Protein AF-0000000083795917 (afdb_homodimer)

Nearest PDB structures (foldseek):
  3qnq-assembly2_C  TM=9.003E-01  e=5.325E-19  Bacillus cereus ATCC 10987
  3ja6-assembly1_I  TM=1.501E-01  e=6.446E+00  Escherichia coli
  3qnq-assembly2_C  TM=9.003E-01  e=8.140E-19  Bacillus cereus ATCC 10987
  3ja6-assembly1_I  TM=1.335E-01  e=9.913E+00  Escherichia coli

Solvent-accessible surface area (backbone atoms only — not comparable to full-atom values): 42135 Å² total; per-residue (Å²): 104,75,63,60,67,66,31,71,65,47,45,49,51,49,52,51,52,50,51,55,64,65,31,55,61,55,46,12,37,32,52,23,57,45,61,38,23,15,49,40,36,47,14,33,52,25,48,49,52,47,45,43,32,11,76,79,65,62,53,74,44,48,83,84,33,70,66,39,52,59,52,37,43,54,22,50,51,25,47,43,29,32,21,56,52,45,28,29,41,23,24,25,39,30,29,48,68,69,65,46,93,55,24,68,56,41,11,52,49,26,43,35,50,35,39,72,51,37,40,50,77,42,55,30,91,87,66,50,50,18,34,33,36,72,34,27,6,56,76,18,38,66,56,27,52,51,41,26,53,51,35,49,48,47,38,50,49,27,60,74,66,65,53,47,62,85,68,66,84,86,52,56,66,64,59,48,53,15,44,34,41,28,53,35,50,43,51,41,43,51,53,48,50,47,50,31,50,48,41,21,61,75,49,75,60,74,29,48,45,46,60,42,47,50,62,65,45,44,59,63,51,49,51,51,31,27,62,68,35,36,44,50,53,54,35,50,22,37,51,31,36,33,71,67,37,69,22,63,65,66,43,41,56,61,49,46,59,53,40,45,37,48,14,52,55,20,32,55,26,48,75,70,70,41,80,66,63,84,56,44,49,63,45,61,54,35,32,28,41,32,10,4,67,30,30,41,33,48,57,22,61,56,19,60,73,42,88,27,67,66,50,21,56,39,12,64,69,17,45,66,43,10,40,40,37,39,30,60,49,45,44,63,62,58,45,24,43,76,25,58,62,51,33,50,34,32,29,50,31,20,48,52,39,26,50,52,49,50,49,34,43,75,72,58,62,36,70,55,51,34,38,57,69,58,66,83,40,46,64,23,49,47,47,16,65,15,51,76,36,68,56,35,20,51,42,31,62,57,46,45,53,64,35,31,65,52,36,45,67,43,49,52,52,50,48,52,53,47,36,53,52,52,53,50,55,52,49,52,53,54,53,54,67,78,95,104,74,61,60,66,65,31,72,66,47,46,50,50,49,52,51,51,49,52,55,63,64,30,54,63,54,47,12,37,33,51,24,58,45,60,38,22,16,48,39,37,47,14,33,50,24,48,49,53,47,44,44,32,12,76,78,66,61,54,74,44,48,83,85,33,69,66,39,52,60,52,36,43,54,22,50,52,26,48,41,31,32,20,57,53,45,28,31,40,23,24,24,39,30,30,48,67,69,66,46,92,54,24,68,56,42,11,50,49,27,42,34,48,36,39,72,51,36,39,49,75,42,56,29,90,86,67,50,52,19,34,33,35,74,36,28,6,57,77,18,38,65,58,27,51,52,41,26,53,50,37,49,49,47,37,48,50,26,61,75,67,63,51,47,62,84,67,66,83,87,51,57,64,65,57,47,53,15,44,34,41,29,53,34,50,42,52,40,43,52,52,48,51,48,50,31,51,48,40,21,60,76,48,74,59,76,27,48,43,45,59,42,47,50,62,65,45,43,60,64,53,50,51,50,30,26,64,69,34,37,44,49,54,53,35,50,23,39,52,30,36,31,72,69,36,70,22,64,66,64,44,41,56,61,49,48,59,52,41,46,37,49,13,52,54,20,33,54,26,50,75,70,73,42,80,67,64,84,56,44,50,62,44,61,55,35,32,29,42,33,10,3,67,30,30,42,33,49,57,23,62,57,17,61,72,42,87,26,67,66,52,22,55,37,13,65,71,17,44,65,44,11,39,42,36,41,30,60,50,47,43,63,63,58,43,24,43,76,26,57,63,50,32,50,33,32,29,50,34,21,48,51,40,28,52,52,49,52,50,34,44,73,74,58,61,36,70,56,51,34,36,60,71,58,65,84,41,46,63,24,50,45,46,17,66,14,52,75,35,68,56,37,19,50,42,30,62,57,46,45,52,65,35,31,66,51,36,46,66,42,49,50,53,51,46,51,52,47,37,52,51,52,52,51,55,51,50,52,53,53,53,54,66,75,98

Radius of gyration: 32.92 Å; Cα contacts (8 Å, |Δi|>4): 1422; chains: 2; bounding box: 83×92×68 Å

Foldseek 3Di:
DLVVCVDPVNVVLLVVLVVLVPDLLLVQLLQLVLVLQVLQVQLLVLVLCLCCCPPNHVNVDHCPDPVNCVSNVSNCVRALQVLLSSLLSSQLSSCVSVVHPDSNLLSVLLSVLLCLQQFDWDADPVGDIGTDSNLSHLLVNVVSSVSSVVLSVLLVVCVVVVPFDDDDPVDDPVVRVVRRVVVSSVVSNCVSNVVQVCVCVVVVNPDGPSRVVCVVCVPVLLVCQDLVNLLVLLLSLLSNLLAVRNSLSSCCSSLVSVLSVLLQVQLVCVVVVHARDDTSSVLSCLCQQQQAHLNCLLQLVVLCPFPQPQSNVLSVVRNVSRQLSNNCSVCPSVPSHSDPL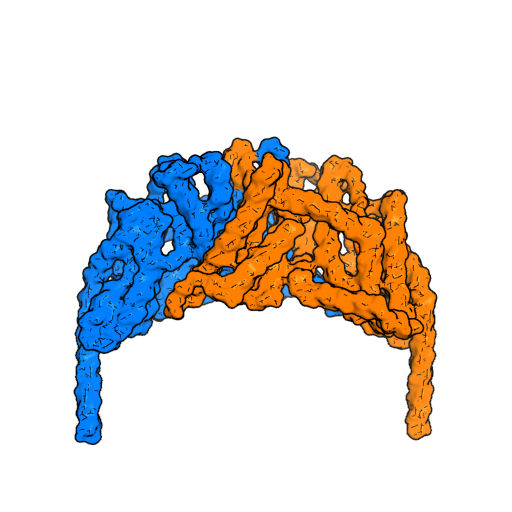QSQSSSVLSSVSSVVVVVCVVVPLAGDFNRDNSDRDGRLPSLCSRHVDNSSSCSSVVSSVVSCVSRVVSSVVSSVVSSVVVVVVVVVVVVVVVD/DLVVCVDPVNVVLLVVLVVLVPDLLLVQLLQLVLVLQVLQVQLLVLVLCLCCCPPNHNNVDHCPDPVNCVSNVSNCVRALQVLLSSLLSSQLSSCVSVVHPDSNVLSVLLSVLLCLQQFDWDADPVGDIGTDSNLSHLLVNVVSSVSSVVLSVLLVVCVVVVPFDDDDPVDDPVVRVVRRVVVSSVVSNCVSNVVQVCVCVVVVNPDGPSRVVCVVCVPVLLVCLDLVNLLVQLLSLLSNLLAVRNSLSSCCSSLVSVLSVLLQVQLVCVVVVHARDDTSSVLSCLCQQAQAHLNCLLQLVVLCPAPQPQSNVLSVVRNVSRQLSNNCSVCPSVPSHSDPLQSQSSSVLSSVSSVVVVVCVVVPLAGDFNRDNSDRDGRLPSLCSRHVDNSSSCSSVVSSVVSCVSRVVSSVVSSVVSVVVVVVVVVVVVVVVVD

pLDDT: mean 93.11, std 6.51, range [54.22, 98.81]

Organism: NCBI:txid182773

Structure (mmCIF, N/CA/C/O backbone):
data_AF-0000000083795917-model_v1
#
loop_
_entity.id
_entity.type
_entity.pdbx_description
1 polymer 'Permease IIC component'
#
loop_
_atom_site.group_PDB
_atom_site.id
_atom_site.type_symbol
_atom_site.label_atom_id
_atom_site.label_alt_id
_atom_site.label_comp_id
_atom_site.label_asym_id
_atom_site.label_entity_id
_atom_site.label_seq_id
_atom_site.pdbx_PDB_ins_code
_atom_site.Cartn_x
_atom_site.Cartn_y
_atom_site.Cartn_z
_atom_site.occupancy
_atom_site.B_iso_or_equiv
_atom_site.auth_seq_id
_atom_site.auth_comp_id
_atom_site.auth_asym_id
_atom_site.auth_atom_id
_atom_site.pdbx_PDB_model_num
ATOM 1 N N . MET A 1 1 ? -24.656 44.406 9.133 1 57.56 1 MET A N 1
ATOM 2 C CA . MET A 1 1 ? -23.656 43.344 9.195 1 57.56 1 MET A CA 1
ATOM 3 C C . MET A 1 1 ? -24.125 42.094 8.438 1 57.56 1 MET A C 1
ATOM 5 O O . MET A 1 1 ? -23.328 41.438 7.766 1 57.56 1 MET A O 1
ATOM 9 N N . GLU A 1 2 ? -25.422 41.906 8.383 1 64.25 2 GLU A N 1
ATOM 10 C CA . GLU A 1 2 ? -26.016 40.812 7.621 1 64.25 2 GLU A CA 1
ATOM 11 C C . GLU A 1 2 ? -25.797 41 6.121 1 64.25 2 GLU A C 1
ATOM 13 O O . GLU A 1 2 ? -25.672 40.031 5.379 1 64.25 2 GLU A O 1
ATOM 18 N N . LYS A 1 3 ? -25.594 42.188 5.734 1 77.06 3 LYS A N 1
ATOM 19 C CA . LYS A 1 3 ? -25.484 42.531 4.316 1 77.06 3 LYS A CA 1
ATOM 20 C C . LYS A 1 3 ? -24.109 42.094 3.773 1 77.06 3 LYS A C 1
ATOM 22 O O . LYS A 1 3 ? -23.969 41.844 2.576 1 77.06 3 LYS A O 1
ATOM 27 N N . VAL A 1 4 ? -23.109 42 4.598 1 77.31 4 VAL A N 1
ATOM 28 C CA . VAL A 1 4 ? -21.766 41.625 4.168 1 77.31 4 VAL A CA 1
ATOM 29 C C . VAL A 1 4 ? -21.781 40.219 3.605 1 77.31 4 VAL A C 1
ATOM 31 O O . VAL A 1 4 ? -21.172 39.938 2.566 1 77.31 4 VAL A O 1
ATOM 34 N N . PHE A 1 5 ? -22.562 39.344 4.121 1 83.31 5 PHE A N 1
ATOM 35 C CA . PHE A 1 5 ? -22.594 37.938 3.713 1 83.31 5 PHE A CA 1
ATOM 36 C C . PHE A 1 5 ? -23.344 37.781 2.4 1 83.31 5 PHE A C 1
ATOM 38 O O . PHE A 1 5 ? -23.172 36.781 1.695 1 83.31 5 PHE A O 1
ATOM 45 N N . GLU A 1 6 ? -24.016 38.875 2.096 1 84.88 6 GLU A N 1
ATOM 46 C CA . GLU A 1 6 ? -24.812 38.781 0.875 1 84.88 6 GLU A CA 1
ATOM 47 C C . GLU A 1 6 ? -24.094 39.438 -0.297 1 84.88 6 GLU A C 1
ATOM 49 O O . GLU A 1 6 ? -24.594 39.438 -1.427 1 84.88 6 GLU A O 1
ATOM 54 N N . SER A 1 7 ? -22.969 39.906 -0.025 1 87.69 7 SER A N 1
ATOM 55 C CA . SER A 1 7 ? -22.234 40.531 -1.113 1 87.69 7 SER A CA 1
ATOM 56 C C . SER A 1 7 ? -21.828 39.531 -2.172 1 87.69 7 SER A C 1
ATOM 58 O O . SER A 1 7 ? -21.672 38.344 -1.87 1 87.69 7 SER A O 1
ATOM 60 N N . LYS A 1 8 ? -21.734 40 -3.439 1 91.5 8 LYS A N 1
ATOM 61 C CA . LYS A 1 8 ? -21.359 39.125 -4.559 1 91.5 8 LYS A CA 1
ATOM 62 C C . LYS A 1 8 ? -20 38.469 -4.324 1 91.5 8 LYS A C 1
ATOM 64 O O . LYS A 1 8 ? -19.797 37.312 -4.68 1 91.5 8 LYS A O 1
ATOM 69 N N . PHE A 1 9 ? -19.141 39.156 -3.803 1 89.75 9 PHE A N 1
ATOM 70 C CA . PHE A 1 9 ? -17.797 38.656 -3.535 1 89.75 9 PHE A CA 1
ATOM 71 C C . PHE A 1 9 ? -17.844 37.5 -2.537 1 89.75 9 PHE A C 1
ATOM 73 O O . PHE A 1 9 ? -17.234 36.438 -2.768 1 89.75 9 PHE A O 1
ATOM 80 N N . MET A 1 10 ? -18.578 37.75 -1.505 1 89 10 MET A N 1
ATOM 81 C CA . MET A 1 10 ? -18.672 36.719 -0.462 1 89 10 MET A CA 1
ATOM 82 C C . MET A 1 10 ? -19.359 35.469 -0.98 1 89 10 MET A C 1
ATOM 84 O O . MET A 1 10 ? -19 34.344 -0.607 1 89 10 MET A O 1
ATOM 88 N N . ILE A 1 11 ? -20.266 35.656 -1.803 1 90.5 11 ILE A N 1
ATOM 89 C CA . ILE A 1 11 ? -20.984 34.531 -2.381 1 90.5 11 ILE A CA 1
ATOM 90 C C . ILE A 1 11 ? -20.047 33.719 -3.283 1 90.5 11 ILE A C 1
ATOM 92 O O . ILE A 1 11 ? -20.047 32.5 -3.246 1 90.5 11 ILE A O 1
ATOM 96 N N . LYS A 1 12 ? -19.328 34.375 -4.012 1 93 12 LYS A N 1
ATOM 97 C CA . LYS A 1 12 ? -18.391 33.688 -4.898 1 93 12 LYS A CA 1
ATOM 98 C C . LYS A 1 12 ? -17.328 32.938 -4.105 1 93 12 LYS A C 1
ATOM 100 O O . LYS A 1 12 ? -16.891 31.859 -4.512 1 93 12 LYS A O 1
ATOM 105 N N . LEU A 1 13 ? -16.891 33.531 -3.053 1 90.5 13 LEU A N 1
ATOM 106 C CA . LEU A 1 13 ? -15.914 32.875 -2.193 1 90.5 13 LEU A CA 1
ATOM 107 C C . LEU A 1 13 ? -16.5 31.594 -1.592 1 90.5 13 LEU A C 1
ATOM 109 O O . LEU A 1 13 ? -15.812 30.562 -1.506 1 90.5 13 LEU A O 1
ATOM 113 N N . GLN A 1 14 ? -17.625 31.734 -1.161 1 89.88 14 GLN A N 1
ATOM 114 C CA . GLN A 1 14 ? -18.297 30.562 -0.609 1 89.88 14 GLN A CA 1
ATOM 115 C C . GLN A 1 14 ? -18.438 29.453 -1.652 1 89.88 14 GLN A C 1
ATOM 117 O O . GLN A 1 14 ? -18.188 28.281 -1.357 1 89.88 14 GLN A O 1
ATOM 122 N N . GLU A 1 15 ? -18.859 29.812 -2.848 1 93.25 15 GLU A N 1
ATOM 123 C CA . GLU A 1 15 ? -19.016 28.859 -3.932 1 93.25 15 GLU A CA 1
ATOM 124 C C . GLU A 1 15 ? -17.688 28.188 -4.27 1 93.25 15 GLU A C 1
ATOM 126 O O . GLU A 1 15 ? -17.641 26.984 -4.508 1 93.25 15 GLU A O 1
ATOM 131 N N . PHE A 1 16 ? -16.703 28.969 -4.332 1 93.5 16 PHE A N 1
ATOM 132 C CA . PHE A 1 16 ? -15.367 28.453 -4.605 1 93.5 16 PHE A CA 1
ATOM 133 C C . PHE A 1 16 ? -14.93 27.484 -3.523 1 93.5 16 PHE A C 1
ATOM 135 O O . PHE A 1 16 ? -14.406 26.406 -3.826 1 93.5 16 PHE A O 1
ATOM 142 N N . GLY A 1 17 ? -15.086 27.844 -2.305 1 91.5 17 GLY A N 1
ATOM 143 C CA . GLY A 1 17 ? -14.773 26.953 -1.198 1 91.5 17 GLY A CA 1
ATOM 144 C C . GLY A 1 17 ? -15.539 25.641 -1.246 1 91.5 17 GLY A C 1
ATOM 145 O O . GLY A 1 17 ? -14.977 24.578 -0.978 1 91.5 17 GLY A O 1
ATOM 146 N N . GLN A 1 18 ? -16.781 25.766 -1.604 1 90.88 18 GLN A N 1
ATOM 147 C CA . GLN A 1 18 ? -17.594 24.578 -1.712 1 90.88 18 GLN A CA 1
ATOM 148 C C . GLN A 1 18 ? -17.094 23.656 -2.82 1 90.88 18 GLN A C 1
ATOM 150 O O . GLN A 1 18 ? -17.094 22.438 -2.67 1 90.88 18 GLN A O 1
ATOM 155 N N . LYS A 1 19 ? -16.719 24.234 -3.836 1 93.69 19 LYS A N 1
ATOM 156 C CA . LYS A 1 19 ? -16.188 23.453 -4.949 1 93.69 19 LYS A CA 1
ATOM 157 C C . LYS A 1 19 ? -14.898 22.75 -4.551 1 93.69 19 LYS A C 1
ATOM 159 O O . LYS A 1 19 ? -14.68 21.594 -4.926 1 93.69 19 LYS A O 1
ATOM 164 N N . LEU A 1 20 ? -14.047 23.375 -3.854 1 91.75 20 LEU A N 1
ATOM 165 C CA . LEU A 1 20 ? -12.812 22.75 -3.371 1 91.75 20 LEU A CA 1
ATOM 166 C C . LEU A 1 20 ? -13.109 21.609 -2.416 1 91.75 20 LEU A C 1
ATOM 168 O O . LEU A 1 20 ? -12.469 20.547 -2.482 1 91.75 20 LEU A O 1
ATOM 172 N N . GLY A 1 21 ? -14.078 21.859 -1.602 1 88.12 21 GLY A N 1
ATOM 173 C CA . GLY A 1 21 ? -14.445 20.844 -0.614 1 88.12 21 GLY A CA 1
ATOM 174 C C . GLY A 1 21 ? -15.078 19.609 -1.223 1 88.12 21 GLY A C 1
ATOM 175 O O . GLY A 1 21 ? -15 18.516 -0.658 1 88.12 21 GLY A O 1
ATOM 176 N N . SER A 1 22 ? -15.625 19.781 -2.393 1 91 22 SER A N 1
ATOM 177 C CA . SER A 1 22 ? -16.344 18.672 -3.016 1 91 22 SER A CA 1
ATOM 178 C C . SER A 1 22 ? -15.461 17.938 -4.023 1 91 22 SER A C 1
ATOM 180 O O . SER A 1 22 ? -15.867 16.922 -4.582 1 91 22 SER A O 1
ATOM 182 N N . ASN A 1 23 ? -14.289 18.469 -4.254 1 94.81 23 ASN A N 1
ATOM 183 C CA . ASN A 1 23 ? -13.367 17.812 -5.184 1 94.81 23 ASN A CA 1
ATOM 184 C C . ASN A 1 23 ? -12.906 16.453 -4.664 1 94.81 23 ASN A C 1
ATOM 186 O O . ASN A 1 23 ? -12.336 16.375 -3.576 1 94.81 23 ASN A O 1
ATOM 190 N N . LYS A 1 24 ? -13.055 15.438 -5.512 1 96.19 24 LYS A N 1
ATOM 191 C CA . LYS A 1 24 ? -12.812 14.062 -5.082 1 96.19 24 LYS A CA 1
ATOM 192 C C . LYS A 1 24 ? -11.328 13.812 -4.832 1 96.19 24 LYS A C 1
ATOM 194 O O . LYS A 1 24 ? -10.961 13.047 -3.939 1 96.19 24 LYS A O 1
ATOM 199 N N . PHE A 1 25 ? -10.531 14.359 -5.66 1 97.12 25 PHE A N 1
ATOM 200 C CA . PHE A 1 25 ? -9.086 14.18 -5.504 1 97.12 25 PHE A CA 1
ATOM 201 C C . PHE A 1 25 ? -8.594 14.875 -4.242 1 97.12 25 PHE A C 1
ATOM 203 O O . PHE A 1 25 ? -7.828 14.297 -3.467 1 97.12 25 PHE A O 1
ATOM 210 N N . LEU A 1 26 ? -9.031 16.141 -3.984 1 94.31 26 LEU A N 1
ATOM 211 C CA . LEU A 1 26 ? -8.609 16.906 -2.816 1 94.31 26 LEU A CA 1
ATOM 212 C C . LEU A 1 26 ? -9.109 16.25 -1.531 1 94.31 26 LEU A C 1
ATOM 214 O O . LEU A 1 26 ? -8.398 16.234 -0.523 1 94.31 26 LEU A O 1
ATOM 218 N N . ALA A 1 27 ? -10.297 15.766 -1.579 1 93.25 27 ALA A N 1
ATOM 219 C CA . ALA A 1 27 ? -10.836 15.055 -0.426 1 93.25 27 ALA A CA 1
ATOM 220 C C . ALA A 1 27 ? -10 13.82 -0.104 1 93.25 27 ALA A C 1
ATOM 222 O O . ALA A 1 27 ? -9.766 13.508 1.065 1 93.25 27 ALA A O 1
ATOM 223 N N . ALA A 1 28 ? -9.578 13.133 -1.186 1 95.94 28 ALA A N 1
ATOM 224 C CA . ALA A 1 28 ? -8.727 11.961 -1.008 1 95.94 28 ALA A CA 1
ATOM 225 C C . ALA A 1 28 ? -7.375 12.344 -0.414 1 95.94 28 ALA A C 1
ATOM 227 O O . ALA A 1 28 ? -6.828 11.625 0.426 1 95.94 28 ALA A O 1
ATOM 228 N N . LEU A 1 29 ? -6.867 13.414 -0.909 1 95.44 29 LEU A N 1
ATOM 229 C CA . LEU A 1 29 ? -5.582 13.891 -0.411 1 95.44 29 LEU A CA 1
ATOM 230 C C . LEU A 1 29 ? -5.676 14.266 1.063 1 95.44 29 LEU A C 1
ATOM 232 O O . LEU A 1 29 ? -4.773 13.969 1.845 1 95.44 29 LEU A O 1
ATOM 236 N N . GLN A 1 30 ? -6.723 14.922 1.442 1 90.75 30 GLN A N 1
ATOM 237 C CA . GLN A 1 30 ? -6.969 15.258 2.842 1 90.75 30 GLN A CA 1
ATOM 238 C C . GLN A 1 30 ? -7.016 14 3.707 1 90.75 30 GLN A C 1
ATOM 240 O O . GLN A 1 30 ? -6.375 13.945 4.758 1 90.75 30 GLN A O 1
ATOM 245 N N . ALA A 1 31 ? -7.754 13.07 3.232 1 90.31 31 ALA A N 1
ATOM 246 C CA . ALA A 1 31 ? -7.867 11.805 3.965 1 90.31 31 ALA A CA 1
ATOM 247 C C . ALA A 1 31 ? -6.504 11.133 4.109 1 90.31 31 ALA A C 1
ATOM 249 O O . ALA A 1 31 ? -6.184 10.594 5.168 1 90.31 31 ALA A O 1
ATOM 250 N N . ALA A 1 32 ? -5.734 11.148 3.049 1 93 32 ALA A N 1
ATOM 251 C CA . ALA A 1 32 ? -4.406 10.539 3.061 1 93 32 ALA A CA 1
ATOM 252 C C . ALA A 1 32 ? -3.494 11.227 4.07 1 93 32 ALA A C 1
ATOM 254 O O . ALA A 1 32 ? -2.811 10.562 4.852 1 93 32 ALA A O 1
ATOM 255 N N . MET A 1 33 ? -3.496 12.516 4.055 1 90.38 33 MET A N 1
ATOM 256 C CA . MET A 1 33 ? -2.623 13.273 4.945 1 90.38 33 MET A CA 1
ATOM 257 C C . MET A 1 33 ? -2.994 13.047 6.406 1 90.38 33 MET A C 1
ATOM 259 O O . MET A 1 33 ? -2.117 12.883 7.254 1 90.38 33 MET A O 1
ATOM 263 N N . MET A 1 34 ? -4.273 13.008 6.668 1 86.56 34 MET A N 1
ATOM 264 C CA . MET A 1 34 ? -4.734 12.781 8.039 1 86.56 34 MET A CA 1
ATOM 265 C C . MET A 1 34 ? -4.379 11.375 8.508 1 86.56 34 MET A C 1
ATOM 267 O O . MET A 1 34 ? -4.094 11.164 9.688 1 86.56 34 MET A O 1
ATOM 271 N N . SER A 1 35 ? -4.371 10.422 7.531 1 88.56 35 SER A N 1
ATOM 272 C CA . SER A 1 35 ? -4.055 9.031 7.859 1 88.56 35 SER A CA 1
ATOM 273 C C . SER A 1 35 ? -2.576 8.867 8.188 1 88.56 35 SER A C 1
ATOM 275 O O . SER A 1 35 ? -2.18 7.883 8.812 1 88.56 35 SER A O 1
ATOM 277 N N . LEU A 1 36 ? -1.762 9.844 7.871 1 92.19 36 LEU A N 1
ATOM 278 C CA . LEU A 1 36 ? -0.315 9.734 8.023 1 92.19 36 LEU A CA 1
ATOM 279 C C . LEU A 1 36 ? 0.125 10.211 9.398 1 92.19 36 LEU A C 1
ATOM 281 O O . LEU A 1 36 ? 1.305 10.125 9.75 1 92.19 36 LEU A O 1
ATOM 285 N N . MET A 1 37 ? -0.783 10.688 10.188 1 89.69 37 MET A N 1
ATOM 286 C CA . MET A 1 37 ? -0.434 11.281 11.477 1 89.69 37 MET A CA 1
ATOM 287 C C . MET A 1 37 ? 0.33 10.281 12.344 1 89.69 37 MET A C 1
ATOM 289 O O . MET A 1 37 ? 1.376 10.617 12.906 1 89.69 37 MET A O 1
ATOM 293 N N . GLY A 1 38 ? -0.169 9.062 12.383 1 89.94 38 GLY A N 1
ATOM 294 C CA . GLY A 1 38 ? 0.507 8.055 13.18 1 89.94 38 GLY A CA 1
ATOM 295 C C . GLY A 1 38 ? 1.901 7.73 12.672 1 89.94 38 GLY A C 1
ATOM 296 O O . GLY A 1 38 ? 2.844 7.629 13.461 1 89.94 38 GLY A O 1
ATOM 297 N N . VAL A 1 39 ? 2.055 7.633 11.391 1 94.62 39 VAL A N 1
ATOM 298 C CA . VAL A 1 39 ? 3.328 7.305 10.758 1 94.62 39 VAL A CA 1
ATOM 299 C C . VAL A 1 39 ? 4.34 8.414 11.031 1 94.62 39 VAL A C 1
ATOM 301 O O . VAL A 1 39 ? 5.477 8.141 11.43 1 94.62 39 VAL A O 1
ATOM 304 N N . ILE A 1 40 ? 3.895 9.656 10.852 1 94.81 40 ILE A N 1
ATOM 305 C CA . ILE A 1 40 ? 4.758 10.812 11.039 1 94.81 40 ILE A CA 1
ATOM 306 C C . ILE A 1 40 ? 5.191 10.898 12.5 1 94.81 40 ILE A C 1
ATOM 308 O O . ILE A 1 40 ? 6.363 11.156 12.789 1 94.81 40 ILE A O 1
ATOM 312 N N . MET A 1 41 ? 4.309 10.594 13.398 1 93.94 41 MET A N 1
ATOM 313 C CA . MET A 1 41 ? 4.609 10.711 14.828 1 93.94 41 MET A CA 1
ATOM 314 C C . MET A 1 41 ? 5.637 9.672 15.258 1 93.94 41 MET A C 1
ATOM 316 O O . MET A 1 41 ? 6.516 9.961 16.078 1 93.94 41 MET A O 1
ATOM 320 N N . VAL A 1 42 ? 5.527 8.461 14.742 1 95.88 42 VAL A N 1
ATOM 321 C CA . VAL A 1 42 ? 6.508 7.434 15.078 1 95.88 42 VAL A CA 1
ATOM 322 C C . VAL A 1 42 ? 7.891 7.867 14.602 1 95.88 42 VAL A C 1
ATOM 324 O O . VAL A 1 42 ? 8.883 7.684 15.312 1 95.88 42 VAL A O 1
ATOM 327 N N . GLY A 1 43 ? 7.984 8.422 13.398 1 96.75 43 GLY A N 1
ATOM 328 C CA . GLY A 1 43 ? 9.234 8.984 12.93 1 96.75 43 GLY A CA 1
ATOM 329 C C . GLY A 1 43 ? 9.758 10.102 13.812 1 96.75 43 GLY A C 1
ATOM 330 O O . GLY A 1 43 ? 10.953 10.148 14.125 1 96.75 43 GLY A O 1
ATOM 331 N N . ALA A 1 44 ? 8.859 10.938 14.242 1 94.94 44 ALA A N 1
ATOM 332 C CA . ALA A 1 44 ? 9.227 12.07 15.094 1 94.94 44 ALA A CA 1
ATOM 333 C C . ALA A 1 44 ? 9.781 11.586 16.438 1 94.94 44 ALA A C 1
ATOM 335 O O . ALA A 1 44 ? 10.742 12.148 16.953 1 94.94 44 ALA A O 1
ATOM 336 N N . ILE A 1 45 ? 9.125 10.594 16.969 1 94.75 45 ILE A N 1
ATOM 337 C CA . ILE A 1 45 ? 9.578 10.047 18.25 1 94.75 45 ILE A CA 1
ATOM 338 C C . ILE A 1 45 ? 11.016 9.547 18.109 1 94.75 45 ILE A C 1
ATOM 340 O O . ILE A 1 45 ? 11.859 9.828 18.953 1 94.75 45 ILE A O 1
ATOM 344 N N . SER A 1 46 ? 11.297 8.836 17.094 1 96.12 46 SER A N 1
ATOM 345 C CA . SER A 1 46 ? 12.641 8.344 16.828 1 96.12 46 SER A CA 1
ATOM 346 C C . SER A 1 46 ? 13.633 9.5 16.688 1 96.12 46 SER A C 1
ATOM 348 O O . SER A 1 46 ? 14.734 9.445 17.234 1 96.12 46 SER A O 1
ATOM 350 N N . GLN A 1 47 ? 13.266 10.477 15.977 1 94.5 47 GLN A N 1
ATOM 351 C CA . GLN A 1 47 ? 14.117 11.648 15.758 1 94.5 47 GLN A CA 1
ATOM 352 C C . GLN A 1 47 ? 14.391 12.383 17.062 1 94.5 47 GLN A C 1
ATOM 354 O O . GLN A 1 47 ? 15.523 12.812 17.312 1 94.5 47 GLN A O 1
ATOM 359 N N . ILE A 1 48 ? 13.398 12.547 17.891 1 93.81 48 ILE A N 1
ATOM 360 C CA . ILE A 1 48 ? 13.508 13.25 19.172 1 93.81 48 ILE A CA 1
ATOM 361 C C . ILE A 1 48 ? 14.453 12.484 20.094 1 93.81 48 ILE A C 1
ATOM 363 O O . ILE A 1 48 ? 15.344 13.078 20.703 1 93.81 48 ILE A O 1
ATOM 367 N N . ILE A 1 49 ? 14.258 11.172 20.156 1 94.56 49 ILE A N 1
ATOM 368 C CA . ILE A 1 49 ? 15.117 10.352 21.016 1 94.56 49 ILE A CA 1
ATOM 369 C C . ILE A 1 49 ? 16.578 10.492 20.562 1 94.56 49 ILE A C 1
ATOM 371 O O . ILE A 1 49 ? 17.469 10.648 21.391 1 94.56 49 ILE A O 1
ATOM 375 N N . CYS A 1 50 ? 16.828 10.484 19.297 1 93.31 50 CYS A N 1
ATOM 376 C CA . CYS A 1 50 ? 18.188 10.617 18.766 1 93.31 50 CYS A CA 1
ATOM 377 C C . CYS A 1 50 ? 18.75 12 19.062 1 93.31 50 CYS A C 1
ATOM 379 O O . CYS A 1 50 ? 19.938 12.133 19.391 1 93.31 50 CYS A O 1
ATOM 381 N N . SER A 1 51 ? 17.938 12.953 18.953 1 90 51 SER A N 1
ATOM 382 C CA . SER A 1 51 ? 18.391 14.32 19.188 1 90 51 SER A CA 1
ATOM 383 C C . SER A 1 51 ? 18.688 14.562 20.656 1 90 51 SER A C 1
ATOM 385 O O . SER A 1 51 ? 19.672 15.211 21 1 90 51 SER A O 1
ATOM 387 N N . LEU A 1 52 ? 17.828 14.055 21.484 1 89.88 52 LEU A N 1
ATOM 388 C CA . LEU A 1 52 ? 18 14.234 22.922 1 89.88 52 LEU A CA 1
ATOM 389 C C . LEU A 1 52 ? 19.188 13.406 23.422 1 89.88 52 LEU A C 1
ATOM 391 O O . LEU A 1 52 ? 19.906 13.844 24.312 1 89.88 52 LEU A O 1
ATOM 395 N N . GLY A 1 53 ? 19.297 12.297 22.859 1 88.75 53 GLY A N 1
ATOM 396 C CA . GLY A 1 53 ? 20.328 11.383 23.344 1 88.75 53 GLY A CA 1
ATOM 397 C C . GLY A 1 53 ? 21.703 11.703 22.797 1 88.75 53 GLY A C 1
ATOM 398 O O . GLY A 1 53 ? 22.719 11.312 23.391 1 88.75 53 GLY A O 1
ATOM 399 N N . SER A 1 54 ? 21.719 12.383 21.719 1 87.44 54 SER A N 1
ATOM 400 C CA . SER A 1 54 ? 23 12.664 21.078 1 87.44 54 SER A CA 1
ATOM 401 C C . SER A 1 54 ? 23.641 13.922 21.656 1 87.44 54 SER A C 1
ATOM 403 O O . SER A 1 54 ? 23.328 14.312 22.781 1 87.44 54 SER A O 1
ATOM 405 N N . GLU A 1 55 ? 24.656 14.383 20.938 1 79.31 55 GLU A N 1
ATOM 406 C CA . GLU A 1 55 ? 25.484 15.484 21.422 1 79.31 55 GLU A CA 1
ATOM 407 C C . GLU A 1 55 ? 24.656 16.766 21.594 1 79.31 55 GLU A C 1
ATOM 409 O O . GLU A 1 55 ? 25.078 17.672 22.312 1 79.31 55 GLU A O 1
ATOM 414 N N . THR A 1 56 ? 23.453 16.766 21.203 1 72.94 56 THR A N 1
ATOM 415 C CA . THR A 1 56 ? 22.625 17.953 21.266 1 72.94 56 THR A CA 1
ATOM 416 C C . THR A 1 56 ? 22.219 18.266 22.703 1 72.94 56 THR A C 1
ATOM 418 O O . THR A 1 56 ? 22.172 19.438 23.109 1 72.94 56 THR A O 1
ATOM 421 N N . LEU A 1 57 ? 21.938 17.047 23.469 1 80.31 57 LEU A N 1
ATOM 422 C CA . LEU A 1 57 ? 21.453 17.344 24.797 1 80.31 57 LEU A CA 1
ATOM 423 C C . LEU A 1 57 ? 22.156 16.484 25.844 1 80.31 57 LEU A C 1
ATOM 425 O O . LEU A 1 57 ? 22.953 17 26.641 1 80.31 57 LEU A O 1
ATOM 429 N N . LEU A 1 58 ? 21.922 15.086 25.703 1 88.06 58 LEU A N 1
ATOM 430 C CA . LEU A 1 58 ? 22.328 14.234 26.812 1 88.06 58 LEU A CA 1
ATOM 431 C C . LEU A 1 58 ? 23.672 13.57 26.516 1 88.06 58 LEU A C 1
ATOM 433 O O . LEU A 1 58 ? 24.312 13.039 27.422 1 88.06 58 LEU A O 1
ATOM 437 N N . ASN A 1 59 ? 24.141 13.594 25.375 1 88.19 59 ASN A N 1
ATOM 438 C CA . ASN A 1 59 ? 25.422 13.016 24.953 1 88.19 59 ASN A CA 1
ATOM 439 C C . ASN A 1 59 ? 25.547 11.555 25.375 1 88.19 59 ASN A C 1
ATOM 441 O O . ASN A 1 59 ? 26.578 11.133 25.875 1 88.19 59 ASN A O 1
ATOM 445 N N . LEU A 1 60 ? 24.484 10.859 25.297 1 90.62 60 LEU A N 1
ATOM 446 C CA . LEU A 1 60 ? 24.484 9.438 25.625 1 90.62 60 LEU A CA 1
ATOM 447 C C . LEU A 1 60 ? 25.156 8.625 24.531 1 90.62 60 LEU A C 1
ATOM 449 O O . LEU A 1 60 ? 25.75 7.574 24.797 1 90.62 60 LEU A O 1
ATOM 453 N N . PHE A 1 61 ? 25 9 23.266 1 91 61 PHE A N 1
ATOM 454 C CA . PHE A 1 61 ? 25.641 8.383 22.109 1 91 61 PHE A CA 1
ATOM 455 C C . PHE A 1 61 ? 25.922 9.422 21.031 1 91 61 PHE A C 1
ATOM 457 O O . PHE A 1 61 ? 25.406 10.539 21.078 1 91 61 PHE A O 1
ATOM 464 N N . THR A 1 62 ? 26.797 9.039 20.172 1 88.62 62 THR A N 1
ATOM 465 C CA . THR A 1 62 ? 27.172 9.969 19.109 1 88.62 62 THR A CA 1
ATOM 466 C C . THR A 1 62 ? 26.344 9.719 17.859 1 88.62 62 THR A C 1
ATOM 468 O O . THR A 1 62 ? 25.766 8.633 17.688 1 88.62 62 THR A O 1
ATOM 471 N N . SER A 1 63 ? 26.25 10.68 16.984 1 85.56 63 SER A N 1
ATOM 472 C CA . SER A 1 63 ? 25.453 10.594 15.758 1 85.56 63 SER A CA 1
ATOM 473 C C . SER A 1 63 ? 26.016 9.547 14.805 1 85.56 63 SER A C 1
ATOM 475 O O . SER A 1 63 ? 25.312 9.039 13.938 1 85.56 63 SER A O 1
ATOM 477 N N . ASP A 1 64 ? 27.25 9.164 14.984 1 87.06 64 ASP A N 1
ATOM 478 C CA . ASP A 1 64 ? 27.875 8.18 14.102 1 87.06 64 ASP A CA 1
ATOM 479 C C . ASP A 1 64 ? 27.859 6.785 14.734 1 87.06 64 ASP A C 1
ATOM 481 O O . ASP A 1 64 ? 28.281 5.812 14.109 1 87.06 64 ASP A O 1
ATOM 485 N N . SER A 1 65 ? 27.266 6.73 15.898 1 91.44 65 SER A N 1
ATOM 486 C CA . SER A 1 65 ? 27.25 5.457 16.609 1 91.44 65 SER A CA 1
ATOM 487 C C . SER A 1 65 ? 26.219 4.504 16.031 1 91.44 65 SER A C 1
ATOM 489 O O . SER A 1 65 ? 25.266 4.934 15.359 1 91.44 65 SER A O 1
ATOM 491 N N . LYS A 1 66 ? 26.469 3.199 16.297 1 90.06 66 LYS A N 1
ATOM 492 C CA . LYS A 1 66 ? 25.531 2.156 15.883 1 90.06 66 LYS A CA 1
ATOM 493 C C . LYS A 1 66 ? 24.188 2.318 16.562 1 90.06 66 LYS A C 1
ATOM 495 O O . LYS A 1 66 ? 23.141 2.061 15.969 1 90.06 66 LYS A O 1
ATOM 500 N N . ILE A 1 67 ? 24.234 2.721 17.781 1 92.75 67 ILE A N 1
ATOM 501 C CA . ILE A 1 67 ? 23 2.91 18.562 1 92.75 67 ILE A CA 1
ATOM 502 C C . ILE A 1 67 ? 22.156 4 17.906 1 92.75 67 ILE A C 1
ATOM 504 O O . ILE A 1 67 ? 20.938 3.857 17.797 1 92.75 67 ILE A O 1
ATOM 508 N N . TYR A 1 68 ? 22.797 5.121 17.5 1 93.88 68 TYR A N 1
ATOM 509 C CA . TYR A 1 68 ? 22.078 6.203 16.828 1 93.88 68 TYR A CA 1
ATOM 510 C C . TYR A 1 68 ? 21.422 5.703 15.547 1 93.88 68 TYR A C 1
ATOM 512 O O . TYR A 1 68 ? 20.25 6.004 15.289 1 93.88 68 TYR A O 1
ATOM 520 N N . GLN A 1 69 ? 22.172 4.926 14.812 1 93.12 69 GLN A N 1
ATOM 521 C CA . GLN A 1 69 ? 21.672 4.441 13.531 1 93.12 69 GLN A CA 1
ATOM 522 C C . GLN A 1 69 ? 20.469 3.51 13.727 1 93.12 69 GLN A C 1
ATOM 524 O O . GLN A 1 69 ? 19.516 3.543 12.945 1 93.12 69 GLN A O 1
ATOM 529 N N . ILE A 1 70 ? 20.516 2.746 14.766 1 94.44 70 ILE A N 1
ATOM 530 C CA . ILE A 1 70 ? 19.438 1.812 15.055 1 94.44 70 ILE A CA 1
ATOM 531 C C . ILE A 1 70 ? 18.188 2.582 15.477 1 94.44 70 ILE A C 1
ATOM 533 O O . ILE A 1 70 ? 17.094 2.33 14.969 1 94.44 70 ILE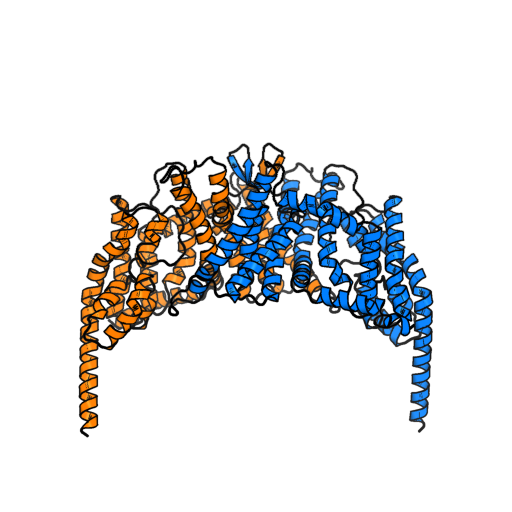 A O 1
ATOM 537 N N . ILE A 1 71 ? 18.328 3.551 16.359 1 95.56 71 ILE A N 1
ATOM 538 C CA . ILE A 1 71 ? 17.203 4.305 16.906 1 95.56 71 ILE A CA 1
ATOM 539 C C . ILE A 1 71 ? 16.625 5.199 15.805 1 95.56 71 ILE A C 1
ATOM 541 O O . ILE A 1 71 ? 15.406 5.438 15.781 1 95.56 71 ILE A O 1
ATOM 545 N N . TYR A 1 72 ? 17.453 5.594 14.82 1 95.69 72 TYR A N 1
ATOM 546 C CA . TYR A 1 72 ? 17.016 6.523 13.781 1 95.69 72 TYR A CA 1
ATOM 547 C C . TYR A 1 72 ? 16.375 5.777 12.617 1 95.69 72 TYR A C 1
ATOM 549 O O . TYR A 1 72 ? 15.742 6.387 11.758 1 95.69 72 TYR A O 1
ATOM 557 N N . LEU A 1 73 ? 16.484 4.52 12.578 1 96.75 73 LEU A N 1
ATOM 558 C CA . LEU A 1 73 ? 16.031 3.719 11.445 1 96.75 73 LEU A CA 1
ATOM 559 C C . LEU A 1 73 ? 14.539 3.896 11.211 1 96.75 73 LEU A C 1
ATOM 561 O O . LEU A 1 73 ? 14.086 3.975 10.07 1 96.75 73 LEU A O 1
ATOM 565 N N . PRO A 1 74 ? 13.719 3.961 12.273 1 97.69 74 PRO A N 1
ATOM 566 C CA . PRO A 1 74 ? 12.297 4.203 12.016 1 97.69 74 PRO A CA 1
ATOM 567 C C . PRO A 1 74 ? 12.047 5.512 11.273 1 97.69 74 PRO A C 1
ATOM 569 O O . PRO A 1 74 ? 11.117 5.598 10.461 1 97.69 74 PRO A O 1
ATOM 572 N N . TYR A 1 75 ? 12.82 6.535 11.531 1 97.12 75 TYR A N 1
ATOM 573 C CA . TYR A 1 75 ? 12.688 7.789 10.797 1 97.12 75 TYR A CA 1
ATOM 574 C C . TYR A 1 75 ? 12.953 7.582 9.312 1 97.12 75 TYR A C 1
ATOM 576 O O . TYR A 1 75 ? 12.289 8.18 8.461 1 97.12 75 TYR A O 1
ATOM 584 N N . GLN A 1 76 ? 13.922 6.742 8.984 1 96.94 76 GLN A N 1
ATOM 585 C CA . GLN A 1 76 ? 14.266 6.465 7.59 1 96.94 76 GLN A CA 1
ATOM 586 C C . GLN A 1 76 ? 13.078 5.867 6.84 1 96.94 76 GLN A C 1
ATOM 588 O O . GLN A 1 76 ? 12.859 6.184 5.668 1 96.94 76 GLN A O 1
ATOM 593 N N . PHE A 1 77 ? 12.258 5.07 7.52 1 98.12 77 PHE A N 1
ATOM 594 C CA . PHE A 1 77 ? 11.211 4.336 6.812 1 98.12 77 PHE A CA 1
ATOM 595 C C . PHE A 1 77 ? 9.836 4.879 7.168 1 98.12 77 PHE A C 1
ATOM 597 O O . PHE A 1 77 ? 8.812 4.246 6.871 1 98.12 77 PHE A O 1
ATOM 604 N N . THR A 1 78 ? 9.773 5.965 7.82 1 97.12 78 THR A N 1
ATOM 605 C CA . THR A 1 78 ? 8.547 6.738 7.953 1 97.12 78 THR A CA 1
ATOM 606 C C . THR A 1 78 ? 8.664 8.07 7.223 1 97.12 78 THR A C 1
ATOM 608 O O . THR A 1 78 ? 8.18 8.219 6.098 1 97.12 78 THR A O 1
ATOM 611 N N . MET A 1 79 ? 9.562 8.883 7.637 1 96.44 79 MET A N 1
ATOM 612 C CA . MET A 1 79 ? 9.672 10.242 7.109 1 96.44 79 MET A CA 1
ATOM 613 C C . MET A 1 79 ? 10.469 10.258 5.812 1 96.44 79 MET A C 1
ATOM 615 O O . MET A 1 79 ? 10.07 10.898 4.836 1 96.44 79 MET A O 1
ATOM 619 N N . ASN A 1 80 ? 11.609 9.594 5.77 1 96.75 80 ASN A N 1
ATOM 620 C CA . ASN A 1 80 ? 12.438 9.602 4.566 1 96.75 80 ASN A CA 1
ATOM 621 C C . ASN A 1 80 ? 11.836 8.719 3.473 1 96.75 80 ASN A C 1
ATOM 623 O O . ASN A 1 80 ? 12.367 8.656 2.361 1 96.75 80 ASN A O 1
ATOM 627 N N . SER A 1 81 ? 10.758 8.016 3.705 1 98 81 SER A N 1
ATOM 628 C CA . SER A 1 81 ? 10.008 7.234 2.729 1 98 81 SER A CA 1
ATOM 629 C C . SER A 1 81 ? 8.547 7.672 2.674 1 98 81 SER A C 1
ATOM 631 O O . SER A 1 81 ? 7.68 6.902 2.252 1 98 81 SER A O 1
ATOM 633 N N . LEU A 1 82 ? 8.32 8.805 3.086 1 97.94 82 LEU A N 1
ATOM 634 C CA . LEU A 1 82 ? 6.969 9.305 3.332 1 97.94 82 LEU A CA 1
ATOM 635 C C . LEU A 1 82 ? 6.137 9.273 2.055 1 97.94 82 LEU A C 1
ATOM 637 O O . LEU A 1 82 ? 4.93 9.016 2.1 1 97.94 82 LEU A O 1
ATOM 641 N N . SER A 1 83 ? 6.738 9.578 0.912 1 98.12 83 SER A N 1
ATOM 642 C CA . SER A 1 83 ? 5.996 9.648 -0.343 1 98.12 83 SER A CA 1
ATOM 643 C C . SER A 1 83 ? 5.418 8.289 -0.717 1 98.12 83 SER A C 1
ATOM 645 O O . SER A 1 83 ? 4.367 8.211 -1.357 1 98.12 83 SER A O 1
ATOM 647 N N . LEU A 1 84 ? 6.078 7.223 -0.317 1 98.62 84 LEU A N 1
ATOM 648 C CA . LEU A 1 84 ? 5.527 5.891 -0.559 1 98.62 84 LEU A CA 1
ATOM 649 C C . LEU A 1 84 ? 4.18 5.727 0.131 1 98.62 84 LEU A C 1
ATOM 651 O O . LEU A 1 84 ? 3.236 5.195 -0.46 1 98.62 84 LEU A O 1
ATOM 655 N N . TRP A 1 85 ? 4.141 6.184 1.316 1 98.12 85 TRP A N 1
ATOM 656 C CA . TRP A 1 85 ? 2.92 6.039 2.102 1 98.12 85 TRP A CA 1
ATOM 657 C C . TRP A 1 85 ? 1.834 6.984 1.598 1 98.12 85 TRP A C 1
ATOM 659 O O . TRP A 1 85 ? 0.662 6.609 1.524 1 98.12 85 TRP A O 1
ATOM 669 N N . VAL A 1 86 ? 2.266 8.172 1.244 1 97.5 86 VAL A N 1
ATOM 670 C CA . VAL A 1 86 ? 1.326 9.141 0.695 1 97.5 86 VAL A CA 1
ATOM 671 C C . VAL A 1 86 ? 0.691 8.586 -0.577 1 97.5 86 VAL A C 1
ATOM 673 O O . VAL A 1 86 ? -0.529 8.648 -0.749 1 97.5 86 VAL A O 1
ATOM 676 N N . VAL A 1 87 ? 1.483 8.055 -1.449 1 98.69 87 VAL A N 1
ATOM 677 C CA . VAL A 1 87 ? 1.007 7.535 -2.725 1 98.69 87 VAL A CA 1
ATOM 678 C C . VAL A 1 87 ? 0.034 6.383 -2.48 1 98.69 87 VAL A C 1
ATOM 680 O O . VAL A 1 87 ? -1.027 6.316 -3.105 1 98.69 87 VAL A O 1
ATOM 683 N N . ALA A 1 88 ? 0.359 5.508 -1.591 1 98.44 88 ALA A N 1
ATOM 684 C CA . ALA A 1 88 ? -0.505 4.375 -1.282 1 98.44 88 ALA A CA 1
ATOM 685 C C . ALA A 1 88 ? -1.854 4.84 -0.743 1 98.44 88 ALA A C 1
ATOM 687 O O . ALA A 1 88 ? -2.904 4.426 -1.237 1 98.44 88 ALA A O 1
ATOM 688 N N . LEU A 1 89 ? -1.831 5.715 0.241 1 97 89 LEU A N 1
ATOM 689 C CA . LEU A 1 89 ? -3.045 6.16 0.915 1 97 89 LEU A CA 1
ATOM 690 C C . LEU A 1 89 ? -3.871 7.062 0.005 1 97 89 LEU A C 1
ATOM 692 O O . LEU A 1 89 ? -5.102 6.969 -0.023 1 97 89 LEU A O 1
ATOM 696 N N . LEU A 1 90 ? -3.201 7.953 -0.711 1 98 90 LEU A N 1
ATOM 697 C CA . LEU A 1 90 ? -3.902 8.844 -1.629 1 98 90 LEU A CA 1
ATOM 698 C C . LEU A 1 90 ? -4.59 8.055 -2.736 1 98 90 LEU A C 1
ATOM 700 O O . LEU A 1 90 ? -5.758 8.305 -3.051 1 98 90 LEU A O 1
ATOM 704 N N . SER A 1 91 ? -3.879 7.141 -3.354 1 98.75 91 SER A N 1
ATOM 705 C CA . SER A 1 91 ? -4.445 6.332 -4.43 1 98.75 91 SER A CA 1
ATOM 706 C C . SER A 1 91 ? -5.629 5.508 -3.939 1 98.75 91 SER A C 1
ATOM 708 O O . SER A 1 91 ? -6.664 5.438 -4.609 1 98.75 91 SER A O 1
ATOM 710 N N . PHE A 1 92 ? -5.492 4.902 -2.781 1 98.12 92 PHE A N 1
ATOM 711 C CA . PHE A 1 92 ? -6.57 4.109 -2.207 1 98.12 92 PHE A CA 1
ATOM 712 C C . PHE A 1 92 ? -7.82 4.957 -2.004 1 98.12 92 PHE A C 1
ATOM 714 O O . PHE A 1 92 ? -8.914 4.574 -2.434 1 98.12 92 PHE A O 1
ATOM 721 N N . ASN A 1 93 ? -7.648 6.094 -1.359 1 96.88 93 ASN A N 1
ATOM 722 C CA . ASN A 1 93 ? -8.781 6.965 -1.061 1 96.88 93 ASN A CA 1
ATOM 723 C C . ASN A 1 93 ? -9.375 7.57 -2.33 1 96.88 93 ASN A C 1
ATOM 725 O O . ASN A 1 93 ? -10.594 7.711 -2.445 1 96.88 93 ASN A O 1
ATOM 729 N N . TYR A 1 94 ? -8.516 7.98 -3.236 1 98.38 94 TYR A N 1
ATOM 730 C CA . TYR A 1 94 ? -9 8.531 -4.496 1 98.38 94 TYR A CA 1
ATOM 731 C C . TYR A 1 94 ? -9.805 7.496 -5.273 1 98.38 94 TYR A C 1
ATOM 733 O O . TYR A 1 94 ? -10.875 7.797 -5.797 1 98.38 94 TYR A O 1
ATOM 741 N N . ALA A 1 95 ? -9.273 6.285 -5.355 1 98.38 95 ALA A N 1
ATOM 742 C CA . ALA A 1 95 ? -9.977 5.188 -6.016 1 98.38 95 ALA A CA 1
ATOM 743 C C . ALA A 1 95 ? -11.32 4.914 -5.336 1 98.38 95 ALA A C 1
ATOM 745 O O . ALA A 1 95 ? -12.32 4.66 -6.008 1 98.38 95 ALA A O 1
ATOM 746 N N . LYS A 1 96 ? -11.328 4.895 -4.027 1 97.31 96 LYS A N 1
ATOM 747 C CA . LYS A 1 96 ? -12.57 4.727 -3.281 1 97.31 96 LYS A CA 1
ATOM 748 C C . LYS A 1 96 ? -13.578 5.816 -3.639 1 97.31 96 LYS A C 1
ATOM 750 O O . LYS A 1 96 ? -14.758 5.531 -3.854 1 97.31 96 LYS A O 1
ATOM 755 N N . ASN A 1 97 ? -13.094 7.062 -3.648 1 97.44 97 ASN A N 1
ATOM 756 C CA . ASN A 1 97 ? -13.961 8.188 -3.984 1 97.44 97 ASN A CA 1
ATOM 757 C C . ASN A 1 97 ? -14.531 8.055 -5.391 1 97.44 97 ASN A C 1
ATOM 759 O O . ASN A 1 97 ? -15.641 8.523 -5.664 1 97.44 97 ASN A O 1
ATOM 763 N N . LEU A 1 98 ? -13.805 7.426 -6.273 1 97.94 98 LEU A N 1
ATOM 764 C CA . LEU A 1 98 ? -14.258 7.211 -7.648 1 97.94 98 LEU A CA 1
ATOM 765 C C . LEU A 1 98 ? -15.047 5.91 -7.762 1 97.94 98 LEU A C 1
ATOM 767 O O . LEU A 1 98 ? -15.406 5.496 -8.867 1 97.94 98 LEU A O 1
ATOM 771 N N . LYS A 1 99 ? -15.234 5.172 -6.707 1 97.06 99 LYS A N 1
ATOM 772 C CA . LYS A 1 99 ? -16.016 3.947 -6.617 1 97.06 99 LYS A CA 1
ATOM 773 C C . LYS A 1 99 ? -15.391 2.83 -7.445 1 97.06 99 LYS A C 1
ATOM 775 O O . LYS A 1 99 ? -16.094 2.098 -8.141 1 97.06 99 LYS A O 1
ATOM 780 N N . MET A 1 100 ? -14.086 2.787 -7.402 1 95.75 100 MET A N 1
ATOM 781 C CA . MET A 1 100 ? -13.383 1.679 -8.039 1 95.75 100 MET A CA 1
ATOM 782 C C . MET A 1 100 ? -13.648 0.369 -7.305 1 95.75 100 MET A C 1
ATOM 784 O O . MET A 1 100 ? -13.836 0.364 -6.09 1 95.75 100 MET A O 1
ATOM 788 N N . LYS A 1 101 ? -13.547 -0.773 -7.969 1 90.44 101 LYS A N 1
ATOM 789 C CA . LYS A 1 101 ? -13.883 -2.086 -7.426 1 90.44 101 LYS A CA 1
ATOM 790 C C . LYS A 1 101 ? -12.852 -2.535 -6.391 1 90.44 101 LYS A C 1
ATOM 792 O O . LYS A 1 101 ? -13.203 -3.156 -5.387 1 90.44 101 LYS A O 1
ATOM 797 N N . SER A 1 102 ? -11.633 -2.336 -6.648 1 92.38 102 SER A N 1
ATOM 798 C CA . SER A 1 102 ? -10.555 -2.785 -5.773 1 92.38 102 SER A CA 1
ATOM 799 C C . SER A 1 102 ? -9.555 -1.667 -5.516 1 92.38 102 SER A C 1
ATOM 801 O O . SER A 1 102 ? -8.453 -1.675 -6.07 1 92.38 102 SER A O 1
ATOM 803 N N . PRO A 1 103 ? -9.852 -0.812 -4.562 1 96.38 103 PRO A N 1
ATOM 804 C CA . PRO A 1 103 ? -8.992 0.352 -4.316 1 96.38 103 PRO A CA 1
ATOM 805 C C . PRO A 1 103 ? -7.578 -0.036 -3.898 1 96.38 103 PRO A C 1
ATOM 807 O O . PRO A 1 103 ? -6.621 0.686 -4.195 1 96.38 103 PRO A O 1
ATOM 810 N N . ILE A 1 104 ? -7.406 -1.188 -3.23 1 96.44 104 ILE A N 1
ATOM 811 C CA . ILE A 1 104 ? -6.086 -1.617 -2.789 1 96.44 104 ILE A CA 1
ATOM 812 C C . ILE A 1 104 ? -5.199 -1.891 -4 1 96.44 104 ILE A C 1
ATOM 814 O O . ILE A 1 104 ? -3.988 -1.65 -3.961 1 96.44 104 ILE A O 1
ATOM 818 N N . MET A 1 105 ? -5.766 -2.336 -5.102 1 95.06 105 MET A N 1
ATOM 819 C CA . MET A 1 105 ? -4.988 -2.588 -6.309 1 95.06 105 MET A CA 1
ATOM 820 C C . MET A 1 105 ? -4.512 -1.281 -6.934 1 95.06 105 MET A C 1
ATOM 822 O O . MET A 1 105 ? -3.416 -1.218 -7.492 1 95.06 105 MET A O 1
ATOM 826 N N . ASN A 1 106 ? -5.387 -0.253 -6.848 1 96.81 106 ASN A N 1
ATOM 827 C CA . ASN A 1 106 ? -4.957 1.062 -7.312 1 96.81 106 ASN A CA 1
ATOM 828 C C . ASN A 1 106 ? -3.762 1.575 -6.516 1 96.81 106 ASN A C 1
ATOM 830 O O . ASN A 1 106 ? -2.867 2.217 -7.07 1 96.81 106 ASN A O 1
ATOM 834 N N . ALA A 1 107 ? -3.785 1.31 -5.195 1 97.88 107 ALA A N 1
ATOM 835 C CA . ALA A 1 107 ? -2.668 1.719 -4.348 1 97.88 107 ALA A CA 1
ATOM 836 C C . ALA A 1 107 ? -1.372 1.043 -4.785 1 97.88 107 ALA A C 1
ATOM 838 O O . ALA A 1 107 ? -0.344 1.704 -4.945 1 97.88 107 ALA A O 1
ATOM 839 N N . VAL A 1 108 ? -1.417 -0.24 -5.055 1 97.5 108 VAL A N 1
ATOM 840 C CA . VAL A 1 108 ? -0.236 -1.001 -5.445 1 97.5 108 VAL A CA 1
ATOM 841 C C . VAL A 1 108 ? 0.246 -0.537 -6.82 1 97.5 108 VAL A C 1
ATOM 843 O O . VAL A 1 108 ? 1.438 -0.291 -7.016 1 97.5 108 VAL A O 1
ATOM 846 N N . ASP A 1 109 ? -0.689 -0.392 -7.742 1 97.5 109 ASP A N 1
ATOM 847 C CA . ASP A 1 109 ? -0.346 0.044 -9.094 1 97.5 109 ASP A CA 1
ATOM 848 C C . ASP A 1 109 ? 0.292 1.431 -9.078 1 97.5 109 ASP A C 1
ATOM 850 O O . ASP A 1 109 ? 1.265 1.681 -9.789 1 97.5 109 ASP A O 1
ATOM 854 N N . SER A 1 110 ? -0.273 2.301 -8.289 1 98.62 110 SER A N 1
ATOM 855 C CA . SER A 1 110 ? 0.268 3.652 -8.188 1 98.62 110 SER A CA 1
ATOM 856 C C . SER A 1 110 ? 1.666 3.646 -7.578 1 98.62 110 SER A C 1
ATOM 858 O O . SER A 1 110 ? 2.521 4.445 -7.965 1 98.62 110 SER A O 1
ATOM 860 N N . LEU A 1 111 ? 1.902 2.791 -6.59 1 98.81 111 LEU A N 1
ATOM 861 C CA . LEU A 1 111 ? 3.223 2.676 -5.98 1 98.81 111 LEU A CA 1
ATOM 862 C C . LEU A 1 111 ? 4.254 2.213 -7.004 1 98.81 111 LEU A C 1
ATOM 864 O O . LEU A 1 111 ? 5.371 2.734 -7.047 1 98.81 111 LEU A O 1
ATOM 868 N N . ILE A 1 112 ? 3.857 1.237 -7.789 1 98.56 112 ILE A N 1
ATOM 869 C CA . ILE A 1 112 ? 4.738 0.744 -8.844 1 98.56 112 ILE A CA 1
ATOM 870 C C . ILE A 1 112 ? 5.082 1.882 -9.797 1 98.56 112 ILE A C 1
ATOM 872 O O . ILE A 1 112 ? 6.254 2.105 -10.109 1 98.56 112 ILE A O 1
ATOM 876 N N . CYS A 1 113 ? 4.094 2.6 -10.211 1 98.56 113 CYS A N 1
ATOM 877 C CA . CYS A 1 113 ? 4.281 3.713 -11.133 1 98.56 113 CYS A CA 1
ATOM 878 C C . CYS A 1 113 ? 5.129 4.812 -10.5 1 98.56 113 CYS A C 1
ATOM 880 O O . CYS A 1 113 ? 5.953 5.43 -11.172 1 98.56 113 CYS A O 1
ATOM 882 N N . PHE A 1 114 ? 4.906 5.066 -9.242 1 98.62 114 PHE A N 1
ATOM 883 C CA . PHE A 1 114 ? 5.672 6.082 -8.539 1 98.62 114 PHE A CA 1
ATOM 884 C C . PHE A 1 114 ? 7.152 5.715 -8.492 1 98.62 114 PHE A C 1
ATOM 886 O O . PHE A 1 114 ? 8.016 6.562 -8.734 1 98.62 114 PHE A O 1
ATOM 893 N N . LEU A 1 115 ? 7.426 4.461 -8.156 1 98.31 115 LEU A N 1
ATOM 894 C CA . LEU A 1 115 ? 8.812 4.016 -8.109 1 98.31 115 LEU A CA 1
ATOM 895 C C . LEU A 1 115 ? 9.445 4.051 -9.492 1 98.31 115 LEU A C 1
ATOM 897 O O . LEU A 1 115 ? 10.641 4.328 -9.625 1 98.31 115 LEU A O 1
ATOM 901 N N . LEU A 1 116 ? 8.656 3.818 -10.492 1 97.44 116 LEU A N 1
ATOM 902 C CA . LEU A 1 116 ? 9.141 3.881 -11.859 1 97.44 116 LEU A CA 1
ATOM 903 C C . LEU A 1 116 ? 9.648 5.281 -12.195 1 97.44 116 LEU A C 1
ATOM 905 O O . LEU A 1 116 ? 10.641 5.43 -12.914 1 97.44 116 LEU A O 1
ATOM 909 N N . VAL A 1 117 ? 9.031 6.242 -11.602 1 96.31 117 VAL A N 1
ATOM 910 C CA . VAL A 1 117 ? 9.312 7.625 -11.977 1 96.31 117 VAL A CA 1
ATOM 911 C C . VAL A 1 117 ? 10.281 8.242 -10.969 1 96.31 117 VAL A C 1
ATOM 913 O O . VAL A 1 117 ? 11.055 9.141 -11.32 1 96.31 117 VAL A O 1
ATOM 916 N N . SER A 1 118 ? 10.25 7.77 -9.727 1 96 118 SER A N 1
ATOM 917 C CA . SER A 1 118 ? 10.961 8.477 -8.672 1 96 118 SER A CA 1
ATOM 918 C C . SER A 1 118 ? 12 7.582 -8.008 1 96 118 SER A C 1
ATOM 920 O O . SER A 1 118 ? 12.82 8.055 -7.215 1 96 118 SER A O 1
ATOM 922 N N . GLY A 1 119 ? 11.93 6.289 -8.289 1 94.69 119 GLY A N 1
ATOM 923 C CA . GLY A 1 119 ? 12.836 5.344 -7.652 1 94.69 119 GLY A CA 1
ATOM 924 C C . GLY A 1 119 ? 14.086 5.07 -8.477 1 94.69 119 GLY A C 1
ATOM 925 O O . GLY A 1 119 ? 14.305 3.941 -8.922 1 94.69 119 GLY A O 1
ATOM 926 N N . ALA A 1 120 ? 14.906 6.074 -8.562 1 94.38 120 ALA A N 1
ATOM 927 C CA . ALA A 1 120 ? 16.156 5.887 -9.305 1 94.38 120 ALA A CA 1
ATOM 928 C C . ALA A 1 120 ? 17 4.777 -8.688 1 94.38 120 ALA A C 1
ATOM 930 O O . ALA A 1 120 ? 17.078 4.66 -7.461 1 94.38 120 ALA A O 1
ATOM 931 N N . LEU A 1 121 ? 17.578 3.947 -9.531 1 95.44 121 LEU A N 1
ATOM 932 C CA . LEU A 1 121 ? 18.422 2.85 -9.07 1 95.44 121 LEU A CA 1
ATOM 933 C C . LEU A 1 121 ? 19.875 3.307 -8.891 1 95.44 121 LEU A C 1
ATOM 935 O O . LEU A 1 121 ? 20.375 4.09 -9.703 1 95.44 121 LEU A O 1
ATOM 939 N N . ILE A 1 122 ? 20.469 2.873 -7.793 1 95.81 122 ILE A N 1
ATOM 940 C CA . ILE A 1 122 ? 21.875 3.158 -7.531 1 95.81 122 ILE A CA 1
ATOM 941 C C . ILE A 1 122 ? 22.609 1.859 -7.219 1 95.81 122 ILE A C 1
ATOM 943 O O . ILE A 1 122 ? 22 0.872 -6.809 1 95.81 122 ILE A O 1
ATOM 947 N N . THR A 1 123 ? 23.844 1.837 -7.48 1 94.69 123 THR A N 1
ATOM 948 C CA . THR A 1 123 ? 24.703 0.695 -7.172 1 94.69 123 THR A CA 1
ATOM 949 C C . THR A 1 123 ? 25.859 1.114 -6.27 1 94.69 123 THR A C 1
ATOM 951 O O . THR A 1 123 ? 26.516 2.127 -6.523 1 94.69 123 THR A O 1
ATOM 954 N N . ASN A 1 124 ? 26 0.403 -5.172 1 94 124 ASN A N 1
ATOM 955 C CA . ASN A 1 124 ? 27.109 0.755 -4.281 1 94 124 ASN A CA 1
ATOM 956 C C . ASN A 1 124 ? 28.406 0.09 -4.711 1 94 124 ASN A C 1
ATOM 958 O O . ASN A 1 124 ? 28.453 -0.574 -5.746 1 94 124 ASN A O 1
ATOM 962 N N . GLU A 1 125 ? 29.484 0.342 -3.986 1 92 125 GLU A N 1
ATOM 963 C CA . GLU A 1 125 ? 30.828 -0.143 -4.328 1 92 125 GLU A CA 1
ATOM 964 C C . GLU A 1 125 ? 30.859 -1.669 -4.34 1 92 125 GLU A C 1
ATOM 966 O O . GLU A 1 125 ? 31.625 -2.266 -5.102 1 92 125 GLU A O 1
ATOM 971 N N . ALA A 1 126 ? 30.016 -2.287 -3.584 1 91.31 126 ALA A N 1
ATOM 972 C CA . ALA A 1 126 ? 30 -3.744 -3.484 1 91.31 126 ALA A CA 1
ATOM 973 C C . ALA A 1 126 ? 29.156 -4.359 -4.594 1 91.31 126 ALA A C 1
ATOM 975 O O . ALA A 1 126 ? 29.031 -5.582 -4.676 1 91.31 126 ALA A O 1
ATOM 976 N N . GLY A 1 127 ? 28.5 -3.547 -5.402 1 92.25 127 GLY A N 1
ATOM 977 C CA . GLY A 1 127 ? 27.719 -4.047 -6.52 1 92.25 127 GLY A CA 1
ATOM 978 C C . GLY A 1 127 ? 26.25 -4.262 -6.172 1 92.25 127 GLY A C 1
ATOM 979 O O . GLY A 1 127 ? 25.484 -4.793 -6.98 1 92.25 127 GLY A O 1
ATOM 980 N N . LEU A 1 128 ? 25.859 -3.854 -5.004 1 93.38 128 LEU A N 1
ATOM 981 C CA . LEU A 1 128 ? 24.469 -3.977 -4.598 1 93.38 128 LEU A CA 1
ATOM 982 C C . LEU A 1 128 ? 23.625 -2.869 -5.219 1 93.38 128 LEU A C 1
ATOM 984 O O . LEU A 1 128 ? 24.031 -1.705 -5.234 1 93.38 128 LEU A O 1
ATOM 988 N N . THR A 1 129 ? 22.531 -3.301 -5.777 1 95.44 129 THR A N 1
ATOM 989 C CA . THR A 1 129 ? 21.594 -2.35 -6.375 1 95.44 129 THR A CA 1
ATOM 990 C C . THR A 1 129 ? 20.547 -1.908 -5.359 1 95.44 129 THR A C 1
ATOM 992 O O . THR A 1 129 ? 20.016 -2.729 -4.605 1 95.44 129 THR A O 1
ATOM 995 N N . GLY A 1 130 ? 20.344 -0.597 -5.262 1 97.44 130 GLY A N 1
ATOM 996 C CA . GLY A 1 130 ? 19.359 -0.034 -4.352 1 97.44 130 GLY A CA 1
ATOM 997 C C . GLY A 1 130 ? 18.516 1.044 -4.984 1 97.44 130 GLY A C 1
ATOM 998 O O . GLY A 1 130 ? 18.781 1.481 -6.105 1 97.44 130 GLY A O 1
ATOM 999 N N . ILE A 1 131 ? 17.453 1.404 -4.352 1 98.12 131 ILE A N 1
ATOM 1000 C CA . ILE A 1 131 ? 16.578 2.488 -4.773 1 98.12 131 ILE A CA 1
ATOM 1001 C C . ILE A 1 131 ? 16.969 3.779 -4.059 1 98.12 131 ILE A C 1
ATOM 1003 O O . ILE A 1 131 ? 16.922 3.852 -2.828 1 98.12 131 ILE A O 1
ATOM 1007 N N . ASP A 1 132 ? 17.312 4.77 -4.816 1 97.62 132 ASP A N 1
ATOM 1008 C CA . ASP A 1 132 ? 17.656 6.078 -4.27 1 97.62 132 ASP A CA 1
ATOM 1009 C C . ASP A 1 132 ? 16.516 6.656 -3.447 1 97.62 132 ASP A C 1
ATOM 1011 O O . ASP A 1 132 ? 15.375 6.715 -3.918 1 97.62 132 ASP A O 1
ATOM 1015 N N . MET A 1 133 ? 16.781 7.148 -2.213 1 97.19 133 MET A N 1
ATOM 1016 C CA . MET A 1 133 ? 15.734 7.57 -1.298 1 97.19 133 MET A CA 1
ATOM 1017 C C . MET A 1 133 ? 15.414 9.055 -1.476 1 97.19 133 MET A C 1
ATOM 1019 O O . MET A 1 133 ? 14.477 9.57 -0.862 1 97.19 133 MET A O 1
ATOM 1023 N N . THR A 1 134 ? 16.094 9.758 -2.361 1 95 134 THR A N 1
ATOM 1024 C CA . THR A 1 134 ? 15.977 11.203 -2.521 1 95 134 THR A CA 1
ATOM 1025 C C . THR A 1 134 ? 14.516 11.609 -2.717 1 95 134 THR A C 1
ATOM 1027 O O . THR A 1 134 ? 14.023 12.531 -2.057 1 95 134 THR A O 1
ATOM 1030 N N . TYR A 1 135 ? 13.836 10.945 -3.559 1 96.5 135 TYR A N 1
ATOM 1031 C CA . TYR A 1 135 ? 12.469 11.344 -3.881 1 96.5 135 TYR A CA 1
ATOM 1032 C C . TYR A 1 135 ? 11.461 10.383 -3.266 1 96.5 135 TYR A C 1
ATOM 1034 O O . TYR A 1 135 ? 10.289 10.375 -3.648 1 96.5 135 TYR A O 1
ATOM 1042 N N . LEU A 1 136 ? 11.93 9.531 -2.354 1 97.81 136 LEU A N 1
ATOM 1043 C CA . LEU A 1 136 ? 10.992 8.664 -1.641 1 97.81 136 LEU A CA 1
ATOM 1044 C C . LEU A 1 136 ? 10.438 9.367 -0.406 1 97.81 136 LEU A C 1
ATOM 1046 O O . LEU A 1 136 ? 9.438 8.93 0.165 1 97.81 136 LEU A O 1
ATOM 1050 N N . GLY A 1 137 ? 11.117 10.438 0.044 1 96.06 137 GLY A N 1
ATOM 1051 C CA . GLY A 1 137 ? 10.688 11.234 1.182 1 96.06 137 GLY A CA 1
ATOM 1052 C C . GLY A 1 137 ? 9.828 12.422 0.787 1 96.06 137 GLY A C 1
ATOM 1053 O O . GLY A 1 137 ? 9.094 12.367 -0.199 1 96.06 137 GLY A O 1
ATOM 1054 N N . ALA A 1 138 ? 9.938 13.484 1.528 1 93.69 138 ALA A N 1
ATOM 1055 C CA . ALA A 1 138 ? 9.086 14.656 1.37 1 93.69 138 ALA A CA 1
ATOM 1056 C C . ALA A 1 138 ? 9.258 15.281 -0.012 1 93.69 138 ALA A C 1
ATOM 1058 O O . ALA A 1 138 ? 8.305 15.812 -0.584 1 93.69 138 ALA A O 1
ATOM 1059 N N . GLN A 1 139 ? 10.383 15.141 -0.61 1 92.5 139 GLN A N 1
ATOM 1060 C CA . GLN A 1 139 ? 10.688 15.773 -1.888 1 92.5 139 GLN A CA 1
ATOM 1061 C C . GLN A 1 139 ? 9.891 15.141 -3.021 1 92.5 139 GLN A C 1
ATOM 1063 O O . GLN A 1 139 ? 9.719 15.75 -4.082 1 92.5 139 GLN A O 1
ATOM 1068 N N . GLY A 1 140 ? 9.5 13.953 -2.814 1 95.56 140 GLY A N 1
ATOM 1069 C CA . GLY A 1 140 ? 8.805 13.25 -3.881 1 95.56 140 GLY A CA 1
ATOM 1070 C C . GLY A 1 140 ? 7.293 13.297 -3.744 1 95.56 140 GLY A C 1
ATOM 1071 O O . GLY A 1 140 ? 6.57 12.734 -4.57 1 95.56 140 GLY A O 1
ATOM 1072 N N . MET A 1 141 ? 6.715 14.016 -2.775 1 95.81 141 MET A N 1
ATOM 1073 C CA . MET A 1 141 ? 5.281 13.992 -2.498 1 95.81 141 MET A CA 1
ATOM 1074 C C . MET A 1 141 ? 4.492 14.539 -3.68 1 95.81 141 MET A C 1
ATOM 1076 O O . MET A 1 141 ? 3.508 13.938 -4.109 1 95.81 141 MET A O 1
ATOM 1080 N N . PHE A 1 142 ? 4.914 15.609 -4.281 1 94.75 142 PHE A N 1
ATOM 1081 C CA . PHE A 1 142 ? 4.117 16.281 -5.297 1 94.75 142 PHE A CA 1
ATOM 1082 C C . PHE A 1 142 ? 4.102 15.484 -6.594 1 94.75 142 PHE A C 1
ATOM 1084 O O . PHE A 1 142 ? 3.068 15.391 -7.258 1 94.75 142 PHE A O 1
ATOM 1091 N N . ILE A 1 143 ? 5.297 14.984 -7 1 96.44 143 ILE A N 1
ATOM 1092 C CA . ILE A 1 143 ? 5.273 14.109 -8.164 1 96.44 143 ILE A CA 1
ATOM 1093 C C . ILE A 1 143 ? 4.406 12.891 -7.875 1 96.44 143 ILE A C 1
ATOM 1095 O O . ILE A 1 143 ? 3.74 12.367 -8.773 1 96.44 143 ILE A O 1
ATOM 1099 N N . GLY A 1 144 ? 4.398 12.438 -6.598 1 98 144 GLY A N 1
ATOM 1100 C CA . GLY A 1 144 ? 3.512 11.359 -6.188 1 98 144 GLY A CA 1
ATOM 1101 C C . GLY A 1 144 ? 2.047 11.664 -6.43 1 98 144 GLY A C 1
ATOM 1102 O O . GLY A 1 144 ? 1.289 10.797 -6.867 1 98 144 GLY A O 1
ATOM 1103 N N . PHE A 1 145 ? 1.67 12.945 -6.176 1 97.62 145 PHE A N 1
ATOM 1104 C CA . PHE A 1 145 ? 0.286 13.344 -6.402 1 97.62 145 PHE A CA 1
ATOM 1105 C C . PHE A 1 145 ? -0.093 13.18 -7.871 1 97.62 145 PHE A C 1
ATOM 1107 O O . PHE A 1 145 ? -1.168 12.664 -8.188 1 97.62 145 PHE A O 1
ATOM 1114 N N . ILE A 1 146 ? 0.755 13.562 -8.719 1 97.31 146 ILE A N 1
ATOM 1115 C CA . ILE A 1 146 ? 0.494 13.516 -10.156 1 97.31 146 ILE A CA 1
ATOM 1116 C C . ILE A 1 146 ? 0.433 12.062 -10.625 1 97.31 146 ILE A C 1
ATOM 1118 O O . ILE A 1 146 ? -0.433 11.703 -11.422 1 97.31 146 ILE A O 1
ATOM 1122 N N . VAL A 1 147 ? 1.366 11.273 -10.188 1 98.38 147 VAL A N 1
ATOM 1123 C CA . VAL A 1 147 ? 1.407 9.867 -10.555 1 98.38 147 VAL A CA 1
ATOM 1124 C C . VAL A 1 147 ? 0.106 9.18 -10.133 1 98.38 147 VAL A C 1
ATOM 1126 O O . VAL A 1 147 ? -0.465 8.398 -10.898 1 98.38 147 VAL A O 1
ATOM 1129 N N . VAL A 1 148 ? -0.34 9.469 -8.898 1 98.75 148 VAL A N 1
ATOM 1130 C CA . VAL A 1 148 ? -1.583 8.883 -8.406 1 98.75 148 VAL A CA 1
ATOM 1131 C C . VAL A 1 148 ? -2.746 9.32 -9.289 1 98.75 148 VAL A C 1
ATOM 1133 O O . VAL A 1 148 ? -3.57 8.5 -9.695 1 98.75 148 VAL A O 1
ATOM 1136 N N . PHE A 1 149 ? -2.787 10.609 -9.602 1 98.56 149 PHE A N 1
ATOM 1137 C CA . PHE A 1 149 ? -3.877 11.125 -10.422 1 98.56 149 PHE A CA 1
ATOM 1138 C C . PHE A 1 149 ? -3.916 10.43 -11.773 1 98.56 149 PHE A C 1
ATOM 1140 O O . PHE A 1 149 ? -4.965 9.938 -12.195 1 98.56 149 PHE A O 1
ATOM 1147 N N . ILE A 1 150 ? -2.811 10.32 -12.414 1 98.5 150 ILE A N 1
ATOM 1148 C CA . ILE A 1 150 ? -2.732 9.766 -13.766 1 98.5 150 ILE A CA 1
ATOM 1149 C C . ILE A 1 150 ? -3.023 8.266 -13.719 1 98.5 150 ILE A C 1
ATOM 1151 O O . ILE A 1 150 ? -3.844 7.766 -14.492 1 98.5 150 ILE A O 1
ATOM 1155 N N . SER A 1 151 ? -2.342 7.508 -12.867 1 98.44 151 SER A N 1
ATOM 1156 C CA . SER A 1 151 ? -2.479 6.055 -12.836 1 98.44 151 SER A CA 1
ATOM 1157 C C . SER A 1 151 ? -3.904 5.641 -12.477 1 98.44 151 SER A C 1
ATOM 1159 O O . SER A 1 151 ? -4.465 4.73 -13.094 1 98.44 151 SER A O 1
ATOM 1161 N N . VAL A 1 152 ? -4.523 6.324 -11.461 1 98.5 152 VAL A N 1
ATOM 1162 C CA . VAL A 1 152 ? -5.879 5.973 -11.062 1 98.5 152 VAL A CA 1
ATOM 1163 C C . VAL A 1 152 ? -6.859 6.336 -12.18 1 98.5 152 VAL A C 1
ATOM 1165 O O . VAL A 1 152 ? -7.812 5.602 -12.438 1 98.5 152 VAL A O 1
ATOM 1168 N N . ARG A 1 153 ? -6.617 7.484 -12.867 1 98.5 153 ARG A N 1
ATOM 1169 C CA . ARG A 1 153 ? -7.492 7.891 -13.961 1 98.5 153 ARG A CA 1
ATOM 1170 C C . ARG A 1 153 ? -7.398 6.914 -15.133 1 98.5 153 ARG A C 1
ATOM 1172 O O . ARG A 1 153 ? -8.391 6.648 -15.805 1 98.5 153 ARG A O 1
ATOM 1179 N N . ILE A 1 154 ? -6.254 6.441 -15.398 1 98.38 154 ILE A N 1
ATOM 1180 C CA . ILE A 1 154 ? -6.082 5.453 -16.453 1 98.38 154 ILE A CA 1
ATOM 1181 C C . ILE A 1 154 ? -6.852 4.18 -16.094 1 98.38 154 ILE A C 1
ATOM 1183 O O . ILE A 1 154 ? -7.555 3.619 -16.938 1 98.38 154 ILE A O 1
ATOM 1187 N N . GLU A 1 155 ? -6.668 3.736 -14.906 1 96.62 155 GLU A N 1
ATOM 1188 C CA . GLU A 1 155 ? -7.379 2.537 -14.477 1 96.62 155 GLU A CA 1
ATOM 1189 C C . GLU A 1 155 ? -8.891 2.738 -14.539 1 96.62 155 GLU A C 1
ATOM 1191 O O . GLU A 1 155 ? -9.625 1.829 -14.93 1 96.62 155 GLU A O 1
ATOM 1196 N N . LYS A 1 156 ? -9.359 3.891 -14.062 1 97.44 156 LYS A N 1
ATOM 1197 C CA . LYS A 1 156 ? -10.789 4.191 -14.133 1 97.44 156 LYS A CA 1
ATOM 1198 C C . LYS A 1 156 ? -11.281 4.191 -15.578 1 97.44 156 LYS A C 1
ATOM 1200 O O . LYS A 1 156 ? -12.352 3.666 -15.875 1 97.44 156 LYS A O 1
ATOM 1205 N N . PHE A 1 157 ? -10.516 4.809 -16.453 1 97.62 157 PHE A N 1
ATOM 1206 C CA . PHE A 1 157 ? -10.852 4.824 -17.859 1 97.62 157 PHE A CA 1
ATOM 1207 C C . PHE A 1 157 ? -10.992 3.408 -18.406 1 97.62 157 PHE A C 1
ATOM 1209 O O . PHE A 1 157 ? -11.961 3.092 -19.094 1 97.62 157 PHE A O 1
ATOM 1216 N N . CYS A 1 158 ? -10.039 2.535 -18.094 1 96.5 158 CYS A N 1
ATOM 1217 C CA . CYS A 1 158 ? -10.07 1.146 -18.547 1 96.5 158 CYS A CA 1
ATOM 1218 C C . CYS A 1 158 ? -11.281 0.418 -17.969 1 96.5 158 CYS A C 1
ATOM 1220 O O . CYS A 1 158 ? -11.914 -0.375 -18.672 1 96.5 158 CYS A O 1
ATOM 1222 N N . ALA A 1 159 ? -11.531 0.656 -16.734 1 93.75 159 ALA A N 1
ATOM 1223 C CA . ALA A 1 159 ? -12.688 0.034 -16.094 1 93.75 159 ALA A CA 1
ATOM 1224 C C . ALA A 1 159 ? -13.984 0.499 -16.734 1 93.75 159 ALA A C 1
ATOM 1226 O O . ALA A 1 159 ? -14.875 -0.311 -17.016 1 93.75 159 ALA A O 1
ATOM 1227 N N . ASP A 1 160 ? -14.125 1.793 -16.984 1 96.19 160 ASP A N 1
ATOM 1228 C CA . ASP A 1 160 ? -15.336 2.365 -17.547 1 96.19 160 ASP A CA 1
ATOM 1229 C C . ASP A 1 160 ? -15.555 1.888 -18.984 1 96.19 160 ASP A C 1
ATOM 1231 O O . ASP A 1 160 ? -16.688 1.688 -19.406 1 96.19 160 ASP A O 1
ATOM 1235 N N . LYS A 1 161 ? -14.523 1.663 -19.703 1 96.25 161 LYS A N 1
ATOM 1236 C CA . LYS A 1 161 ? -14.609 1.275 -21.094 1 96.25 161 LYS A CA 1
ATOM 1237 C C . LYS A 1 161 ? -14.469 -0.235 -21.266 1 96.25 161 LYS A C 1
ATOM 1239 O O . LYS A 1 161 ? -14.406 -0.741 -22.391 1 96.25 161 LYS A O 1
ATOM 1244 N N . ASP A 1 162 ? -14.312 -0.945 -20.234 1 92.19 162 ASP A N 1
ATOM 1245 C CA . ASP A 1 162 ? -14.203 -2.4 -20.219 1 92.19 162 ASP A CA 1
ATOM 1246 C C . ASP A 1 162 ? -13.008 -2.879 -21.031 1 92.19 162 ASP A C 1
ATOM 1248 O O . ASP A 1 162 ? -13.125 -3.809 -21.828 1 92.19 162 ASP A O 1
ATOM 1252 N N . ILE A 1 163 ? -11.992 -2.141 -20.875 1 93.31 163 ILE A N 1
ATOM 1253 C CA . ILE A 1 163 ? -10.734 -2.535 -21.5 1 93.31 163 ILE A CA 1
ATOM 1254 C C . ILE A 1 163 ? -10.016 -3.541 -20.594 1 93.31 163 ILE A C 1
ATOM 1256 O O . ILE A 1 163 ? -9.344 -3.154 -19.625 1 93.31 163 ILE A O 1
ATOM 1260 N N . ARG A 1 164 ? -10.172 -4.777 -20.844 1 87.56 164 ARG A N 1
ATOM 1261 C CA . ARG A 1 164 ? -9.586 -5.875 -20.078 1 87.56 164 ARG A CA 1
ATOM 1262 C C . ARG A 1 164 ? -9.461 -7.129 -20.938 1 87.56 164 ARG A C 1
ATOM 1264 O O . ARG A 1 164 ? -10.086 -7.227 -22 1 87.56 164 ARG A O 1
ATOM 1271 N N . ILE A 1 165 ? -8.594 -7.945 -20.531 1 82.81 165 ILE A N 1
ATOM 1272 C CA . ILE A 1 165 ? -8.547 -9.266 -21.156 1 82.81 165 ILE A CA 1
ATOM 1273 C C . ILE A 1 165 ? -9.719 -10.109 -20.656 1 82.81 165 ILE A C 1
ATOM 1275 O O . ILE A 1 165 ? -9.789 -10.453 -19.484 1 82.81 165 ILE A O 1
ATOM 1279 N N . LYS A 1 166 ? -10.688 -10.352 -21.484 1 78.81 166 LYS A N 1
ATOM 1280 C CA . LYS A 1 166 ? -11.914 -11.055 -21.125 1 78.81 166 LYS A CA 1
ATOM 1281 C C . LYS A 1 166 ? -11.688 -12.562 -21.062 1 78.81 166 LYS A C 1
ATOM 1283 O O . LYS A 1 166 ? -11.023 -13.125 -21.938 1 78.81 166 LYS A O 1
ATOM 1288 N N . MET A 1 167 ? -12.094 -13.109 -19.891 1 75.5 167 MET A N 1
ATOM 1289 C CA . MET A 1 167 ? -12.055 -14.555 -19.719 1 75.5 167 MET A CA 1
ATOM 1290 C C . MET A 1 167 ? -13.461 -15.141 -19.703 1 75.5 167 MET A C 1
ATOM 1292 O O . MET A 1 167 ? -14.438 -14.422 -19.469 1 75.5 167 MET A O 1
ATOM 1296 N N . PRO A 1 168 ? -13.508 -16.406 -19.938 1 72.62 168 PRO A N 1
ATOM 1297 C CA . PRO A 1 168 ? -14.828 -17.031 -19.891 1 72.62 168 PRO A CA 1
ATOM 1298 C C . PRO A 1 168 ? -15.492 -16.906 -18.531 1 72.62 168 PRO A C 1
ATOM 1300 O O . PRO A 1 168 ? -14.805 -16.828 -17.5 1 72.62 168 PRO A O 1
ATOM 1303 N N . ASP A 1 169 ? -16.797 -16.891 -18.469 1 75.94 169 ASP A N 1
ATOM 1304 C CA . ASP A 1 169 ? -17.594 -16.672 -17.266 1 75.94 169 ASP A CA 1
ATOM 1305 C C . ASP A 1 169 ? -17.391 -17.797 -16.25 1 75.94 169 ASP A C 1
ATOM 1307 O O . ASP A 1 169 ? -17.609 -17.609 -15.062 1 75.94 169 ASP A O 1
ATOM 1311 N N . VAL A 1 170 ? -16.984 -18.891 -16.781 1 73.62 170 VAL A N 1
ATOM 1312 C CA . VAL A 1 170 ? -16.859 -20.047 -15.914 1 73.62 170 VAL A CA 1
ATOM 1313 C C . VAL A 1 170 ? -15.586 -19.938 -15.078 1 73.62 170 VAL A C 1
ATOM 1315 O O . VAL A 1 170 ? -15.414 -20.656 -14.094 1 73.62 170 VAL A O 1
ATOM 1318 N N . VAL A 1 171 ? -14.758 -18.906 -15.383 1 68.44 171 VAL A N 1
ATOM 1319 C CA . VAL A 1 171 ? -13.5 -18.703 -14.672 1 68.44 171 VAL A CA 1
ATOM 1320 C C . VAL A 1 171 ? -13.773 -18.047 -13.32 1 68.44 171 VAL A C 1
ATOM 1322 O O . VAL A 1 171 ? -14.602 -17.141 -13.211 1 68.44 171 VAL A O 1
ATOM 1325 N N . PRO A 1 172 ? -13.078 -18.625 -12.289 1 67.44 172 PRO A N 1
ATOM 1326 C CA . PRO A 1 172 ? -13.25 -18.016 -10.969 1 67.44 172 PRO A CA 1
ATOM 1327 C C . PRO A 1 172 ? -12.977 -16.516 -10.961 1 67.44 172 PRO A C 1
ATOM 1329 O O . PRO A 1 172 ? -12.07 -16.047 -11.656 1 67.44 172 PRO A O 1
ATOM 1332 N N . PRO A 1 173 ? -13.797 -15.828 -10.156 1 71.06 173 PRO A N 1
ATOM 1333 C CA . PRO A 1 173 ? -13.742 -14.367 -10.148 1 71.06 173 PRO A CA 1
ATOM 1334 C C . PRO A 1 173 ? -12.344 -13.828 -9.828 1 71.06 173 PRO A C 1
ATOM 1336 O O . PRO A 1 173 ? -11.914 -12.828 -10.406 1 71.06 173 PRO A O 1
ATOM 1339 N N . PHE A 1 174 ? -11.648 -14.406 -8.945 1 66.56 174 PHE A N 1
ATOM 1340 C CA . PHE A 1 174 ? -10.344 -13.891 -8.547 1 66.56 174 PHE A CA 1
ATOM 1341 C C . PHE A 1 174 ? -9.367 -13.93 -9.719 1 66.56 174 PHE A C 1
ATOM 1343 O O . PHE A 1 174 ? -8.492 -13.07 -9.844 1 66.56 174 PHE A O 1
ATOM 1350 N N . LEU A 1 175 ? -9.539 -14.922 -10.617 1 68.25 175 LEU A N 1
ATOM 1351 C CA . LEU A 1 175 ? -8.703 -15 -11.812 1 68.25 175 LEU A CA 1
ATOM 1352 C C . LEU A 1 175 ? -9.086 -13.914 -12.812 1 68.25 175 LEU A C 1
ATOM 1354 O O . LEU A 1 175 ? -8.211 -13.336 -13.469 1 68.25 175 LEU A O 1
ATOM 1358 N N . GLN A 1 176 ? -10.336 -13.719 -12.898 1 73.81 176 GLN A N 1
ATOM 1359 C CA . GLN A 1 176 ? -10.812 -12.664 -13.797 1 73.81 176 GLN A CA 1
ATOM 1360 C C . GLN A 1 176 ? -10.242 -11.305 -13.398 1 73.81 176 GLN A C 1
ATOM 1362 O O . GLN A 1 176 ? -9.844 -10.516 -14.258 1 73.81 176 GLN A O 1
ATOM 1367 N N . ASP A 1 177 ? -10.188 -11.047 -12.133 1 71.94 177 ASP A N 1
ATOM 1368 C CA . ASP A 1 177 ? -9.703 -9.773 -11.617 1 71.94 177 ASP A CA 1
ATOM 1369 C C . ASP A 1 177 ? -8.203 -9.617 -11.875 1 71.94 177 ASP A C 1
ATOM 1371 O O . ASP A 1 177 ? -7.734 -8.531 -12.195 1 71.94 177 ASP A O 1
ATOM 1375 N N . GLY A 1 178 ? -7.531 -10.688 -11.711 1 73.31 178 GLY A N 1
ATOM 1376 C CA . GLY A 1 178 ? -6.102 -10.656 -11.969 1 73.31 178 GLY A CA 1
ATOM 1377 C C . GLY A 1 178 ? -5.762 -10.32 -13.406 1 73.31 178 GLY A C 1
ATOM 1378 O O . GLY A 1 178 ? -4.875 -9.508 -13.672 1 73.31 178 GLY A O 1
ATOM 1379 N N . PHE A 1 179 ? -6.539 -10.867 -14.32 1 77.44 179 PHE A N 1
ATOM 1380 C CA . PHE A 1 179 ? -6.305 -10.625 -15.734 1 77.44 179 PHE A CA 1
ATOM 1381 C C . PHE A 1 179 ? -6.746 -9.219 -16.125 1 77.44 179 PHE A C 1
ATOM 1383 O O . PHE A 1 179 ? -6.109 -8.57 -16.969 1 77.44 179 PHE A O 1
ATOM 1390 N N . ALA A 1 180 ? -7.758 -8.852 -15.523 1 81.69 180 ALA A N 1
ATOM 1391 C CA . ALA A 1 180 ? -8.32 -7.547 -15.844 1 81.69 180 ALA A CA 1
ATOM 1392 C C . ALA A 1 180 ? -7.371 -6.422 -15.445 1 81.69 180 ALA A C 1
ATOM 1394 O O . ALA A 1 180 ? -7.43 -5.324 -16 1 81.69 180 ALA A O 1
ATOM 1395 N N . SER A 1 181 ? -6.449 -6.719 -14.586 1 85.94 181 SER A N 1
ATOM 1396 C CA . SER A 1 181 ? -5.578 -5.676 -14.055 1 85.94 181 SER A CA 1
ATOM 1397 C C . SER A 1 181 ? -4.32 -5.52 -14.898 1 85.94 181 SER A C 1
ATOM 1399 O O . SER A 1 181 ? -3.598 -4.531 -14.773 1 85.94 181 SER A O 1
ATOM 1401 N N . ILE A 1 182 ? -4.074 -6.395 -15.836 1 91.31 182 ILE A N 1
ATOM 1402 C CA . ILE A 1 182 ? -2.824 -6.422 -16.578 1 91.31 182 ILE A CA 1
ATOM 1403 C C . ILE A 1 182 ? -2.738 -5.195 -17.484 1 91.31 182 ILE A C 1
ATOM 1405 O O . ILE A 1 182 ? -1.783 -4.422 -17.406 1 91.31 182 ILE A O 1
ATOM 1409 N N . LEU A 1 183 ? -3.746 -4.969 -18.25 1 94.88 183 LEU A N 1
ATOM 1410 C CA . LEU A 1 183 ? -3.699 -3.916 -19.25 1 94.88 183 LEU A CA 1
ATOM 1411 C C . LEU A 1 183 ? -3.658 -2.539 -18.594 1 94.88 183 LEU A C 1
ATOM 1413 O O . LEU A 1 183 ? -2.826 -1.701 -18.953 1 94.88 183 LEU A O 1
ATOM 1417 N N . PRO A 1 184 ? -4.492 -2.287 -17.641 1 95.56 184 PRO A N 1
ATOM 1418 C CA . PRO A 1 184 ? -4.449 -0.968 -17 1 95.56 184 PRO A CA 1
ATOM 1419 C C . PRO A 1 184 ? -3.076 -0.638 -16.422 1 95.56 184 PRO A C 1
ATOM 1421 O O . PRO A 1 184 ? -2.58 0.479 -16.594 1 95.56 184 PRO A O 1
ATOM 1424 N N . LEU A 1 185 ? -2.477 -1.564 -15.734 1 96.94 185 LEU A N 1
ATOM 1425 C CA . LEU A 1 185 ? -1.146 -1.319 -15.18 1 96.94 185 LEU A CA 1
ATOM 1426 C C . LEU A 1 185 ? -0.123 -1.135 -16.297 1 96.94 185 LEU A C 1
ATOM 1428 O O . LEU A 1 185 ? 0.746 -0.264 -16.203 1 96.94 185 LEU A O 1
ATOM 1432 N N . LEU A 1 186 ? -0.252 -1.983 -17.312 1 97.56 186 LEU A N 1
ATOM 1433 C CA . LEU A 1 186 ? 0.662 -1.871 -18.438 1 97.56 186 LEU A CA 1
ATOM 1434 C C . LEU A 1 186 ? 0.567 -0.49 -19.078 1 97.56 186 LEU A C 1
ATOM 1436 O O . LEU A 1 186 ? 1.589 0.114 -19.422 1 97.56 186 LEU A O 1
ATOM 1440 N N . PHE A 1 187 ? -0.62 0.014 -19.281 1 98.25 187 PHE A N 1
ATOM 1441 C CA . PHE A 1 187 ? -0.815 1.329 -19.875 1 98.25 187 PHE A CA 1
ATOM 1442 C C . PHE A 1 187 ? -0.215 2.42 -19 1 98.25 187 PHE A C 1
ATOM 1444 O O . PHE A 1 187 ? 0.432 3.342 -19.5 1 98.25 187 PHE A O 1
ATOM 1451 N N . SER A 1 188 ? -0.481 2.354 -17.656 1 98.31 188 SER A N 1
ATOM 1452 C CA . SER A 1 188 ? 0.105 3.326 -16.75 1 98.31 188 SER A CA 1
ATOM 1453 C C . SER A 1 188 ? 1.628 3.32 -16.828 1 98.31 188 SER A C 1
ATOM 1455 O O . SER A 1 188 ? 2.258 4.383 -16.844 1 98.31 188 SER A O 1
ATOM 1457 N N . VAL A 1 189 ? 2.188 2.125 -16.891 1 98.31 189 VAL A N 1
ATOM 1458 C CA . VAL A 1 189 ? 3.635 1.955 -16.969 1 98.31 189 VAL A CA 1
ATOM 1459 C C . VAL A 1 189 ? 4.16 2.572 -18.266 1 98.31 189 VAL A C 1
ATOM 1461 O O . VAL A 1 189 ? 5.16 3.297 -18.25 1 98.31 189 VAL A O 1
ATOM 1464 N N . ILE A 1 190 ? 3.488 2.301 -19.359 1 98.06 190 ILE A N 1
ATOM 1465 C CA . ILE A 1 190 ? 3.92 2.811 -20.656 1 98.06 190 ILE A CA 1
ATOM 1466 C C . ILE A 1 190 ? 3.869 4.336 -20.656 1 98.06 190 ILE A C 1
ATOM 1468 O O . ILE A 1 190 ? 4.82 4.996 -21.078 1 98.06 190 ILE A O 1
ATOM 1472 N N . VAL A 1 191 ? 2.834 4.914 -20.156 1 98.25 191 VAL A N 1
ATOM 1473 C CA . VAL A 1 191 ? 2.629 6.359 -20.156 1 98.25 191 VAL A CA 1
ATOM 1474 C C . VAL A 1 191 ? 3.664 7.035 -19.266 1 98.25 191 VAL A C 1
ATOM 1476 O O . VAL A 1 191 ? 4.328 7.988 -19.672 1 98.25 191 VAL A O 1
ATOM 1479 N N . LEU A 1 192 ? 3.84 6.555 -18.062 1 98 192 LEU A N 1
ATOM 1480 C CA . LEU A 1 192 ? 4.699 7.227 -17.094 1 98 192 LEU A CA 1
ATOM 1481 C C . LEU A 1 192 ? 6.172 6.953 -17.391 1 98 192 LEU A C 1
ATOM 1483 O O . LEU A 1 192 ? 7.02 7.836 -17.219 1 98 192 LEU A O 1
ATOM 1487 N N . LEU A 1 193 ? 6.469 5.719 -17.781 1 97.06 193 LEU A N 1
ATOM 1488 C CA . LEU A 1 193 ? 7.828 5.422 -18.219 1 97.06 193 LEU A CA 1
ATOM 1489 C C . LEU A 1 193 ? 8.18 6.215 -19.484 1 97.06 193 LEU A C 1
ATOM 1491 O O . LEU A 1 193 ? 9.305 6.703 -19.609 1 97.06 193 LEU A O 1
ATOM 1495 N N . GLY A 1 194 ? 7.227 6.27 -20.406 1 97.19 194 GLY A N 1
ATOM 1496 C CA . GLY A 1 194 ? 7.43 7.098 -21.594 1 97.19 194 GLY A CA 1
ATOM 1497 C C . GLY A 1 194 ? 7.684 8.555 -21.266 1 97.19 194 GLY A C 1
ATOM 1498 O O . GLY A 1 194 ? 8.594 9.172 -21.812 1 97.19 194 GLY A O 1
ATOM 1499 N N . ALA A 1 195 ? 6.902 9.109 -20.359 1 96.69 195 ALA A N 1
ATOM 1500 C CA . ALA A 1 195 ? 7.078 10.492 -19.938 1 96.69 195 ALA A CA 1
ATOM 1501 C C . ALA A 1 195 ? 8.438 10.695 -19.281 1 96.69 195 ALA A C 1
ATOM 1503 O O . ALA A 1 195 ? 9.117 11.695 -19.516 1 96.69 195 ALA A O 1
ATOM 1504 N N . SER A 1 196 ? 8.797 9.82 -18.406 1 95.44 196 SER A N 1
ATOM 1505 C CA . SER A 1 196 ? 10.078 9.891 -17.719 1 95.44 196 SER A CA 1
ATOM 1506 C C . SER A 1 196 ? 11.234 9.859 -18.703 1 95.44 196 SER A C 1
ATOM 1508 O O . SER A 1 196 ? 12.188 10.633 -18.578 1 95.44 196 SER A O 1
ATOM 1510 N N . THR A 1 197 ? 11.164 8.961 -19.703 1 94.81 197 THR A N 1
ATOM 1511 C CA . THR A 1 197 ? 12.203 8.828 -20.719 1 94.81 197 THR A CA 1
ATOM 1512 C C . THR A 1 197 ? 12.273 10.086 -21.578 1 94.81 197 THR A C 1
ATOM 1514 O O . THR A 1 197 ? 13.367 10.539 -21.938 1 94.81 197 THR A O 1
ATOM 1517 N N . LEU A 1 198 ? 11.125 10.617 -21.875 1 95.5 198 LEU A N 1
ATOM 1518 C CA . LEU A 1 198 ? 11.07 11.82 -22.688 1 95.5 198 LEU A CA 1
ATOM 1519 C C . LEU A 1 198 ? 11.742 12.992 -21.984 1 95.5 198 LEU A C 1
ATOM 1521 O O . LEU A 1 198 ? 12.523 13.727 -22.594 1 95.5 198 LEU A O 1
ATOM 1525 N N . VAL A 1 199 ? 11.523 13.172 -20.688 1 94.62 199 VAL A N 1
ATOM 1526 C CA . VAL A 1 199 ? 12.117 14.258 -19.922 1 94.62 199 VAL A CA 1
ATOM 1527 C C . VAL A 1 199 ? 13.633 14.086 -19.859 1 94.62 199 VAL A C 1
ATOM 1529 O O . VAL A 1 199 ? 14.375 15.039 -20.062 1 94.62 199 VAL A O 1
ATOM 1532 N N . SER A 1 200 ? 14.039 12.898 -19.531 1 92.12 200 SER A N 1
ATOM 1533 C CA . SER A 1 200 ? 15.469 12.625 -19.453 1 92.12 200 SER A CA 1
ATOM 1534 C C . SER A 1 200 ? 16.156 12.891 -20.781 1 92.12 200 SER A C 1
ATOM 1536 O O . SER A 1 200 ? 17.219 13.516 -20.828 1 92.12 200 SER A O 1
ATOM 1538 N N . ASN A 1 201 ? 15.594 12.477 -21.906 1 93.06 201 ASN A N 1
ATOM 1539 C CA . ASN A 1 201 ? 16.188 12.664 -23.234 1 93.06 201 ASN A CA 1
ATOM 1540 C C . ASN A 1 201 ? 16.156 14.125 -23.656 1 93.06 201 ASN A C 1
ATOM 1542 O O . ASN A 1 201 ? 17.141 14.633 -24.219 1 93.06 201 ASN A O 1
ATOM 1546 N N . MET A 1 202 ? 15.086 14.789 -23.391 1 94.06 202 MET A N 1
ATOM 1547 C CA . MET A 1 202 ? 14.922 16.172 -23.828 1 94.06 202 MET A CA 1
ATOM 1548 C C . MET A 1 202 ? 15.859 17.094 -23.062 1 94.06 202 MET A C 1
ATOM 1550 O O . MET A 1 202 ? 16.25 18.156 -23.562 1 94.06 202 MET A O 1
ATOM 1554 N N . THR A 1 203 ? 16.281 16.703 -21.906 1 93.81 203 THR A N 1
ATOM 1555 C CA . THR A 1 203 ? 17.141 17.547 -21.094 1 93.81 203 THR A CA 1
ATOM 1556 C C . THR A 1 203 ? 18.594 17.047 -21.125 1 93.81 203 THR A C 1
ATOM 1558 O O . THR A 1 203 ? 19.422 17.516 -20.344 1 93.81 203 THR A O 1
ATOM 1561 N N . GLY A 1 204 ? 18.859 16.047 -21.875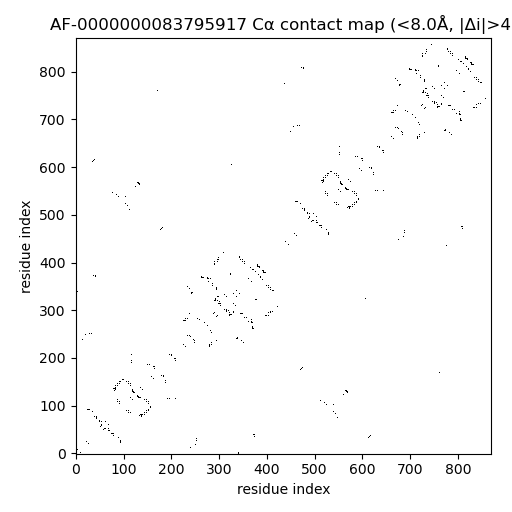 1 92.38 204 GLY A N 1
ATOM 1562 C CA . GLY A 1 204 ? 20.188 15.477 -21.969 1 92.38 204 GLY A CA 1
ATOM 1563 C C . GLY A 1 204 ? 20.656 14.836 -20.656 1 92.38 204 GLY A C 1
ATOM 1564 O O . GLY A 1 204 ? 21.844 14.883 -20.328 1 92.38 204 GLY A O 1
ATOM 1565 N N . GLY A 1 205 ? 19.625 14.43 -19.875 1 89.44 205 GLY A N 1
ATOM 1566 C CA . GLY A 1 205 ? 19.969 13.766 -18.625 1 89.44 205 GLY A CA 1
ATOM 1567 C C . GLY A 1 205 ? 20.094 14.727 -17.453 1 89.44 205 GLY A C 1
ATOM 1568 O O . GLY A 1 205 ? 20.344 14.305 -16.328 1 89.44 205 GLY A O 1
ATOM 1569 N N . ALA A 1 206 ? 19.859 15.953 -17.656 1 90.19 206 ALA A N 1
ATOM 1570 C CA . ALA A 1 206 ? 19.984 16.953 -16.594 1 90.19 206 ALA A CA 1
ATOM 1571 C C . ALA A 1 206 ? 18.891 16.797 -15.547 1 90.19 206 ALA A C 1
ATOM 1573 O O . ALA A 1 206 ? 19.125 17.047 -14.359 1 90.19 206 ALA A O 1
ATOM 1574 N N . TYR A 1 207 ? 17.766 16.406 -16.031 1 92.62 207 TYR A N 1
ATOM 1575 C CA . TYR A 1 207 ? 16.641 16.25 -15.117 1 92.62 207 TYR A CA 1
ATOM 1576 C C . TYR A 1 207 ? 15.984 14.883 -15.273 1 92.62 207 TYR A C 1
ATOM 1578 O O . TYR A 1 207 ? 15.883 14.367 -16.391 1 92.62 207 TYR A O 1
ATOM 1586 N N . THR A 1 208 ? 15.633 14.367 -14.117 1 92.94 208 THR A N 1
ATOM 1587 C CA . THR A 1 208 ? 14.633 13.305 -14.102 1 92.94 208 THR A CA 1
ATOM 1588 C C . THR A 1 208 ? 13.219 13.883 -14.062 1 92.94 208 THR A C 1
ATOM 1590 O O . THR A 1 208 ? 13.047 15.094 -13.883 1 92.94 208 THR A O 1
ATOM 1593 N N . ILE A 1 209 ? 12.25 13.078 -14.289 1 93.31 209 ILE A N 1
ATOM 1594 C CA . ILE A 1 209 ? 10.875 13.578 -14.242 1 93.31 209 ILE A CA 1
ATOM 1595 C C . ILE A 1 209 ? 10.578 14.148 -12.852 1 93.31 209 ILE A C 1
ATOM 1597 O O . ILE A 1 209 ? 9.883 15.148 -12.727 1 93.31 209 ILE A O 1
ATOM 1601 N N . ALA A 1 210 ? 11.078 13.539 -11.828 1 92.38 210 ALA A N 1
ATOM 1602 C CA . ALA A 1 210 ? 10.859 14.008 -10.461 1 92.38 210 ALA A CA 1
ATOM 1603 C C . ALA A 1 210 ? 11.555 15.344 -10.219 1 92.38 210 ALA A C 1
ATOM 1605 O O . ALA A 1 210 ? 10.938 16.297 -9.734 1 92.38 210 ALA A O 1
ATOM 1606 N N . SER A 1 211 ? 12.875 15.383 -10.539 1 91.69 211 SER A N 1
ATOM 1607 C CA . SER A 1 211 ? 13.625 16.625 -10.328 1 91.69 211 SER A CA 1
ATOM 1608 C C . SER A 1 211 ? 13.117 17.734 -11.234 1 91.69 211 SER A C 1
ATOM 1610 O O . SER A 1 211 ? 13.062 18.906 -10.82 1 91.69 211 SER A O 1
ATOM 1612 N N . GLY A 1 212 ? 12.766 17.375 -12.484 1 91.06 212 GLY A N 1
ATOM 1613 C CA . GLY A 1 212 ? 12.203 18.359 -13.391 1 91.06 212 GLY A CA 1
ATOM 1614 C C . GLY A 1 212 ? 10.875 18.906 -12.93 1 91.06 212 GLY A C 1
ATOM 1615 O O . GLY A 1 212 ? 10.617 20.109 -13.039 1 91.06 212 GLY A O 1
ATOM 1616 N N . PHE A 1 213 ? 10.078 18.031 -12.453 1 90.81 213 PHE A N 1
ATOM 1617 C CA . PHE A 1 213 ? 8.781 18.453 -11.938 1 90.81 213 PHE A CA 1
ATOM 1618 C C . PHE A 1 213 ? 8.945 19.422 -10.773 1 90.81 213 PHE A C 1
ATOM 1620 O O . PHE A 1 213 ? 8.25 20.438 -10.711 1 90.81 213 PHE A O 1
ATOM 1627 N N . MET A 1 214 ? 9.773 19.109 -9.875 1 87.88 214 MET A N 1
ATOM 1628 C CA . MET A 1 214 ? 10.008 19.969 -8.727 1 87.88 214 MET A CA 1
ATOM 1629 C C . MET A 1 214 ? 10.57 21.328 -9.164 1 87.88 214 MET A C 1
ATOM 1631 O O . MET A 1 214 ? 10.258 22.359 -8.562 1 87.88 214 MET A O 1
ATOM 1635 N N . ALA A 1 215 ? 11.375 21.297 -10.227 1 89.31 215 ALA A N 1
ATOM 1636 C CA . ALA A 1 215 ? 11.93 22.547 -10.75 1 89.31 215 ALA A CA 1
ATOM 1637 C C . ALA A 1 215 ? 10.836 23.438 -11.312 1 89.31 215 ALA A C 1
ATOM 1639 O O . ALA A 1 215 ? 10.898 24.672 -11.172 1 89.31 215 ALA A O 1
ATOM 1640 N N . VAL A 1 216 ? 9.883 22.844 -11.898 1 90.06 216 VAL A N 1
ATOM 1641 C CA . VAL A 1 216 ? 8.789 23.594 -12.5 1 90.06 216 VAL A CA 1
ATOM 1642 C C . VAL A 1 216 ? 7.844 24.094 -11.414 1 90.06 216 VAL A C 1
ATOM 1644 O O . VAL A 1 216 ? 7.355 25.219 -11.477 1 90.06 216 VAL A O 1
ATOM 1647 N N . LEU A 1 217 ? 7.617 23.328 -10.398 1 90.19 217 LEU A N 1
ATOM 1648 C CA . LEU A 1 217 ? 6.633 23.641 -9.367 1 90.19 217 LEU A CA 1
ATOM 1649 C C . LEU A 1 217 ? 7.227 24.578 -8.32 1 90.19 217 LEU A C 1
ATOM 1651 O O . LEU A 1 217 ? 6.492 25.234 -7.574 1 90.19 217 LEU A O 1
ATOM 1655 N N . GLY A 1 218 ? 8.477 24.656 -8.367 1 87 218 GLY A N 1
ATOM 1656 C CA . GLY A 1 218 ? 9.172 25.422 -7.344 1 87 218 GLY A CA 1
ATOM 1657 C C . GLY A 1 218 ? 8.672 26.859 -7.242 1 87 218 GLY A C 1
ATOM 1658 O O . GLY A 1 218 ? 8.367 27.328 -6.145 1 87 218 GLY A O 1
ATOM 1659 N N . LYS A 1 219 ? 8.484 27.516 -8.289 1 86 219 LYS A N 1
ATOM 1660 C CA . LYS A 1 219 ? 8.141 28.938 -8.273 1 86 219 LYS A CA 1
ATOM 1661 C C . LYS A 1 219 ? 6.695 29.141 -7.824 1 86 219 LYS A C 1
ATOM 1663 O O . LYS A 1 219 ? 6.434 29.906 -6.898 1 86 219 LYS A O 1
ATOM 1668 N N . PRO A 1 220 ? 5.766 28.438 -8.422 1 89.88 220 PRO A N 1
ATOM 1669 C CA . PRO A 1 220 ? 4.387 28.609 -7.945 1 89.88 220 PRO A CA 1
ATOM 1670 C C . PRO A 1 220 ? 4.223 28.234 -6.473 1 89.88 220 PRO A C 1
ATOM 1672 O O . PRO A 1 220 ? 3.473 28.906 -5.75 1 89.88 220 PRO A O 1
ATOM 1675 N N . LEU A 1 221 ? 4.84 27.266 -6.035 1 89.12 221 LEU A N 1
ATOM 1676 C CA . LEU A 1 221 ? 4.73 26.844 -4.645 1 89.12 221 LEU A CA 1
ATOM 1677 C C . LEU A 1 221 ? 5.344 27.859 -3.703 1 89.12 221 LEU A C 1
ATOM 1679 O O . LEU A 1 221 ? 4.824 28.109 -2.611 1 89.12 221 LEU A O 1
ATOM 1683 N N . SER A 1 222 ? 6.414 28.469 -4.191 1 89 222 SER A N 1
ATOM 1684 C CA . SER A 1 222 ? 7.066 29.484 -3.375 1 89 222 SER A CA 1
ATOM 1685 C C . SER A 1 222 ? 6.191 30.719 -3.234 1 89 222 SER A C 1
ATOM 1687 O O . SER A 1 222 ? 6.199 31.391 -2.193 1 89 222 SER A O 1
ATOM 1689 N N . THR A 1 223 ? 5.449 31 -4.223 1 90.12 223 THR A N 1
ATOM 1690 C CA . THR A 1 223 ? 4.52 32.125 -4.168 1 90.12 223 THR A CA 1
ATOM 1691 C C . THR A 1 223 ? 3.379 31.828 -3.197 1 90.12 223 THR A C 1
ATOM 1693 O O . THR A 1 223 ? 3.014 32.688 -2.387 1 90.12 223 THR A O 1
ATOM 1696 N N . LEU A 1 224 ? 2.91 30.688 -3.256 1 90.19 224 LEU A N 1
ATOM 1697 C CA . LEU A 1 224 ? 1.813 30.266 -2.393 1 90.19 224 LEU A CA 1
ATOM 1698 C C . LEU A 1 224 ? 2.236 30.281 -0.928 1 90.19 224 LEU A C 1
ATOM 1700 O O . LEU A 1 224 ? 1.434 30.594 -0.048 1 90.19 224 LEU A O 1
ATOM 1704 N N . THR A 1 225 ? 3.459 29.984 -0.714 1 92.25 225 THR A N 1
ATOM 1705 C CA . THR A 1 225 ? 3.914 29.875 0.666 1 92.25 225 THR A CA 1
ATOM 1706 C C . THR A 1 225 ? 4.664 31.125 1.101 1 92.25 225 THR A C 1
ATOM 1708 O O . THR A 1 225 ? 5.355 31.125 2.121 1 92.25 225 THR A O 1
ATOM 1711 N N . SER A 1 226 ? 4.574 32.156 0.266 1 96.12 226 SER A N 1
ATOM 1712 C CA . SER A 1 226 ? 5.117 33.438 0.701 1 96.12 226 SER A CA 1
ATOM 1713 C C . SER A 1 226 ? 4.328 34.031 1.879 1 96.12 226 SER A C 1
ATOM 1715 O O . SER A 1 226 ? 3.252 33.531 2.209 1 96.12 226 SER A O 1
ATOM 1717 N N . VAL A 1 227 ? 4.914 35.031 2.549 1 97.75 227 VAL A N 1
ATOM 1718 C CA . VAL A 1 227 ? 4.246 35.625 3.699 1 97.75 227 VAL A CA 1
ATOM 1719 C C . VAL A 1 227 ? 2.881 36.188 3.285 1 97.75 227 VAL A C 1
ATOM 1721 O O . VAL A 1 227 ? 1.857 35.812 3.861 1 97.75 227 VAL A O 1
ATOM 1724 N N . PRO A 1 228 ? 2.793 36.938 2.215 1 97.69 228 PRO A N 1
ATOM 1725 C CA . PRO A 1 228 ? 1.463 37.406 1.798 1 97.69 228 PRO A CA 1
ATOM 1726 C C . PRO A 1 228 ? 0.562 36.25 1.359 1 97.69 228 PRO A C 1
ATOM 1728 O O . PRO A 1 228 ? -0.641 36.25 1.633 1 97.69 228 PRO A O 1
ATOM 1731 N N . GLY A 1 229 ? 1.152 35.312 0.638 1 96.81 229 GLY A N 1
ATOM 1732 C CA . GLY A 1 229 ? 0.374 34.156 0.218 1 96.81 229 GLY A CA 1
ATOM 1733 C C . GLY A 1 229 ? -0.264 33.406 1.376 1 96.81 229 GLY A C 1
ATOM 1734 O O . GLY A 1 229 ? -1.448 33.062 1.325 1 96.81 229 GLY A O 1
ATOM 1735 N N . MET A 1 230 ? 0.471 33.219 2.393 1 97.69 230 MET A N 1
ATOM 1736 C CA . MET A 1 230 ? -0.031 32.5 3.562 1 97.69 230 MET A CA 1
ATOM 1737 C C . MET A 1 230 ? -1.115 33.281 4.27 1 97.69 230 MET A C 1
ATOM 1739 O O . MET A 1 230 ? -2.117 32.75 4.719 1 97.69 230 MET A O 1
ATOM 1743 N N . ILE A 1 231 ? -0.898 34.594 4.406 1 97.88 231 ILE A N 1
ATOM 1744 C CA . ILE A 1 231 ? -1.879 35.438 5.074 1 97.88 231 ILE A CA 1
ATOM 1745 C C . ILE A 1 231 ? -3.197 35.406 4.301 1 97.88 231 ILE A C 1
ATOM 1747 O O . ILE A 1 231 ? -4.27 35.281 4.895 1 97.88 231 ILE A O 1
ATOM 1751 N N . ILE A 1 232 ? -3.102 35.438 3.037 1 96.69 232 ILE A N 1
ATOM 1752 C CA . ILE A 1 232 ? -4.293 35.469 2.191 1 96.69 232 ILE A CA 1
ATOM 1753 C C . ILE A 1 232 ? -5 34.094 2.291 1 96.69 232 ILE A C 1
ATOM 1755 O O . ILE A 1 232 ? -6.215 34.062 2.492 1 96.69 232 ILE A O 1
ATOM 1759 N N . MET A 1 233 ? -4.277 33.031 2.148 1 95.62 233 MET A N 1
ATOM 1760 C CA . MET A 1 233 ? -4.867 31.703 2.146 1 95.62 233 MET A CA 1
ATOM 1761 C C . MET A 1 233 ? -5.512 31.391 3.492 1 95.62 233 MET A C 1
ATOM 1763 O O . MET A 1 233 ? -6.633 30.891 3.545 1 95.62 233 MET A O 1
ATOM 1767 N N . CYS A 1 234 ? -4.836 31.734 4.551 1 97.56 234 CYS A N 1
ATOM 1768 C CA . CYS A 1 234 ? -5.363 31.422 5.875 1 97.56 234 CYS A CA 1
ATOM 1769 C C . CYS A 1 234 ? -6.559 32.312 6.207 1 97.56 234 CYS A C 1
ATOM 1771 O O . CYS A 1 234 ? -7.512 31.859 6.852 1 97.56 234 CYS A O 1
ATOM 1773 N N . THR A 1 235 ? -6.496 33.562 5.785 1 97.19 235 THR A N 1
ATOM 1774 C CA . THR A 1 235 ? -7.645 34.438 5.977 1 97.19 235 THR A CA 1
ATOM 1775 C C . THR A 1 235 ? -8.852 33.938 5.188 1 97.19 235 THR A C 1
ATOM 1777 O O . THR A 1 235 ? -9.977 33.969 5.684 1 97.19 235 THR A O 1
ATOM 1780 N N . PHE A 1 236 ? -8.539 33.5 4.016 1 95.62 236 PHE A N 1
ATOM 1781 C CA . PHE A 1 236 ? -9.586 32.906 3.199 1 95.62 236 PHE A CA 1
ATOM 1782 C C . PHE A 1 236 ? -10.227 31.734 3.914 1 95.62 236 PHE A C 1
ATOM 1784 O O . PHE A 1 236 ? -11.453 31.609 3.957 1 95.62 236 PHE A O 1
ATOM 1791 N N . ALA A 1 237 ? -9.453 30.906 4.438 1 96.06 237 ALA A N 1
ATOM 1792 C CA . ALA A 1 237 ? -9.961 29.75 5.184 1 96.06 237 ALA A CA 1
ATOM 1793 C C . ALA A 1 237 ? -10.836 30.203 6.352 1 96.06 237 ALA A C 1
ATOM 1795 O O . ALA A 1 237 ? -11.867 29.594 6.633 1 96.06 237 ALA A O 1
ATOM 1796 N N . GLY A 1 238 ? -10.398 31.266 7.047 1 96.44 238 GLY A N 1
ATOM 1797 C CA . GLY A 1 238 ? -11.211 31.828 8.117 1 96.44 238 GLY A CA 1
ATOM 1798 C C . GLY A 1 238 ? -12.57 32.312 7.645 1 96.44 238 GLY A C 1
ATOM 1799 O O . GLY A 1 238 ? -13.578 32.094 8.32 1 96.44 238 GLY A O 1
ATOM 1800 N N . ILE A 1 239 ? -12.609 32.875 6.512 1 95.94 239 ILE A N 1
ATOM 1801 C CA . ILE A 1 239 ? -13.859 33.375 5.938 1 95.94 239 ILE A CA 1
ATOM 1802 C C . ILE A 1 239 ? -14.781 32.188 5.621 1 95.94 239 ILE A C 1
ATOM 1804 O O . ILE A 1 239 ? -15.992 32.281 5.836 1 95.94 239 ILE A O 1
ATOM 1808 N N . LEU A 1 240 ? -14.273 31.156 5.18 1 94.81 240 LEU A N 1
ATOM 1809 C CA . LEU A 1 240 ? -15.078 29.984 4.859 1 94.81 240 LEU A CA 1
ATOM 1810 C C . LEU A 1 240 ? -15.781 29.453 6.105 1 94.81 240 LEU A C 1
ATOM 1812 O O . LEU A 1 240 ? -16.922 29 6.031 1 94.81 240 LEU A O 1
ATOM 1816 N N . TRP A 1 241 ? -15.094 29.5 7.176 1 94.38 241 TRP A N 1
ATOM 1817 C CA . TRP A 1 241 ? -15.703 29.062 8.422 1 94.38 241 TRP A CA 1
ATOM 1818 C C . TRP A 1 241 ? -16.938 29.891 8.75 1 94.38 241 TRP A C 1
ATOM 1820 O O . TRP A 1 241 ? -17.891 29.391 9.344 1 94.38 241 TRP A O 1
ATOM 1830 N N . CYS A 1 242 ? -16.984 31.109 8.359 1 94.06 242 CYS A N 1
ATOM 1831 C CA . CYS A 1 242 ? -18.125 31.984 8.594 1 94.06 242 CYS A CA 1
ATOM 1832 C C . CYS A 1 242 ? -19.328 31.531 7.777 1 94.06 242 CYS A C 1
ATOM 1834 O O . CYS A 1 242 ? -20.469 31.922 8.062 1 94.06 242 CYS A O 1
ATOM 1836 N N . PHE A 1 243 ? -19.078 30.688 6.844 1 91.19 243 PHE A N 1
ATOM 1837 C CA . PHE A 1 243 ? -20.172 30.172 6.02 1 91.19 243 PHE A CA 1
ATOM 1838 C C . PHE A 1 243 ? -20.453 28.703 6.355 1 91.19 243 PHE A C 1
ATOM 1840 O O . PHE A 1 243 ? -21.219 28.047 5.652 1 91.19 243 PHE A O 1
ATOM 1847 N N . GLY A 1 244 ? -19.859 28.266 7.301 1 88.88 244 GLY A N 1
ATOM 1848 C CA . GLY A 1 244 ? -20.094 26.891 7.719 1 88.88 244 GLY A CA 1
ATOM 1849 C C . GLY A 1 244 ? -19.234 25.891 6.977 1 88.88 244 GLY A C 1
ATOM 1850 O O . GLY A 1 244 ? -19.469 24.672 7.059 1 88.88 244 GLY A O 1
ATOM 1851 N N . ILE A 1 245 ? -18.25 26.391 6.262 1 90.06 245 ILE A N 1
ATOM 1852 C CA . ILE A 1 245 ? -17.312 25.531 5.551 1 90.06 245 ILE A CA 1
ATOM 1853 C C . ILE A 1 245 ? -16.016 25.406 6.348 1 90.06 245 ILE A C 1
ATOM 1855 O O . ILE A 1 245 ? -15.445 26.422 6.773 1 90.06 245 ILE A O 1
ATOM 1859 N N . HIS A 1 246 ? -15.609 24.172 6.637 1 90.88 246 HIS A N 1
ATOM 1860 C CA . HIS A 1 246 ? -14.367 23.984 7.371 1 90.88 246 HIS A CA 1
ATOM 1861 C C . HIS A 1 246 ? -13.164 24.391 6.535 1 90.88 246 HIS A C 1
ATOM 1863 O O . HIS A 1 246 ? -12.477 23.547 5.957 1 90.88 246 HIS A O 1
ATOM 1869 N N . GLY A 1 247 ? -12.852 25.578 6.605 1 92.06 247 GLY A N 1
ATOM 1870 C CA . GLY A 1 247 ? -11.812 26.156 5.762 1 92.06 247 GLY A CA 1
ATOM 1871 C C . GLY A 1 247 ? -10.438 25.578 6.031 1 92.06 247 GLY A C 1
ATOM 1872 O O . GLY A 1 247 ? -9.609 25.484 5.125 1 92.06 247 GLY A O 1
ATOM 1873 N N . THR A 1 248 ? -10.125 25.25 7.219 1 92.19 248 THR A N 1
ATOM 1874 C CA . THR A 1 248 ? -8.836 24.672 7.582 1 92.19 248 THR A CA 1
ATOM 1875 C C . THR A 1 248 ? -8.602 23.359 6.84 1 92.19 248 THR A C 1
ATOM 1877 O O . THR A 1 248 ? -7.508 23.125 6.324 1 92.19 248 THR A O 1
ATOM 1880 N N . MET A 1 249 ? -9.586 22.594 6.762 1 87.56 249 MET A N 1
ATOM 1881 C CA . MET A 1 249 ? -9.469 21.281 6.121 1 87.56 249 MET A CA 1
ATOM 1882 C C . MET A 1 249 ? -9.266 21.422 4.617 1 87.56 249 MET A C 1
ATOM 1884 O O . MET A 1 249 ? -8.695 20.547 3.973 1 87.56 249 MET A O 1
ATOM 1888 N N . ILE A 1 250 ? -9.727 22.531 4.133 1 89.44 250 ILE A N 1
ATOM 1889 C CA . ILE A 1 250 ? -9.539 22.797 2.709 1 89.44 250 ILE A CA 1
ATOM 1890 C C . ILE A 1 250 ? -8.07 23.109 2.43 1 89.44 250 ILE A C 1
ATOM 1892 O O . ILE A 1 250 ? -7.551 22.781 1.365 1 89.44 250 ILE A O 1
ATOM 1896 N N . LEU A 1 251 ? -7.371 23.656 3.365 1 92.12 251 LEU A N 1
ATOM 1897 C CA . LEU A 1 251 ? -5.996 24.094 3.166 1 92.12 251 LEU A CA 1
ATOM 1898 C C . LEU A 1 251 ? -5.012 22.984 3.494 1 92.12 251 LEU A C 1
ATOM 1900 O O . LEU A 1 251 ? -3.896 22.953 2.969 1 92.12 251 LEU A O 1
ATOM 1904 N N . VAL A 1 252 ? -5.383 22.094 4.246 1 88.5 252 VAL A N 1
ATOM 1905 C CA . VAL A 1 252 ? -4.484 21.094 4.82 1 88.5 252 VAL A CA 1
ATOM 1906 C C . VAL A 1 252 ? -3.801 20.312 3.701 1 88.5 252 VAL A C 1
ATOM 1908 O O . VAL A 1 252 ? -2.58 20.125 3.715 1 88.5 252 VAL A O 1
ATOM 1911 N N . PRO A 1 253 ? -4.48 19.844 2.705 1 88.19 253 PRO A N 1
ATOM 1912 C CA . PRO A 1 253 ? -3.836 19.047 1.658 1 88.19 253 PRO A CA 1
ATOM 1913 C C . PRO A 1 253 ? -2.732 19.812 0.929 1 88.19 253 PRO A C 1
ATOM 1915 O O . PRO A 1 253 ? -1.812 19.203 0.381 1 88.19 253 PRO A O 1
ATOM 1918 N N . ILE A 1 254 ? -2.797 21.094 0.977 1 88.38 254 ILE A N 1
ATOM 1919 C CA . ILE A 1 254 ? -1.824 21.922 0.27 1 88.38 254 ILE A CA 1
ATOM 1920 C C . ILE A 1 254 ? -0.698 22.328 1.221 1 88.38 254 ILE A C 1
ATOM 1922 O O . ILE A 1 254 ? 0.482 22.203 0.88 1 88.38 254 ILE A O 1
ATOM 1926 N N . ILE A 1 255 ? -1.031 22.688 2.371 1 93 255 ILE A N 1
ATOM 1927 C CA . ILE A 1 255 ? -0.089 23.297 3.299 1 93 255 ILE A CA 1
ATOM 1928 C C . ILE A 1 255 ? 0.726 22.219 4.004 1 93 255 ILE A C 1
ATOM 1930 O O . ILE A 1 255 ? 1.919 22.406 4.258 1 93 255 ILE A O 1
ATOM 1934 N N . MET A 1 256 ? 0.124 21.141 4.25 1 93.06 256 MET A N 1
ATOM 1935 C CA . MET A 1 256 ? 0.793 20.109 5.027 1 93.06 256 MET A CA 1
ATOM 1936 C C . MET A 1 256 ? 2.004 19.562 4.281 1 93.06 256 MET A C 1
ATOM 1938 O O . MET A 1 256 ? 3.098 19.469 4.84 1 93.06 256 MET A O 1
ATOM 1942 N N . PRO A 1 257 ? 1.879 19.172 3.002 1 93.69 257 PRO A N 1
ATOM 1943 C CA . PRO A 1 257 ? 3.062 18.703 2.287 1 93.69 257 PRO A CA 1
ATOM 1944 C C . PRO A 1 257 ? 4.191 19.734 2.258 1 93.69 257 PRO A C 1
ATOM 1946 O O . PRO A 1 257 ? 5.363 19.375 2.408 1 93.69 257 PRO A O 1
ATOM 1949 N N . LEU A 1 258 ? 3.848 20.953 2.133 1 94.44 258 LEU A N 1
ATOM 1950 C CA . LEU A 1 258 ? 4.852 22.016 2.07 1 94.44 258 LEU A CA 1
ATOM 1951 C C . LEU A 1 258 ? 5.5 22.219 3.434 1 94.44 258 LEU A C 1
ATOM 1953 O O . LEU A 1 258 ? 6.703 22.484 3.518 1 94.44 258 LEU A O 1
ATOM 1957 N N . GLY A 1 259 ? 4.688 22.156 4.438 1 95.38 259 GLY A N 1
ATOM 1958 C CA . GLY A 1 259 ? 5.223 22.219 5.789 1 95.38 259 GLY A CA 1
ATOM 1959 C C . GLY A 1 259 ? 6.172 21.078 6.113 1 95.38 259 GLY A C 1
ATOM 1960 O O . GLY A 1 259 ? 7.207 21.297 6.746 1 95.38 259 GLY A O 1
ATOM 1961 N N . ILE A 1 260 ? 5.793 19.906 5.676 1 95.88 260 ILE A N 1
ATOM 1962 C CA . ILE A 1 260 ? 6.633 18.734 5.898 1 95.88 260 ILE A CA 1
ATOM 1963 C C . ILE A 1 260 ? 7.961 18.906 5.164 1 95.88 260 ILE A C 1
ATOM 1965 O O . ILE A 1 260 ? 9.023 18.641 5.727 1 95.88 260 ILE A O 1
ATOM 1969 N N . GLN A 1 261 ? 7.957 19.359 3.93 1 94.44 261 GLN A N 1
ATOM 1970 C CA . GLN A 1 261 ? 9.18 19.594 3.168 1 94.44 261 GLN A CA 1
ATOM 1971 C C . GLN A 1 261 ? 10.086 20.594 3.889 1 94.44 261 GLN A C 1
ATOM 1973 O O . GLN A 1 261 ? 11.305 20.406 3.932 1 94.44 261 GLN A O 1
ATOM 1978 N N . ALA A 1 262 ? 9.492 21.625 4.406 1 95.81 262 ALA A N 1
ATOM 1979 C CA . ALA A 1 262 ? 10.25 22.641 5.137 1 95.81 262 ALA A CA 1
ATOM 1980 C C . ALA A 1 262 ? 10.906 22.047 6.379 1 95.81 262 ALA A C 1
ATOM 1982 O O . ALA A 1 262 ? 12.078 22.297 6.652 1 95.81 262 ALA A O 1
ATOM 1983 N N . ALA A 1 263 ? 10.148 21.266 7.105 1 96.38 263 ALA A N 1
ATOM 1984 C CA . ALA A 1 263 ? 10.664 20.656 8.328 1 96.38 263 ALA A CA 1
ATOM 1985 C C . ALA A 1 263 ? 11.797 19.672 8.016 1 96.38 263 ALA A C 1
ATOM 1987 O O . ALA A 1 263 ? 12.781 19.609 8.75 1 96.38 263 ALA A O 1
ATOM 1988 N N . VAL A 1 264 ? 11.641 18.938 6.992 1 95 264 VAL A N 1
ATOM 1989 C CA . VAL A 1 264 ? 12.656 17.969 6.598 1 95 264 VAL A CA 1
ATOM 1990 C C . VAL A 1 264 ? 13.93 18.688 6.168 1 95 264 VAL A C 1
ATOM 1992 O O . VAL A 1 264 ? 15.039 18.25 6.496 1 95 264 VAL A O 1
ATOM 1995 N N . ALA A 1 265 ? 13.805 19.766 5.395 1 94.88 265 ALA A N 1
ATOM 1996 C CA . ALA A 1 265 ? 14.961 20.562 5.012 1 94.88 265 ALA A CA 1
ATOM 1997 C C . ALA A 1 265 ? 15.688 21.109 6.242 1 94.88 265 ALA A C 1
ATOM 1999 O O . ALA A 1 265 ? 16.922 21.078 6.309 1 94.88 265 ALA A O 1
ATOM 2000 N N . ASN A 1 266 ? 14.953 21.578 7.191 1 97.06 266 ASN A N 1
ATOM 2001 C CA . ASN A 1 266 ? 15.531 22.094 8.43 1 97.06 266 ASN A CA 1
ATOM 2002 C C . ASN A 1 266 ? 16.141 20.969 9.273 1 97.06 266 ASN A C 1
ATOM 2004 O O . ASN A 1 266 ? 17.141 21.188 9.969 1 97.06 266 ASN A O 1
ATOM 2008 N N . ALA A 1 267 ? 15.523 19.781 9.227 1 94.88 267 ALA A N 1
ATOM 2009 C CA . ALA A 1 267 ? 16.109 18.641 9.914 1 94.88 267 ALA A CA 1
ATOM 2010 C C . ALA A 1 267 ? 17.516 18.344 9.398 1 94.88 267 ALA A C 1
ATOM 2012 O O . ALA A 1 267 ? 18.422 18.062 10.188 1 94.88 267 ALA A O 1
ATOM 2013 N N . ALA A 1 268 ? 17.672 18.359 8.117 1 92.06 268 ALA A N 1
ATOM 2014 C CA . ALA A 1 268 ? 18.984 18.141 7.508 1 92.06 268 ALA A CA 1
ATOM 2015 C C . ALA A 1 268 ? 19.969 19.234 7.918 1 92.06 268 ALA A C 1
ATOM 2017 O O . ALA A 1 268 ? 21.125 18.953 8.219 1 92.06 268 ALA A O 1
ATOM 2018 N N . ALA A 1 269 ? 19.531 20.469 7.934 1 95 269 ALA A N 1
ATOM 2019 C CA . ALA A 1 269 ? 20.375 21.594 8.359 1 95 269 ALA A CA 1
ATOM 2020 C C . ALA A 1 269 ? 20.797 21.438 9.82 1 95 269 ALA A C 1
ATOM 2022 O O . ALA A 1 269 ? 21.953 21.688 10.164 1 95 269 ALA A O 1
ATOM 2023 N N . HIS A 1 270 ? 19.844 21.047 10.602 1 91.88 270 HIS A N 1
ATOM 2024 C CA . HIS A 1 270 ? 20.109 20.844 12.023 1 91.88 270 HIS A CA 1
ATOM 2025 C C . HIS A 1 270 ? 21.172 19.781 12.234 1 91.88 270 HIS A C 1
ATOM 2027 O O . HIS A 1 270 ? 22.094 19.953 13.039 1 91.88 270 HIS A O 1
ATOM 2033 N N . GLU A 1 271 ? 20.984 18.703 11.562 1 85.38 271 GLU A N 1
ATOM 2034 C CA . GLU A 1 271 ? 21.938 17.594 11.664 1 85.38 271 GLU A CA 1
ATOM 2035 C C . GLU A 1 271 ? 23.328 18.031 11.219 1 85.38 271 GLU A C 1
ATOM 2037 O O . GLU A 1 271 ? 24.344 17.562 11.758 1 85.38 271 GLU A O 1
ATOM 2042 N N . ALA A 1 272 ? 23.391 18.906 10.281 1 88.44 272 ALA A N 1
ATOM 2043 C CA . ALA A 1 272 ? 24.656 19.391 9.734 1 88.44 272 ALA A CA 1
ATOM 2044 C C . ALA A 1 272 ? 25.219 20.531 10.562 1 88.44 272 ALA A C 1
ATOM 2046 O O . ALA A 1 272 ? 26.297 21.062 10.258 1 88.44 272 ALA A O 1
ATOM 2047 N N . GLY A 1 273 ? 24.5 20.969 11.57 1 88.5 273 GLY A N 1
ATOM 2048 C CA . GLY A 1 273 ? 24.938 22.062 12.406 1 88.5 273 GLY A CA 1
ATOM 2049 C C . GLY A 1 273 ? 24.797 23.422 11.734 1 88.5 273 GLY A C 1
ATOM 2050 O O . GLY A 1 273 ? 25.5 24.375 12.078 1 88.5 273 GLY A O 1
ATOM 2051 N N . GLN A 1 274 ? 23.938 23.453 10.781 1 94.69 274 GLN A N 1
ATOM 2052 C CA . GLN A 1 274 ? 23.703 24.703 10.055 1 94.69 274 GLN A CA 1
ATOM 2053 C C . GLN A 1 274 ? 22.5 25.438 10.617 1 94.69 274 GLN A C 1
ATOM 2055 O O . GLN A 1 274 ? 21.703 24.875 11.359 1 94.69 274 GLN A O 1
ATOM 2060 N N . ALA A 1 275 ? 22.469 26.75 10.25 1 95.81 275 ALA A N 1
ATOM 2061 C CA . ALA A 1 275 ? 21.344 27.562 10.695 1 95.81 275 ALA A CA 1
ATOM 2062 C C . ALA A 1 275 ? 20.047 27.078 10.055 1 95.81 275 ALA A C 1
ATOM 2064 O O . ALA A 1 275 ? 20.031 26.703 8.875 1 95.81 275 ALA A O 1
ATOM 2065 N N . LEU A 1 276 ? 19 27.094 10.852 1 97.31 276 LEU A N 1
ATOM 2066 C CA . LEU A 1 276 ? 17.688 26.719 10.352 1 97.31 276 LEU A CA 1
ATOM 2067 C C . LEU A 1 276 ? 17.062 27.859 9.539 1 97.31 276 LEU A C 1
ATOM 2069 O O . LEU A 1 276 ? 17.391 29.031 9.758 1 97.31 276 LEU A O 1
ATOM 2073 N N . THR A 1 277 ? 16.266 27.5 8.602 1 96.94 277 THR A N 1
ATOM 2074 C CA . THR A 1 277 ? 15.625 28.469 7.723 1 96.94 277 THR A CA 1
ATOM 2075 C C . THR A 1 277 ? 14.164 28.656 8.109 1 96.94 277 THR A C 1
ATOM 2077 O O . THR A 1 277 ? 13.445 27.688 8.344 1 96.94 277 THR A O 1
ATOM 2080 N N . PHE A 1 278 ? 13.773 29.922 8.188 1 97.69 278 PHE A N 1
ATOM 2081 C CA . PHE A 1 278 ? 12.359 30.219 8.336 1 97.69 278 PHE A CA 1
ATOM 2082 C C . PHE A 1 278 ? 11.648 30.172 6.988 1 97.69 278 PHE A C 1
ATOM 2084 O O . PHE A 1 278 ? 11.93 30.969 6.098 1 97.69 278 PHE A O 1
ATOM 2091 N N . TYR A 1 279 ? 10.766 29.219 6.809 1 96.62 279 TYR A N 1
ATOM 2092 C CA . TYR A 1 279 ? 9.852 29.141 5.676 1 96.62 279 TYR A CA 1
ATOM 2093 C C . TYR A 1 279 ? 8.484 29.703 6.043 1 96.62 279 TYR A C 1
ATOM 2095 O O . TYR A 1 279 ? 7.867 29.266 7.02 1 96.62 279 TYR A O 1
ATOM 2103 N N . PRO A 1 280 ? 7.887 30.547 5.25 1 97 280 PRO A N 1
ATOM 2104 C CA . PRO A 1 280 ? 6.637 31.234 5.609 1 97 280 PRO A CA 1
ATOM 2105 C C . PRO A 1 280 ? 5.465 30.266 5.766 1 97 280 PRO A C 1
ATOM 2107 O O . PRO A 1 280 ? 4.438 30.625 6.348 1 97 280 PRO A O 1
ATOM 2110 N N . VAL A 1 281 ? 5.613 29.094 5.219 1 95.56 281 VAL A N 1
ATOM 2111 C CA . VAL A 1 281 ? 4.57 28.078 5.398 1 95.56 281 VAL A CA 1
ATOM 2112 C C . VAL A 1 281 ? 4.34 27.844 6.887 1 95.56 281 VAL A C 1
ATOM 2114 O O . VAL A 1 281 ? 3.246 27.438 7.293 1 95.56 281 VAL A O 1
ATOM 2117 N N . ALA A 1 282 ? 5.273 28.125 7.695 1 95.56 282 ALA A N 1
ATOM 2118 C CA . ALA A 1 282 ? 5.191 27.938 9.141 1 95.56 282 ALA A CA 1
ATOM 2119 C C . ALA A 1 282 ? 4.133 28.844 9.758 1 95.56 282 ALA A C 1
ATOM 2121 O O . ALA A 1 282 ? 3.654 28.594 10.867 1 95.56 282 ALA A O 1
ATOM 2122 N N . LEU A 1 283 ? 3.76 29.859 9.07 1 97.44 283 LEU A N 1
ATOM 2123 C CA . LEU A 1 283 ? 2.775 30.797 9.578 1 97.44 283 LEU A CA 1
ATOM 2124 C C . LEU A 1 283 ? 1.39 30.172 9.641 1 97.44 283 LEU A C 1
ATOM 2126 O O . LEU A 1 283 ? 0.491 30.688 10.305 1 97.44 283 LEU A O 1
ATOM 2130 N N . PHE A 1 284 ? 1.221 29.078 8.977 1 96.31 284 PHE A N 1
ATOM 2131 C CA . PHE A 1 284 ? -0.044 28.344 9 1 96.31 284 PHE A CA 1
ATOM 2132 C C . PHE A 1 284 ? -0.456 28.016 10.43 1 96.31 284 PHE A C 1
ATOM 2134 O O . PHE A 1 284 ? -1.639 28.078 10.773 1 96.31 284 PHE A O 1
ATOM 2141 N N . GLY A 1 285 ? 0.473 27.703 11.266 1 94.94 285 GLY A N 1
ATOM 2142 C CA . GLY A 1 285 ? 0.184 27.344 12.641 1 94.94 285 GLY A CA 1
ATOM 2143 C C . GLY A 1 285 ? -0.472 28.469 13.43 1 94.94 285 GLY A C 1
ATOM 2144 O O . GLY A 1 285 ? -1.278 28.203 14.328 1 94.94 285 GLY A O 1
ATOM 2145 N N . ALA A 1 286 ? -0.219 29.672 13.07 1 96.94 286 ALA A N 1
ATOM 2146 C CA . ALA A 1 286 ? -0.717 30.828 13.797 1 96.94 286 ALA A CA 1
ATOM 2147 C C . ALA A 1 286 ? -2.215 31.016 13.578 1 96.94 286 ALA A C 1
ATOM 2149 O O . ALA A 1 286 ? -2.875 31.75 14.328 1 96.94 286 ALA A O 1
ATOM 2150 N N . MET A 1 287 ? -2.738 30.375 12.578 1 97.06 287 MET A N 1
ATOM 2151 C CA . MET A 1 287 ? -4.176 30.453 12.328 1 97.06 287 MET A CA 1
ATOM 2152 C C . MET A 1 287 ? -4.965 29.812 13.461 1 97.06 287 MET A C 1
ATOM 2154 O O . MET A 1 287 ? -6.137 30.141 13.672 1 97.06 287 MET A O 1
ATOM 2158 N N . ALA A 1 288 ? -4.27 28.922 14.172 1 95.69 288 ALA A N 1
ATOM 2159 C CA . ALA A 1 288 ? -4.977 28.125 15.164 1 95.69 288 ALA A CA 1
ATOM 2160 C C . ALA A 1 288 ? -4.121 27.906 16.406 1 95.69 288 ALA A C 1
ATOM 2162 O O . ALA A 1 288 ? -4.242 26.891 17.094 1 95.69 288 ALA A O 1
ATOM 2163 N N . VAL A 1 289 ? -3.33 28.828 16.75 1 96.12 289 VAL A N 1
ATOM 2164 C CA . VAL A 1 289 ? -2.285 28.641 17.75 1 96.12 289 VAL A CA 1
ATOM 2165 C C . VAL A 1 289 ? -2.887 28.719 19.156 1 96.12 289 VAL A C 1
ATOM 2167 O O . VAL A 1 289 ? -2.35 28.141 20.109 1 96.12 289 VAL A O 1
ATOM 2170 N N . CYS A 1 290 ? -4.004 29.406 19.328 1 96 290 CYS A N 1
ATOM 2171 C CA . CYS A 1 290 ? -4.621 29.562 20.641 1 96 290 CYS A CA 1
ATOM 2172 C C . CYS A 1 290 ? -6.094 29.172 20.594 1 96 290 CYS A C 1
ATOM 2174 O O . CYS A 1 290 ? -6.973 30.031 20.703 1 96 290 CYS A O 1
ATOM 2176 N N . GLY A 1 291 ? -6.301 27.875 20.672 1 94.62 291 GLY A N 1
ATOM 2177 C CA . GLY A 1 291 ? -7.672 27.391 20.766 1 94.62 291 GLY A CA 1
ATOM 2178 C C . GLY A 1 291 ? -8.234 26.953 19.422 1 94.62 291 GLY A C 1
ATOM 2179 O O . GLY A 1 291 ? -9.453 26.891 19.25 1 94.62 291 GLY A O 1
ATOM 2180 N N . GLY A 1 292 ? -7.445 26.766 18.438 1 94.19 292 GLY A N 1
ATOM 2181 C CA . GLY A 1 292 ? -7.895 26.328 17.125 1 94.19 292 GLY A CA 1
ATOM 2182 C C . GLY A 1 292 ? -8.125 27.469 16.141 1 94.19 292 GLY A C 1
ATOM 2183 O O . GLY A 1 292 ? -7.75 28.609 16.422 1 94.19 292 GLY A O 1
ATOM 2184 N N . THR A 1 293 ? -8.703 27.094 15.023 1 95.88 293 THR A N 1
ATOM 2185 C CA . THR A 1 293 ? -8.898 28.078 13.961 1 95.88 293 THR A CA 1
ATOM 2186 C C . THR A 1 293 ? -9.664 29.297 14.484 1 95.88 293 THR A C 1
ATOM 2188 O O . THR A 1 293 ? -10.672 29.141 15.18 1 95.88 293 THR A O 1
ATOM 2191 N N . GLY A 1 294 ? -9.195 30.453 14.086 1 97.38 294 GLY A N 1
ATOM 2192 C CA . GLY A 1 294 ? -9.797 31.688 14.594 1 97.38 294 GLY A CA 1
ATOM 2193 C C . GLY A 1 294 ? -9.312 32.062 15.984 1 97.38 294 GLY A C 1
ATOM 2194 O O . GLY A 1 294 ? -9.719 33.062 16.531 1 97.38 294 GLY A O 1
ATOM 2195 N N . ASN A 1 295 ? -8.492 31.172 16.531 1 98.31 295 ASN A N 1
ATOM 2196 C CA . ASN A 1 295 ? -7.898 31.422 17.844 1 98.31 295 ASN A CA 1
ATOM 2197 C C . ASN A 1 295 ? -8.961 31.75 18.875 1 98.31 295 ASN A C 1
ATOM 2199 O O . ASN A 1 295 ? -8.914 32.812 19.516 1 98.31 295 ASN A O 1
ATOM 2203 N N . THR A 1 296 ? -9.734 30.859 19.234 1 97.56 296 THR A N 1
ATOM 2204 C CA . THR A 1 296 ? -10.984 31.094 19.953 1 97.56 296 THR A CA 1
ATOM 2205 C C . THR A 1 296 ? -10.805 30.859 21.453 1 97.56 296 THR A C 1
ATOM 2207 O O . THR A 1 296 ? -11.742 31.031 22.234 1 97.56 296 THR A O 1
ATOM 2210 N N . MET A 1 297 ? -9.625 30.547 21.891 1 97.94 297 MET A N 1
ATOM 2211 C CA . MET A 1 297 ? -9.391 30.234 23.297 1 97.94 297 MET A CA 1
ATOM 2212 C C . MET A 1 297 ? -9.812 31.406 24.188 1 97.94 297 MET A C 1
ATOM 2214 O O . MET A 1 297 ? -10.383 31.203 25.266 1 97.94 297 MET A O 1
ATOM 2218 N N . PRO A 1 298 ? -9.562 32.656 23.812 1 97.75 298 PRO A N 1
ATOM 2219 C CA . PRO A 1 298 ? -10.008 33.781 24.641 1 97.75 298 PRO A CA 1
ATOM 2220 C C . PRO A 1 298 ? -11.516 33.75 24.875 1 97.75 298 PRO A C 1
ATOM 2222 O O . PRO A 1 298 ? -11.977 34.125 25.969 1 97.75 298 PRO A O 1
ATOM 2225 N N . VAL A 1 299 ? -12.242 33.406 23.938 1 97.19 299 VAL A N 1
ATOM 2226 C CA . VAL A 1 299 ? -13.695 33.344 24.078 1 97.19 299 VAL A CA 1
ATOM 2227 C C . VAL A 1 299 ? -14.086 32.281 25.109 1 97.19 299 VAL A C 1
ATOM 2229 O O . VAL A 1 299 ? -14.977 32.531 25.938 1 97.19 299 VAL A O 1
ATOM 2232 N N . ALA A 1 300 ? -13.453 31.141 25.016 1 97.12 300 ALA A N 1
ATOM 2233 C CA . ALA A 1 300 ? -13.711 30.078 26 1 97.12 300 ALA A CA 1
ATOM 2234 C C . ALA A 1 300 ? -13.359 30.531 27.406 1 97.12 300 ALA A C 1
ATOM 2236 O O . ALA A 1 300 ? -14.125 30.312 28.344 1 97.12 300 ALA A O 1
ATOM 2237 N N . LEU A 1 301 ? -12.266 31.188 27.562 1 98.12 301 LEU A N 1
ATOM 2238 C CA . LEU A 1 301 ? -11.797 31.609 28.875 1 98.12 301 LEU A CA 1
ATOM 2239 C C . LEU A 1 301 ? -12.656 32.75 29.422 1 98.12 301 LEU A C 1
ATOM 2241 O O . LEU A 1 301 ? -13.039 32.719 30.594 1 98.12 301 LEU A O 1
ATOM 2245 N N . LEU A 1 302 ? -12.992 33.719 28.641 1 97.75 302 LEU A N 1
ATOM 2246 C CA . LEU A 1 302 ? -13.852 34.844 29.047 1 97.75 302 LEU A CA 1
ATOM 2247 C C . LEU A 1 302 ? -15.258 34.344 29.375 1 97.75 302 LEU A C 1
ATOM 2249 O O . LEU A 1 302 ? -15.891 34.812 30.312 1 97.75 302 LEU A O 1
ATOM 2253 N N . GLY A 1 303 ? -15.688 33.406 28.609 1 97.56 303 GLY A N 1
ATOM 2254 C CA . GLY A 1 303 ? -17.047 32.875 28.75 1 97.56 303 GLY A CA 1
ATOM 2255 C C . GLY A 1 303 ? -17.266 32.156 30.062 1 97.56 303 GLY A C 1
ATOM 2256 O O . GLY A 1 303 ? -18.406 32 30.5 1 97.56 303 GLY A O 1
ATOM 2257 N N . LEU A 1 304 ? -16.234 31.688 30.688 1 97.81 304 LEU A N 1
ATOM 2258 C CA . LEU A 1 304 ? -16.359 30.969 31.953 1 97.81 304 LEU A CA 1
ATOM 2259 C C . LEU A 1 304 ? -16.969 31.859 33.031 1 97.81 304 LEU A C 1
ATOM 2261 O O . LEU A 1 304 ? -17.625 31.375 33.938 1 97.81 304 LEU A O 1
ATOM 2265 N N . ARG A 1 305 ? -16.844 33.125 32.844 1 97.31 305 ARG A N 1
ATOM 2266 C CA . ARG A 1 305 ? -17.344 34.062 33.844 1 97.31 305 ARG A CA 1
ATOM 2267 C C . ARG A 1 305 ? -18.531 34.875 33.312 1 97.31 305 ARG A C 1
ATOM 2269 O O . ARG A 1 305 ? -18.938 35.875 33.906 1 97.31 305 ARG A O 1
ATOM 2276 N N . SER A 1 306 ? -18.984 34.5 32.25 1 97.56 306 SER A N 1
ATOM 2277 C CA . SER A 1 306 ? -20.062 35.25 31.625 1 97.56 306 SER A CA 1
ATOM 2278 C C . SER A 1 306 ? -21.359 35.125 32.406 1 97.56 306 SER A C 1
ATOM 2280 O O . SER A 1 306 ? -21.641 34.062 32.969 1 97.56 306 SER A O 1
ATOM 2282 N N . LYS A 1 307 ? -22.188 36.125 32.406 1 96.5 307 LYS A N 1
ATOM 2283 C CA . LYS A 1 307 ? -23.516 36.125 33 1 96.5 307 LYS A CA 1
ATOM 2284 C C . LYS A 1 307 ? -24.531 35.438 32.094 1 96.5 307 LYS A C 1
ATOM 2286 O O . LYS A 1 307 ? -25.625 35.062 32.562 1 96.5 307 LYS A O 1
ATOM 2291 N N . SER A 1 308 ? -24.188 35.375 30.875 1 96.44 308 SER A N 1
ATOM 2292 C CA . SER A 1 308 ? -25.031 34.625 29.953 1 96.44 308 SER A CA 1
ATOM 2293 C C . SER A 1 308 ? -24.922 33.125 30.219 1 96.44 308 SER A C 1
ATOM 2295 O O . SER A 1 308 ? -23.828 32.562 30.188 1 96.44 308 SER A O 1
ATOM 2297 N N . LYS A 1 309 ? -26.109 32.469 30.422 1 95.44 309 LYS A N 1
ATOM 2298 C CA . LYS A 1 309 ? -26.125 31.016 30.688 1 95.44 309 LYS A CA 1
ATOM 2299 C C . LYS A 1 309 ? -25.641 30.234 29.484 1 95.44 309 LYS A C 1
ATOM 2301 O O . LYS A 1 309 ? -24.938 29.234 29.625 1 95.44 309 LYS A O 1
ATOM 2306 N N . GLN A 1 310 ? -26.016 30.609 28.375 1 94.81 310 GLN A N 1
ATOM 2307 C CA . GLN A 1 310 ? -25.609 29.938 27.141 1 94.81 310 GLN A CA 1
ATOM 2308 C C . GLN A 1 310 ? -24.109 30.047 26.938 1 94.81 310 GLN A C 1
ATOM 2310 O O . GLN A 1 310 ? -23.438 29.047 26.656 1 94.81 310 GLN A O 1
ATOM 2315 N N . ILE A 1 311 ? -23.609 31.234 27.031 1 96.69 311 ILE A N 1
ATOM 2316 C CA . ILE A 1 311 ? -22.188 31.453 26.812 1 96.69 311 ILE A CA 1
ATOM 2317 C C . ILE A 1 311 ? -21.375 30.672 27.844 1 96.69 311 ILE A C 1
ATOM 2319 O O . ILE A 1 311 ? -20.391 30.016 27.516 1 96.69 311 ILE A O 1
ATOM 2323 N N . ASN A 1 312 ? -21.797 30.75 29.031 1 97.5 312 ASN A N 1
ATOM 2324 C CA . ASN A 1 312 ? -21.109 30.047 30.109 1 97.5 312 ASN A CA 1
ATOM 2325 C C . ASN A 1 312 ? -21.109 28.531 29.875 1 97.5 312 ASN A C 1
ATOM 2327 O O . ASN A 1 312 ? -20.094 27.875 30.094 1 97.5 312 ASN A O 1
ATOM 2331 N N . ALA A 1 313 ? -22.219 28.016 29.5 1 95.94 313 ALA A N 1
ATOM 23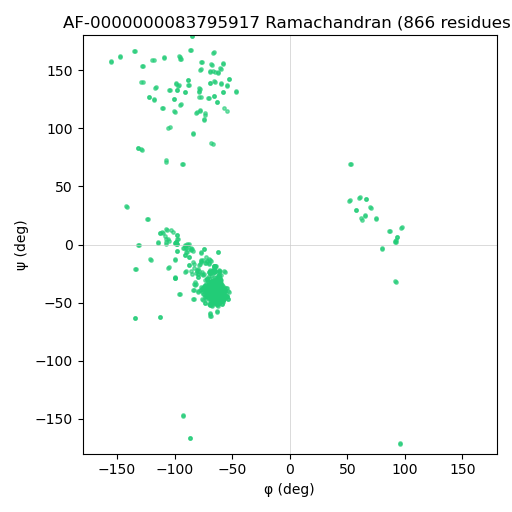32 C CA . ALA A 1 313 ? -22.328 26.578 29.234 1 95.94 313 ALA A CA 1
ATOM 2333 C C . ALA A 1 313 ? -21.406 26.156 28.094 1 95.94 313 ALA A C 1
ATOM 2335 O O . ALA A 1 313 ? -20.719 25.125 28.203 1 95.94 313 ALA A O 1
ATOM 2336 N N . VAL A 1 314 ? -21.344 26.859 27.047 1 95.44 314 VAL A N 1
ATOM 2337 C CA . VAL A 1 314 ? -20.516 26.562 25.891 1 95.44 314 VAL A CA 1
ATOM 2338 C C . VAL A 1 314 ? -19.031 26.656 26.266 1 95.44 314 VAL A C 1
ATOM 2340 O O . VAL A 1 314 ? -18.219 25.828 25.859 1 95.44 314 VAL A O 1
ATOM 2343 N N . ALA A 1 315 ? -18.719 27.688 26.984 1 96.62 315 ALA A N 1
ATOM 2344 C CA . ALA A 1 315 ? -17.344 27.906 27.422 1 96.62 315 ALA A CA 1
ATOM 2345 C C . ALA A 1 315 ? -16.828 26.734 28.25 1 96.62 315 ALA A C 1
ATOM 2347 O O . ALA A 1 315 ? -15.703 26.281 28.047 1 96.62 315 ALA A O 1
ATOM 2348 N N . LYS A 1 316 ? -17.625 26.266 29.094 1 95.62 316 LYS A N 1
ATOM 2349 C CA . LYS A 1 316 ? -17.25 25.172 30 1 95.62 316 LYS A CA 1
ATOM 2350 C C . LYS A 1 316 ? -16.875 23.922 29.203 1 95.62 316 LYS A C 1
ATOM 2352 O O . LYS A 1 316 ? -15.93 23.219 29.562 1 95.62 316 LYS A O 1
ATOM 2357 N N . ILE A 1 317 ? -17.5 23.672 28.172 1 92.56 317 ILE A N 1
ATOM 2358 C CA . ILE A 1 317 ? -17.25 22.453 27.422 1 92.56 317 ILE A CA 1
ATOM 2359 C C . ILE A 1 317 ? -16.188 22.719 26.344 1 92.56 317 ILE A C 1
ATOM 2361 O O . ILE A 1 317 ? -15.727 21.781 25.672 1 92.56 317 ILE A O 1
ATOM 2365 N N . SER A 1 318 ? -15.703 23.953 26.188 1 94.25 318 SER A N 1
ATOM 2366 C CA . SER A 1 318 ? -14.812 24.328 25.078 1 94.25 318 SER A CA 1
ATOM 2367 C C . SER A 1 318 ? -13.375 24.484 25.578 1 94.25 318 SER A C 1
ATOM 2369 O O . SER A 1 318 ? -12.438 24.422 24.781 1 94.25 318 SER A O 1
ATOM 2371 N N . VAL A 1 319 ? -13.156 24.672 26.812 1 95.12 319 VAL A N 1
ATOM 2372 C CA . VAL A 1 319 ? -11.844 25.047 27.344 1 95.12 319 VAL A CA 1
ATOM 2373 C C . VAL A 1 319 ? -10.852 23.906 27.078 1 95.12 319 VAL A C 1
ATOM 2375 O O . VAL A 1 319 ? -9.75 24.141 26.578 1 95.12 319 VAL A O 1
ATOM 2378 N N . VAL A 1 320 ? -11.203 22.75 27.406 1 92 320 VAL A N 1
ATOM 2379 C CA . VAL A 1 320 ? -10.281 21.625 27.281 1 92 320 VAL A CA 1
ATOM 2380 C C . VAL A 1 320 ? -10.047 21.312 25.797 1 92 320 VAL A C 1
ATOM 2382 O O . VAL A 1 320 ? -8.906 21.281 25.344 1 92 320 VAL A O 1
ATOM 2385 N N . PRO A 1 321 ? -11.102 21.156 25 1 91.06 321 PRO A N 1
ATOM 2386 C CA . PRO A 1 321 ? -10.852 20.984 23.562 1 91.06 321 PRO A CA 1
ATOM 2387 C C . PRO A 1 321 ? -10.062 22.141 22.953 1 91.06 321 PRO A C 1
ATOM 2389 O O . PRO A 1 321 ? -9.211 21.922 22.094 1 91.06 321 PRO A O 1
ATOM 2392 N N . GLY A 1 322 ? -10.398 23.297 23.406 1 93.5 322 GLY A N 1
ATOM 2393 C CA . GLY A 1 322 ? -9.656 24.469 22.938 1 93.5 322 GLY A CA 1
ATOM 2394 C C . GLY A 1 322 ? -8.18 24.391 23.25 1 93.5 322 GLY A C 1
ATOM 2395 O O . GLY A 1 322 ? -7.348 24.828 22.453 1 93.5 322 GLY A O 1
ATOM 2396 N N . TRP A 1 323 ? -7.879 23.828 24.375 1 94.25 323 TRP A N 1
ATOM 2397 C CA . TRP A 1 323 ? -6.48 23.656 24.75 1 94.25 323 TRP A CA 1
ATOM 2398 C C . TRP A 1 323 ? -5.773 22.688 23.797 1 94.25 323 TRP A C 1
ATOM 2400 O O . TRP A 1 323 ? -4.547 22.703 23.688 1 94.25 323 TRP A O 1
ATOM 2410 N N . PHE A 1 324 ? -6.516 21.875 23.141 1 90.12 324 PHE A N 1
ATOM 2411 C CA . PHE A 1 324 ? -5.988 20.984 22.125 1 90.12 324 PHE A CA 1
ATOM 2412 C C . PHE A 1 324 ? -6.184 21.562 20.719 1 90.12 324 PHE A C 1
ATOM 2414 O O . PHE A 1 324 ? -6.031 20.859 19.719 1 90.12 324 PHE A O 1
ATOM 2421 N N . ASN A 1 325 ? -6.629 22.812 20.688 1 91.62 325 ASN A N 1
ATOM 2422 C CA . ASN A 1 325 ? -6.824 23.562 19.438 1 91.62 325 ASN A CA 1
ATOM 2423 C C . ASN A 1 325 ? -8 23.016 18.641 1 91.62 325 ASN A C 1
ATOM 2425 O O . ASN A 1 325 ? -7.969 23 17.406 1 91.62 325 ASN A O 1
ATOM 2429 N N . ILE A 1 326 ? -8.938 22.516 19.391 1 90.56 326 ILE A N 1
ATOM 2430 C CA . ILE A 1 326 ? -10.219 22.125 18.797 1 90.56 326 ILE A CA 1
ATOM 2431 C C . ILE A 1 326 ? -11.258 23.219 19.062 1 90.56 326 ILE A C 1
ATOM 2433 O O . ILE A 1 326 ? -11.695 23.422 20.188 1 90.56 326 ILE A O 1
ATOM 2437 N N . ASN A 1 327 ? -11.695 23.828 18.016 1 92.06 327 ASN A N 1
ATOM 2438 C CA . ASN A 1 327 ? -12.5 25.031 18.172 1 92.06 327 ASN A CA 1
ATOM 2439 C C . ASN A 1 327 ? -13.969 24.781 17.844 1 92.06 327 ASN A C 1
ATOM 2441 O O . ASN A 1 327 ? -14.805 25.672 17.969 1 92.06 327 ASN A O 1
ATOM 2445 N N . GLU A 1 328 ? -14.391 23.594 17.516 1 88.81 328 GLU A N 1
ATOM 2446 C CA . GLU A 1 328 ? -15.734 23.266 17.062 1 88.81 328 GLU A CA 1
ATOM 2447 C C . GLU A 1 328 ? -16.766 23.578 18.141 1 88.81 328 GLU A C 1
ATOM 2449 O O . GLU A 1 328 ? -17.844 24.125 17.844 1 88.81 328 GLU A O 1
ATOM 2454 N N . PRO A 1 329 ? -16.469 23.297 19.391 1 90 329 PRO A N 1
ATOM 2455 C CA . PRO A 1 329 ? -17.453 23.641 20.406 1 90 329 PRO A CA 1
ATOM 2456 C C . PRO A 1 329 ? -17.797 25.125 20.438 1 90 329 PRO A C 1
ATOM 2458 O O . PRO A 1 329 ? -18.953 25.5 20.625 1 90 329 PRO A O 1
ATOM 2461 N N . ILE A 1 330 ? -16.844 25.969 20.266 1 92.38 330 ILE A N 1
ATOM 2462 C CA . ILE A 1 330 ? -17.078 27.406 20.266 1 92.38 330 ILE A CA 1
ATOM 2463 C C . ILE A 1 330 ? -17.734 27.812 18.938 1 92.38 330 ILE A C 1
ATOM 2465 O O . ILE A 1 330 ? -18.719 28.562 18.922 1 92.38 330 ILE A O 1
ATOM 2469 N N . THR A 1 331 ? -17.172 27.328 17.828 1 91.25 331 THR A N 1
ATOM 2470 C CA . THR A 1 331 ? -17.594 27.719 16.5 1 91.25 331 THR A CA 1
ATOM 2471 C C . THR A 1 331 ? -19.062 27.344 16.266 1 91.25 331 THR A C 1
ATOM 2473 O O . THR A 1 331 ? -19.797 28.062 15.594 1 91.25 331 THR A O 1
ATOM 2476 N N . PHE A 1 332 ? -19.422 26.266 16.859 1 87.5 332 PHE A N 1
ATOM 2477 C CA . PHE A 1 332 ? -20.797 25.812 16.641 1 87.5 332 PHE A CA 1
ATOM 2478 C C . PHE A 1 332 ? -21.688 26.219 17.812 1 87.5 332 PHE A C 1
ATOM 2480 O O . PHE A 1 332 ? -22.891 26.422 17.625 1 87.5 332 PHE A O 1
ATOM 2487 N N . GLY A 1 333 ? -21.156 26.344 19 1 89.62 333 GLY A N 1
ATOM 2488 C CA . GLY A 1 333 ? -21.938 26.672 20.172 1 89.62 333 GLY A CA 1
ATOM 2489 C C . GLY A 1 333 ? -22.25 28.156 20.281 1 89.62 333 GLY A C 1
ATOM 2490 O O . GLY A 1 333 ? -23.344 28.547 20.719 1 89.62 333 GLY A O 1
ATOM 2491 N N . MET A 1 334 ? -21.312 28.938 19.969 1 90 334 MET A N 1
ATOM 2492 C CA . MET A 1 334 ? -21.484 30.375 19.828 1 90 334 MET A CA 1
ATOM 2493 C C . MET A 1 334 ? -21.422 30.781 18.359 1 90 334 MET A C 1
ATOM 2495 O O . MET A 1 334 ? -20.391 31.297 17.891 1 90 334 MET A O 1
ATOM 2499 N N . PRO A 1 335 ? -22.5 30.375 17.844 1 86.5 335 PRO A N 1
ATOM 2500 C CA . PRO A 1 335 ? -22.203 30.016 16.453 1 86.5 335 PRO A CA 1
ATOM 2501 C C . PRO A 1 335 ? -21.547 31.156 15.672 1 86.5 335 PRO A C 1
ATOM 2503 O O . PRO A 1 335 ? -22.203 32.188 15.406 1 86.5 335 PRO A O 1
ATOM 2506 N N . VAL A 1 336 ? -20.375 30.906 15.312 1 91.06 336 VAL A N 1
ATOM 2507 C CA . VAL A 1 336 ? -19.625 31.828 14.484 1 91.06 336 VAL A CA 1
ATOM 2508 C C . VAL A 1 336 ? -20.203 31.875 13.07 1 91.06 336 VAL A C 1
ATOM 2510 O O . VAL A 1 336 ? -20.203 32.906 12.414 1 91.06 336 VAL A O 1
ATOM 2513 N N . MET A 1 337 ? -20.734 30.812 12.727 1 88.5 337 MET A N 1
ATOM 2514 C CA . MET A 1 337 ? -21.312 30.703 11.391 1 88.5 337 MET A CA 1
ATOM 2515 C C . MET A 1 337 ? -22.469 31.688 11.211 1 88.5 337 MET A C 1
ATOM 2517 O O . MET A 1 337 ? -23.391 31.719 12.023 1 88.5 337 MET A O 1
ATOM 2521 N N . TYR A 1 338 ? -22.359 32.469 10.305 1 86.75 338 TYR A N 1
ATOM 2522 C CA . TYR A 1 338 ? -23.375 33.438 9.914 1 86.75 338 TYR A CA 1
ATOM 2523 C C . TYR A 1 338 ? -23.641 34.438 11.023 1 86.75 338 TYR A C 1
ATOM 2525 O O . TYR A 1 338 ? -24.75 34.969 11.156 1 86.75 338 TYR A O 1
ATOM 2533 N N . ASN A 1 339 ? -22.781 34.625 11.922 1 91.75 339 ASN A N 1
ATOM 2534 C CA . ASN A 1 339 ? -22.812 35.688 12.953 1 91.75 339 ASN A CA 1
ATOM 2535 C C . ASN A 1 339 ? -21.844 36.812 12.641 1 91.75 339 ASN A C 1
ATOM 2537 O O . ASN A 1 339 ? -20.656 36.719 12.953 1 91.75 339 ASN A O 1
ATOM 2541 N N . PRO A 1 340 ? -22.344 37.844 12.141 1 90.31 340 PRO A N 1
ATOM 2542 C CA . PRO A 1 340 ? -21.453 38.906 11.68 1 90.31 340 PRO A CA 1
ATOM 2543 C C . PRO A 1 340 ? -20.594 39.5 12.805 1 90.31 340 PRO A C 1
ATOM 2545 O O . PRO A 1 340 ? -19.469 39.938 12.57 1 90.31 340 PRO A O 1
ATOM 2548 N N . ILE A 1 341 ? -21.109 39.5 13.969 1 94.06 341 ILE A N 1
ATOM 2549 C CA . ILE A 1 341 ? -20.391 40.062 15.102 1 94.06 341 ILE A CA 1
ATOM 2550 C C . ILE A 1 341 ? -19.203 39.156 15.461 1 94.06 341 ILE A C 1
ATOM 2552 O O . ILE A 1 341 ? -18.094 39.656 15.719 1 94.06 341 ILE A O 1
ATOM 2556 N N . LEU A 1 342 ? -19.406 37.938 15.445 1 95.88 342 LEU A N 1
ATOM 2557 C CA . LEU A 1 342 ? -18.375 37 15.867 1 95.88 342 LEU A CA 1
ATOM 2558 C C . LEU A 1 342 ? -17.438 36.688 14.711 1 95.88 342 LEU A C 1
ATOM 2560 O O . LEU A 1 342 ? -16.281 36.281 14.93 1 95.88 342 LEU A O 1
ATOM 2564 N N . CYS A 1 343 ? -17.844 36.812 13.492 1 96.25 343 CYS A N 1
ATOM 2565 C CA . CYS A 1 343 ? -17.031 36.5 12.32 1 96.25 343 CYS A CA 1
ATOM 2566 C C . CYS A 1 343 ? -15.859 37.469 12.211 1 96.25 343 CYS A C 1
ATOM 2568 O O . CYS A 1 343 ? -14.781 37.094 11.75 1 96.25 343 CYS A O 1
ATOM 2570 N N . ILE A 1 344 ? -16.047 38.656 12.625 1 96.44 344 ILE A N 1
ATOM 2571 C CA . ILE A 1 344 ? -15.023 39.688 12.477 1 96.44 344 ILE A CA 1
ATOM 2572 C C . ILE A 1 344 ? -13.781 39.312 13.266 1 96.44 344 ILE A C 1
ATOM 2574 O O . ILE A 1 344 ? -12.688 39.188 12.703 1 96.44 344 ILE A O 1
ATOM 2578 N N . PRO A 1 345 ? -13.93 39.094 14.586 1 97.62 345 PRO A N 1
ATOM 2579 C CA . PRO A 1 345 ? -12.734 38.688 15.328 1 97.62 345 PRO A CA 1
ATOM 2580 C C . PRO A 1 345 ? -12.211 37.312 14.914 1 97.62 345 PRO A C 1
ATOM 2582 O O . PRO A 1 345 ? -11 37.062 14.961 1 97.62 345 PRO A O 1
ATOM 2585 N N . TYR A 1 346 ? -13.102 36.406 14.492 1 97.81 346 TYR A N 1
ATOM 2586 C CA . TYR A 1 346 ? -12.711 35.062 14.055 1 97.81 346 TYR A CA 1
ATOM 2587 C C . TYR A 1 346 ? -11.734 35.156 12.883 1 97.81 346 TYR A C 1
ATOM 2589 O O . TYR A 1 346 ? -10.711 34.469 12.875 1 97.81 346 TYR A O 1
ATOM 2597 N N . VAL A 1 347 ? -12.016 36 11.938 1 97.88 347 VAL A N 1
ATOM 2598 C CA . VAL A 1 347 ? -11.203 36.125 10.734 1 97.88 347 VAL A CA 1
ATOM 2599 C C . VAL A 1 347 ? -10.008 37.031 11.008 1 97.88 347 VAL A C 1
ATOM 2601 O O . VAL A 1 347 ? -8.883 36.719 10.609 1 97.88 347 VAL A O 1
ATOM 2604 N N . LEU A 1 348 ? -10.211 38.062 11.742 1 98.38 348 LEU A N 1
ATOM 2605 C CA . LEU A 1 348 ? -9.195 39.062 11.969 1 98.38 348 LEU A CA 1
ATOM 2606 C C . LEU A 1 348 ? -8.07 38.531 12.844 1 98.38 348 LEU A C 1
ATOM 2608 O O . LEU A 1 348 ? -6.906 38.906 12.672 1 98.38 348 LEU A O 1
ATOM 2612 N N . SER A 1 349 ? -8.359 37.688 13.781 1 98.56 349 SER A N 1
ATOM 2613 C CA . SER A 1 349 ? -7.348 37.156 14.68 1 98.56 349 SER A CA 1
ATOM 2614 C C . SER A 1 349 ? -6.277 36.375 13.906 1 98.56 349 SER A C 1
ATOM 2616 O O . SER A 1 349 ? -5.125 36.312 14.344 1 98.56 349 SER A O 1
ATOM 2618 N N . ILE A 1 350 ? -6.59 35.844 12.734 1 98.5 350 ILE A N 1
ATOM 2619 C CA . ILE A 1 350 ? -5.711 34.969 11.961 1 98.5 350 ILE A CA 1
ATOM 2620 C C . ILE A 1 350 ? -4.531 35.781 11.422 1 98.5 350 ILE A C 1
ATOM 2622 O O . ILE A 1 350 ? -3.385 35.562 11.805 1 98.5 350 ILE A O 1
ATOM 2626 N N . PRO A 1 351 ? -4.809 36.844 10.609 1 98.62 351 PRO A N 1
ATOM 2627 C CA . PRO A 1 351 ? -3.658 37.594 10.125 1 98.62 351 PRO A CA 1
ATOM 2628 C C . PRO A 1 351 ? -2.912 38.312 11.242 1 98.62 351 PRO A C 1
ATOM 2630 O O . PRO A 1 351 ? -1.693 38.5 11.172 1 98.62 351 PRO A O 1
ATOM 2633 N N . VAL A 1 352 ? -3.561 38.75 12.266 1 98.75 352 VAL A N 1
ATOM 2634 C CA . VAL A 1 352 ? -2.916 39.438 13.375 1 98.75 352 VAL A CA 1
ATOM 2635 C C . VAL A 1 352 ? -1.909 38.5 14.055 1 98.75 352 VAL A C 1
ATOM 2637 O O . VAL A 1 352 ? -0.758 38.906 14.273 1 98.75 352 VAL A O 1
ATOM 2640 N N . LEU A 1 353 ? -2.303 37.344 14.383 1 98.75 353 LEU A N 1
ATOM 2641 C CA . LEU A 1 353 ? -1.407 36.438 15.078 1 98.75 353 LEU A CA 1
ATOM 2642 C C . LEU A 1 353 ? -0.319 35.906 14.148 1 98.75 353 LEU A C 1
ATOM 2644 O O . LEU A 1 353 ? 0.795 35.625 14.586 1 98.75 353 LEU A O 1
ATOM 2648 N N . MET A 1 354 ? -0.641 35.812 12.859 1 98.56 354 MET A N 1
ATOM 2649 C CA . MET A 1 354 ? 0.39 35.469 11.891 1 98.56 354 MET A CA 1
ATOM 2650 C C . MET A 1 354 ? 1.484 36.531 11.852 1 98.56 354 MET A C 1
ATOM 2652 O O . MET A 1 354 ? 2.672 36.188 11.805 1 98.56 354 MET A O 1
ATOM 2656 N N . LEU A 1 355 ? 1.062 37.75 11.891 1 98.69 355 LEU A N 1
ATOM 2657 C CA . LEU A 1 355 ? 2.029 38.844 11.875 1 98.69 355 LEU A CA 1
ATOM 2658 C C . LEU A 1 355 ? 2.834 38.875 13.172 1 98.69 355 LEU A C 1
ATOM 2660 O O . LEU A 1 355 ? 4.039 39.125 13.148 1 98.69 355 LEU A O 1
ATOM 2664 N N . CYS A 1 356 ? 2.186 38.656 14.281 1 98.75 356 CYS A N 1
ATOM 2665 C CA . CYS A 1 356 ? 2.908 38.531 15.539 1 98.75 356 CYS A CA 1
ATOM 2666 C C . CYS A 1 356 ? 3.934 37.406 15.484 1 98.75 356 CYS A C 1
ATOM 2668 O O . CYS A 1 356 ? 5.066 37.562 15.938 1 98.75 356 CYS A O 1
ATOM 2670 N N . THR A 1 357 ? 3.527 36.281 14.953 1 98.5 357 THR A N 1
ATOM 2671 C CA . THR A 1 357 ? 4.406 35.125 14.859 1 98.5 357 THR A CA 1
ATOM 2672 C C . THR A 1 357 ? 5.574 35.406 13.922 1 98.5 357 THR A C 1
ATOM 2674 O O . THR A 1 357 ? 6.711 35.031 14.203 1 98.5 357 THR A O 1
ATOM 2677 N N . LEU A 1 358 ? 5.27 36.062 12.805 1 98.44 358 LEU A N 1
ATOM 2678 C CA . LEU A 1 358 ? 6.328 36.469 11.891 1 98.44 358 LEU A CA 1
ATOM 2679 C C . LEU A 1 358 ? 7.352 37.344 12.617 1 98.44 358 LEU A C 1
ATOM 2681 O O . LEU A 1 358 ? 8.562 37.156 12.445 1 98.44 358 LEU A O 1
ATOM 2685 N N . ALA A 1 359 ? 6.879 38.25 13.391 1 98.5 359 ALA A N 1
ATOM 2686 C CA . ALA A 1 359 ? 7.762 39.125 14.18 1 98.5 359 ALA A CA 1
ATOM 2687 C C . ALA A 1 359 ? 8.594 38.281 15.156 1 98.5 359 ALA A C 1
ATOM 2689 O O . ALA A 1 359 ? 9.773 38.562 15.359 1 98.5 359 ALA A O 1
ATOM 2690 N N . GLY A 1 360 ? 7.953 37.312 15.766 1 98.19 360 GLY A N 1
ATOM 2691 C CA . GLY A 1 360 ? 8.672 36.438 16.672 1 98.19 360 GLY A CA 1
ATOM 2692 C C . GLY A 1 360 ? 9.82 35.719 16 1 98.19 360 GLY A C 1
ATOM 2693 O O . GLY A 1 360 ? 10.891 35.531 16.594 1 98.19 360 GLY A O 1
ATOM 2694 N N . TYR A 1 361 ? 9.609 35.281 14.789 1 97.69 361 TYR A N 1
ATOM 2695 C CA . TYR A 1 361 ? 10.672 34.625 14.039 1 97.69 361 TYR A CA 1
ATOM 2696 C C . TYR A 1 361 ? 11.766 35.594 13.656 1 97.69 361 TYR A C 1
ATOM 2698 O O . TYR A 1 361 ? 12.953 35.312 13.773 1 97.69 361 TYR A O 1
ATOM 2706 N N . LYS A 1 362 ? 11.414 36.75 13.234 1 97.12 362 LYS A N 1
ATOM 2707 C CA . LYS A 1 362 ? 12.352 37.75 12.742 1 97.12 362 LYS A CA 1
ATOM 2708 C C . LYS A 1 362 ? 13.266 38.25 13.859 1 97.12 362 LYS A C 1
ATOM 2710 O O . LYS A 1 362 ? 14.438 38.562 13.617 1 97.12 362 LYS A O 1
ATOM 2715 N N . ILE A 1 363 ? 12.82 38.312 15.055 1 97.25 363 ILE A N 1
ATOM 2716 C CA . ILE A 1 363 ? 13.625 38.812 16.156 1 97.25 363 ILE A CA 1
ATOM 2717 C C . ILE A 1 363 ? 14.406 37.688 16.797 1 97.25 363 ILE A C 1
ATOM 2719 O O . ILE A 1 363 ? 15.164 37.906 17.75 1 97.25 363 ILE A O 1
ATOM 2723 N N . GLY A 1 364 ? 14.141 36.469 16.375 1 96.38 364 GLY A N 1
ATOM 2724 C CA . GLY A 1 364 ? 14.93 35.344 16.828 1 96.38 364 GLY A CA 1
ATOM 2725 C C . GLY A 1 364 ? 14.359 34.656 18.062 1 96.38 364 GLY A C 1
ATOM 2726 O O . GLY A 1 364 ? 14.969 33.75 18.625 1 96.38 364 GLY A O 1
ATOM 2727 N N . PHE A 1 365 ? 13.25 35.156 18.469 1 98 365 PHE A N 1
ATOM 2728 C CA . PHE A 1 365 ? 12.625 34.531 19.641 1 98 365 PHE A CA 1
ATOM 2729 C C . PHE A 1 365 ? 12.156 33.125 19.312 1 98 365 PHE A C 1
ATOM 2731 O O . PHE A 1 365 ? 12.289 32.219 20.141 1 98 365 PHE A O 1
ATOM 2738 N N . LEU A 1 366 ? 11.625 32.906 18.141 1 98.06 366 LEU A N 1
ATOM 2739 C CA . LEU A 1 366 ? 11.141 31.609 17.703 1 98.06 366 LEU A CA 1
ATOM 2740 C C . LEU A 1 366 ? 12.172 30.922 16.828 1 98.06 366 LEU A C 1
ATOM 2742 O O . LEU A 1 366 ? 12.844 31.578 16.016 1 98.06 366 LEU A O 1
ATOM 2746 N N . GLN A 1 367 ? 12.32 29.688 17.062 1 96.94 367 GLN A N 1
ATOM 2747 C CA . GLN A 1 367 ? 13.117 28.828 16.172 1 96.94 367 GLN A CA 1
ATOM 2748 C C . GLN A 1 367 ? 12.227 28.094 15.172 1 96.94 367 GLN A C 1
ATOM 2750 O O . GLN A 1 367 ? 11.141 27.625 15.516 1 96.94 367 GLN A O 1
ATOM 2755 N N . PRO A 1 368 ? 12.711 28.062 13.914 1 97.31 368 PRO A N 1
ATOM 2756 C CA . PRO A 1 368 ? 11.945 27.281 12.938 1 97.31 368 PRO A CA 1
ATOM 2757 C C . PRO A 1 368 ? 11.875 25.797 13.289 1 97.31 368 PRO A C 1
ATOM 2759 O O . PRO A 1 368 ? 12.836 25.25 13.836 1 97.31 368 PRO A O 1
ATOM 2762 N N . ALA A 1 369 ? 10.734 25.25 12.883 1 96.38 369 ALA A N 1
ATOM 2763 C CA . ALA A 1 369 ? 10.516 23.828 13.156 1 96.38 369 ALA A CA 1
ATOM 2764 C C . ALA A 1 369 ? 11.445 22.953 12.312 1 96.38 369 ALA A C 1
ATOM 2766 O O . ALA A 1 369 ? 11.703 23.266 11.141 1 96.38 369 ALA A O 1
ATOM 2767 N N . TRP A 1 370 ? 12.031 21.859 12.922 1 96.69 370 TRP A N 1
ATOM 2768 C CA . TRP A 1 370 ? 12.875 20.922 12.195 1 96.69 370 TRP A CA 1
ATOM 2769 C C . TRP A 1 370 ? 12.453 19.484 12.492 1 96.69 370 TRP A C 1
ATOM 2771 O O . TRP A 1 370 ? 13.062 18.531 12 1 96.69 370 TRP A O 1
ATOM 2781 N N . ILE A 1 371 ? 11.43 19.266 13.344 1 96 371 ILE A N 1
ATOM 2782 C CA . ILE A 1 371 ? 10.766 17.984 13.594 1 96 371 ILE A CA 1
ATOM 2783 C C . ILE A 1 371 ? 9.289 18.094 13.195 1 96 371 ILE A C 1
ATOM 2785 O O . ILE A 1 371 ? 8.586 19.016 13.625 1 96 371 ILE A O 1
ATOM 2789 N N . SER A 1 372 ? 8.82 17.219 12.336 1 94.75 372 SER A N 1
ATOM 2790 C CA . SER A 1 372 ? 7.418 17.219 11.93 1 94.75 372 SER A CA 1
ATOM 2791 C C . SER A 1 372 ? 6.523 16.594 13 1 94.75 372 SER A C 1
ATOM 2793 O O . SER A 1 372 ? 6.684 15.43 13.344 1 94.75 372 SER A O 1
ATOM 2795 N N . ILE A 1 373 ? 5.664 17.391 13.555 1 90.88 373 ILE A N 1
ATOM 2796 C CA . ILE A 1 373 ? 4.691 16.953 14.547 1 90.88 373 ILE A CA 1
ATOM 2797 C C . ILE A 1 373 ? 3.287 16.984 13.953 1 90.88 373 ILE A C 1
ATOM 2799 O O . ILE A 1 373 ? 2.828 18.031 13.492 1 90.88 373 ILE A O 1
ATOM 2803 N N . SER A 1 374 ? 2.629 15.859 13.852 1 84.75 374 SER A N 1
ATOM 2804 C CA . SER A 1 374 ? 1.324 15.805 13.195 1 84.75 374 SER A CA 1
ATOM 2805 C C . SER A 1 374 ? 0.225 15.445 14.188 1 84.75 374 SER A C 1
ATOM 2807 O O . SER A 1 374 ? -0.962 15.508 13.859 1 84.75 374 SER A O 1
ATOM 2809 N N . ALA A 1 375 ? 0.515 15.273 15.445 1 77.56 375 ALA A N 1
ATOM 2810 C CA . ALA A 1 375 ? -0.472 14.977 16.484 1 77.56 375 ALA A CA 1
ATOM 2811 C C . ALA A 1 375 ? -1.049 16.25 17.078 1 77.56 375 ALA A C 1
ATOM 2813 O O . ALA A 1 375 ? -0.365 17.281 17.141 1 77.56 375 ALA A O 1
ATOM 2814 N N . LEU A 1 376 ? -2.285 16.156 17.328 1 80.5 376 LEU A N 1
ATOM 2815 C CA . LEU A 1 376 ? -2.891 17.25 18.078 1 80.5 376 LEU A CA 1
ATOM 2816 C C . LEU A 1 376 ? -2.479 17.188 19.547 1 80.5 376 LEU A C 1
ATOM 2818 O O . LEU A 1 376 ? -2.789 16.234 20.25 1 80.5 376 LEU A O 1
ATOM 2822 N N . LEU A 1 377 ? -1.75 18.141 19.891 1 86.94 377 LEU A N 1
ATOM 2823 C CA . LEU A 1 377 ? -1.244 18.234 21.25 1 86.94 377 LEU A CA 1
ATOM 2824 C C . LEU A 1 377 ? -1.733 19.516 21.922 1 86.94 377 LEU A C 1
ATOM 2826 O O . LEU A 1 377 ? -2.17 20.453 21.25 1 86.94 377 LEU A O 1
ATOM 2830 N N . PRO A 1 378 ? -1.688 19.453 23.25 1 90.56 378 PRO A N 1
ATOM 2831 C CA . PRO A 1 378 ? -2.068 20.688 23.953 1 90.56 378 PRO A CA 1
ATOM 2832 C C . PRO A 1 378 ? -1.2 21.875 23.562 1 90.56 378 PRO A C 1
ATOM 2834 O O . PRO A 1 378 ? -0.054 21.703 23.141 1 90.56 378 PRO A O 1
ATOM 2837 N N . MET A 1 379 ? -1.815 23.047 23.766 1 95.75 379 MET A N 1
ATOM 2838 C CA . MET A 1 379 ? -1.111 24.281 23.453 1 95.75 379 MET A CA 1
ATOM 2839 C C . MET A 1 379 ? 0.305 24.266 24.016 1 95.75 379 MET A C 1
ATOM 2841 O O . MET A 1 379 ? 0.512 23.875 25.172 1 95.75 379 MET A O 1
ATOM 2845 N N . GLY A 1 380 ? 1.218 24.609 23.172 1 96.19 380 GLY A N 1
ATOM 2846 C CA . GLY A 1 380 ? 2.609 24.734 23.578 1 96.19 380 GLY A CA 1
ATOM 2847 C C . GLY A 1 380 ? 3.4 23.453 23.375 1 96.19 380 GLY A C 1
ATOM 2848 O O . GLY A 1 380 ? 4.598 23.5 23.078 1 96.19 380 GLY A O 1
ATOM 2849 N N . PHE A 1 381 ? 2.811 22.344 23.5 1 94.12 381 PHE A N 1
ATOM 2850 C CA . PHE A 1 381 ? 3.523 21.078 23.453 1 94.12 381 PHE A CA 1
ATOM 2851 C C . PHE A 1 381 ? 3.992 20.75 22.047 1 94.12 381 PHE A C 1
ATOM 2853 O O . PHE A 1 381 ? 5.129 20.312 21.844 1 94.12 381 PHE A O 1
ATOM 2860 N N . GLY A 1 382 ? 3.127 20.922 21.094 1 92.81 382 GLY A N 1
ATOM 2861 C CA . GLY A 1 382 ? 3.52 20.688 19.719 1 92.81 382 GLY A CA 1
ATOM 2862 C C . GLY A 1 382 ? 4.648 21.594 19.25 1 92.81 382 GLY A C 1
ATOM 2863 O O . GLY A 1 382 ? 5.578 21.141 18.578 1 92.81 382 GLY A O 1
ATOM 2864 N N . ALA A 1 383 ? 4.516 22.844 19.641 1 95.38 383 ALA A N 1
ATOM 2865 C CA . ALA A 1 383 ? 5.547 23.828 19.281 1 95.38 383 ALA A CA 1
ATOM 2866 C C . ALA A 1 383 ? 6.883 23.469 19.938 1 95.38 383 ALA A C 1
ATOM 2868 O O . ALA A 1 383 ? 7.938 23.594 19.312 1 95.38 383 ALA A O 1
ATOM 2869 N N . TYR A 1 384 ? 6.832 23.031 21.109 1 95.62 384 TYR A N 1
ATOM 2870 C CA . TYR A 1 384 ? 8.055 22.625 21.781 1 95.62 384 TYR A CA 1
ATOM 2871 C C . TYR A 1 384 ? 8.688 21.422 21.094 1 95.62 384 TYR A C 1
ATOM 2873 O O . TYR A 1 384 ? 9.875 21.438 20.766 1 95.62 384 TYR A O 1
ATOM 2881 N N . LEU A 1 385 ? 7.902 20.422 20.875 1 94.62 385 LEU A N 1
ATOM 2882 C CA . LEU A 1 385 ? 8.414 19.156 20.344 1 94.62 385 LEU A CA 1
ATOM 2883 C C . LEU A 1 385 ? 8.945 19.328 18.922 1 94.62 385 LEU A C 1
ATOM 2885 O O . LEU A 1 385 ? 9.867 18.625 18.516 1 94.62 385 LEU A O 1
ATOM 2889 N N . SER A 1 386 ? 8.414 20.266 18.219 1 96.31 386 SER A N 1
ATOM 2890 C CA . SER A 1 386 ? 8.844 20.469 16.828 1 96.31 386 SER A CA 1
ATOM 2891 C C . SER A 1 386 ? 10.188 21.188 16.781 1 96.31 386 SER A C 1
ATOM 2893 O O . SER A 1 386 ? 10.844 21.188 15.734 1 96.31 386 SER A O 1
ATOM 2895 N N . THR A 1 387 ? 10.648 21.797 17.906 1 95.75 387 THR A N 1
ATOM 2896 C CA . THR A 1 387 ? 11.852 22.625 17.891 1 95.75 387 THR A CA 1
ATOM 2897 C C . THR A 1 387 ? 12.758 22.281 19.062 1 95.75 387 THR A C 1
ATOM 2899 O O . THR A 1 387 ? 13.938 22.641 19.078 1 95.75 387 THR A O 1
ATOM 2902 N N . LEU A 1 388 ? 12.18 21.672 20.078 1 93.06 388 LEU A N 1
ATOM 2903 C CA . LEU A 1 388 ? 12.836 21.375 21.344 1 93.06 388 LEU A CA 1
ATOM 2904 C C . LEU A 1 388 ? 13.367 22.641 22 1 93.06 388 LEU A C 1
ATOM 2906 O O . LEU A 1 388 ? 14.43 22.625 22.641 1 93.06 388 LEU A O 1
ATOM 2910 N N . ARG A 1 389 ? 12.688 23.766 21.734 1 94.75 389 ARG A N 1
ATOM 2911 C CA . ARG A 1 389 ? 13 25.062 22.344 1 94.75 389 ARG A CA 1
ATOM 2912 C C . ARG A 1 389 ? 11.852 25.547 23.203 1 94.75 389 ARG A C 1
ATOM 2914 O O . ARG A 1 389 ? 10.703 25.609 22.75 1 94.75 389 ARG A O 1
ATOM 2921 N N . TRP A 1 390 ? 12.133 26.047 24.375 1 96.06 390 TRP A N 1
ATOM 2922 C CA . TRP A 1 390 ? 11.109 26.422 25.344 1 96.06 390 TRP A CA 1
ATOM 2923 C C . TRP A 1 390 ? 10.406 27.703 24.906 1 96.06 390 TRP A C 1
ATOM 2925 O O . TRP A 1 390 ? 9.219 27.906 25.188 1 96.06 390 TRP A O 1
ATOM 2935 N N . GLN A 1 391 ? 11.094 28.547 24.219 1 98 391 GLN A N 1
ATOM 2936 C CA . GLN A 1 391 ? 10.484 29.781 23.719 1 98 391 GLN A CA 1
ATOM 2937 C C . GLN A 1 391 ? 9.297 29.484 22.797 1 98 391 GLN A C 1
ATOM 2939 O O . GLN A 1 391 ? 8.289 30.172 22.844 1 98 391 GLN A O 1
ATOM 2944 N N . ASN A 1 392 ? 9.508 28.438 21.984 1 97.88 392 ASN A N 1
ATOM 2945 C CA . ASN A 1 392 ? 8.398 28.047 21.125 1 97.88 392 ASN A CA 1
ATOM 2946 C C . ASN A 1 392 ? 7.215 27.531 21.938 1 97.88 392 ASN A C 1
ATOM 2948 O O . ASN A 1 392 ? 6.059 27.75 21.562 1 97.88 392 ASN A O 1
ATOM 2952 N N . ALA A 1 393 ? 7.438 26.906 23 1 96.69 393 ALA A N 1
ATOM 2953 C CA . ALA A 1 393 ? 6.375 26.375 23.859 1 96.69 393 ALA A CA 1
ATOM 2954 C C . ALA A 1 393 ? 5.535 27.5 24.453 1 96.69 393 ALA A C 1
ATOM 2956 O O . ALA A 1 393 ? 4.305 27.422 24.469 1 96.69 393 ALA A O 1
ATOM 2957 N N . ILE A 1 394 ? 6.117 28.484 24.938 1 98.12 394 ILE A N 1
ATOM 2958 C CA . ILE A 1 394 ? 5.418 29.547 25.672 1 98.12 394 ILE A CA 1
ATOM 2959 C C . ILE A 1 394 ? 4.738 30.484 24.688 1 98.12 394 ILE A C 1
ATOM 2961 O O . ILE A 1 394 ? 3.857 31.266 25.078 1 98.12 394 ILE A O 1
ATOM 2965 N N . TRP A 1 395 ? 5.148 30.438 23.438 1 98.25 395 TRP A N 1
ATOM 2966 C CA . TRP A 1 395 ? 4.629 31.359 22.422 1 98.25 395 TRP A CA 1
ATOM 2967 C C . TRP A 1 395 ? 3.111 31.234 22.312 1 98.25 395 TRP A C 1
ATOM 2969 O O . TRP A 1 395 ? 2.408 32.25 22.188 1 98.25 395 TRP A O 1
ATOM 2979 N N . ASP A 1 396 ? 2.615 30 22.266 1 97.81 396 ASP A N 1
ATOM 2980 C CA . ASP A 1 396 ? 1.176 29.781 22.172 1 97.81 396 ASP A CA 1
ATOM 2981 C C . ASP A 1 396 ? 0.433 30.547 23.266 1 97.81 396 ASP A C 1
ATOM 2983 O O . ASP A 1 396 ? -0.625 31.125 23.016 1 97.81 396 ASP A O 1
ATOM 2987 N N . TYR A 1 397 ? 0.969 30.547 24.391 1 98.25 397 TYR A N 1
ATOM 2988 C CA . TYR A 1 397 ? 0.347 31.219 25.531 1 98.25 397 TYR A CA 1
ATOM 2989 C C . TYR A 1 397 ? 0.511 32.719 25.438 1 98.25 397 TYR A C 1
ATOM 2991 O O . TYR A 1 397 ? -0.384 33.469 25.828 1 98.25 397 TYR A O 1
ATOM 2999 N N . LEU A 1 398 ? 1.609 33.125 24.984 1 98.56 398 LEU A N 1
ATOM 3000 C CA . LEU A 1 398 ? 1.8 34.562 24.766 1 98.56 398 LEU A CA 1
ATOM 3001 C C . LEU A 1 398 ? 0.808 35.094 23.734 1 98.56 398 LEU A C 1
ATOM 3003 O O . LEU A 1 398 ? 0.374 36.25 23.812 1 98.56 398 LEU A O 1
ATOM 3007 N N . MET A 1 399 ? 0.437 34.312 22.781 1 98.62 399 MET A N 1
ATOM 3008 C CA . MET A 1 399 ? -0.469 34.688 21.703 1 98.62 399 MET A CA 1
ATOM 3009 C C . MET A 1 399 ? -1.89 34.875 22.234 1 98.62 399 MET A C 1
ATOM 3011 O O . MET A 1 399 ? -2.73 35.5 21.562 1 98.62 399 MET A O 1
ATOM 3015 N N . LEU A 1 400 ? -2.15 34.438 23.453 1 98.5 400 LEU A N 1
ATOM 3016 C CA . LEU A 1 400 ? -3.445 34.688 24.062 1 98.5 400 LEU A CA 1
ATOM 3017 C C . LEU A 1 400 ? -3.682 36.188 24.219 1 98.5 400 LEU A C 1
ATOM 3019 O O . LEU A 1 400 ? -4.824 36.656 24.172 1 98.5 400 LEU A O 1
ATOM 3023 N N . ILE A 1 401 ? -2.65 36.875 24.328 1 98.62 401 ILE A N 1
ATOM 3024 C CA . ILE A 1 401 ? -2.748 38.312 24.578 1 98.62 401 ILE A CA 1
ATOM 3025 C C . ILE A 1 401 ? -3.293 39.031 23.344 1 98.62 401 ILE A C 1
ATOM 3027 O O . ILE A 1 401 ? -4.371 39.625 23.391 1 98.62 401 ILE A O 1
ATOM 3031 N N . PRO A 1 402 ? -2.549 38.938 22.203 1 98.69 402 PRO A N 1
ATOM 3032 C CA . PRO A 1 402 ? -3.139 39.594 21.031 1 98.69 402 PRO A CA 1
ATOM 3033 C C . PRO A 1 402 ? -4.477 39 20.625 1 98.69 402 PRO A C 1
ATOM 3035 O O . PRO A 1 402 ? -5.355 39.688 20.109 1 98.69 402 PRO A O 1
ATOM 3038 N N . ALA A 1 403 ? -4.684 37.719 20.781 1 98.69 403 ALA A N 1
ATOM 3039 C CA . ALA A 1 403 ? -5.965 37.094 20.469 1 98.69 403 ALA A CA 1
ATOM 3040 C C . ALA A 1 403 ? -7.09 37.688 21.312 1 98.69 403 ALA A C 1
ATOM 3042 O O . ALA A 1 403 ? -8.18 37.969 20.797 1 98.69 403 ALA A O 1
ATOM 3043 N N . THR A 1 404 ? -6.852 37.875 22.594 1 98.69 404 THR A N 1
ATOM 3044 C CA . THR A 1 404 ? -7.848 38.438 23.5 1 98.69 404 THR A CA 1
ATOM 3045 C C . THR A 1 404 ? -8.164 39.875 23.109 1 98.69 404 THR A C 1
ATOM 3047 O O . THR A 1 404 ? -9.32 40.312 23.141 1 98.69 404 THR A O 1
ATOM 3050 N N . LEU A 1 405 ? -7.176 40.594 22.766 1 98.69 405 LEU A N 1
ATOM 3051 C CA . LEU A 1 405 ? -7.371 42 22.375 1 98.69 405 LEU A CA 1
ATOM 3052 C C . LEU A 1 405 ? -8.281 42.094 21.141 1 98.69 405 LEU A C 1
ATOM 3054 O O . LEU A 1 405 ? -9.094 43 21.047 1 98.69 405 LEU A O 1
ATOM 3058 N N . VAL A 1 406 ? -8.141 41.188 20.234 1 98.56 406 VAL A N 1
ATOM 3059 C CA . VAL A 1 406 ? -8.945 41.188 19.031 1 98.56 406 VAL A CA 1
ATOM 3060 C C . VAL A 1 406 ? -10.367 40.719 19.359 1 98.56 406 VAL A C 1
ATOM 3062 O O . VAL A 1 406 ? -11.344 41.312 18.891 1 98.56 406 VAL A O 1
ATOM 3065 N N . TRP A 1 407 ? -10.547 39.688 20.172 1 98.38 407 TRP A N 1
ATOM 3066 C CA . TRP A 1 407 ? -11.828 39.031 20.422 1 98.38 407 TRP A CA 1
ATOM 3067 C C . TRP A 1 407 ? -12.664 39.844 21.422 1 98.38 407 TRP A C 1
ATOM 3069 O O . TRP A 1 407 ? -13.898 39.844 21.344 1 98.38 407 TRP A O 1
ATOM 3079 N N . TYR A 1 408 ? -12.078 40.594 22.297 1 98.31 408 TYR A N 1
ATOM 3080 C CA . TYR A 1 408 ? -12.719 41.125 23.5 1 98.31 408 TYR A CA 1
ATOM 3081 C C . TYR A 1 408 ? -13.867 42.031 23.141 1 98.31 408 TYR A C 1
ATOM 3083 O O . TYR A 1 408 ? -14.992 41.875 23.625 1 98.31 408 TYR A O 1
ATOM 3091 N N . PRO A 1 409 ? -13.656 43.062 22.281 1 98.12 409 PRO A N 1
ATOM 3092 C CA . PRO A 1 409 ? -14.758 44 22 1 98.12 409 PRO A CA 1
ATOM 3093 C C . PRO A 1 409 ? -15.969 43.281 21.375 1 98.12 409 PRO A C 1
ATOM 3095 O O . PRO A 1 409 ? -17.109 43.594 21.734 1 98.12 409 PRO A O 1
ATOM 3098 N N . PHE A 1 410 ? -15.773 42.438 20.531 1 97.5 410 PHE A N 1
ATOM 3099 C CA . PHE A 1 410 ? -16.859 41.75 19.828 1 97.5 410 PHE A CA 1
ATOM 3100 C C . PHE A 1 410 ? -17.547 40.75 20.75 1 97.5 410 PHE A C 1
ATOM 3102 O O . PHE A 1 410 ? -18.766 40.562 20.703 1 97.5 410 PHE A O 1
ATOM 3109 N N . TYR A 1 411 ? -16.688 40.031 21.547 1 97.12 411 TYR A N 1
ATOM 3110 C CA . TYR A 1 411 ? -17.234 39.156 22.562 1 97.12 411 TYR A CA 1
ATOM 3111 C C . TYR A 1 411 ? -18.188 39.875 23.5 1 97.12 411 TYR A C 1
ATOM 3113 O O . TYR A 1 411 ? -19.281 39.406 23.797 1 97.12 411 TYR A O 1
ATOM 3121 N N . LYS A 1 412 ? -17.797 41.031 23.922 1 97.69 412 LYS A N 1
ATOM 3122 C CA . LYS A 1 412 ? -18.609 41.812 24.859 1 97.69 412 LYS A CA 1
ATOM 3123 C C . LYS A 1 412 ? -19.922 42.25 24.219 1 97.69 412 LYS A C 1
ATOM 3125 O O . LYS A 1 412 ? -20.969 42.281 24.875 1 97.69 412 LYS A O 1
ATOM 3130 N N . ILE A 1 413 ? -19.859 42.625 23 1 96.88 413 ILE A N 1
ATOM 3131 C CA . ILE A 1 413 ? -21.078 42.969 22.281 1 96.88 413 ILE A CA 1
ATOM 3132 C C . ILE A 1 413 ? -22.016 41.781 22.219 1 96.88 413 ILE A C 1
ATOM 3134 O O . ILE A 1 413 ? -23.203 41.875 22.5 1 96.88 413 ILE A O 1
ATOM 3138 N N . TYR A 1 414 ? -21.5 40.688 21.859 1 96.12 414 TYR A N 1
ATOM 3139 C CA . TYR A 1 414 ? -22.312 39.469 21.734 1 96.12 414 TYR A CA 1
ATOM 3140 C C . TYR A 1 414 ? -22.859 39.031 23.094 1 96.12 414 TYR A C 1
ATOM 3142 O O . TYR A 1 414 ? -24.031 38.656 23.188 1 96.12 414 TYR A O 1
ATOM 3150 N N . GLU A 1 415 ? -22.016 39.094 24.125 1 97 415 GLU A N 1
ATOM 3151 C CA . GLU A 1 415 ? -22.453 38.719 25.469 1 97 415 GLU A CA 1
ATOM 3152 C C . GLU A 1 415 ? -23.609 39.625 25.922 1 97 415 GLU A C 1
ATOM 3154 O O . GLU A 1 415 ? -24.594 39.125 26.484 1 97 415 GLU A O 1
ATOM 3159 N N . LYS A 1 416 ? -23.469 40.875 25.688 1 96.88 416 LYS A N 1
ATOM 3160 C CA . LYS A 1 416 ? -24.531 41.812 26.078 1 96.88 416 LYS A CA 1
ATOM 3161 C C . LYS A 1 416 ? -25.844 41.469 25.375 1 96.88 416 LYS A C 1
ATOM 3163 O O . LYS A 1 416 ? -26.906 41.5 25.984 1 96.88 416 LYS A O 1
ATOM 3168 N N . GLN A 1 417 ? -25.703 41.188 24.141 1 94.94 417 GLN A N 1
ATOM 3169 C CA . GLN A 1 417 ? -26.891 40.812 23.375 1 94.94 417 GLN A CA 1
ATOM 3170 C C . GLN A 1 417 ? -27.547 39.562 23.938 1 94.94 417 GLN A C 1
ATOM 3172 O O . GLN A 1 417 ? -28.781 39.5 24.047 1 94.94 417 GLN A O 1
ATOM 3177 N N . LEU A 1 418 ? -26.797 38.594 24.297 1 95.12 418 LEU A N 1
ATOM 3178 C CA . LEU A 1 418 ? -27.344 37.344 24.781 1 95.12 418 LEU A CA 1
ATOM 3179 C C . LEU A 1 418 ? -27.922 37.5 26.188 1 95.12 418 LEU A C 1
ATOM 3181 O O . LEU A 1 418 ? -28.953 36.875 26.516 1 95.12 418 LEU A O 1
ATOM 3185 N N . ILE A 1 419 ? -27.297 38.281 27 1 96.19 419 ILE A N 1
ATOM 3186 C CA . ILE A 1 419 ? -27.812 38.531 28.344 1 96.19 419 ILE A CA 1
ATOM 3187 C C . ILE A 1 419 ? -29.172 39.219 28.25 1 96.19 419 ILE A C 1
ATOM 3189 O O . ILE A 1 419 ? -30.094 38.875 28.984 1 96.19 419 ILE A O 1
ATOM 3193 N N . ALA A 1 420 ? -29.266 40.156 27.344 1 95.81 420 ALA A N 1
ATOM 3194 C CA . ALA A 1 420 ? -30.531 40.844 27.141 1 95.81 420 ALA A CA 1
ATOM 3195 C C . ALA A 1 420 ? -31.609 39.906 26.656 1 95.81 420 ALA A C 1
ATOM 3197 O O . ALA A 1 420 ? -32.75 40 27.094 1 95.81 420 ALA A O 1
ATOM 3198 N N . LYS A 1 421 ? -31.203 39.094 25.75 1 94.31 421 LYS A N 1
ATOM 3199 C CA . LYS A 1 421 ? -32.156 38.125 25.219 1 94.31 421 LYS A CA 1
ATOM 3200 C C . LYS A 1 421 ? -32.594 37.156 26.312 1 94.31 421 LYS A C 1
ATOM 3202 O O . LYS A 1 421 ? -33.781 36.781 26.375 1 94.31 421 LYS A O 1
ATOM 3207 N N . GLU A 1 422 ? -31.703 36.688 27.156 1 94.25 422 GLU A N 1
ATOM 3208 C CA . GLU A 1 422 ? -32 35.75 28.234 1 94.25 422 GLU A CA 1
ATOM 3209 C C . GLU A 1 422 ? -32.875 36.438 29.297 1 94.25 422 GLU A C 1
ATOM 3211 O O . GLU A 1 422 ? -33.781 35.781 29.859 1 94.25 422 GLU A O 1
ATOM 3216 N N . ALA A 1 423 ? -32.656 37.656 29.562 1 93.06 423 ALA A N 1
ATOM 3217 C CA . ALA A 1 423 ? -33.438 38.406 30.516 1 93.06 423 ALA A CA 1
ATOM 3218 C C . ALA A 1 423 ? -34.875 38.594 30 1 93.06 423 ALA A C 1
ATOM 3220 O O . ALA A 1 423 ? -35.844 38.5 30.766 1 93.06 423 ALA A O 1
ATOM 3221 N N . ALA A 1 424 ? -34.906 38.812 28.766 1 92.5 424 ALA A N 1
ATOM 3222 C CA . ALA A 1 424 ? -36.219 39 28.156 1 92.5 424 ALA A CA 1
ATOM 3223 C C . ALA A 1 424 ? -37.031 37.688 28.172 1 92.5 424 ALA A C 1
ATOM 3225 O O . ALA A 1 424 ? -38.25 37.688 28.312 1 92.5 424 ALA A O 1
ATOM 3226 N N . ALA A 1 425 ? -36.219 36.562 27.906 1 85.31 425 ALA A N 1
ATOM 3227 C CA . ALA A 1 425 ? -36.875 35.25 27.906 1 85.31 425 ALA A CA 1
ATOM 3228 C C . ALA A 1 425 ? -37.406 34.906 29.297 1 85.31 425 ALA A C 1
ATOM 3230 O O . ALA A 1 425 ? -38.438 34.25 29.422 1 85.31 425 ALA A O 1
ATOM 3231 N N . ILE A 1 426 ? -36.875 35.469 30.422 1 87.5 426 ILE A N 1
ATOM 3232 C CA . ILE A 1 426 ? -37.281 35.219 31.812 1 87.5 426 ILE A CA 1
ATOM 3233 C C . ILE A 1 426 ? -38.5 36.062 32.156 1 87.5 426 ILE A C 1
ATOM 3235 O O . ILE A 1 426 ? -39.438 35.562 32.812 1 87.5 426 ILE A O 1
ATOM 3239 N N . VAL A 1 427 ? -38.656 37.125 31.672 1 91.06 427 VAL A N 1
ATOM 3240 C CA . VAL A 1 427 ? -39.812 38 31.922 1 91.06 427 VAL A CA 1
ATOM 3241 C C . VAL A 1 427 ? -41.031 37.5 31.188 1 91.06 427 VAL A C 1
ATOM 3243 O O . VAL A 1 427 ? -42.125 37.469 31.75 1 91.06 427 VAL A O 1
ATOM 3246 N N . GLU A 1 428 ? -40.719 37.156 30.062 1 88 428 GLU A N 1
ATOM 3247 C CA . GLU A 1 428 ? -41.844 36.625 29.281 1 88 428 GLU A CA 1
ATOM 3248 C C . GLU A 1 428 ? -42.406 35.344 29.891 1 88 428 GLU A C 1
ATOM 3250 O O . GLU A 1 428 ? -43.625 35.125 29.891 1 88 428 GLU A O 1
ATOM 3255 N N . GLU A 1 429 ? -41.562 34.469 30.359 1 84.88 429 GLU A N 1
ATOM 3256 C CA . GLU A 1 429 ? -42 33.219 30.984 1 84.88 429 GLU A CA 1
ATOM 3257 C C . GLU A 1 429 ? -42.75 33.5 32.281 1 84.88 429 GLU A C 1
ATOM 3259 O O . GLU A 1 429 ? -43.719 32.812 32.625 1 84.88 429 GLU A O 1
ATOM 3264 N N . SER A 1 430 ? -42.312 34.469 33 1 85.69 430 SER A N 1
ATOM 3265 C CA . SER A 1 430 ? -42.969 34.844 34.281 1 85.69 430 SER A CA 1
ATOM 3266 C C . SER A 1 430 ? -44.312 35.469 34.031 1 85.69 430 SER A C 1
ATOM 3268 O O . SER A 1 430 ? -45.25 35.25 34.781 1 85.69 430 SER A O 1
ATOM 3270 N N . GLU A 1 431 ? -44.406 36.125 33.031 1 85.19 431 GLU A N 1
ATOM 3271 C CA . GLU A 1 431 ? -45.688 36.75 32.688 1 85.19 431 GLU A CA 1
ATOM 3272 C C . GLU A 1 431 ? -46.688 35.719 32.188 1 85.19 431 GLU A C 1
ATOM 3274 O O . GLU A 1 431 ? -47.875 35.812 32.469 1 85.19 431 GLU A O 1
ATOM 3279 N N . ASN A 1 432 ? -46.219 34.781 31.531 1 77.44 432 ASN A N 1
ATOM 3280 C CA . ASN A 1 432 ? -47.125 33.75 31.016 1 77.44 432 ASN A CA 1
ATOM 3281 C C . ASN A 1 432 ? -47.594 32.812 32.156 1 77.44 432 ASN A C 1
ATOM 3283 O O . ASN A 1 432 ? -48.594 32.125 32 1 77.44 432 ASN A O 1
ATOM 3287 N N . LEU A 1 433 ? -46.906 32.656 33.156 1 78.62 433 LEU A N 1
ATOM 3288 C CA . LEU A 1 433 ? -47.312 31.812 34.281 1 78.62 433 LEU A CA 1
ATOM 3289 C C . LEU A 1 433 ? -48.312 32.562 35.156 1 78.62 433 LEU A C 1
ATOM 3291 O O . LEU A 1 433 ? -49.062 31.938 35.906 1 78.62 433 LEU A O 1
ATOM 3295 N N . THR A 1 434 ? -48.344 33.812 35.125 1 74.62 434 THR A N 1
ATOM 3296 C CA . THR A 1 434 ? -49.312 34.531 35.906 1 74.62 434 THR A CA 1
ATOM 3297 C C . THR A 1 434 ? -50.625 34.719 35.156 1 74.62 434 THR A C 1
ATOM 3299 O O . THR A 1 434 ? -51.625 35.156 35.719 1 74.62 434 THR A O 1
ATOM 3302 N N . VAL A 1 435 ? -50.469 34.062 33.812 1 54.22 435 VAL A N 1
ATOM 3303 C CA . VAL A 1 435 ? -51.75 34.094 33.125 1 54.22 435 VAL A CA 1
ATOM 3304 C C . VAL A 1 435 ? -52.375 32.719 33.062 1 54.22 435 VAL A C 1
ATOM 3306 O O . VAL A 1 435 ? -51.656 31.719 32.938 1 54.22 435 VAL A O 1
ATOM 3309 N N . MET B 1 1 ? -16.078 -49.219 -3.627 1 57.44 1 MET B N 1
ATOM 3310 C CA . MET B 1 1 ? -15.391 -47.969 -3.918 1 57.44 1 MET B CA 1
ATOM 3311 C C . MET B 1 1 ? -15.906 -46.844 -3.016 1 57.44 1 MET B C 1
ATOM 3313 O O . MET B 1 1 ? -15.133 -46 -2.562 1 57.44 1 MET B O 1
ATOM 3317 N N . GLU B 1 2 ? -17.156 -46.938 -2.613 1 63.66 2 GLU B N 1
ATOM 3318 C CA . GLU B 1 2 ? -17.75 -46 -1.688 1 63.66 2 GLU B CA 1
ATOM 3319 C C . GLU B 1 2 ? -17.109 -46.094 -0.307 1 63.66 2 GLU B C 1
ATOM 3321 O O . GLU B 1 2 ? -17.016 -45.094 0.411 1 63.66 2 GLU B O 1
ATOM 3326 N N . LYS B 1 3 ? -16.562 -47.188 -0.017 1 76.81 3 LYS B N 1
ATOM 3327 C CA . LYS B 1 3 ? -15.992 -47.438 1.307 1 76.81 3 LYS B CA 1
ATOM 3328 C C . LYS B 1 3 ? -14.656 -46.719 1.479 1 76.81 3 LYS B C 1
ATOM 3330 O O . LYS B 1 3 ? -14.266 -46.406 2.6 1 76.81 3 LYS B O 1
ATOM 3335 N N . VAL B 1 4 ? -13.961 -46.438 0.42 1 77.31 4 VAL B N 1
ATOM 3336 C CA . VAL B 1 4 ? -12.664 -45.75 0.495 1 77.31 4 VAL B CA 1
ATOM 3337 C C . VAL B 1 4 ? -12.844 -44.375 1.073 1 77.31 4 VAL B C 1
ATOM 3339 O O . VAL B 1 4 ? -12.062 -43.938 1.933 1 77.31 4 VAL B O 1
ATOM 3342 N N . PHE B 1 5 ? -13.891 -43.656 0.79 1 83.31 5 PHE B N 1
ATOM 3343 C CA . PHE B 1 5 ? -14.109 -42.312 1.228 1 83.31 5 PHE B CA 1
ATOM 3344 C C . PHE B 1 5 ? -14.516 -42.25 2.695 1 83.31 5 PHE B C 1
ATOM 3346 O O . PHE B 1 5 ? -14.383 -41.219 3.354 1 83.31 5 PHE B O 1
ATOM 3353 N N . GLU B 1 6 ? -14.852 -43.469 3.125 1 84.75 6 GLU B N 1
ATOM 3354 C CA . GLU B 1 6 ? -15.297 -43.5 4.512 1 84.75 6 GLU B CA 1
ATOM 3355 C C . GLU B 1 6 ? -14.18 -43.969 5.441 1 84.75 6 GLU B C 1
ATOM 3357 O O . GLU B 1 6 ? -14.359 -44.031 6.66 1 84.75 6 GLU B O 1
ATOM 3362 N N . SER B 1 7 ? -13.078 -44.219 4.883 1 87.75 7 SER B N 1
ATOM 3363 C CA . SER B 1 7 ? -11.961 -44.625 5.723 1 87.75 7 SER B CA 1
ATOM 3364 C C . SER B 1 7 ? -11.523 -43.5 6.668 1 87.75 7 SER B C 1
ATOM 3366 O O . SER B 1 7 ? -11.711 -42.344 6.367 1 87.75 7 SER B O 1
ATOM 3368 N N . LYS B 1 8 ? -11.023 -43.906 7.852 1 91.88 8 LYS B N 1
ATOM 3369 C CA . LYS B 1 8 ? -10.562 -42.969 8.859 1 91.88 8 LYS B CA 1
ATOM 3370 C C . LYS B 1 8 ? -9.484 -42.031 8.297 1 91.88 8 LYS B C 1
ATOM 3372 O O . LYS B 1 8 ? -9.445 -40.844 8.617 1 91.88 8 LYS B O 1
ATOM 3377 N N . PHE B 1 9 ? -8.656 -42.531 7.543 1 89.81 9 PHE B N 1
ATOM 3378 C CA . PHE B 1 9 ? -7.574 -41.75 6.945 1 89.81 9 PHE B CA 1
ATOM 3379 C C . PHE B 1 9 ? -8.117 -40.688 6.027 1 89.81 9 PHE B C 1
ATOM 3381 O O . PHE B 1 9 ? -7.715 -39.5 6.121 1 89.81 9 PHE B O 1
ATOM 3388 N N . MET B 1 10 ? -9.031 -41.125 5.215 1 89.06 10 MET B N 1
ATOM 3389 C CA . MET B 1 10 ? -9.602 -40.156 4.262 1 89.06 10 MET B CA 1
ATOM 3390 C C . MET B 1 10 ? -10.383 -39.062 4.977 1 89.06 10 MET B C 1
ATOM 3392 O O . MET B 1 10 ? -10.375 -37.906 4.555 1 89.06 10 MET B O 1
ATOM 3396 N N . ILE B 1 11 ? -10.977 -39.406 6.012 1 90.5 11 ILE B N 1
ATOM 3397 C CA . ILE B 1 11 ? -11.742 -38.438 6.789 1 90.5 11 ILE B CA 1
ATOM 3398 C C . ILE B 1 11 ? -10.797 -37.438 7.438 1 90.5 11 ILE B C 1
ATOM 3400 O O . ILE B 1 11 ? -11.062 -36.219 7.434 1 90.5 11 ILE B O 1
ATOM 3404 N N . LYS B 1 12 ? -9.789 -37.875 7.926 1 93.06 12 LYS B N 1
ATOM 3405 C CA . LYS B 1 12 ? -8.812 -37 8.555 1 93.06 12 LYS B CA 1
ATOM 3406 C C . LYS B 1 12 ? -8.18 -36.062 7.535 1 93.06 12 LYS B C 1
ATOM 3408 O O . LYS B 1 12 ? -7.887 -34.906 7.844 1 93.06 12 LYS B O 1
ATOM 3413 N N . LEU B 1 13 ? -7.922 -36.594 6.391 1 90.62 13 LEU B N 1
ATOM 3414 C CA . LEU B 1 13 ? -7.367 -35.75 5.32 1 90.62 13 LEU B CA 1
ATOM 3415 C C . LEU B 1 13 ? -8.336 -34.656 4.926 1 90.62 13 LEU B C 1
ATOM 3417 O O . LEU B 1 13 ? -7.926 -33.5 4.691 1 90.62 13 LEU B O 1
ATOM 3421 N N . GLN B 1 14 ? -9.484 -35.031 4.805 1 89.88 14 GLN B N 1
ATOM 3422 C CA . GLN B 1 14 ? -10.516 -34.062 4.48 1 89.88 14 GLN B CA 1
ATOM 3423 C C . GLN B 1 14 ? -10.602 -32.969 5.555 1 89.88 14 GLN B C 1
ATOM 3425 O O . GLN B 1 14 ? -10.695 -31.781 5.238 1 89.88 14 GLN B O 1
ATOM 3430 N N . GLU B 1 15 ? -10.609 -33.375 6.805 1 93.38 15 GLU B N 1
ATOM 3431 C CA . GLU B 1 15 ? -10.672 -32.438 7.914 1 93.38 15 GLU B CA 1
ATOM 3432 C C . GLU B 1 15 ? -9.469 -31.484 7.91 1 93.38 15 GLU B C 1
ATOM 3434 O O . GLU B 1 15 ? -9.609 -30.281 8.164 1 93.38 15 GLU B O 1
ATOM 3439 N N . PHE B 1 16 ? -8.359 -32.031 7.688 1 93.56 16 PHE B N 1
ATOM 3440 C CA . PHE B 1 16 ? -7.137 -31.25 7.613 1 93.56 16 PHE B CA 1
ATOM 3441 C C . PHE B 1 16 ? -7.219 -30.234 6.484 1 93.56 16 PHE B C 1
ATOM 3443 O O . PHE B 1 16 ? -6.867 -29.062 6.668 1 93.56 16 PHE B O 1
ATOM 3450 N N . GLY B 1 17 ? -7.609 -30.672 5.348 1 91.56 17 GLY B N 1
ATOM 3451 C CA . GLY B 1 17 ? -7.789 -29.766 4.223 1 91.56 17 GLY B CA 1
ATOM 3452 C C . GLY B 1 17 ? -8.773 -28.656 4.504 1 91.56 17 GLY B C 1
ATOM 3453 O O . GLY B 1 17 ? -8.531 -27.5 4.129 1 91.56 17 GLY B O 1
ATOM 3454 N N . GLN B 1 18 ? -9.812 -29.016 5.172 1 91 18 GLN B N 1
ATOM 3455 C CA . GLN B 1 18 ? -10.812 -28.016 5.523 1 91 18 GLN B CA 1
ATOM 3456 C C . GLN B 1 18 ? -10.242 -26.984 6.484 1 91 18 GLN B C 1
ATOM 3458 O O . GLN B 1 18 ? -10.547 -25.797 6.375 1 91 18 GLN B O 1
ATOM 3463 N N . LYS B 1 19 ? -9.5 -27.438 7.359 1 93.75 19 LYS B N 1
ATOM 3464 C CA . LYS B 1 19 ? -8.867 -26.531 8.312 1 93.75 19 LYS B CA 1
ATOM 3465 C C . LYS B 1 19 ? -7.914 -25.578 7.613 1 93.75 19 LYS B C 1
ATOM 3467 O O . LYS B 1 19 ? -7.855 -24.391 7.949 1 93.75 19 LYS B O 1
ATOM 3472 N N . LEU B 1 20 ? -7.172 -26.031 6.691 1 91.81 20 LEU B N 1
ATOM 3473 C CA . LEU B 1 20 ? -6.266 -25.188 5.922 1 91.81 20 LEU B CA 1
ATOM 3474 C C . LEU B 1 20 ? -7.043 -24.156 5.113 1 91.81 20 LEU B C 1
ATOM 3476 O O . LEU B 1 20 ? -6.645 -22.984 5.035 1 91.81 20 LEU B O 1
ATOM 3480 N N . GLY B 1 21 ? -8.117 -24.625 4.57 1 88.19 21 GLY B N 1
ATOM 3481 C CA . GLY B 1 21 ? -8.93 -23.734 3.742 1 88.19 21 GLY B CA 1
ATOM 3482 C C . GLY B 1 21 ? -9.633 -22.656 4.535 1 88.19 21 GLY B C 1
ATOM 3483 O O . GLY B 1 21 ? -9.93 -21.578 3.998 1 88.19 21 GLY B O 1
ATOM 3484 N N . SER B 1 22 ? -9.805 -22.891 5.797 1 91.06 22 SER B N 1
ATOM 3485 C CA . SER B 1 22 ? -10.547 -21.938 6.617 1 91.06 22 SER B CA 1
ATOM 3486 C C . SER B 1 22 ? -9.609 -21.016 7.383 1 91.06 22 SER B C 1
ATOM 3488 O O . SER B 1 22 ? -10.055 -20.094 8.055 1 91.06 22 SER B O 1
ATOM 3490 N N . ASN B 1 23 ? -8.328 -21.281 7.281 1 94.81 23 ASN B N 1
ATOM 3491 C CA . ASN B 1 23 ? -7.355 -20.422 7.961 1 94.81 23 ASN B CA 1
ATOM 3492 C C . ASN B 1 23 ? -7.344 -19.016 7.379 1 94.81 23 ASN B C 1
ATOM 3494 O O . ASN B 1 23 ? -7.113 -18.828 6.184 1 94.81 23 ASN B O 1
ATOM 3498 N N . LYS B 1 24 ? -7.477 -18.016 8.266 1 96.19 24 LYS B N 1
ATOM 3499 C CA . LYS B 1 24 ? -7.656 -16.641 7.832 1 96.19 24 LYS B CA 1
ATOM 3500 C C . LYS B 1 24 ? -6.383 -16.094 7.199 1 96.19 24 LYS B C 1
ATOM 3502 O O . LYS B 1 24 ? -6.441 -15.281 6.27 1 96.19 24 LYS B O 1
ATOM 3507 N N . PHE B 1 25 ? -5.297 -16.422 7.773 1 97.12 25 PHE B N 1
ATOM 3508 C CA . PHE B 1 25 ? -4.023 -15.953 7.242 1 97.12 25 PHE B CA 1
ATOM 3509 C C . PHE B 1 25 ? -3.746 -16.562 5.875 1 97.12 25 PHE B C 1
ATOM 3511 O O . PHE B 1 25 ? -3.359 -15.859 4.941 1 97.12 25 PHE B O 1
ATOM 3518 N N . LEU B 1 26 ? -3.961 -17.906 5.711 1 94.38 26 LEU B N 1
ATOM 3519 C CA . LEU B 1 26 ? -3.707 -18.594 4.449 1 94.38 26 LEU B CA 1
ATOM 3520 C C . LEU B 1 26 ? -4.66 -18.094 3.363 1 94.38 26 LEU B C 1
ATOM 3522 O O . LEU B 1 26 ? -4.266 -17.953 2.205 1 94.38 26 LEU B O 1
ATOM 3526 N N . ALA B 1 27 ? -5.871 -17.875 3.744 1 93.25 27 ALA B N 1
ATOM 3527 C CA . ALA B 1 27 ? -6.836 -17.328 2.797 1 93.25 27 ALA B CA 1
ATOM 3528 C C . ALA B 1 27 ? -6.395 -15.953 2.299 1 93.25 27 ALA B C 1
ATOM 3530 O O . ALA B 1 27 ? -6.555 -15.633 1.119 1 93.25 27 ALA B O 1
ATOM 3531 N N . ALA B 1 28 ? -5.859 -15.156 3.242 1 95.94 28 ALA B N 1
ATOM 3532 C CA . ALA B 1 28 ? -5.355 -13.836 2.877 1 95.94 28 ALA B CA 1
ATOM 3533 C C . ALA B 1 28 ? -4.164 -13.945 1.934 1 95.94 28 ALA B C 1
ATOM 3535 O O . ALA B 1 28 ? -4.027 -13.148 1 1 95.94 28 ALA B O 1
ATOM 3536 N N . LEU B 1 29 ? -3.328 -14.867 2.244 1 95.38 29 LEU B N 1
ATOM 3537 C CA . LEU B 1 29 ? -2.15 -15.078 1.408 1 95.38 29 LEU B CA 1
ATOM 3538 C C . LEU B 1 29 ? -2.553 -15.508 0.002 1 95.38 29 LEU B C 1
ATOM 3540 O O . LEU B 1 29 ? -1.973 -15.047 -0.983 1 95.38 29 LEU B O 1
ATOM 3544 N N . GLN B 1 30 ? -3.504 -16.375 -0.104 1 90.88 30 GLN B N 1
ATOM 3545 C CA . GLN B 1 30 ? -4.035 -16.797 -1.396 1 90.88 30 GLN B CA 1
ATOM 3546 C C . GLN B 1 30 ? -4.574 -15.609 -2.184 1 90.88 30 GLN B C 1
ATOM 3548 O O . GLN B 1 30 ? -4.266 -15.445 -3.365 1 90.88 30 GLN B O 1
ATOM 3553 N N . ALA B 1 31 ? -5.34 -14.836 -1.503 1 90.44 31 ALA B N 1
ATOM 3554 C CA . ALA B 1 31 ? -5.906 -13.656 -2.143 1 90.44 31 ALA B CA 1
ATOM 3555 C C . ALA B 1 31 ? -4.809 -12.711 -2.623 1 90.44 31 ALA B C 1
ATOM 3557 O O . ALA B 1 31 ? -4.898 -12.148 -3.717 1 90.44 31 ALA B O 1
ATOM 3558 N N . ALA B 1 32 ? -3.799 -12.531 -1.808 1 93.12 32 ALA B N 1
ATOM 3559 C CA . ALA B 1 32 ? -2.686 -11.656 -2.156 1 93.12 32 ALA B CA 1
ATOM 3560 C C . ALA B 1 32 ? -1.95 -12.164 -3.391 1 93.12 32 ALA B C 1
ATOM 3562 O O . ALA B 1 32 ? -1.654 -11.391 -4.309 1 93.12 32 ALA B O 1
ATOM 3563 N N . MET B 1 33 ? -1.675 -13.422 -3.414 1 90.5 33 MET B N 1
ATOM 3564 C CA . MET B 1 33 ? -0.93 -14.008 -4.523 1 90.5 33 MET B CA 1
ATOM 3565 C C . MET B 1 33 ? -1.719 -13.898 -5.824 1 90.5 33 MET B C 1
ATOM 3567 O O . MET B 1 33 ? -1.153 -13.586 -6.875 1 90.5 33 MET B O 1
ATOM 3571 N N . MET B 1 34 ? -3 -14.141 -5.738 1 86.75 34 MET B N 1
ATOM 3572 C CA . MET B 1 34 ? -3.844 -14.055 -6.926 1 86.75 34 MET B CA 1
ATOM 3573 C C . MET B 1 34 ? -3.926 -12.617 -7.43 1 86.75 34 MET B C 1
ATOM 3575 O O . MET B 1 34 ? -4.02 -12.383 -8.641 1 86.75 34 MET B O 1
ATOM 3579 N N . SER B 1 35 ? -3.859 -11.656 -6.469 1 88.75 35 SER B N 1
ATOM 3580 C CA . SER B 1 35 ? -3.941 -10.242 -6.828 1 88.75 35 SER B CA 1
ATOM 3581 C C . SER B 1 35 ? -2.672 -9.781 -7.535 1 88.75 35 SER B C 1
ATOM 3583 O O . SER B 1 35 ? -2.674 -8.75 -8.211 1 88.75 35 SER B O 1
ATOM 3585 N N . LEU B 1 36 ? -1.618 -10.555 -7.477 1 92.38 36 LEU B N 1
ATOM 3586 C CA . LEU B 1 36 ? -0.323 -10.141 -8.008 1 92.38 36 LEU B CA 1
ATOM 3587 C C . LEU B 1 36 ? -0.177 -10.555 -9.469 1 92.38 36 LEU B C 1
ATOM 3589 O O . LEU B 1 36 ? 0.82 -10.227 -10.117 1 92.38 36 LEU B O 1
ATOM 3593 N N . MET B 1 37 ? -1.137 -11.242 -10 1 89.75 37 MET B N 1
ATOM 3594 C CA . MET B 1 37 ? -1.029 -11.773 -11.352 1 89.75 37 MET B CA 1
ATOM 3595 C C . MET B 1 37 ? -0.757 -10.664 -12.359 1 89.75 37 MET B C 1
ATOM 3597 O O . MET B 1 37 ? 0.151 -10.781 -13.188 1 89.75 37 MET B O 1
ATOM 3601 N N . GLY B 1 38 ? -1.496 -9.578 -12.234 1 90.12 38 GLY B N 1
ATOM 3602 C CA . GLY B 1 38 ? -1.289 -8.469 -13.148 1 90.12 38 GLY B CA 1
ATOM 3603 C C . GLY B 1 38 ? 0.088 -7.84 -13.031 1 90.12 38 GLY B C 1
ATOM 3604 O O . GLY B 1 38 ? 0.743 -7.57 -14.039 1 90.12 38 GLY B O 1
ATOM 3605 N N . VAL B 1 39 ? 0.552 -7.672 -11.836 1 94.81 39 VAL B N 1
ATOM 3606 C CA . VAL B 1 39 ? 1.847 -7.062 -11.555 1 94.81 39 VAL B CA 1
ATOM 3607 C C . VAL B 1 39 ? 2.965 -7.934 -12.125 1 94.81 39 VAL B C 1
ATOM 3609 O O . VAL B 1 39 ? 3.867 -7.438 -12.797 1 94.81 39 VAL B O 1
ATOM 3612 N N . ILE B 1 40 ? 2.863 -9.234 -11.867 1 95 40 ILE B N 1
ATOM 3613 C CA . ILE B 1 40 ? 3.875 -10.188 -12.312 1 95 40 ILE B CA 1
ATOM 3614 C C . ILE B 1 40 ? 3.91 -10.227 -13.836 1 95 40 ILE B C 1
ATOM 3616 O O . ILE B 1 40 ? 4.988 -10.234 -14.438 1 95 40 ILE B O 1
ATOM 3620 N N . MET B 1 41 ? 2.771 -10.141 -14.461 1 93.94 41 MET B N 1
ATOM 3621 C CA . MET B 1 41 ? 2.697 -10.234 -15.922 1 93.94 41 MET B CA 1
ATOM 3622 C C . MET B 1 41 ? 3.326 -9.016 -16.578 1 93.94 41 MET B C 1
ATOM 3624 O O . MET B 1 41 ? 3.996 -9.133 -17.609 1 93.94 41 MET B O 1
ATOM 3628 N N . VAL B 1 42 ? 3.096 -7.84 -16.016 1 96 42 VAL B N 1
ATOM 3629 C CA . VAL B 1 42 ? 3.709 -6.633 -16.562 1 96 42 VAL B CA 1
ATOM 3630 C C . VAL B 1 42 ? 5.23 -6.746 -16.484 1 96 42 VAL B C 1
ATOM 3632 O O . VAL B 1 42 ? 5.934 -6.375 -17.422 1 96 42 VAL B O 1
ATOM 3635 N N . GLY B 1 43 ? 5.758 -7.234 -15.375 1 96.75 43 GLY B N 1
ATOM 3636 C CA . GLY B 1 43 ? 7.184 -7.508 -15.266 1 96.75 43 GLY B CA 1
ATOM 3637 C C . GLY B 1 43 ? 7.68 -8.508 -16.297 1 96.75 43 GLY B C 1
ATOM 3638 O O . GLY B 1 43 ? 8.727 -8.305 -16.906 1 96.75 43 GLY B O 1
ATOM 3639 N N . ALA B 1 44 ? 6.898 -9.539 -16.484 1 94.94 44 ALA B N 1
ATOM 3640 C CA . ALA B 1 44 ? 7.258 -10.586 -17.438 1 94.94 44 ALA B CA 1
ATOM 3641 C C . ALA B 1 44 ? 7.316 -10.039 -18.859 1 94.94 44 ALA B C 1
ATOM 3643 O O . ALA B 1 44 ? 8.211 -10.391 -19.641 1 94.94 44 ALA B O 1
ATOM 3644 N N . ILE B 1 45 ? 6.344 -9.219 -19.188 1 94.75 45 ILE B N 1
ATOM 3645 C CA . ILE B 1 45 ? 6.309 -8.617 -20.516 1 94.75 45 ILE B CA 1
ATOM 3646 C C . ILE B 1 45 ? 7.59 -7.816 -20.75 1 94.75 45 ILE B C 1
ATOM 3648 O O . ILE B 1 45 ? 8.219 -7.938 -21.797 1 94.75 45 ILE B O 1
ATOM 3652 N N . SER B 1 46 ? 7.973 -7.031 -19.828 1 96.12 46 SER B N 1
ATOM 3653 C CA . SER B 1 46 ? 9.203 -6.258 -19.922 1 96.12 46 SER B CA 1
ATOM 3654 C C . SER B 1 46 ? 10.422 -7.164 -20.094 1 96.12 46 SER B C 1
ATOM 3656 O O . SER B 1 46 ? 11.297 -6.898 -20.906 1 96.12 46 SER B O 1
ATOM 3658 N N . GLN B 1 47 ? 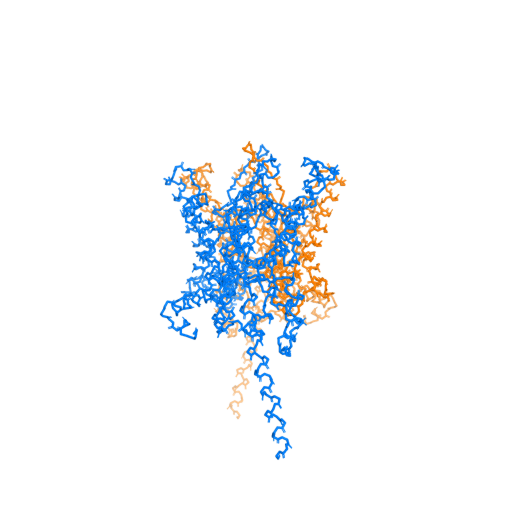10.477 -8.18 -19.328 1 94.5 47 GLN B N 1
ATOM 3659 C CA . GLN B 1 47 ? 11.586 -9.133 -19.375 1 94.5 47 GLN B CA 1
ATOM 3660 C C . GLN B 1 47 ? 11.656 -9.828 -20.719 1 94.5 47 GLN B C 1
ATOM 3662 O O . GLN B 1 47 ? 12.75 -10.008 -21.281 1 94.5 47 GLN B O 1
ATOM 3667 N N . ILE B 1 48 ? 10.539 -10.227 -21.266 1 93.81 48 ILE B N 1
ATOM 3668 C CA . ILE B 1 48 ? 10.461 -10.93 -22.547 1 93.81 48 ILE B CA 1
ATOM 3669 C C . ILE B 1 48 ? 10.938 -10.016 -23.672 1 93.81 48 ILE B C 1
ATOM 3671 O O . ILE B 1 48 ? 11.742 -10.414 -24.516 1 93.81 48 ILE B O 1
ATOM 3675 N N . ILE B 1 49 ? 10.445 -8.773 -23.641 1 94.56 49 ILE B N 1
ATOM 3676 C CA . ILE B 1 49 ? 10.844 -7.812 -24.656 1 94.56 49 ILE B CA 1
ATOM 3677 C C . ILE B 1 49 ? 12.359 -7.621 -24.625 1 94.56 49 ILE B C 1
ATOM 3679 O O . ILE B 1 49 ? 13.016 -7.605 -25.672 1 94.56 49 ILE B O 1
ATOM 3683 N N . CYS B 1 50 ? 12.945 -7.527 -23.484 1 93.25 50 CYS B N 1
ATOM 3684 C CA . CYS B 1 50 ? 14.383 -7.344 -23.328 1 93.25 50 CYS B CA 1
ATOM 3685 C C . CYS B 1 50 ? 15.141 -8.578 -23.797 1 93.25 50 CYS B C 1
ATOM 3687 O O . CYS B 1 50 ? 16.188 -8.469 -24.438 1 93.25 50 CYS B O 1
ATOM 3689 N N . SER B 1 51 ? 14.617 -9.688 -23.5 1 90 51 SER B N 1
ATOM 3690 C CA . SER B 1 51 ? 15.273 -10.93 -23.891 1 90 51 SER B CA 1
ATOM 3691 C C . SER B 1 51 ? 15.211 -11.148 -25.391 1 90 51 SER B C 1
ATOM 3693 O O . SER B 1 51 ? 16.188 -11.578 -26.016 1 90 51 SER B O 1
ATOM 3695 N N . LEU B 1 52 ? 14.07 -10.875 -25.938 1 89.94 52 LEU B N 1
ATOM 3696 C CA . LEU B 1 52 ? 13.891 -11.055 -27.375 1 89.94 52 LEU B CA 1
ATOM 3697 C C . LEU B 1 52 ? 14.688 -10.008 -28.156 1 89.94 52 LEU B C 1
ATOM 3699 O O . LEU B 1 52 ? 15.227 -10.305 -29.219 1 89.94 52 LEU B O 1
ATOM 3703 N N . GLY B 1 53 ? 14.703 -8.875 -27.625 1 88.56 53 GLY B N 1
ATOM 3704 C CA . GLY B 1 53 ? 15.336 -7.777 -28.328 1 88.56 53 GLY B CA 1
ATOM 3705 C C . GLY B 1 53 ? 16.844 -7.77 -28.188 1 88.56 53 GLY B C 1
ATOM 3706 O O . GLY B 1 53 ? 17.547 -7.188 -29.016 1 88.56 53 GLY B O 1
ATOM 3707 N N . SER B 1 54 ? 17.297 -8.391 -27.172 1 87.44 54 SER B N 1
ATOM 3708 C CA . SER B 1 54 ? 18.734 -8.367 -26.906 1 87.44 54 SER B CA 1
ATOM 3709 C C . SER B 1 54 ? 19.453 -9.477 -27.672 1 87.44 54 SER B C 1
ATOM 3711 O O . SER B 1 54 ? 18.953 -9.969 -28.672 1 87.44 54 SER B O 1
ATOM 3713 N N . GLU B 1 55 ? 20.703 -9.688 -27.266 1 79.12 55 GLU B N 1
ATOM 3714 C CA . GLU B 1 55 ? 21.594 -10.602 -27.969 1 79.12 55 GLU B CA 1
ATOM 3715 C C . GLU B 1 55 ? 21.062 -12.031 -27.953 1 79.12 55 GLU B C 1
ATOM 3717 O O . GLU B 1 55 ? 21.453 -12.859 -28.766 1 79.12 55 GLU B O 1
ATOM 3722 N N . THR B 1 56 ? 20.031 -12.266 -27.25 1 72.81 56 THR B N 1
ATOM 3723 C CA . THR B 1 56 ? 19.484 -13.609 -27.109 1 72.81 56 THR B CA 1
ATOM 3724 C C . THR B 1 56 ? 18.781 -14.055 -28.391 1 72.81 56 THR B C 1
ATOM 3726 O O . THR B 1 56 ? 18.891 -15.211 -28.781 1 72.81 56 THR B O 1
ATOM 3729 N N . LEU B 1 57 ? 18.062 -12.945 -29.031 1 80.19 57 LEU B N 1
ATOM 3730 C CA . LEU B 1 57 ? 17.312 -13.398 -30.203 1 80.19 57 LEU B CA 1
ATOM 3731 C C . LEU B 1 57 ? 17.516 -12.445 -31.375 1 80.19 57 LEU B C 1
ATOM 3733 O O . LEU B 1 57 ? 18.156 -12.797 -32.375 1 80.19 57 LEU B O 1
ATOM 3737 N N . LEU B 1 58 ? 17.031 -11.109 -31.141 1 87.94 58 LEU B N 1
ATOM 3738 C CA . LEU B 1 58 ? 16.938 -10.227 -32.281 1 87.94 58 LEU B CA 1
ATOM 3739 C C . LEU B 1 58 ? 18.125 -9.273 -32.344 1 87.94 58 LEU B C 1
ATOM 3741 O O . LEU B 1 58 ? 18.375 -8.648 -33.375 1 87.94 58 LEU B O 1
ATOM 3745 N N . ASN B 1 59 ? 18.891 -9.164 -31.375 1 88.12 59 ASN B N 1
ATOM 3746 C CA . ASN B 1 59 ? 20.062 -8.312 -31.312 1 88.12 59 ASN B CA 1
ATOM 3747 C C . ASN B 1 59 ? 19.75 -6.871 -31.703 1 88.12 59 ASN B C 1
ATOM 3749 O O . ASN B 1 59 ? 20.5 -6.246 -32.438 1 88.12 59 ASN B O 1
ATOM 3753 N N . LEU B 1 60 ? 18.625 -6.422 -31.328 1 90.44 60 LEU B N 1
ATOM 3754 C CA . LEU B 1 60 ? 18.219 -5.043 -31.594 1 90.44 60 LEU B CA 1
ATOM 3755 C C . LEU B 1 60 ? 18.969 -4.07 -30.688 1 90.44 60 LEU B C 1
ATOM 3757 O O . LEU B 1 60 ? 19.219 -2.928 -31.078 1 90.44 60 LEU B O 1
ATOM 3761 N N . PHE B 1 61 ? 19.25 -4.434 -29.453 1 90.94 61 PHE B N 1
ATOM 3762 C CA . PHE B 1 61 ? 20.016 -3.662 -28.484 1 90.94 61 PHE B CA 1
ATOM 3763 C C . PHE B 1 61 ? 20.812 -4.586 -27.562 1 90.94 61 PHE B C 1
ATOM 3765 O O . PHE B 1 61 ? 20.547 -5.789 -27.5 1 90.94 61 PHE B O 1
ATOM 3772 N N . THR B 1 62 ? 21.766 -3.984 -26.938 1 88.56 62 THR B N 1
ATOM 3773 C CA . THR B 1 62 ? 22.609 -4.781 -26.047 1 88.56 62 THR B CA 1
ATOM 3774 C C . THR B 1 62 ? 22.094 -4.684 -24.609 1 88.56 62 THR B C 1
ATOM 3776 O O . THR B 1 62 ? 21.375 -3.744 -24.266 1 88.56 62 THR B O 1
ATOM 3779 N N . SER B 1 63 ? 22.453 -5.625 -23.766 1 85.56 63 SER B N 1
ATOM 3780 C CA . SER B 1 63 ? 22.016 -5.68 -22.375 1 85.56 63 SER B CA 1
ATOM 3781 C C . SER B 1 63 ? 22.578 -4.504 -21.578 1 85.56 63 SER B C 1
ATOM 3783 O O . SER B 1 63 ? 22.031 -4.145 -20.531 1 85.56 63 SER B O 1
ATOM 3785 N N . ASP B 1 64 ? 23.594 -3.863 -22.047 1 87.19 64 ASP B N 1
ATOM 3786 C CA . ASP B 1 64 ? 24.219 -2.744 -21.344 1 87.19 64 ASP B CA 1
ATOM 3787 C C . ASP B 1 64 ? 23.719 -1.408 -21.891 1 87.19 64 ASP B C 1
ATOM 3789 O O . ASP B 1 64 ? 24.078 -0.347 -21.375 1 87.19 64 ASP B O 1
ATOM 3793 N N . SER B 1 65 ? 22.844 -1.517 -22.859 1 91.56 65 SER B N 1
ATOM 3794 C CA . SER B 1 65 ? 22.359 -0.299 -23.516 1 91.56 65 SER B CA 1
ATOM 3795 C C . SER B 1 65 ? 21.344 0.428 -22.641 1 91.56 65 SER B C 1
ATOM 3797 O O . SER B 1 65 ? 20.734 -0.176 -21.766 1 91.56 65 SER B O 1
ATOM 3799 N N . LYS B 1 66 ? 21.234 1.746 -22.922 1 90.06 66 LYS B N 1
ATOM 3800 C CA . LYS B 1 66 ? 20.25 2.576 -22.25 1 90.06 66 LYS B CA 1
ATOM 3801 C C . LYS B 1 66 ? 18.828 2.107 -22.562 1 90.06 66 LYS B C 1
ATOM 3803 O O . LYS B 1 66 ? 17.953 2.15 -21.688 1 90.06 66 LYS B O 1
ATOM 3808 N N . ILE B 1 67 ? 18.641 1.693 -23.75 1 92.75 67 ILE B N 1
ATOM 3809 C CA . ILE B 1 67 ? 17.328 1.223 -24.188 1 92.75 67 ILE B CA 1
ATOM 3810 C C . ILE B 1 67 ? 16.922 -0.007 -23.375 1 92.75 67 ILE B C 1
ATOM 3812 O O . ILE B 1 67 ? 15.773 -0.123 -22.938 1 92.75 67 ILE B O 1
ATOM 3816 N N . TYR B 1 68 ? 17.875 -0.958 -23.188 1 93.88 68 TYR B N 1
ATOM 3817 C CA . TYR B 1 68 ? 17.609 -2.145 -22.375 1 93.88 68 TYR B CA 1
ATOM 3818 C C . TYR B 1 68 ? 17.234 -1.762 -20.953 1 93.88 68 TYR B C 1
ATOM 3820 O O . TYR B 1 68 ? 16.266 -2.295 -20.391 1 93.88 68 TYR B O 1
ATOM 3828 N N . GLN B 1 69 ? 17.953 -0.829 -20.422 1 93.06 69 GLN B N 1
ATOM 3829 C CA . GLN B 1 69 ? 17.719 -0.425 -19.031 1 93.06 69 GLN B CA 1
ATOM 3830 C C . GLN B 1 69 ? 16.344 0.221 -18.875 1 93.06 69 GLN B C 1
ATOM 3832 O O . GLN B 1 69 ? 15.672 0.008 -17.875 1 93.06 69 GLN B O 1
ATOM 3837 N N . ILE B 1 70 ? 15.953 0.952 -19.859 1 94.38 70 ILE B N 1
ATOM 3838 C CA . ILE B 1 70 ? 14.656 1.624 -19.828 1 94.38 70 ILE B CA 1
ATOM 3839 C C . ILE B 1 70 ? 13.539 0.592 -19.922 1 94.38 70 ILE B C 1
ATOM 3841 O O . ILE B 1 70 ? 12.586 0.617 -19.141 1 94.38 70 ILE B O 1
ATOM 3845 N N . ILE B 1 71 ? 13.641 -0.35 -20.859 1 95.5 71 ILE B N 1
ATOM 3846 C CA . ILE B 1 71 ? 12.602 -1.344 -21.094 1 95.5 71 ILE B CA 1
ATOM 3847 C C . ILE B 1 71 ? 12.531 -2.307 -19.906 1 95.5 71 ILE B C 1
ATOM 3849 O O . ILE B 1 71 ? 11.453 -2.799 -19.562 1 95.5 71 ILE B O 1
ATOM 3853 N N . TYR B 1 72 ? 13.656 -2.486 -19.188 1 95.62 72 TYR B N 1
ATOM 3854 C CA . TYR B 1 72 ? 13.734 -3.453 -18.094 1 95.62 72 TYR B CA 1
ATOM 3855 C C . TYR B 1 72 ? 13.281 -2.828 -16.781 1 95.62 72 TYR B C 1
ATOM 3857 O O . TYR B 1 72 ? 13.039 -3.537 -15.797 1 95.62 72 TYR B O 1
ATOM 3865 N N . LEU B 1 73 ? 13.109 -1.581 -16.734 1 96.75 73 LEU B N 1
ATOM 3866 C CA . LEU B 1 73 ? 12.82 -0.863 -15.5 1 96.75 73 LEU B CA 1
ATOM 3867 C C . LEU B 1 73 ? 11.516 -1.35 -14.875 1 96.75 73 LEU B C 1
ATOM 3869 O O . LEU B 1 73 ? 11.414 -1.486 -13.656 1 96.75 73 LEU B O 1
ATOM 3873 N N . PRO B 1 74 ? 10.477 -1.619 -15.688 1 97.69 74 PRO B N 1
ATOM 3874 C CA . PRO B 1 74 ? 9.266 -2.156 -15.07 1 97.69 74 PRO B CA 1
ATOM 3875 C C . PRO B 1 74 ? 9.508 -3.463 -14.32 1 97.69 74 PRO B C 1
ATOM 3877 O O . PRO B 1 74 ? 8.875 -3.723 -13.297 1 97.69 74 PRO B O 1
ATOM 3880 N N . TYR B 1 75 ? 10.391 -4.305 -14.805 1 97.12 75 TYR B N 1
ATOM 3881 C CA . TYR B 1 75 ? 10.734 -5.535 -14.102 1 97.12 75 TYR B CA 1
ATOM 3882 C C . TYR B 1 75 ? 11.336 -5.23 -12.734 1 97.12 75 TYR B C 1
ATOM 3884 O O . TYR B 1 75 ? 11.062 -5.93 -11.758 1 97.12 75 TYR B O 1
ATOM 3892 N N . GLN B 1 76 ? 12.148 -4.191 -12.648 1 96.88 76 GLN B N 1
ATOM 3893 C CA . GLN B 1 76 ? 12.781 -3.809 -11.398 1 96.88 76 GLN B CA 1
ATOM 3894 C C . GLN B 1 76 ? 11.742 -3.457 -10.336 1 96.88 76 GLN B C 1
ATOM 3896 O O . GLN B 1 76 ? 11.906 -3.785 -9.164 1 96.88 76 GLN B O 1
ATOM 3901 N N . PHE B 1 77 ? 10.625 -2.875 -10.742 1 98.12 77 PHE B N 1
ATOM 3902 C CA . PHE B 1 77 ? 9.672 -2.361 -9.766 1 98.12 77 PHE B CA 1
ATOM 3903 C C . PHE B 1 77 ? 8.398 -3.197 -9.75 1 98.12 77 PHE B C 1
ATOM 3905 O O . PHE B 1 77 ? 7.391 -2.795 -9.172 1 98.12 77 PHE B O 1
ATOM 3912 N N . THR B 1 78 ? 8.398 -4.289 -10.398 1 97.12 78 THR B N 1
ATOM 3913 C CA . THR B 1 78 ? 7.371 -5.312 -10.219 1 97.12 78 THR B CA 1
ATOM 3914 C C . THR B 1 78 ? 7.965 -6.566 -9.586 1 97.12 78 THR B C 1
ATOM 3916 O O . THR B 1 78 ? 7.84 -6.777 -8.375 1 97.12 78 THR B O 1
ATOM 3919 N N . MET B 1 79 ? 8.875 -7.18 -10.25 1 96.38 79 MET B N 1
ATOM 3920 C CA . MET B 1 79 ? 9.406 -8.461 -9.812 1 96.38 79 MET B CA 1
ATOM 3921 C C . MET B 1 79 ? 10.508 -8.266 -8.773 1 96.38 79 MET B C 1
ATOM 3923 O O . MET B 1 79 ? 10.531 -8.953 -7.75 1 96.38 79 MET B O 1
ATOM 3927 N N . ASN B 1 80 ? 11.445 -7.363 -9.016 1 96.75 80 ASN B N 1
ATOM 3928 C CA . ASN B 1 80 ? 12.539 -7.16 -8.07 1 96.75 80 ASN B CA 1
ATOM 3929 C C . ASN B 1 80 ? 12.078 -6.398 -6.832 1 96.75 80 ASN B C 1
ATOM 3931 O O . ASN B 1 80 ? 12.852 -6.199 -5.895 1 96.75 80 ASN B O 1
ATOM 3935 N N . SER B 1 81 ? 10.852 -5.957 -6.754 1 98 81 SER B N 1
ATOM 3936 C CA . SER B 1 81 ? 10.242 -5.328 -5.59 1 98 81 SER B CA 1
ATOM 3937 C C . SER B 1 81 ? 8.977 -6.066 -5.16 1 98 81 SER B C 1
ATOM 3939 O O . SER B 1 81 ? 8.109 -5.496 -4.5 1 98 81 SER B O 1
ATOM 3941 N N . LEU B 1 82 ? 8.891 -7.234 -5.531 1 97.94 82 LEU B N 1
ATOM 3942 C CA . LEU B 1 82 ? 7.664 -8.016 -5.426 1 97.94 82 LEU B CA 1
ATOM 3943 C C . LEU B 1 82 ? 7.219 -8.133 -3.971 1 97.94 82 LEU B C 1
ATOM 3945 O O . LEU B 1 82 ? 6.02 -8.141 -3.684 1 97.94 82 LEU B O 1
ATOM 3949 N N . SER B 1 83 ? 8.156 -8.266 -3.041 1 98.12 83 SER B N 1
ATOM 3950 C CA . SER B 1 83 ? 7.805 -8.453 -1.637 1 98.12 83 SER B CA 1
ATOM 3951 C C . SER B 1 83 ? 7.066 -7.242 -1.083 1 98.12 83 SER B C 1
ATOM 3953 O O . SER B 1 83 ? 6.234 -7.371 -0.184 1 98.12 83 SER B O 1
ATOM 3955 N N . LEU B 1 84 ? 7.355 -6.07 -1.607 1 98.62 84 LEU B N 1
ATOM 3956 C CA . LEU B 1 84 ? 6.621 -4.883 -1.189 1 98.62 84 LEU B CA 1
ATOM 3957 C C . LEU B 1 84 ? 5.133 -5.031 -1.488 1 98.62 84 LEU B C 1
ATOM 3959 O O . LEU B 1 84 ? 4.289 -4.703 -0.65 1 98.62 84 LEU B O 1
ATOM 3963 N N . TRP B 1 85 ? 4.883 -5.523 -2.635 1 98.19 85 TRP B N 1
ATOM 3964 C CA . TRP B 1 85 ? 3.494 -5.664 -3.061 1 98.19 85 TRP B CA 1
ATOM 3965 C C . TRP B 1 85 ? 2.811 -6.805 -2.311 1 98.19 85 TRP B C 1
ATOM 3967 O O . TRP B 1 85 ? 1.647 -6.688 -1.917 1 98.19 85 TRP B O 1
ATOM 3977 N N . VAL B 1 86 ? 3.562 -7.859 -2.123 1 97.56 86 VAL B N 1
ATOM 3978 C CA . VAL B 1 86 ? 3.035 -8.992 -1.372 1 97.56 86 VAL B CA 1
ATOM 3979 C C . VAL B 1 86 ? 2.66 -8.547 0.04 1 97.56 86 VAL B C 1
ATOM 3981 O O . VAL B 1 86 ? 1.574 -8.867 0.53 1 97.56 86 VAL B O 1
ATOM 3984 N N . VAL B 1 87 ? 3.523 -7.832 0.687 1 98.75 87 VAL B N 1
ATOM 3985 C CA . VAL B 1 87 ? 3.307 -7.383 2.059 1 98.75 87 VAL B CA 1
ATOM 3986 C C . VAL B 1 87 ? 2.08 -6.477 2.117 1 98.75 87 VAL B C 1
ATOM 3988 O O . VAL B 1 87 ? 1.236 -6.617 3.004 1 98.75 87 VAL B O 1
ATOM 3991 N N . ALA B 1 88 ? 1.965 -5.582 1.198 1 98.44 88 ALA B N 1
ATOM 3992 C CA . ALA B 1 88 ? 0.828 -4.664 1.166 1 98.44 88 ALA B CA 1
ATOM 3993 C C . ALA B 1 88 ? -0.484 -5.426 0.996 1 98.44 88 ALA B C 1
ATOM 3995 O O . ALA B 1 88 ? -1.428 -5.227 1.766 1 98.44 88 ALA B O 1
ATOM 3996 N N . LEU B 1 89 ? -0.545 -6.301 0.015 1 97.06 89 LEU B N 1
ATOM 3997 C CA . LEU B 1 89 ? -1.771 -7.016 -0.322 1 97.06 89 LEU B CA 1
ATOM 3998 C C . LEU B 1 89 ? -2.113 -8.047 0.75 1 97.06 89 LEU B C 1
ATOM 4000 O O . LEU B 1 89 ? -3.279 -8.211 1.11 1 97.06 89 LEU B O 1
ATOM 4004 N N . LEU B 1 90 ? -1.099 -8.758 1.236 1 98 90 LEU B N 1
ATOM 4005 C CA . LEU B 1 90 ? -1.322 -9.75 2.281 1 98 90 LEU B CA 1
ATOM 4006 C C . LEU B 1 90 ? -1.842 -9.086 3.555 1 98 90 LEU B C 1
ATOM 4008 O O . LEU B 1 90 ? -2.801 -9.57 4.16 1 98 90 LEU B O 1
ATOM 4012 N N . SER B 1 91 ? -1.207 -8.031 3.98 1 98.75 91 SER B N 1
ATOM 4013 C CA . SER B 1 91 ? -1.622 -7.328 5.191 1 98.75 91 SER B CA 1
ATOM 4014 C C . SER B 1 91 ? -3.043 -6.789 5.059 1 98.75 91 SER B C 1
ATOM 4016 O O . SER B 1 91 ? -3.85 -6.922 5.984 1 98.75 91 SER B O 1
ATOM 4018 N N . PHE B 1 92 ? -3.35 -6.199 3.932 1 98.12 92 PHE B N 1
ATOM 4019 C CA . PHE B 1 92 ? -4.688 -5.668 3.691 1 98.12 92 PHE B CA 1
ATOM 4020 C C . PHE B 1 92 ? -5.734 -6.77 3.807 1 98.12 92 PHE B C 1
ATOM 4022 O O . PHE B 1 92 ? -6.727 -6.613 4.523 1 98.12 92 PHE B O 1
ATOM 4029 N N . ASN B 1 93 ? -5.508 -7.863 3.104 1 96.88 93 ASN B N 1
ATOM 4030 C CA . ASN B 1 93 ? -6.469 -8.961 3.092 1 96.88 93 ASN B CA 1
ATOM 4031 C C . ASN B 1 93 ? -6.559 -9.641 4.453 1 96.88 93 ASN B C 1
ATOM 4033 O O . ASN B 1 93 ? -7.645 -10.031 4.887 1 96.88 93 ASN B O 1
ATOM 4037 N N . TYR B 1 94 ? -5.422 -9.836 5.094 1 98.38 94 TYR B N 1
ATOM 4038 C CA . TYR B 1 94 ? -5.426 -10.445 6.422 1 98.38 94 TYR B CA 1
ATOM 4039 C C . TYR B 1 94 ? -6.188 -9.578 7.414 1 98.38 94 TYR B C 1
ATOM 4041 O O . TYR B 1 94 ? -6.996 -10.086 8.195 1 98.38 94 TYR B O 1
ATOM 4049 N N . ALA B 1 95 ? -5.914 -8.281 7.387 1 98.31 95 ALA B N 1
ATOM 4050 C CA . ALA B 1 95 ? -6.637 -7.336 8.242 1 98.31 95 ALA B CA 1
ATOM 4051 C C . ALA B 1 95 ? -8.133 -7.371 7.957 1 98.31 95 ALA B C 1
ATOM 4053 O O . ALA B 1 95 ? -8.953 -7.316 8.883 1 98.31 95 ALA B O 1
ATOM 4054 N N . LYS B 1 96 ? -8.5 -7.395 6.699 1 97.31 96 LYS B N 1
ATOM 4055 C CA . LYS B 1 96 ? -9.906 -7.512 6.316 1 97.31 96 LYS B CA 1
ATOM 4056 C C . LYS B 1 96 ? -10.523 -8.781 6.898 1 97.31 96 LYS B C 1
ATOM 4058 O O . LYS B 1 96 ? -11.633 -8.75 7.434 1 97.31 96 LYS B O 1
ATOM 4063 N N . ASN B 1 97 ? -9.805 -9.898 6.746 1 97.44 97 ASN B N 1
ATOM 4064 C CA . ASN B 1 97 ? -10.289 -11.172 7.266 1 97.44 97 ASN B CA 1
ATOM 4065 C C . ASN B 1 97 ? -10.484 -11.125 8.781 1 97.44 97 ASN B C 1
ATOM 4067 O O . ASN B 1 97 ? -11.352 -11.812 9.32 1 97.44 97 ASN B O 1
ATOM 4071 N N . LEU B 1 98 ? -9.695 -10.336 9.453 1 97.94 98 LEU B N 1
ATOM 4072 C CA . LEU B 1 98 ? -9.797 -10.18 10.898 1 97.94 98 LEU B CA 1
ATOM 4073 C C . LEU B 1 98 ? -10.781 -9.078 11.266 1 97.94 98 LEU B C 1
ATOM 4075 O O . LEU B 1 98 ? -10.914 -8.711 12.438 1 97.94 98 LEU B O 1
ATOM 4079 N N . LYS B 1 99 ? -11.398 -8.422 10.32 1 97.06 99 LYS B N 1
ATOM 4080 C CA . LYS B 1 99 ? -12.422 -7.391 10.484 1 97.06 99 LYS B CA 1
ATOM 4081 C C . LYS B 1 99 ? -11.852 -6.145 11.148 1 97.06 99 LYS B C 1
ATOM 4083 O O . LYS B 1 99 ? -12.477 -5.559 12.031 1 97.06 99 LYS B O 1
ATOM 4088 N N . MET B 1 100 ? -10.641 -5.824 10.75 1 95.75 100 MET B N 1
ATOM 4089 C CA . MET B 1 100 ? -10.047 -4.574 11.211 1 95.75 100 MET B CA 1
ATOM 4090 C C . MET B 1 100 ? -10.766 -3.373 10.617 1 95.75 100 MET B C 1
ATOM 4092 O O . MET B 1 100 ? -11.273 -3.443 9.492 1 95.75 100 MET B O 1
ATOM 4096 N N . LYS B 1 101 ? -10.727 -2.213 11.258 1 90.38 101 LYS B N 1
ATOM 4097 C CA . LYS B 1 101 ? -11.469 -1.016 10.867 1 90.38 101 LYS B CA 1
ATOM 4098 C C . LYS B 1 101 ? -10.875 -0.391 9.609 1 90.38 101 LYS B C 1
ATOM 4100 O O . LYS B 1 101 ? -11.609 0.121 8.766 1 90.38 101 LYS B O 1
ATOM 4105 N N . SER B 1 102 ? -9.625 -0.324 9.516 1 92.31 102 SER B N 1
ATOM 4106 C CA . SER B 1 102 ? -8.945 0.317 8.398 1 92.31 102 SER B CA 1
ATOM 4107 C C . SER B 1 102 ? -7.836 -0.568 7.844 1 92.31 102 SER B C 1
ATOM 4109 O O . SER B 1 102 ? -6.652 -0.309 8.086 1 92.31 102 SER B O 1
ATOM 4111 N N . PRO B 1 103 ? -8.188 -1.489 6.988 1 96.31 103 PRO B N 1
ATOM 4112 C CA . PRO B 1 103 ? -7.207 -2.451 6.484 1 96.31 103 PRO B CA 1
ATOM 4113 C C . PRO B 1 103 ? -6.07 -1.783 5.719 1 96.31 103 PRO B C 1
ATOM 4115 O O . PRO B 1 103 ? -4.938 -2.277 5.73 1 96.31 103 PRO B O 1
ATOM 4118 N N . ILE B 1 104 ? -6.328 -0.644 5.055 1 96.5 104 ILE B N 1
ATOM 4119 C CA . ILE B 1 104 ? -5.297 0.044 4.289 1 96.5 104 ILE B CA 1
ATOM 4120 C C . ILE B 1 104 ? -4.195 0.533 5.227 1 96.5 104 ILE B C 1
ATOM 4122 O O . ILE B 1 104 ? -3.02 0.553 4.859 1 96.5 104 ILE B O 1
ATOM 4126 N N . MET B 1 105 ? -4.531 0.877 6.457 1 95 105 MET B N 1
ATOM 4127 C CA . MET B 1 105 ? -3.529 1.326 7.418 1 95 105 MET B CA 1
ATOM 4128 C C . MET B 1 105 ? -2.637 0.169 7.855 1 95 105 MET B C 1
ATOM 4130 O O . MET B 1 105 ? -1.441 0.357 8.094 1 95 105 MET B O 1
ATOM 4134 N N . ASN B 1 106 ? -3.264 -1.017 7.973 1 96.81 106 ASN B N 1
ATOM 4135 C CA . ASN B 1 106 ? -2.455 -2.193 8.273 1 96.81 106 ASN B CA 1
ATOM 4136 C C . ASN B 1 106 ? -1.438 -2.467 7.164 1 96.81 106 ASN B C 1
ATOM 4138 O O . ASN B 1 106 ? -0.311 -2.883 7.445 1 96.81 106 ASN B O 1
ATOM 4142 N N . ALA B 1 107 ? -1.873 -2.262 5.91 1 97.88 107 ALA B N 1
ATOM 4143 C CA . ALA B 1 107 ? -0.964 -2.447 4.785 1 97.88 107 ALA B CA 1
ATOM 4144 C C . ALA B 1 107 ? 0.226 -1.497 4.875 1 97.88 107 ALA B C 1
ATOM 4146 O O . ALA B 1 107 ? 1.377 -1.919 4.734 1 97.88 107 ALA B O 1
ATOM 4147 N N . VAL B 1 108 ? -0.02 -0.246 5.176 1 97.44 108 VAL B N 1
ATOM 4148 C CA . VAL B 1 108 ? 1.032 0.762 5.254 1 97.44 108 VAL B CA 1
ATOM 4149 C C . VAL B 1 108 ? 1.951 0.456 6.438 1 97.44 108 VAL B C 1
ATOM 4151 O O . VAL B 1 108 ? 3.178 0.48 6.297 1 97.44 108 VAL B O 1
ATOM 4154 N N . ASP B 1 109 ? 1.355 0.136 7.57 1 97.44 109 ASP B N 1
ATOM 4155 C CA . ASP B 1 109 ? 2.135 -0.173 8.766 1 97.44 109 ASP B CA 1
ATOM 4156 C C . ASP B 1 109 ? 3.027 -1.391 8.539 1 97.44 109 ASP B C 1
ATOM 4158 O O . ASP B 1 109 ? 4.188 -1.402 8.961 1 97.44 109 ASP B O 1
ATOM 4162 N N . SER B 1 110 ? 2.471 -2.387 7.91 1 98.62 110 SER B N 1
ATOM 4163 C CA . SER B 1 110 ? 3.244 -3.592 7.633 1 98.62 110 SER B CA 1
ATOM 4164 C C . SER B 1 110 ? 4.395 -3.303 6.672 1 98.62 110 SER B C 1
ATOM 4166 O O . SER B 1 110 ? 5.469 -3.889 6.789 1 98.62 110 SER B O 1
ATOM 4168 N N . LEU B 1 111 ? 4.164 -2.449 5.676 1 98.81 111 LEU B N 1
ATOM 4169 C CA . LEU B 1 111 ? 5.215 -2.07 4.742 1 98.81 111 LEU B CA 1
ATOM 4170 C C . LEU B 1 111 ? 6.359 -1.367 5.465 1 98.81 111 LEU B C 1
ATOM 4172 O O . LEU B 1 111 ? 7.531 -1.638 5.191 1 98.81 111 LEU B O 1
ATOM 4176 N N . ILE B 1 112 ? 5.988 -0.468 6.352 1 98.56 112 ILE B N 1
ATOM 4177 C CA . ILE B 1 112 ? 6.992 0.233 7.145 1 98.56 112 ILE B CA 1
ATOM 4178 C C . ILE B 1 112 ? 7.816 -0.776 7.941 1 98.56 112 ILE B C 1
ATOM 4180 O O . ILE B 1 112 ? 9.047 -0.735 7.922 1 98.56 112 ILE B O 1
ATOM 4184 N N . CYS B 1 113 ? 7.152 -1.677 8.586 1 98.56 113 CYS B N 1
ATOM 4185 C CA . CYS B 1 113 ? 7.816 -2.695 9.391 1 98.56 113 CYS B CA 1
ATOM 4186 C C . CYS B 1 113 ? 8.672 -3.607 8.523 1 98.56 113 CYS B C 1
ATOM 4188 O O . CYS B 1 113 ? 9.766 -4.016 8.93 1 98.56 113 CYS B O 1
ATOM 4190 N N . PHE B 1 114 ? 8.172 -3.949 7.363 1 98.62 114 PHE B N 1
ATOM 4191 C CA . PHE B 1 114 ? 8.922 -4.797 6.445 1 98.62 114 PHE B CA 1
ATOM 4192 C C . PHE B 1 114 ? 10.227 -4.125 6.02 1 98.62 114 PHE B C 1
ATOM 4194 O O . PHE B 1 114 ? 11.281 -4.762 5.996 1 98.62 114 PHE B O 1
ATOM 4201 N N . LEU B 1 115 ? 10.125 -2.846 5.652 1 98.31 115 LEU B N 1
ATOM 4202 C CA . LEU B 1 115 ? 11.32 -2.117 5.242 1 98.31 115 LEU B CA 1
ATOM 4203 C C . LEU B 1 115 ? 12.289 -1.974 6.406 1 98.31 115 LEU B C 1
ATOM 4205 O O . LEU B 1 115 ? 13.508 -1.981 6.211 1 98.31 115 LEU B O 1
ATOM 4209 N N . LEU B 1 116 ? 11.766 -1.889 7.586 1 97.44 116 LEU B N 1
ATOM 4210 C CA . LEU B 1 116 ? 12.609 -1.802 8.773 1 97.44 116 LEU B CA 1
ATOM 4211 C C . LEU B 1 116 ? 13.477 -3.047 8.922 1 97.44 116 LEU B C 1
ATOM 4213 O O . LEU B 1 116 ? 14.633 -2.957 9.344 1 97.44 116 LEU B O 1
ATOM 4217 N N . VAL B 1 117 ? 12.945 -4.141 8.492 1 96.38 117 VAL B N 1
ATOM 4218 C CA . VAL B 1 117 ? 13.617 -5.41 8.742 1 96.38 117 VAL B CA 1
ATOM 4219 C C . VAL B 1 117 ? 14.383 -5.844 7.492 1 96.38 117 VAL B C 1
ATOM 4221 O O . VAL B 1 117 ? 15.391 -6.543 7.594 1 96.38 117 VAL B O 1
ATOM 4224 N N . SER B 1 118 ? 13.914 -5.422 6.316 1 96 118 SER B N 1
ATOM 4225 C CA . SER B 1 118 ? 14.445 -5.996 5.086 1 96 118 SER B CA 1
ATOM 4226 C C . SER B 1 118 ? 15.062 -4.922 4.199 1 96 118 SER B C 1
ATOM 4228 O O . SER B 1 118 ? 15.734 -5.234 3.211 1 96 118 SER B O 1
ATOM 4230 N N . GLY B 1 119 ? 14.789 -3.666 4.516 1 94.75 119 GLY B N 1
ATOM 4231 C CA . GLY B 1 119 ? 15.273 -2.572 3.689 1 94.75 119 GLY B CA 1
ATOM 4232 C C . GLY B 1 119 ? 16.609 -2.014 4.156 1 94.75 119 GLY B C 1
ATOM 4233 O O . GLY B 1 119 ? 16.688 -0.856 4.57 1 94.75 119 GLY B O 1
ATOM 4234 N N . ALA B 1 120 ? 17.625 -2.811 3.984 1 94.44 120 ALA B N 1
ATOM 4235 C CA . ALA B 1 120 ? 18.953 -2.34 4.371 1 94.44 120 ALA B CA 1
ATOM 4236 C C . ALA B 1 120 ? 19.328 -1.089 3.59 1 94.44 120 ALA B C 1
ATOM 4238 O O . ALA B 1 120 ? 19.062 -0.99 2.391 1 94.44 120 ALA B O 1
ATOM 4239 N N . LEU B 1 121 ? 19.938 -0.138 4.277 1 95.44 121 LEU B N 1
ATOM 4240 C CA . LEU B 1 121 ? 20.359 1.101 3.637 1 95.44 121 LEU B CA 1
ATOM 4241 C C . LEU B 1 121 ? 21.766 0.957 3.066 1 95.44 121 LEU B C 1
ATOM 4243 O O . LEU B 1 121 ? 22.625 0.32 3.678 1 95.44 121 LEU B O 1
ATOM 4247 N N . ILE B 1 122 ? 21.938 1.485 1.864 1 95.88 122 ILE B N 1
ATOM 4248 C CA . ILE B 1 122 ? 23.25 1.5 1.223 1 95.88 122 ILE B CA 1
ATOM 4249 C C . ILE B 1 122 ? 23.578 2.918 0.766 1 95.88 122 ILE B C 1
ATOM 4251 O O . ILE B 1 122 ? 22.688 3.742 0.568 1 95.88 122 ILE B O 1
ATOM 4255 N N . THR B 1 123 ? 24.812 3.207 0.683 1 94.75 123 THR B N 1
ATOM 4256 C CA . THR B 1 123 ? 25.297 4.496 0.192 1 94.75 123 THR B CA 1
ATOM 4257 C C . THR B 1 123 ? 26.219 4.309 -1 1 94.75 123 THR B C 1
ATOM 4259 O O . THR B 1 123 ? 27.125 3.469 -0.962 1 94.75 123 THR B O 1
ATOM 4262 N N . ASN B 1 124 ? 25.906 5.004 -2.076 1 94.06 124 ASN B N 1
ATOM 4263 C CA . ASN B 1 124 ? 26.781 4.867 -3.24 1 94.06 124 ASN B CA 1
ATOM 4264 C C . ASN B 1 124 ? 27.984 5.805 -3.15 1 94.06 124 ASN B C 1
ATOM 4266 O O . ASN B 1 124 ? 28.172 6.492 -2.145 1 94.06 124 ASN B O 1
ATOM 4270 N N . GLU B 1 125 ? 28.859 5.77 -4.133 1 91.94 125 GLU B N 1
ATOM 4271 C CA . GLU B 1 125 ? 30.094 6.531 -4.145 1 91.94 125 GLU B CA 1
ATOM 4272 C C . GLU B 1 125 ? 29.828 8.031 -4.098 1 91.94 125 GLU B C 1
ATOM 4274 O O . GLU B 1 125 ? 30.609 8.797 -3.547 1 91.94 125 GLU B O 1
ATOM 4279 N N . ALA B 1 126 ? 28.688 8.438 -4.578 1 91.44 126 ALA B N 1
ATOM 4280 C CA . ALA B 1 126 ? 28.344 9.852 -4.621 1 91.44 126 ALA B CA 1
ATOM 4281 C C . ALA B 1 126 ? 27.703 10.305 -3.307 1 91.44 126 ALA B C 1
ATOM 4283 O O . ALA B 1 126 ? 27.359 11.477 -3.148 1 91.44 126 ALA B O 1
ATOM 4284 N N . GLY B 1 127 ? 27.484 9.391 -2.383 1 92.31 127 GLY B N 1
ATOM 4285 C CA . GLY B 1 127 ? 26.938 9.742 -1.08 1 92.31 127 GLY B CA 1
ATOM 4286 C C . GLY B 1 127 ? 25.422 9.633 -1.017 1 92.31 127 GLY B C 1
ATOM 4287 O O . GLY B 1 127 ? 24.812 10.008 -0.015 1 92.31 127 GLY B O 1
ATOM 4288 N N . LEU B 1 128 ? 24.828 9.125 -2.055 1 93.38 128 LEU B N 1
ATOM 4289 C CA . LEU B 1 128 ? 23.391 8.938 -2.07 1 93.38 128 LEU B CA 1
ATOM 4290 C C . LEU B 1 128 ? 22.984 7.695 -1.284 1 93.38 128 LEU B C 1
ATOM 4292 O O . LEU B 1 128 ? 23.625 6.645 -1.413 1 93.38 128 LEU B O 1
ATOM 4296 N N . THR B 1 129 ? 22.016 7.902 -0.44 1 95.5 129 THR B N 1
ATOM 4297 C CA . THR B 1 129 ? 21.5 6.793 0.354 1 95.5 129 THR B CA 1
ATOM 4298 C C . THR B 1 129 ? 20.344 6.105 -0.361 1 95.5 129 THR B C 1
ATOM 4300 O O . THR B 1 129 ? 19.484 6.77 -0.931 1 95.5 129 THR B O 1
ATOM 4303 N N . GLY B 1 130 ? 20.422 4.773 -0.434 1 97.5 130 GLY B N 1
ATOM 4304 C CA . GLY B 1 130 ? 19.375 3.984 -1.069 1 97.5 130 GLY B CA 1
ATOM 4305 C C . GLY B 1 130 ? 18.969 2.768 -0.26 1 97.5 130 GLY B C 1
ATOM 4306 O O . GLY B 1 130 ? 19.609 2.438 0.739 1 97.5 130 GLY B O 1
ATOM 4307 N N . ILE B 1 131 ? 17.891 2.172 -0.611 1 98.19 131 ILE B N 1
ATOM 4308 C CA . ILE B 1 131 ? 17.406 0.938 -0.002 1 98.19 131 ILE B CA 1
ATOM 4309 C C . ILE B 1 131 ? 17.859 -0.26 -0.831 1 98.19 131 ILE B C 1
ATOM 4311 O O . ILE B 1 131 ? 17.5 -0.377 -2.008 1 98.19 131 ILE B O 1
ATOM 4315 N N . ASP B 1 132 ? 18.609 -1.135 -0.219 1 97.62 132 ASP B N 1
ATOM 4316 C CA . ASP B 1 132 ? 19.062 -2.354 -0.877 1 97.62 132 ASP B CA 1
ATOM 4317 C C . ASP B 1 132 ? 17.891 -3.189 -1.374 1 97.62 132 ASP B C 1
ATOM 4319 O O . ASP B 1 132 ? 16.953 -3.477 -0.615 1 97.62 132 ASP B O 1
ATOM 4323 N N . MET B 1 133 ? 17.922 -3.643 -2.648 1 97.19 133 MET B N 1
ATOM 4324 C CA . MET B 1 133 ? 16.766 -4.309 -3.258 1 97.19 133 MET B CA 1
ATOM 4325 C C . MET B 1 133 ? 16.844 -5.816 -3.049 1 97.19 133 MET B C 1
ATOM 4327 O O . MET B 1 133 ? 15.914 -6.543 -3.406 1 97.19 133 MET B O 1
ATOM 4331 N N . THR B 1 134 ? 17.859 -6.344 -2.396 1 95 134 THR B N 1
ATOM 4332 C CA . THR B 1 134 ? 18.109 -7.777 -2.252 1 95 134 THR B CA 1
ATOM 4333 C C . THR B 1 134 ? 16.875 -8.477 -1.684 1 95 134 THR B C 1
ATOM 4335 O O . THR B 1 134 ? 16.438 -9.5 -2.213 1 95 134 THR B O 1
ATOM 4338 N N . TYR B 1 135 ? 16.312 -7.941 -0.678 1 96.5 135 TYR B N 1
ATOM 4339 C CA . TYR B 1 135 ? 15.203 -8.609 -0.013 1 96.5 135 TYR B CA 1
ATOM 4340 C C . TYR B 1 135 ? 13.883 -7.906 -0.304 1 96.5 135 TYR B C 1
ATOM 4342 O O . TYR B 1 135 ? 12.891 -8.133 0.385 1 96.5 135 TYR B O 1
ATOM 4350 N N . LEU B 1 136 ? 13.898 -7.012 -1.284 1 97.81 136 LEU B N 1
ATOM 4351 C CA . LEU B 1 136 ? 12.641 -6.391 -1.691 1 97.81 136 LEU B CA 1
ATOM 4352 C C . LEU B 1 136 ? 11.938 -7.23 -2.752 1 97.81 136 LEU B C 1
ATOM 4354 O O . LEU B 1 136 ? 10.75 -7.031 -3.018 1 97.81 136 LEU B O 1
ATOM 4358 N N . GLY B 1 137 ? 12.688 -8.141 -3.406 1 96.12 137 GLY B N 1
ATOM 4359 C CA . GLY B 1 137 ? 12.141 -9.047 -4.41 1 96.12 137 GLY B CA 1
ATOM 4360 C C . GLY B 1 137 ? 11.703 -10.383 -3.836 1 96.12 137 GLY B C 1
ATOM 4361 O O . GLY B 1 137 ? 11.25 -10.453 -2.691 1 96.12 137 GLY B O 1
ATOM 4362 N N . ALA B 1 138 ? 11.836 -11.414 -4.605 1 93.75 138 ALA B N 1
ATOM 4363 C CA . ALA B 1 138 ? 11.328 -12.742 -4.262 1 93.75 138 ALA B CA 1
ATOM 4364 C C . ALA B 1 138 ? 11.992 -13.273 -2.992 1 93.75 138 ALA B C 1
ATOM 4366 O O . ALA B 1 138 ? 11.367 -13.977 -2.203 1 93.75 138 ALA B O 1
ATOM 4367 N N . GLN B 1 139 ? 13.18 -12.875 -2.713 1 92.5 139 GLN B N 1
ATOM 4368 C CA . GLN B 1 139 ? 13.945 -13.383 -1.583 1 92.5 139 GLN B CA 1
ATOM 4369 C C . GLN B 1 139 ? 13.367 -12.898 -0.259 1 92.5 139 GLN B C 1
ATOM 4371 O O . GLN B 1 139 ? 13.617 -13.5 0.791 1 92.5 139 GLN B O 1
ATOM 4376 N N . GLY B 1 140 ? 12.688 -11.836 -0.317 1 95.56 140 GLY B N 1
ATOM 4377 C CA . GLY B 1 140 ? 12.172 -11.266 0.917 1 95.56 140 GLY B CA 1
ATOM 4378 C C . GLY B 1 140 ? 10.727 -11.633 1.187 1 95.56 140 GLY B C 1
ATOM 4379 O O . GLY B 1 140 ? 10.148 -11.211 2.188 1 95.56 140 GLY B O 1
ATOM 4380 N N . MET B 1 141 ? 10.078 -12.484 0.387 1 95.88 141 MET B N 1
ATOM 4381 C CA . MET B 1 141 ? 8.648 -12.773 0.504 1 95.88 141 MET B CA 1
ATOM 4382 C C . MET B 1 141 ? 8.336 -13.445 1.837 1 95.88 141 MET B C 1
ATOM 4384 O O . MET B 1 141 ? 7.402 -13.055 2.531 1 95.88 141 MET B O 1
ATOM 4388 N N . PHE B 1 142 ? 9.125 -14.391 2.27 1 94.81 142 PHE B N 1
ATOM 4389 C CA . PHE B 1 142 ? 8.789 -15.188 3.441 1 94.81 142 PHE B CA 1
ATOM 4390 C C . PHE B 1 142 ? 8.953 -14.375 4.719 1 94.81 142 PHE B C 1
ATOM 4392 O O . PHE B 1 142 ? 8.141 -14.484 5.637 1 94.81 142 PHE B O 1
ATOM 4399 N N . ILE B 1 143 ? 10.078 -13.617 4.805 1 96.44 143 ILE B N 1
ATOM 4400 C CA . ILE B 1 143 ? 10.18 -12.734 5.965 1 96.44 143 ILE B CA 1
ATOM 4401 C C . ILE B 1 143 ? 9.023 -11.734 5.949 1 96.44 143 ILE B C 1
ATOM 4403 O O . ILE B 1 143 ? 8.523 -11.336 7.008 1 96.44 143 ILE B O 1
ATOM 4407 N N . GLY B 1 144 ? 8.578 -11.336 4.727 1 98 144 GLY B N 1
ATOM 4408 C CA . GLY B 1 144 ? 7.41 -10.484 4.602 1 98 144 GLY B CA 1
ATOM 4409 C C . GLY B 1 144 ? 6.16 -11.086 5.219 1 98 144 GLY B C 1
ATOM 4410 O O . GLY B 1 144 ? 5.383 -10.383 5.867 1 98 144 GLY B O 1
ATOM 4411 N N . PHE B 1 145 ? 6.008 -12.422 5.043 1 97.69 145 PHE B N 1
ATOM 4412 C CA . PHE B 1 145 ? 4.852 -13.102 5.621 1 97.69 145 PHE B CA 1
ATOM 4413 C C . PHE B 1 145 ? 4.855 -12.977 7.141 1 97.69 145 PHE B C 1
ATOM 4415 O O . PHE B 1 145 ? 3.82 -12.695 7.746 1 97.69 145 PHE B O 1
ATOM 4422 N N . ILE B 1 146 ? 5.965 -13.148 7.723 1 97.31 146 ILE B N 1
ATOM 4423 C CA . ILE B 1 146 ? 6.094 -13.117 9.172 1 97.31 146 ILE B CA 1
ATOM 4424 C C . ILE B 1 146 ? 5.852 -11.695 9.688 1 97.31 146 ILE B C 1
ATOM 4426 O O . ILE B 1 146 ? 5.18 -11.5 10.695 1 97.31 146 ILE B O 1
ATOM 4430 N N . VAL B 1 147 ? 6.445 -10.742 9.031 1 98.38 147 VAL B N 1
ATOM 4431 C CA . VAL B 1 147 ? 6.277 -9.344 9.414 1 98.38 147 VAL B CA 1
ATOM 4432 C C . VAL B 1 147 ? 4.801 -8.969 9.383 1 98.38 147 VAL B C 1
ATOM 4434 O O . VAL B 1 147 ? 4.301 -8.305 10.289 1 98.38 147 VAL B O 1
ATOM 4437 N N . VAL B 1 148 ? 4.105 -9.375 8.305 1 98.75 148 VAL B N 1
ATOM 4438 C CA . VAL B 1 148 ? 2.682 -9.086 8.188 1 98.75 148 VAL B CA 1
ATOM 4439 C C . VAL B 1 148 ? 1.921 -9.734 9.336 1 98.75 148 VAL B C 1
ATOM 4441 O O . VAL B 1 148 ? 1.08 -9.102 9.977 1 98.75 148 VAL B O 1
ATOM 4444 N N . PHE B 1 149 ? 2.234 -11 9.602 1 98.56 149 PHE B N 1
ATOM 4445 C CA . PHE B 1 149 ? 1.542 -11.711 10.672 1 98.56 149 PHE B CA 1
ATOM 4446 C C . PHE B 1 149 ? 1.72 -10.992 12 1 98.56 149 PHE B C 1
ATOM 4448 O O . PHE B 1 149 ? 0.742 -10.727 12.711 1 98.56 149 PHE B O 1
ATOM 4455 N N . ILE B 1 150 ? 2.91 -10.633 12.328 1 98.5 150 ILE B N 1
ATOM 4456 C CA . ILE B 1 150 ? 3.227 -10.031 13.625 1 98.5 150 ILE B CA 1
ATOM 4457 C C . ILE B 1 150 ? 2.623 -8.633 13.703 1 98.5 150 ILE B C 1
ATOM 4459 O O . ILE B 1 150 ? 1.955 -8.297 14.688 1 98.5 150 ILE B O 1
ATOM 4463 N N . SER B 1 151 ? 2.871 -7.773 12.727 1 98.38 151 SER B N 1
ATOM 4464 C CA . SER B 1 151 ? 2.422 -6.387 12.773 1 98.38 151 SER B CA 1
ATOM 4465 C C . SER B 1 151 ? 0.9 -6.301 12.828 1 98.38 151 SER B C 1
ATOM 4467 O O . SER B 1 151 ? 0.344 -5.512 13.594 1 98.38 151 SER B O 1
ATOM 4469 N N . VAL B 1 152 ? 0.193 -7.129 11.992 1 98.44 152 VAL B N 1
ATOM 4470 C CA . VAL B 1 152 ? -1.266 -7.086 11.984 1 98.44 152 VAL B CA 1
ATOM 4471 C C . VAL B 1 152 ? -1.808 -7.61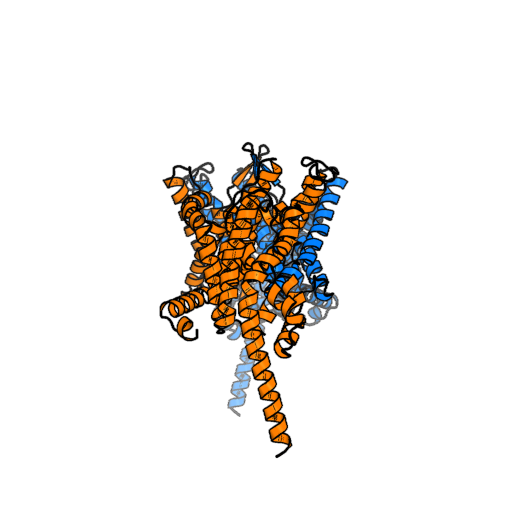7 13.305 1 98.44 152 VAL B C 1
ATOM 4473 O O . VAL B 1 152 ? -2.791 -7.098 13.836 1 98.44 152 VAL B O 1
ATOM 4476 N N . ARG B 1 153 ? -1.149 -8.664 13.875 1 98.5 153 ARG B N 1
ATOM 4477 C CA . ARG B 1 153 ? -1.593 -9.219 15.148 1 98.5 153 ARG B CA 1
ATOM 4478 C C . ARG B 1 153 ? -1.397 -8.211 16.281 1 98.5 153 ARG B C 1
ATOM 4480 O O . ARG B 1 153 ? -2.207 -8.141 17.203 1 98.5 153 ARG B O 1
ATOM 4487 N N . ILE B 1 154 ? -0.354 -7.496 16.25 1 98.38 154 ILE B N 1
ATOM 4488 C CA . ILE B 1 154 ? -0.12 -6.465 17.25 1 98.38 154 ILE B CA 1
ATOM 4489 C C . ILE B 1 154 ? -1.207 -5.395 17.156 1 98.38 154 ILE B C 1
ATOM 4491 O O . ILE B 1 154 ? -1.764 -4.973 18.172 1 98.38 154 ILE B O 1
ATOM 4495 N N . GLU B 1 155 ? -1.448 -4.961 15.969 1 96.62 155 GLU B N 1
ATOM 4496 C CA . GLU B 1 155 ? -2.488 -3.955 15.773 1 96.62 155 GLU B CA 1
ATOM 4497 C C . GLU B 1 155 ? -3.848 -4.473 16.234 1 96.62 155 GLU B C 1
ATOM 4499 O O . GLU B 1 155 ? -4.629 -3.732 16.844 1 96.62 155 GLU B O 1
ATOM 4504 N N . LYS B 1 156 ? -4.18 -5.711 15.867 1 97.44 156 LYS B N 1
ATOM 4505 C CA . LYS B 1 156 ? -5.438 -6.309 16.312 1 97.44 156 LYS B CA 1
ATOM 4506 C C . LYS B 1 156 ? -5.512 -6.371 17.828 1 97.44 156 LYS B C 1
ATOM 4508 O O . LYS B 1 156 ? -6.555 -6.074 18.422 1 97.44 156 LYS B O 1
ATOM 4513 N N . PHE B 1 157 ? -4.43 -6.785 18.453 1 97.62 157 PHE B N 1
ATOM 4514 C CA . PHE B 1 157 ? -4.363 -6.836 19.906 1 97.62 157 PHE B CA 1
ATOM 4515 C C . PHE B 1 157 ? -4.648 -5.461 20.5 1 97.62 157 PHE B C 1
ATOM 4517 O O . PHE B 1 157 ? -5.441 -5.344 21.438 1 97.62 157 PHE B O 1
ATOM 4524 N N . CYS B 1 158 ? -4.02 -4.41 19.969 1 96.44 158 CYS B N 1
ATOM 4525 C CA . CYS B 1 158 ? -4.227 -3.047 20.453 1 96.44 158 CYS B CA 1
ATOM 4526 C C . CYS B 1 158 ? -5.672 -2.609 20.25 1 96.44 158 CYS B C 1
ATOM 4528 O O . CYS B 1 158 ? -6.254 -1.954 21.109 1 96.44 158 CYS B O 1
ATOM 4530 N N . ALA B 1 159 ? -6.195 -2.934 19.109 1 93.69 159 ALA B N 1
ATOM 4531 C CA . ALA B 1 159 ? -7.586 -2.592 18.828 1 93.69 159 ALA B CA 1
ATOM 4532 C C . ALA B 1 159 ? -8.531 -3.305 19.781 1 93.69 159 ALA B C 1
ATOM 4534 O O . ALA B 1 159 ? -9.469 -2.695 20.312 1 93.69 159 ALA B O 1
ATOM 4535 N N . ASP B 1 160 ? -8.32 -4.59 20.016 1 96.12 160 ASP B N 1
ATOM 4536 C CA . ASP B 1 160 ? -9.195 -5.395 20.859 1 96.12 160 ASP B CA 1
ATOM 4537 C C . ASP B 1 160 ? -9.109 -4.93 22.312 1 96.12 160 ASP B C 1
ATOM 4539 O O . ASP B 1 160 ? -10.109 -4.969 23.047 1 96.12 160 ASP B O 1
ATOM 4543 N N . LYS B 1 161 ? -7.992 -4.473 22.734 1 96.19 161 LYS B N 1
ATOM 4544 C CA . LYS B 1 161 ? -7.785 -4.074 24.125 1 96.19 161 LYS B CA 1
ATOM 4545 C C . LYS B 1 161 ? -7.926 -2.562 24.297 1 96.19 161 LYS B C 1
ATOM 4547 O O . LYS B 1 161 ? -7.672 -2.021 25.375 1 96.19 161 LYS B O 1
ATOM 4552 N N . ASP B 1 162 ? -8.203 -1.861 23.281 1 92 162 ASP B N 1
ATOM 4553 C CA . ASP B 1 162 ? -8.422 -0.418 23.281 1 92 162 ASP B CA 1
ATOM 4554 C C . ASP B 1 162 ? -7.184 0.327 23.766 1 92 162 ASP B C 1
ATOM 4556 O O . ASP B 1 162 ? -7.277 1.232 24.594 1 92 162 ASP B O 1
ATOM 4560 N N . ILE B 1 163 ? -6.121 -0.177 23.312 1 93.06 163 ILE B N 1
ATOM 4561 C CA . ILE B 1 163 ? -4.855 0.497 23.578 1 93.06 163 ILE B CA 1
ATOM 4562 C C . ILE B 1 163 ? -4.637 1.605 22.547 1 93.06 163 I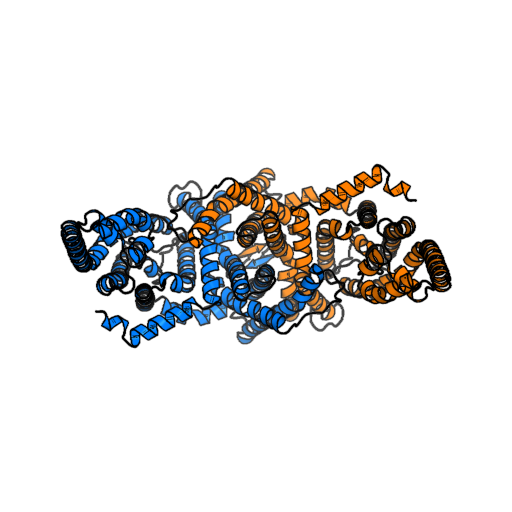LE B C 1
ATOM 4564 O O . ILE B 1 163 ? -4.188 1.345 21.438 1 93.06 163 ILE B O 1
ATOM 4568 N N . ARG B 1 164 ? -4.988 2.779 22.859 1 87.25 164 ARG B N 1
ATOM 4569 C CA . ARG B 1 164 ? -4.875 3.957 22.016 1 87.25 164 ARG B CA 1
ATOM 4570 C C . ARG B 1 164 ? -4.797 5.23 22.844 1 87.25 164 ARG B C 1
ATOM 4572 O O . ARG B 1 164 ? -5.117 5.223 24.031 1 87.25 164 ARG B O 1
ATOM 4579 N N . ILE B 1 165 ? -4.273 6.211 22.25 1 82.69 165 ILE B N 1
ATOM 4580 C CA . ILE B 1 165 ? -4.344 7.523 22.875 1 82.69 165 ILE B CA 1
ATOM 4581 C C . ILE B 1 165 ? -5.754 8.086 22.75 1 82.69 165 ILE B C 1
ATOM 4583 O O . ILE B 1 165 ? -6.215 8.383 21.641 1 82.69 165 ILE B O 1
ATOM 4587 N N . LYS B 1 166 ? -6.496 8.125 23.797 1 78.62 166 LYS B N 1
ATOM 4588 C CA . LYS B 1 166 ? -7.895 8.539 23.812 1 78.62 166 LYS B CA 1
ATOM 4589 C C . LYS B 1 166 ? -8.016 10.062 23.734 1 78.62 166 LYS B C 1
ATOM 4591 O O . LYS B 1 166 ? -7.277 10.781 24.406 1 78.62 166 LYS B O 1
ATOM 4596 N N . MET B 1 167 ? -8.828 10.461 22.734 1 75.25 167 MET B N 1
ATOM 4597 C CA . MET B 1 167 ? -9.141 11.883 22.594 1 75.25 167 MET B CA 1
ATOM 4598 C C . MET B 1 167 ? -10.594 12.148 22.969 1 75.25 167 MET B C 1
ATOM 4600 O O . MET B 1 167 ? -11.422 11.234 22.984 1 75.25 167 MET B O 1
ATOM 4604 N N . PRO B 1 168 ? -10.859 13.367 23.25 1 72.56 168 PRO B N 1
ATOM 4605 C CA . PRO B 1 168 ? -12.25 13.711 23.578 1 72.56 168 PRO B CA 1
ATOM 4606 C C . PRO B 1 168 ? -13.203 13.391 22.438 1 72.56 168 PRO B C 1
ATOM 4608 O O . PRO B 1 168 ? -12.812 13.43 21.266 1 72.56 168 PRO B O 1
ATOM 4611 N N . ASP B 1 169 ? -14.438 13.094 22.719 1 75.75 169 ASP B N 1
ATOM 4612 C CA . ASP B 1 169 ? -15.453 12.664 21.766 1 75.75 169 ASP B CA 1
ATOM 4613 C C . ASP B 1 169 ? -15.773 13.781 20.766 1 75.75 169 ASP B C 1
ATOM 4615 O O . ASP B 1 169 ? -16.266 13.516 19.672 1 75.75 169 ASP B O 1
ATOM 4619 N N . VAL B 1 170 ? -15.477 14.953 21.219 1 73.5 170 VAL B N 1
ATOM 4620 C CA . VAL B 1 170 ? -15.844 16.094 20.375 1 73.5 170 VAL B CA 1
ATOM 4621 C C . VAL B 1 170 ? -14.844 16.219 19.219 1 73.5 170 VAL B C 1
ATOM 4623 O O . VAL B 1 170 ? -15.109 16.922 18.25 1 73.5 170 VAL B O 1
ATOM 4626 N N . VAL B 1 171 ? -13.773 15.414 19.266 1 68.38 171 VAL B N 1
ATOM 4627 C CA . VAL B 1 171 ? -12.734 15.453 18.25 1 68.38 171 VAL B CA 1
ATOM 4628 C C . VAL B 1 171 ? -13.211 14.727 17 1 68.38 171 VAL B C 1
ATOM 4630 O O . VAL B 1 171 ? -13.82 13.656 17.094 1 68.38 171 VAL B O 1
ATOM 4633 N N . PRO B 1 172 ? -12.969 15.398 15.836 1 66.88 172 PRO B N 1
ATOM 4634 C CA . PRO B 1 172 ? -13.359 14.734 14.586 1 66.88 172 PRO B CA 1
ATOM 4635 C C . PRO B 1 172 ? -12.781 13.328 14.461 1 66.88 172 PRO B C 1
ATOM 4637 O O . PRO B 1 172 ? -11.641 13.086 14.867 1 66.88 172 PRO B O 1
ATOM 4640 N N . PRO B 1 173 ? -13.625 12.469 13.891 1 70.5 173 PRO B N 1
ATOM 4641 C CA . PRO B 1 173 ? -13.258 11.055 13.836 1 70.5 173 PRO B CA 1
ATOM 4642 C C . PRO B 1 173 ? -11.922 10.82 13.125 1 70.5 173 PRO B C 1
ATOM 4644 O O . PRO B 1 173 ? -11.141 9.953 13.539 1 70.5 173 PRO B O 1
ATOM 4647 N N . PHE B 1 174 ? -11.633 11.508 12.109 1 65.88 174 PHE B N 1
ATOM 4648 C CA . PHE B 1 174 ? -10.406 11.273 11.359 1 65.88 174 PHE B CA 1
ATOM 4649 C C . PHE B 1 174 ? -9.18 11.562 12.219 1 65.88 174 PHE B C 1
ATOM 4651 O O . PHE B 1 174 ? -8.148 10.914 12.07 1 65.88 174 PHE B O 1
ATOM 4658 N N . LEU B 1 175 ? -9.312 12.516 13.172 1 68 175 LEU B N 1
ATOM 4659 C CA . LEU B 1 175 ? -8.219 12.805 14.094 1 68 175 LEU B CA 1
ATOM 4660 C C . LEU B 1 175 ? -8.07 11.688 15.125 1 68 175 LEU B C 1
ATOM 4662 O O . LEU B 1 175 ? -6.949 11.32 15.492 1 68 175 LEU B O 1
ATOM 4666 N N . GLN B 1 176 ? -9.172 11.234 15.523 1 73.38 176 GLN B N 1
ATOM 4667 C CA . GLN B 1 176 ? -9.148 10.133 16.484 1 73.38 176 GLN B CA 1
ATOM 4668 C C . GLN B 1 176 ? -8.438 8.914 15.898 1 73.38 176 GLN B C 1
ATOM 4670 O O . GLN B 1 176 ? -7.66 8.25 16.594 1 73.38 176 GLN B O 1
ATOM 4675 N N . ASP B 1 177 ? -8.68 8.641 14.656 1 71.5 177 ASP B N 1
ATOM 4676 C CA . ASP B 1 177 ? -8.086 7.488 13.992 1 71.5 177 ASP B CA 1
ATOM 4677 C C . ASP B 1 177 ? -6.578 7.66 13.836 1 71.5 177 ASP B C 1
ATOM 4679 O O . ASP B 1 177 ? -5.816 6.703 13.984 1 71.5 177 ASP B O 1
ATOM 4683 N N . GLY B 1 178 ? -6.211 8.844 13.523 1 72.88 178 GLY B N 1
ATOM 4684 C CA . GLY B 1 178 ? -4.789 9.125 13.391 1 72.88 178 GLY B CA 1
ATOM 4685 C C . GLY B 1 178 ? -4.012 8.914 14.68 1 72.88 178 GLY B C 1
ATOM 4686 O O . GLY B 1 178 ? -2.934 8.32 14.664 1 72.88 178 GLY B O 1
ATOM 4687 N N . PHE B 1 179 ? -4.617 9.312 15.781 1 77.19 179 PHE B N 1
ATOM 4688 C CA . PHE B 1 179 ? -3.969 9.172 17.078 1 77.19 179 PHE B CA 1
ATOM 4689 C C . PHE B 1 179 ? -3.98 7.715 17.531 1 77.19 179 PHE B C 1
ATOM 4691 O O . PHE B 1 179 ? -3.023 7.246 18.156 1 77.19 179 PHE B O 1
ATOM 4698 N N . ALA B 1 180 ? -5.008 7.121 17.203 1 81.56 180 ALA B N 1
ATOM 4699 C CA . ALA B 1 180 ? -5.176 5.734 17.625 1 81.56 180 ALA B CA 1
ATOM 4700 C C . ALA B 1 180 ? -4.145 4.828 16.969 1 81.56 180 ALA B C 1
ATOM 4702 O O . ALA B 1 180 ? -3.816 3.76 17.484 1 81.56 180 ALA B O 1
ATOM 4703 N N . SER B 1 181 ? -3.572 5.281 15.898 1 85.62 181 SER B N 1
ATOM 4704 C CA . SER B 1 181 ? -2.67 4.43 15.133 1 85.62 181 SER B CA 1
ATOM 4705 C C . SER B 1 181 ? -1.229 4.574 15.609 1 85.62 181 SER B C 1
ATOM 4707 O O . SER B 1 181 ? -0.372 3.756 15.273 1 85.62 181 SER B O 1
ATOM 4709 N N . ILE B 1 182 ? -0.946 5.508 16.453 1 91.25 182 ILE B N 1
ATOM 4710 C CA . ILE B 1 182 ? 0.423 5.828 16.844 1 91.25 182 ILE B CA 1
ATOM 4711 C C . ILE B 1 182 ? 1.012 4.68 17.656 1 91.25 182 ILE B C 1
ATOM 4713 O O . ILE B 1 182 ? 2.053 4.125 17.297 1 91.25 182 ILE B O 1
ATOM 4717 N N . LEU B 1 183 ? 0.313 4.266 18.656 1 94.81 183 LEU B N 1
ATOM 4718 C CA . LEU B 1 183 ? 0.854 3.277 19.578 1 94.81 183 LEU B CA 1
ATOM 4719 C C . LEU B 1 183 ? 1.013 1.922 18.891 1 94.81 183 LEU B C 1
ATOM 4721 O O . LEU B 1 183 ? 2.07 1.296 18.984 1 94.81 183 LEU B O 1
ATOM 4725 N N . PRO B 1 184 ? 0.02 1.467 18.188 1 95.56 184 PRO B N 1
ATOM 4726 C CA . PRO B 1 184 ? 0.177 0.167 17.531 1 95.56 184 PRO B CA 1
ATOM 4727 C C . PRO B 1 184 ? 1.383 0.122 16.594 1 95.56 184 PRO B C 1
ATOM 4729 O O . PRO B 1 184 ? 2.135 -0.856 16.594 1 95.56 184 PRO B O 1
ATOM 4732 N N . LEU B 1 185 ? 1.567 1.132 15.789 1 96.81 185 LEU B N 1
ATOM 4733 C CA . LEU B 1 185 ? 2.719 1.163 14.891 1 96.81 185 LEU B CA 1
ATOM 4734 C C . LEU B 1 185 ? 4.02 1.236 15.688 1 96.81 185 LEU B C 1
ATOM 4736 O O . LEU B 1 185 ? 5 0.574 15.336 1 96.81 185 LEU B O 1
ATOM 4740 N N . LEU B 1 186 ? 3.988 2.062 16.719 1 97.5 186 LEU B N 1
ATOM 4741 C CA . LEU B 1 186 ? 5.176 2.184 17.562 1 97.5 186 LEU B CA 1
ATOM 4742 C C . LEU B 1 186 ? 5.555 0.834 18.156 1 97.5 186 LEU B C 1
ATOM 4744 O O . LEU B 1 186 ? 6.734 0.473 18.188 1 97.5 186 LEU B O 1
ATOM 4748 N N . PHE B 1 187 ? 4.598 0.095 18.656 1 98.25 187 PHE B N 1
ATOM 4749 C CA . PHE B 1 187 ? 4.859 -1.213 19.25 1 98.25 187 PHE B CA 1
ATOM 4750 C C . PHE B 1 187 ? 5.422 -2.174 18.219 1 98.25 187 PHE B C 1
ATOM 4752 O O . PHE B 1 187 ? 6.363 -2.92 18.484 1 98.25 187 PHE B O 1
ATOM 4759 N N . SER B 1 188 ? 4.805 -2.209 17 1 98.31 188 SER B N 1
ATOM 4760 C CA . SER B 1 188 ? 5.316 -3.059 15.922 1 98.31 188 SER B CA 1
ATOM 4761 C C . SER B 1 188 ? 6.77 -2.723 15.602 1 98.31 188 SER B C 1
ATOM 4763 O O . SER B 1 188 ? 7.594 -3.621 15.414 1 98.31 188 SER B O 1
ATOM 4765 N N . VAL B 1 189 ? 7.059 -1.431 15.539 1 98.31 189 VAL B N 1
ATOM 4766 C CA . VAL B 1 189 ? 8.398 -0.952 15.234 1 98.31 189 VAL B CA 1
ATOM 4767 C C . VAL B 1 189 ? 9.375 -1.403 16.312 1 98.31 189 VAL B C 1
ATOM 4769 O O . VAL B 1 189 ? 10.461 -1.896 16.016 1 98.31 189 VAL B O 1
ATOM 4772 N N . ILE B 1 190 ? 8.977 -1.254 17.562 1 98.06 190 ILE B N 1
ATOM 4773 C CA . ILE B 1 190 ? 9.836 -1.621 18.688 1 98.06 190 ILE B CA 1
ATOM 4774 C C . ILE B 1 190 ? 10.117 -3.121 18.641 1 98.06 190 ILE B C 1
ATOM 4776 O O . ILE B 1 190 ? 11.266 -3.547 18.781 1 98.06 190 ILE B O 1
ATOM 4780 N N . VAL B 1 191 ? 9.125 -3.926 18.422 1 98.25 191 VAL B N 1
ATOM 4781 C CA . VAL B 1 191 ? 9.25 -5.379 18.453 1 98.25 191 VAL B CA 1
ATOM 4782 C C . VAL B 1 191 ? 10.125 -5.844 17.281 1 98.25 191 VAL B C 1
ATOM 4784 O O . VAL B 1 191 ? 11.062 -6.621 17.484 1 98.25 191 VAL B O 1
ATOM 4787 N N . LEU B 1 192 ? 9.867 -5.371 16.094 1 98 192 LEU B N 1
ATOM 4788 C CA . LEU B 1 192 ? 10.562 -5.867 14.906 1 98 192 LEU B CA 1
ATOM 4789 C C . LEU B 1 192 ? 11.969 -5.277 14.812 1 98 192 LEU B C 1
ATOM 4791 O O . LEU B 1 192 ? 12.906 -5.961 14.391 1 98 192 LEU B O 1
ATOM 4795 N N . LEU B 1 193 ? 12.086 -3.992 15.156 1 97.06 193 LEU B N 1
ATOM 4796 C CA . LEU B 1 193 ? 13.414 -3.398 15.219 1 97.06 193 LEU B CA 1
ATOM 4797 C C . LEU B 1 193 ? 14.25 -4.062 16.312 1 97.06 193 LEU B C 1
ATOM 4799 O O . LEU B 1 193 ? 15.445 -4.293 16.125 1 97.06 193 LEU B O 1
ATOM 4803 N N . GLY B 1 194 ? 13.617 -4.293 17.453 1 97.19 194 GLY B N 1
ATOM 4804 C CA . GLY B 1 194 ? 14.297 -5.023 18.516 1 97.19 194 GLY B CA 1
ATOM 4805 C C . GLY B 1 194 ? 14.766 -6.402 18.094 1 97.19 194 GLY B C 1
ATOM 4806 O O . GLY B 1 194 ? 15.906 -6.793 18.359 1 97.19 194 GLY B O 1
ATOM 4807 N N . ALA B 1 195 ? 13.914 -7.137 17.406 1 96.69 195 ALA B N 1
ATOM 4808 C CA . ALA B 1 195 ? 14.258 -8.469 16.906 1 96.69 195 ALA B CA 1
ATOM 4809 C C . ALA B 1 195 ? 15.406 -8.391 15.906 1 96.69 195 ALA B C 1
ATOM 4811 O O . ALA B 1 195 ? 16.328 -9.211 15.93 1 96.69 195 ALA B O 1
ATOM 4812 N N . SER B 1 196 ? 15.32 -7.473 15 1 95.44 196 SER B N 1
ATOM 4813 C CA . SER B 1 196 ? 16.359 -7.289 13.992 1 95.44 196 SER B CA 1
ATOM 4814 C C . SER B 1 196 ? 17.703 -6.977 14.633 1 95.44 196 SER B C 1
ATOM 4816 O O . SER B 1 196 ? 18.734 -7.531 14.234 1 95.44 196 SER B O 1
ATOM 4818 N N . THR B 1 197 ? 17.703 -6.086 15.633 1 94.75 197 THR B N 1
ATOM 4819 C CA . THR B 1 197 ? 18.922 -5.703 16.328 1 94.75 197 THR B CA 1
ATOM 4820 C C . THR B 1 197 ? 19.5 -6.891 17.109 1 94.75 197 THR B C 1
ATOM 4822 O O . THR B 1 197 ? 20.703 -7.09 17.141 1 94.75 197 THR B O 1
ATOM 4825 N N . LEU B 1 198 ? 18.609 -7.652 17.688 1 95.5 198 LEU B N 1
ATOM 4826 C CA . LEU B 1 198 ? 19.031 -8.82 18.453 1 95.5 198 LEU B CA 1
ATOM 4827 C C . LEU B 1 198 ? 19.734 -9.836 17.547 1 95.5 198 LEU B C 1
ATOM 4829 O O . LEU B 1 198 ? 20.781 -10.367 17.906 1 95.5 198 LEU B O 1
ATOM 4833 N N . VAL B 1 199 ? 19.203 -10.094 16.359 1 94.56 199 VAL B N 1
ATOM 4834 C CA . VAL B 1 199 ? 19.781 -11.055 15.43 1 94.56 199 VAL B CA 1
ATOM 4835 C C . VAL B 1 199 ? 21.156 -10.562 14.969 1 94.56 199 VAL B C 1
ATOM 4837 O O . VAL B 1 199 ? 22.125 -11.328 14.938 1 94.56 199 VAL B O 1
ATOM 4840 N N . SER B 1 200 ? 21.203 -9.32 14.578 1 92 200 SER B N 1
ATOM 4841 C CA . SER B 1 200 ? 22.469 -8.75 14.117 1 92 200 SER B CA 1
ATOM 4842 C C . SER B 1 200 ? 23.531 -8.812 15.211 1 92 200 SER B C 1
ATOM 4844 O O . SER B 1 200 ? 24.672 -9.195 14.945 1 92 200 SER B O 1
ATOM 4846 N N . ASN B 1 201 ? 23.203 -8.516 16.453 1 92.94 201 ASN B N 1
ATOM 4847 C CA . ASN B 1 201 ? 24.156 -8.523 17.562 1 92.94 201 ASN B CA 1
ATOM 4848 C C . ASN B 1 201 ? 24.562 -9.945 17.938 1 92.94 201 ASN B C 1
ATOM 4850 O O . ASN B 1 201 ? 25.734 -10.211 18.203 1 92.94 201 ASN B O 1
ATOM 4854 N N . MET B 1 202 ? 23.625 -10.828 17.953 1 94.06 202 MET B N 1
ATOM 4855 C CA . MET B 1 202 ? 23.891 -12.203 18.375 1 94.06 202 MET B CA 1
ATOM 4856 C C . MET B 1 202 ? 24.766 -12.922 17.359 1 94.06 202 MET B C 1
ATOM 4858 O O . MET B 1 202 ? 25.5 -13.852 17.719 1 94.06 202 MET B O 1
ATOM 4862 N N . THR B 1 203 ? 24.766 -12.484 16.156 1 93.69 203 THR B N 1
ATOM 4863 C CA . THR B 1 203 ? 25.547 -13.164 15.117 1 93.69 203 THR B CA 1
ATOM 4864 C C . THR B 1 203 ? 26.781 -12.359 14.766 1 93.69 203 THR B C 1
ATOM 4866 O O . THR B 1 203 ? 27.469 -12.656 13.781 1 93.69 203 THR B O 1
ATOM 4869 N N . GLY B 1 204 ? 27.031 -11.289 15.445 1 92.25 204 GLY B N 1
ATOM 4870 C CA . GLY B 1 204 ? 28.188 -10.445 15.18 1 92.25 204 GLY B CA 1
ATOM 4871 C C . GLY B 1 204 ? 28.141 -9.773 13.828 1 92.25 204 GLY B C 1
ATOM 4872 O O . GLY B 1 204 ? 29.172 -9.57 13.188 1 92.25 204 GLY B O 1
ATOM 4873 N N . GLY B 1 205 ? 26.875 -9.625 13.352 1 89.5 205 GLY B N 1
ATOM 4874 C CA . GLY B 1 205 ? 26.719 -8.945 12.078 1 89.5 205 GLY B CA 1
ATOM 4875 C C . GLY B 1 205 ? 26.734 -9.891 10.891 1 89.5 205 GLY B C 1
ATOM 4876 O O . GLY B 1 205 ? 26.562 -9.461 9.75 1 89.5 205 GLY B O 1
ATOM 4877 N N . ALA B 1 206 ? 26.812 -11.133 11.117 1 90.06 206 ALA B N 1
ATOM 4878 C CA . ALA B 1 206 ? 26.875 -12.117 10.039 1 90.06 206 ALA B CA 1
ATOM 4879 C C . ALA B 1 206 ? 25.531 -12.219 9.32 1 90.06 206 ALA B C 1
ATOM 4881 O O . ALA B 1 206 ? 25.484 -12.469 8.109 1 90.06 206 ALA B O 1
ATOM 4882 N N . TYR B 1 207 ? 24.516 -12.07 10.102 1 92.62 207 TYR B N 1
ATOM 4883 C CA . TYR B 1 207 ? 23.172 -12.195 9.531 1 92.62 207 TYR B CA 1
ATOM 4884 C C . TYR B 1 207 ? 22.312 -10.984 9.883 1 92.62 207 TYR B C 1
ATOM 4886 O O . TYR B 1 207 ? 22.391 -10.469 11 1 92.62 207 TYR B O 1
ATOM 4894 N N . THR B 1 208 ? 21.562 -10.578 8.883 1 93 208 THR B N 1
ATOM 4895 C CA . THR B 1 208 ? 20.406 -9.75 9.164 1 93 208 THR B CA 1
ATOM 4896 C C . THR B 1 208 ? 19.188 -10.625 9.492 1 93 208 THR B C 1
ATOM 4898 O O . THR B 1 208 ? 19.234 -11.844 9.336 1 93 208 THR B O 1
ATOM 4901 N N . ILE B 1 209 ? 18.172 -10.047 9.992 1 93.31 209 ILE B N 1
ATOM 4902 C CA . ILE B 1 209 ? 16.969 -10.828 10.305 1 93.31 209 ILE B CA 1
ATOM 4903 C C . ILE B 1 209 ? 16.438 -11.484 9.031 1 93.31 209 ILE B C 1
ATOM 4905 O O . ILE B 1 209 ? 15.961 -12.617 9.07 1 93.31 209 ILE B O 1
ATOM 4909 N N . ALA B 1 210 ? 16.5 -10.82 7.926 1 92.38 210 ALA B N 1
ATOM 4910 C CA . ALA B 1 210 ? 16.031 -11.367 6.66 1 92.38 210 ALA B CA 1
ATOM 4911 C C . ALA B 1 210 ? 16.891 -12.531 6.199 1 92.38 210 ALA B C 1
ATOM 4913 O O . ALA B 1 210 ? 16.391 -13.609 5.875 1 92.38 210 ALA B O 1
ATOM 4914 N N . SER B 1 211 ? 18.234 -12.281 6.156 1 91.69 211 SER B N 1
ATOM 4915 C CA . SER B 1 211 ? 19.141 -13.336 5.711 1 91.69 211 SER B CA 1
ATOM 4916 C C . SER B 1 211 ? 19.156 -14.508 6.688 1 91.69 211 SER B C 1
ATOM 4918 O O . SER B 1 211 ? 19.234 -15.664 6.273 1 91.69 211 SER B O 1
ATOM 4920 N N . GLY B 1 212 ? 19.078 -14.18 7.996 1 91.19 212 GLY B N 1
ATOM 4921 C CA . GLY B 1 212 ? 19 -15.234 9 1 91.19 212 GLY B CA 1
ATOM 4922 C C . GLY B 1 212 ? 17.734 -16.062 8.898 1 91.19 212 GLY B C 1
ATOM 4923 O O . GLY B 1 212 ? 17.781 -17.297 9.039 1 91.19 212 GLY B O 1
ATOM 4924 N N . PHE B 1 213 ? 16.688 -15.398 8.672 1 90.81 213 PHE B N 1
ATOM 4925 C CA . PHE B 1 213 ? 15.414 -16.094 8.516 1 90.81 213 PHE B CA 1
ATOM 4926 C C . PHE B 1 213 ? 15.461 -17.047 7.332 1 90.81 213 PHE B C 1
ATOM 4928 O O . PHE B 1 213 ? 15.008 -18.203 7.43 1 90.81 213 PHE B O 1
ATOM 4935 N N . MET B 1 214 ? 15.938 -16.594 6.238 1 87.75 214 MET B N 1
ATOM 4936 C CA . MET B 1 214 ? 16.031 -17.438 5.047 1 87.75 214 MET B CA 1
ATOM 4937 C C . MET B 1 214 ? 16.969 -18.625 5.285 1 87.75 214 MET B C 1
ATOM 4939 O O . MET B 1 214 ? 16.734 -19.719 4.77 1 87.75 214 MET B O 1
ATOM 4943 N N . ALA B 1 215 ? 18 -18.391 6.094 1 89.25 215 ALA B N 1
ATOM 4944 C CA . ALA B 1 215 ? 18.938 -19.453 6.418 1 89.25 215 ALA B CA 1
ATOM 4945 C C . ALA B 1 215 ? 18.25 -20.562 7.23 1 89.25 215 ALA B C 1
ATOM 4947 O O . ALA B 1 215 ? 18.531 -21.734 7.051 1 89.25 215 ALA B O 1
ATOM 4948 N N . VAL B 1 216 ? 17.375 -20.156 8.062 1 90.19 216 VAL B N 1
ATOM 4949 C CA . VAL B 1 216 ? 16.672 -21.109 8.914 1 90.19 216 VAL B CA 1
ATOM 4950 C C . VAL B 1 216 ? 15.594 -21.828 8.117 1 90.19 216 VAL B C 1
ATOM 4952 O O . VAL B 1 216 ? 15.398 -23.031 8.273 1 90.19 216 VAL B O 1
ATOM 4955 N N . LEU B 1 217 ? 14.945 -21.156 7.223 1 90.12 217 LEU B N 1
ATOM 4956 C CA . LEU B 1 217 ? 13.805 -21.703 6.492 1 90.12 217 LEU B CA 1
ATOM 4957 C C . LEU B 1 217 ? 14.273 -22.531 5.297 1 90.12 217 LEU B C 1
ATOM 4959 O O . LEU B 1 217 ? 13.516 -23.344 4.766 1 90.12 217 LEU B O 1
ATOM 4963 N N . GLY B 1 218 ? 15.469 -22.312 4.98 1 87 218 GLY B N 1
ATOM 4964 C CA . GLY B 1 218 ? 15.992 -22.953 3.779 1 87 218 GLY B CA 1
ATOM 4965 C C . GLY B 1 218 ? 15.82 -24.453 3.77 1 87 218 GLY B C 1
ATOM 4966 O O . GLY B 1 218 ? 15.336 -25.016 2.789 1 87 218 GLY B O 1
ATOM 4967 N N . LYS B 1 219 ? 16.078 -25.109 4.809 1 85.75 219 LYS B N 1
ATOM 4968 C CA . LYS B 1 219 ? 16.078 -26.562 4.844 1 85.75 219 LYS B CA 1
ATOM 4969 C C . LYS B 1 219 ? 14.641 -27.109 4.809 1 85.75 219 LYS B C 1
ATOM 4971 O O . LYS B 1 219 ? 14.312 -27.938 3.967 1 85.75 219 LYS B O 1
ATOM 4976 N N . PRO B 1 220 ? 13.789 -26.609 5.672 1 89.75 220 PRO B N 1
ATOM 4977 C CA . PRO B 1 220 ? 12.406 -27.094 5.598 1 89.75 220 PRO B CA 1
ATOM 4978 C C . PRO B 1 220 ? 11.758 -26.828 4.242 1 89.75 220 PRO B C 1
ATOM 4980 O O . PRO B 1 220 ? 11 -27.656 3.738 1 89.75 220 PRO B O 1
ATOM 4983 N N . LEU B 1 221 ? 12 -25.75 3.668 1 89.12 221 LEU B N 1
ATOM 4984 C CA . LEU B 1 221 ? 11.406 -25.406 2.381 1 89.12 221 LEU B CA 1
ATOM 4985 C C . LEU B 1 221 ? 11.945 -26.297 1.273 1 89.12 221 LEU B C 1
ATOM 4987 O O . LEU B 1 221 ? 11.203 -26.688 0.365 1 89.12 221 LEU B O 1
ATOM 4991 N N . SER B 1 222 ? 13.219 -26.625 1.421 1 88.88 222 SER B N 1
ATOM 4992 C CA . SER B 1 222 ? 13.82 -27.5 0.423 1 88.88 222 SER B CA 1
ATOM 4993 C C . SER B 1 222 ? 13.242 -28.922 0.499 1 88.88 222 SER B C 1
ATOM 4995 O O . SER B 1 222 ? 13.109 -29.594 -0.522 1 88.88 222 SER B O 1
ATOM 4997 N N . THR B 1 223 ? 12.883 -29.312 1.653 1 89.81 223 THR B N 1
ATOM 4998 C CA . THR B 1 223 ? 12.25 -30.609 1.824 1 89.81 223 THR B CA 1
ATOM 4999 C C . THR B 1 223 ? 10.852 -30.609 1.223 1 89.81 223 THR B C 1
ATOM 5001 O O . THR B 1 223 ? 10.477 -31.562 0.524 1 89.81 223 THR B O 1
ATOM 5004 N N . LEU B 1 224 ? 10.172 -29.594 1.446 1 90.06 224 LEU B N 1
ATOM 5005 C CA . LEU B 1 224 ? 8.812 -29.469 0.937 1 90.06 224 LEU B CA 1
ATOM 5006 C C . LEU B 1 224 ? 8.805 -29.438 -0.587 1 90.06 224 LEU B C 1
ATOM 5008 O O . LEU B 1 224 ? 7.879 -29.953 -1.216 1 90.06 224 LEU B O 1
ATOM 5012 N N . THR B 1 225 ? 9.828 -28.906 -1.13 1 92.38 225 THR B N 1
ATOM 5013 C CA . THR B 1 225 ? 9.836 -28.75 -2.58 1 92.38 225 THR B CA 1
ATOM 5014 C C . THR B 1 225 ? 10.711 -29.812 -3.234 1 92.38 225 THR B C 1
ATOM 5016 O O . THR B 1 225 ? 11.102 -29.672 -4.395 1 92.38 225 THR B O 1
ATOM 5019 N N . SER B 1 226 ? 11.086 -30.812 -2.432 1 96.19 226 SER B N 1
ATOM 5020 C CA . SER B 1 226 ? 11.766 -31.953 -3.037 1 96.19 226 SER B CA 1
ATOM 5021 C C . SER B 1 226 ? 10.836 -32.719 -3.984 1 96.19 226 SER B C 1
ATOM 5023 O O . SER B 1 226 ? 9.625 -32.469 -4 1 96.19 226 SER B O 1
ATOM 5025 N N . VAL B 1 227 ? 11.422 -33.594 -4.82 1 97.69 227 VAL B N 1
ATOM 5026 C CA . VAL B 1 227 ? 10.625 -34.344 -5.777 1 97.69 227 VAL B CA 1
ATOM 5027 C C . VAL B 1 227 ? 9.562 -35.156 -5.035 1 97.69 227 VAL B C 1
ATOM 5029 O O . VAL B 1 227 ? 8.367 -35.031 -5.305 1 97.69 227 VAL B O 1
ATOM 5032 N N . PRO B 1 228 ? 9.922 -35.906 -4 1 97.62 228 PRO B N 1
ATOM 5033 C CA . PRO B 1 228 ? 8.883 -36.625 -3.264 1 97.62 228 PRO B CA 1
ATOM 5034 C C . PRO B 1 228 ? 7.902 -35.688 -2.566 1 97.62 228 PRO B C 1
ATOM 5036 O O . PRO B 1 228 ? 6.703 -35.969 -2.514 1 97.62 228 PRO B O 1
ATOM 5039 N N . GLY B 1 229 ? 8.445 -34.625 -1.998 1 96.69 229 GLY B N 1
ATOM 5040 C CA . GLY B 1 229 ? 7.582 -33.625 -1.35 1 96.69 229 GLY B CA 1
ATOM 5041 C C . GLY B 1 229 ? 6.52 -33.062 -2.275 1 96.69 229 GLY B C 1
ATOM 5042 O O . GLY B 1 229 ? 5.348 -33 -1.902 1 96.69 229 GLY B O 1
ATOM 5043 N N . MET B 1 230 ? 6.902 -32.75 -3.445 1 97.62 230 MET B N 1
ATOM 5044 C CA . MET B 1 230 ? 5.969 -32.188 -4.418 1 97.62 230 MET B CA 1
ATOM 5045 C C . MET B 1 230 ? 4.934 -33.219 -4.836 1 97.62 230 MET B C 1
ATOM 5047 O O . MET B 1 230 ? 3.752 -32.906 -4.98 1 97.62 230 MET B O 1
ATOM 5051 N N . ILE B 1 231 ? 5.367 -34.469 -5.07 1 97.81 231 ILE B N 1
ATOM 5052 C CA . ILE B 1 231 ? 4.449 -35.5 -5.48 1 97.81 231 ILE B CA 1
ATOM 5053 C C . ILE B 1 231 ? 3.408 -35.75 -4.391 1 97.81 231 ILE B C 1
ATOM 5055 O O . ILE B 1 231 ? 2.213 -35.844 -4.676 1 97.81 231 ILE B O 1
ATOM 5059 N N . ILE B 1 232 ? 3.834 -35.719 -3.191 1 96.69 232 ILE B N 1
ATOM 5060 C CA . ILE B 1 232 ? 2.938 -35.938 -2.064 1 96.69 232 ILE B CA 1
ATOM 5061 C C . ILE B 1 232 ? 1.961 -34.781 -1.929 1 96.69 232 ILE B C 1
ATOM 5063 O O . ILE B 1 232 ? 0.752 -34.969 -1.803 1 96.69 232 ILE B O 1
ATOM 5067 N N . MET B 1 233 ? 2.459 -33.594 -1.956 1 95.62 233 MET B N 1
ATOM 5068 C CA . MET B 1 233 ? 1.621 -32.406 -1.758 1 95.62 233 MET B CA 1
ATOM 5069 C C . MET B 1 233 ? 0.593 -32.281 -2.875 1 95.62 233 MET B C 1
ATOM 5071 O O . MET B 1 233 ? -0.584 -32 -2.615 1 95.62 233 MET B O 1
ATOM 5075 N N . CYS B 1 234 ? 1.013 -32.469 -4.086 1 97.56 234 CYS B N 1
ATOM 5076 C CA . CYS B 1 234 ? 0.099 -32.312 -5.211 1 97.56 234 CYS B CA 1
ATOM 5077 C C . CYS B 1 234 ? -0.925 -33.438 -5.246 1 97.56 234 CYS B C 1
ATOM 5079 O O . CYS B 1 234 ? -2.084 -33.219 -5.602 1 97.56 234 CYS B O 1
ATOM 5081 N N . THR B 1 235 ? -0.478 -34.656 -4.891 1 97.19 235 THR B N 1
ATOM 5082 C CA . THR B 1 235 ? -1.422 -35.781 -4.801 1 97.19 235 THR B CA 1
ATOM 5083 C C . THR B 1 235 ? -2.455 -35.531 -3.705 1 97.19 235 THR B C 1
ATOM 5085 O O . THR B 1 235 ? -3.641 -35.812 -3.887 1 97.19 235 THR B O 1
ATOM 5088 N N . PHE B 1 236 ? -1.948 -35 -2.65 1 95.56 236 PHE B N 1
ATOM 5089 C CA . PHE B 1 236 ? -2.846 -34.625 -1.566 1 95.56 236 PHE B CA 1
ATOM 5090 C C . PHE B 1 236 ? -3.889 -33.625 -2.053 1 95.56 236 PHE B C 1
ATOM 5092 O O . PHE B 1 236 ? -5.078 -33.75 -1.764 1 95.56 236 PHE B O 1
ATOM 5099 N N . ALA B 1 237 ? -3.473 -32.656 -2.738 1 96 237 ALA B N 1
ATOM 5100 C CA . ALA B 1 237 ? -4.395 -31.656 -3.287 1 96 237 ALA B CA 1
ATOM 5101 C C . ALA B 1 237 ? -5.43 -32.312 -4.195 1 96 237 ALA B C 1
ATOM 5103 O O . ALA B 1 237 ? -6.605 -31.953 -4.176 1 96 237 ALA B O 1
ATOM 5104 N N . GLY B 1 238 ? -4.984 -33.281 -5.012 1 96.5 238 GLY B N 1
ATOM 5105 C CA . GLY B 1 238 ? -5.91 -34.031 -5.844 1 96.5 238 GLY B CA 1
ATOM 5106 C C . GLY B 1 238 ? -6.969 -34.781 -5.047 1 96.5 238 GLY B C 1
ATOM 5107 O O . GLY B 1 238 ? -8.141 -34.781 -5.422 1 96.5 238 GLY B O 1
ATOM 5108 N N . ILE B 1 239 ? -6.582 -35.312 -3.959 1 96 239 ILE B N 1
ATOM 5109 C CA . ILE B 1 239 ? -7.5 -36.031 -3.094 1 96 239 ILE B CA 1
ATOM 5110 C C . ILE B 1 239 ? -8.531 -35.062 -2.504 1 96 239 ILE B C 1
ATOM 5112 O O . ILE B 1 239 ? -9.711 -35.406 -2.391 1 96 239 ILE B O 1
ATOM 5116 N N . LEU B 1 240 ? -8.148 -33.938 -2.182 1 94.88 240 LEU B N 1
ATOM 5117 C CA . LEU B 1 240 ? -9.07 -32.969 -1.623 1 94.88 240 LEU B CA 1
ATOM 5118 C C . LEU B 1 240 ? -10.172 -32.625 -2.621 1 94.88 240 LEU B C 1
ATOM 5120 O O . LEU B 1 240 ? -11.32 -32.438 -2.238 1 94.88 240 LEU B O 1
ATOM 5124 N N . TRP B 1 241 ? -9.789 -32.562 -3.844 1 94.5 241 TRP B N 1
ATOM 5125 C CA . TRP B 1 241 ? -10.789 -32.281 -4.875 1 94.5 241 TRP B CA 1
ATOM 5126 C C . TRP B 1 241 ? -11.867 -33.375 -4.887 1 94.5 241 TRP B C 1
ATOM 5128 O O . TRP B 1 241 ? -13.031 -33.094 -5.184 1 94.5 241 TRP B O 1
ATOM 5138 N N . CYS B 1 242 ? -11.547 -34.562 -4.531 1 94.12 242 CYS B N 1
ATOM 5139 C CA . CYS B 1 242 ? -12.5 -35.656 -4.48 1 94.12 242 CYS B CA 1
ATOM 5140 C C . CYS B 1 242 ? -13.516 -35.469 -3.361 1 94.12 242 CYS B C 1
ATOM 5142 O O . CYS B 1 242 ? -14.578 -36.094 -3.352 1 94.12 242 CYS B O 1
ATOM 5144 N N . PHE B 1 243 ? -13.219 -34.562 -2.502 1 91.31 243 PHE B N 1
ATOM 5145 C CA . PHE B 1 243 ? -14.125 -34.25 -1.403 1 91.31 243 PHE B CA 1
ATOM 5146 C C . PHE B 1 243 ? -14.797 -32.906 -1.612 1 91.31 243 PHE B C 1
ATOM 5148 O O . PHE B 1 243 ? -15.461 -32.375 -0.713 1 91.31 243 PHE B O 1
ATOM 5155 N N . GLY B 1 244 ? -14.57 -32.344 -2.67 1 88.94 244 GLY B N 1
ATOM 5156 C CA . GLY B 1 244 ? -15.188 -31.078 -2.969 1 88.94 244 GLY B CA 1
ATOM 5157 C C . GLY B 1 244 ? -14.398 -29.891 -2.455 1 88.94 244 GLY B C 1
ATOM 5158 O O . GLY B 1 244 ? -14.898 -28.766 -2.432 1 88.94 244 GLY B O 1
ATOM 5159 N N . ILE B 1 245 ? -13.172 -30.156 -2.035 1 90.12 245 ILE B N 1
ATOM 5160 C CA . ILE B 1 245 ? -12.289 -29.094 -1.57 1 90.12 245 ILE B CA 1
ATOM 5161 C C . ILE B 1 245 ? -11.297 -28.719 -2.674 1 90.12 245 ILE B C 1
ATOM 5163 O O . ILE B 1 245 ? -10.664 -29.594 -3.266 1 90.12 245 ILE B O 1
ATOM 5167 N N . HIS B 1 246 ? -11.266 -27.438 -3.025 1 90.88 246 HIS B N 1
ATOM 5168 C CA . HIS B 1 246 ? -10.328 -27 -4.055 1 90.88 246 HIS B CA 1
ATOM 5169 C C . HIS B 1 246 ? -8.891 -27.125 -3.58 1 90.88 246 HIS B C 1
ATOM 5171 O O . HIS B 1 246 ? -8.273 -26.141 -3.176 1 90.88 246 HIS B O 1
ATOM 5177 N N . GLY B 1 247 ? -8.367 -28.234 -3.764 1 92.12 247 GLY B N 1
ATOM 5178 C CA . GLY B 1 247 ? -7.043 -28.547 -3.246 1 92.12 247 GLY B CA 1
ATOM 5179 C C . GLY B 1 247 ? -5.941 -27.703 -3.855 1 92.12 247 GLY B C 1
ATOM 5180 O O . GLY B 1 247 ? -4.941 -27.406 -3.197 1 92.12 247 GLY B O 1
ATOM 5181 N N . THR B 1 248 ? -6.031 -27.344 -5.074 1 92.25 248 THR B N 1
ATOM 5182 C CA . THR B 1 248 ? -5.035 -26.516 -5.75 1 92.25 248 THR B CA 1
ATOM 5183 C C . THR B 1 248 ? -4.891 -25.172 -5.059 1 92.25 248 THR B C 1
ATOM 5185 O O . THR B 1 248 ? -3.775 -24.688 -4.848 1 92.25 248 THR B O 1
ATOM 5188 N N . MET B 1 249 ? -5.965 -24.609 -4.684 1 87.69 249 MET B N 1
ATOM 5189 C CA . MET B 1 249 ? -5.957 -23.297 -4.059 1 87.69 249 MET B CA 1
ATOM 5190 C C . MET B 1 249 ? -5.336 -23.359 -2.668 1 87.69 249 MET B C 1
ATOM 5192 O O . MET B 1 249 ? -4.816 -22.359 -2.172 1 87.69 249 MET B O 1
ATOM 5196 N N . ILE B 1 250 ? -5.391 -24.516 -2.113 1 89.56 250 ILE B N 1
ATOM 5197 C CA . ILE B 1 250 ? -4.781 -24.703 -0.801 1 89.56 250 ILE B CA 1
ATOM 5198 C C . ILE B 1 250 ? -3.26 -24.688 -0.934 1 89.56 250 ILE B C 1
ATOM 5200 O O . ILE B 1 250 ? -2.555 -24.219 -0.039 1 89.56 250 ILE B O 1
ATOM 5204 N N . LEU B 1 251 ? -2.742 -25.094 -2.039 1 92.19 251 LEU B N 1
ATOM 5205 C CA . LEU B 1 251 ? -1.302 -25.234 -2.227 1 92.19 251 LEU B CA 1
ATOM 5206 C C . LEU B 1 251 ? -0.7 -23.938 -2.777 1 92.19 251 LEU B C 1
ATOM 5208 O O . LEU B 1 251 ? 0.485 -23.672 -2.57 1 92.19 251 LEU B O 1
ATOM 5212 N N . VAL B 1 252 ? -1.443 -23.172 -3.379 1 88.5 252 VAL B N 1
ATOM 5213 C CA . VAL B 1 252 ? -0.964 -22.016 -4.141 1 88.5 252 VAL B CA 1
ATOM 5214 C C . VAL B 1 252 ? -0.19 -21.078 -3.223 1 88.5 252 VAL B C 1
ATOM 5216 O O . VAL B 1 252 ? 0.913 -20.641 -3.557 1 88.5 252 VAL B O 1
ATOM 5219 N N . PRO B 1 253 ? -0.663 -20.75 -2.066 1 88.12 253 PRO B N 1
ATOM 5220 C CA . PRO B 1 253 ? 0.05 -19.797 -1.204 1 88.12 253 PRO B CA 1
ATOM 5221 C C . PRO B 1 253 ? 1.443 -20.297 -0.816 1 88.12 253 PRO B C 1
ATOM 5223 O O . PRO B 1 253 ? 2.324 -19.484 -0.513 1 88.12 253 PRO B O 1
ATOM 5226 N N . ILE B 1 254 ? 1.642 -21.547 -0.889 1 88.25 254 ILE B N 1
ATOM 5227 C CA . ILE B 1 254 ? 2.92 -22.125 -0.487 1 88.25 254 ILE B CA 1
ATOM 5228 C C . ILE B 1 254 ? 3.814 -22.312 -1.712 1 88.25 254 ILE B C 1
ATOM 5230 O O . ILE B 1 254 ? 4.988 -21.938 -1.688 1 88.25 254 ILE B O 1
ATOM 5234 N N . ILE B 1 255 ? 3.279 -22.766 -2.742 1 93 255 ILE B N 1
ATOM 5235 C CA . ILE B 1 255 ? 4.055 -23.188 -3.9 1 93 255 ILE B CA 1
ATOM 5236 C C . ILE B 1 255 ? 4.398 -21.984 -4.766 1 93 255 ILE B C 1
ATOM 5238 O O . ILE B 1 255 ? 5.492 -21.906 -5.336 1 93 255 ILE B O 1
ATOM 5242 N N . MET B 1 256 ? 3.535 -21.062 -4.82 1 93.06 256 MET B N 1
ATOM 5243 C CA . MET B 1 256 ? 3.734 -19.938 -5.719 1 93.06 256 MET B CA 1
ATOM 5244 C C . MET B 1 256 ? 4.953 -19.109 -5.305 1 93.06 256 MET B C 1
ATOM 5246 O O . MET B 1 256 ? 5.816 -18.812 -6.133 1 93.06 256 MET B O 1
ATOM 5250 N N . PRO B 1 257 ? 5.094 -18.734 -4.023 1 93.69 257 PRO B N 1
ATOM 5251 C CA . PRO B 1 257 ? 6.293 -17.984 -3.633 1 93.69 257 PRO B CA 1
ATOM 5252 C C . PRO B 1 257 ? 7.582 -18.75 -3.936 1 93.69 257 PRO B C 1
ATOM 5254 O O . PRO B 1 257 ? 8.562 -18.156 -4.387 1 93.69 257 PRO B O 1
ATOM 5257 N N . LEU B 1 258 ? 7.559 -20.016 -3.764 1 94.44 258 LEU B N 1
ATOM 5258 C CA . LEU B 1 258 ? 8.742 -20.828 -4.004 1 94.44 258 LEU B CA 1
ATOM 5259 C C . LEU B 1 258 ? 9.031 -20.938 -5.496 1 94.44 258 LEU B C 1
ATOM 5261 O O . LEU B 1 258 ? 10.195 -20.938 -5.91 1 94.44 258 LEU B O 1
ATOM 5265 N N . GLY B 1 259 ? 7.984 -21.078 -6.242 1 95.31 259 GLY B N 1
ATOM 5266 C CA . GLY B 1 259 ? 8.141 -21.078 -7.691 1 95.31 259 GLY B CA 1
ATOM 5267 C C . GLY B 1 259 ? 8.703 -19.766 -8.227 1 95.31 259 GLY B C 1
ATOM 5268 O O . GLY B 1 259 ? 9.555 -19.781 -9.117 1 95.31 259 GLY B O 1
ATOM 5269 N N . ILE B 1 260 ? 8.211 -18.688 -7.668 1 95.88 260 ILE B N 1
ATOM 5270 C CA . ILE B 1 260 ? 8.695 -17.375 -8.078 1 95.88 260 ILE B CA 1
ATOM 5271 C C . ILE B 1 260 ? 10.18 -17.234 -7.73 1 95.88 260 ILE B C 1
ATOM 5273 O O . ILE B 1 260 ? 10.969 -16.766 -8.547 1 95.88 260 ILE B O 1
ATOM 5277 N N . GLN B 1 261 ? 10.602 -17.641 -6.551 1 94.44 261 GLN B N 1
ATOM 5278 C CA . GLN B 1 261 ? 12 -17.594 -6.152 1 94.44 261 GLN B CA 1
ATOM 5279 C C . GLN B 1 261 ? 12.875 -18.406 -7.117 1 94.44 261 GLN B C 1
ATOM 5281 O O . GLN B 1 261 ? 13.969 -17.969 -7.477 1 94.44 261 GLN B O 1
ATOM 5286 N N . ALA B 1 262 ? 12.398 -19.547 -7.48 1 95.81 262 ALA B N 1
ATOM 5287 C CA . ALA B 1 262 ? 13.133 -20.406 -8.414 1 95.81 262 ALA B CA 1
ATOM 5288 C C . ALA B 1 262 ? 13.289 -19.719 -9.766 1 95.81 262 ALA B C 1
ATOM 5290 O O . ALA B 1 262 ? 14.383 -19.734 -10.352 1 95.81 262 ALA B O 1
ATOM 5291 N N . ALA B 1 263 ? 12.211 -19.141 -10.242 1 96.38 263 ALA B N 1
ATOM 5292 C CA . ALA B 1 263 ? 12.25 -18.469 -11.539 1 96.38 263 ALA B CA 1
ATOM 5293 C C . ALA B 1 263 ? 13.195 -17.266 -11.516 1 96.38 263 ALA B C 1
ATOM 5295 O O . ALA B 1 263 ? 13.914 -17.016 -12.477 1 96.38 263 ALA B O 1
ATOM 5296 N N . VAL B 1 264 ? 13.164 -16.547 -10.477 1 95.06 264 VAL B N 1
ATOM 5297 C CA . VAL B 1 264 ? 14.023 -15.367 -10.336 1 95.06 264 VAL B CA 1
ATOM 5298 C C . VAL B 1 264 ? 15.484 -15.797 -10.281 1 95.06 264 VAL B C 1
ATOM 5300 O O . VAL B 1 264 ? 16.344 -15.156 -10.875 1 95.06 264 VAL B O 1
ATOM 5303 N N . ALA B 1 265 ? 15.797 -16.859 -9.531 1 94.94 265 ALA B N 1
ATOM 5304 C CA . ALA B 1 265 ? 17.156 -17.375 -9.492 1 94.94 265 ALA B CA 1
ATOM 5305 C C . ALA B 1 265 ? 17.625 -17.797 -10.883 1 94.94 265 ALA B C 1
ATOM 5307 O O . ALA B 1 265 ? 18.766 -17.516 -11.273 1 94.94 265 ALA B O 1
ATOM 5308 N N . ASN B 1 266 ? 16.797 -18.438 -11.617 1 97.12 266 ASN B N 1
ATOM 5309 C CA . ASN B 1 266 ? 17.125 -18.859 -12.977 1 97.12 266 ASN B CA 1
ATOM 5310 C C . ASN B 1 266 ? 17.234 -17.656 -13.922 1 97.12 266 ASN B C 1
ATOM 5312 O O . ASN B 1 266 ? 18.031 -17.688 -14.867 1 97.12 266 ASN B O 1
ATOM 5316 N N . ALA B 1 267 ? 16.406 -16.625 -13.672 1 94.94 267 ALA B N 1
ATOM 5317 C CA . ALA B 1 267 ? 16.531 -15.398 -14.461 1 94.94 267 ALA B CA 1
ATOM 5318 C C . ALA B 1 267 ? 17.922 -14.797 -14.336 1 94.94 267 ALA B C 1
ATOM 5320 O O . ALA B 1 267 ? 18.516 -14.367 -15.32 1 94.94 267 ALA B O 1
ATOM 5321 N N . ALA B 1 268 ? 18.422 -14.742 -13.133 1 92.12 268 ALA B N 1
ATOM 5322 C CA . ALA B 1 268 ? 19.766 -14.242 -12.891 1 92.12 268 ALA B CA 1
ATOM 5323 C C . ALA B 1 268 ? 20.812 -15.117 -13.578 1 92.12 268 ALA B C 1
ATOM 5325 O O . ALA B 1 268 ? 21.766 -14.602 -14.164 1 92.12 268 ALA B O 1
ATOM 5326 N N . ALA B 1 269 ? 20.672 -16.422 -13.508 1 95.06 269 ALA B N 1
ATOM 5327 C CA . ALA B 1 269 ? 21.578 -17.359 -14.172 1 95.06 269 ALA B CA 1
ATOM 5328 C C . ALA B 1 269 ? 21.562 -17.172 -15.688 1 95.06 269 ALA B C 1
ATOM 5330 O O . ALA B 1 269 ? 22.609 -17.156 -16.344 1 95.06 269 ALA B O 1
ATOM 5331 N N . HIS B 1 270 ? 20.375 -17 -16.188 1 92 270 HIS B N 1
ATOM 5332 C CA . HIS B 1 270 ? 20.203 -16.781 -17.609 1 92 270 HIS B CA 1
ATOM 5333 C C . HIS B 1 270 ? 20.938 -15.523 -18.078 1 92 270 HIS B C 1
ATOM 5335 O O . HIS B 1 270 ? 21.609 -15.539 -19.109 1 92 270 HIS B O 1
ATOM 5341 N N . GLU B 1 271 ? 20.703 -14.492 -17.344 1 85.5 271 GLU B N 1
ATOM 5342 C CA . GLU B 1 271 ? 21.344 -13.219 -17.656 1 85.5 271 GLU B CA 1
ATOM 5343 C C . GLU B 1 271 ? 22.875 -13.336 -17.609 1 85.5 271 GLU B C 1
ATOM 5345 O O . GLU B 1 271 ? 23.578 -12.688 -18.391 1 85.5 271 GLU B O 1
ATOM 5350 N N . ALA B 1 272 ? 23.359 -14.148 -16.75 1 88.5 272 ALA B N 1
ATOM 5351 C CA . ALA B 1 272 ? 24.797 -14.336 -16.562 1 88.5 272 ALA B CA 1
ATOM 5352 C C . ALA B 1 272 ? 25.344 -15.375 -17.547 1 88.5 272 ALA B C 1
ATOM 5354 O O . ALA B 1 272 ? 26.547 -15.656 -17.562 1 88.5 272 ALA B O 1
ATOM 5355 N N . GLY B 1 273 ? 24.5 -15.969 -18.328 1 88.56 273 GLY B N 1
ATOM 5356 C CA . GLY B 1 273 ? 24.922 -16.984 -19.281 1 88.56 273 GLY B CA 1
ATOM 5357 C C . GLY B 1 273 ? 25.25 -18.312 -18.625 1 88.56 273 GLY B C 1
ATOM 5358 O O . GLY B 1 273 ? 26.016 -19.109 -19.172 1 88.56 273 GLY B O 1
ATOM 5359 N N . GLN B 1 274 ? 24.703 -18.5 -17.484 1 94.81 274 GLN B N 1
ATOM 5360 C CA . GLN B 1 274 ? 24.922 -19.734 -16.75 1 94.81 274 GLN B CA 1
ATOM 5361 C C . GLN B 1 274 ? 23.797 -20.734 -17 1 94.81 274 GLN B C 1
ATOM 5363 O O . GLN B 1 274 ? 22.734 -20.359 -17.484 1 94.81 274 GLN B O 1
ATOM 5368 N N . ALA B 1 275 ? 24.141 -22 -16.688 1 95.81 275 ALA B N 1
ATOM 5369 C CA . ALA B 1 275 ? 23.141 -23.047 -16.828 1 95.81 275 ALA B CA 1
ATOM 5370 C C . ALA B 1 275 ? 21.984 -22.844 -15.852 1 95.81 275 ALA B C 1
ATOM 5372 O O . ALA B 1 275 ? 22.203 -22.438 -14.711 1 95.81 275 ALA B O 1
ATOM 5373 N N . LEU B 1 276 ? 20.781 -23.094 -16.344 1 97.31 276 LEU B N 1
ATOM 5374 C CA . LEU B 1 276 ? 19.609 -22.984 -15.508 1 97.31 276 LEU B CA 1
ATOM 5375 C C . LEU B 1 276 ? 19.484 -24.203 -14.594 1 97.31 276 LEU B C 1
ATOM 5377 O O . LEU B 1 276 ? 19.969 -25.281 -14.914 1 97.31 276 LEU B O 1
ATOM 5381 N N . THR B 1 277 ? 18.891 -23.984 -13.469 1 97 277 THR B N 1
ATOM 5382 C CA . THR B 1 277 ? 18.734 -25.047 -12.477 1 97 277 THR B CA 1
ATOM 5383 C C . THR B 1 277 ? 17.297 -25.562 -12.453 1 97 277 THR B C 1
ATOM 5385 O O . THR B 1 277 ? 16.344 -24.766 -12.461 1 97 277 THR B O 1
ATOM 5388 N N . PHE B 1 278 ? 17.172 -26.891 -12.469 1 97.69 278 PHE B N 1
ATOM 5389 C CA . PHE B 1 278 ? 15.867 -27.484 -12.234 1 97.69 278 PHE B CA 1
ATOM 5390 C C . PHE B 1 278 ? 15.547 -27.531 -10.75 1 97.69 278 PHE B C 1
ATOM 5392 O O . PHE B 1 278 ? 16.219 -28.219 -9.984 1 97.69 278 PHE B O 1
ATOM 5399 N N . TYR B 1 279 ? 14.539 -26.781 -10.328 1 96.62 279 TYR B N 1
ATOM 5400 C CA . TYR B 1 279 ? 13.969 -26.859 -8.992 1 96.62 279 TYR B CA 1
ATOM 5401 C C . TYR B 1 279 ? 12.703 -27.719 -8.992 1 96.62 279 TYR B C 1
ATOM 5403 O O . TYR B 1 279 ? 11.781 -27.469 -9.773 1 96.62 279 TYR B O 1
ATOM 5411 N N . PRO B 1 280 ? 12.539 -28.641 -8.07 1 96.94 280 PRO B N 1
ATOM 5412 C CA . PRO B 1 280 ? 11.406 -29.562 -8.094 1 96.94 280 PRO B CA 1
ATOM 5413 C C . PRO B 1 280 ? 10.062 -28.875 -7.926 1 96.94 280 PRO B C 1
ATOM 5415 O O . PRO B 1 280 ? 9.016 -29.453 -8.219 1 96.94 280 PRO B O 1
ATOM 5418 N N . VAL B 1 281 ? 10.094 -27.672 -7.414 1 95.5 281 VAL B N 1
ATOM 5419 C CA . VAL B 1 281 ? 8.852 -26.922 -7.293 1 95.5 281 VAL B CA 1
ATOM 5420 C C . VAL B 1 281 ? 8.195 -26.781 -8.664 1 95.5 281 VAL B C 1
ATOM 5422 O O . VAL B 1 281 ? 6.977 -26.641 -8.758 1 95.5 281 VAL B O 1
ATOM 5425 N N . ALA B 1 282 ? 8.922 -26.891 -9.703 1 95.5 282 ALA B N 1
ATOM 5426 C CA . ALA B 1 282 ? 8.422 -26.781 -11.07 1 95.5 282 ALA B CA 1
ATOM 5427 C C . ALA B 1 282 ? 7.461 -27.906 -11.406 1 95.5 282 ALA B C 1
ATOM 5429 O O . ALA B 1 282 ? 6.66 -27.797 -12.336 1 95.5 282 ALA B O 1
ATOM 5430 N N . LEU B 1 283 ? 7.5 -28.938 -10.664 1 97.38 283 LEU B N 1
ATOM 5431 C CA . LEU B 1 283 ? 6.641 -30.094 -10.914 1 97.38 283 LEU B CA 1
ATOM 5432 C C . LEU B 1 283 ? 5.188 -29.766 -10.594 1 97.38 283 LEU B C 1
ATOM 5434 O O . LEU B 1 283 ? 4.277 -30.484 -11 1 97.38 283 LEU B O 1
ATOM 5438 N N . PHE B 1 284 ? 4.973 -28.719 -9.875 1 96.25 284 PHE B N 1
ATOM 5439 C CA . PHE B 1 284 ? 3.623 -28.281 -9.539 1 96.25 284 PHE B CA 1
ATOM 5440 C C . PHE B 1 284 ? 2.789 -28.094 -10.805 1 96.25 284 PHE B C 1
ATOM 5442 O O . PHE B 1 284 ? 1.599 -28.406 -10.82 1 96.25 284 PHE B O 1
ATOM 5449 N N . GLY B 1 285 ? 3.389 -27.609 -11.844 1 94.88 285 GLY B N 1
ATOM 5450 C CA . GLY B 1 285 ? 2.678 -27.359 -13.086 1 94.88 285 GLY B CA 1
ATOM 5451 C C . GLY B 1 285 ? 2.096 -28.609 -13.703 1 94.88 285 GLY B C 1
ATOM 5452 O O . GLY B 1 285 ? 1.051 -28.562 -14.359 1 94.88 285 GLY B O 1
ATOM 5453 N N . ALA B 1 286 ? 2.68 -29.719 -13.453 1 96.88 286 ALA B N 1
ATOM 5454 C CA . ALA B 1 286 ? 2.27 -30.984 -14.062 1 96.88 286 ALA B CA 1
ATOM 5455 C C . ALA B 1 286 ? 0.96 -31.484 -13.461 1 96.88 286 ALA B C 1
ATOM 5457 O O . ALA B 1 286 ? 0.296 -32.344 -14.031 1 96.88 286 ALA B O 1
ATOM 5458 N N . MET B 1 287 ? 0.597 -30.938 -12.344 1 97.06 287 MET B N 1
ATOM 5459 C CA . MET B 1 287 ? -0.669 -31.328 -11.727 1 97.06 287 MET B CA 1
ATOM 5460 C C . MET B 1 287 ? -1.85 -30.891 -12.586 1 97.06 287 MET B C 1
ATOM 5462 O O . MET B 1 287 ? -2.939 -31.453 -12.484 1 97.06 287 MET B O 1
ATOM 5466 N N . ALA B 1 288 ? -1.572 -29.891 -13.422 1 95.69 288 ALA B N 1
ATOM 5467 C CA . ALA B 1 288 ? -2.666 -29.266 -14.164 1 95.69 288 ALA B CA 1
ATOM 5468 C C . ALA B 1 288 ? -2.23 -28.922 -15.586 1 95.69 288 ALA B C 1
ATOM 5470 O O . ALA B 1 288 ? -2.723 -27.953 -16.172 1 95.69 288 ALA B O 1
ATOM 5471 N N . VAL B 1 289 ? -1.387 -29.672 -16.156 1 96.12 289 VAL B N 1
ATOM 5472 C CA . VAL B 1 289 ? -0.706 -29.297 -17.391 1 96.12 289 VAL B CA 1
ATOM 5473 C C . VAL B 1 289 ? -1.627 -29.531 -18.578 1 96.12 289 VAL B C 1
ATOM 5475 O O . VAL B 1 289 ? -1.49 -28.875 -19.625 1 96.12 289 VAL B O 1
ATOM 5478 N N . CYS B 1 290 ? -2.578 -30.422 -18.484 1 96.06 290 CYS B N 1
ATOM 5479 C CA . CYS B 1 290 ? -3.477 -30.734 -19.594 1 96.06 290 CYS B CA 1
ATOM 5480 C C . CYS B 1 290 ? -4.934 -30.672 -19.141 1 96.06 290 CYS B C 1
ATOM 5482 O O . CYS B 1 290 ? -5.594 -31.719 -19.031 1 96.06 290 CYS B O 1
ATOM 5484 N N . GLY B 1 291 ? -5.441 -29.469 -19.125 1 94.69 291 GLY B N 1
ATOM 5485 C CA . GLY B 1 291 ? -6.855 -29.297 -18.828 1 94.69 291 GLY B CA 1
ATOM 5486 C C . GLY B 1 291 ? -7.121 -28.953 -17.375 1 94.69 291 GLY B C 1
ATOM 5487 O O . GLY B 1 291 ? -8.227 -29.156 -16.875 1 94.69 291 GLY B O 1
ATOM 5488 N N . GLY B 1 292 ? -6.16 -28.578 -16.641 1 94.19 292 GLY B N 1
ATOM 5489 C CA . GLY B 1 292 ? -6.328 -28.203 -15.242 1 94.19 292 GLY B CA 1
ATOM 5490 C C . GLY B 1 292 ? -6.039 -29.328 -14.273 1 94.19 292 GLY B C 1
ATOM 5491 O O . GLY B 1 292 ? -5.512 -30.375 -14.672 1 94.19 292 GLY B O 1
ATOM 5492 N N . THR B 1 293 ? -6.359 -29.062 -13.016 1 95.88 293 THR B N 1
ATOM 5493 C CA . THR B 1 293 ? -6.055 -30.031 -11.977 1 95.88 293 THR B CA 1
ATOM 5494 C C . THR B 1 293 ? -6.66 -31.391 -12.312 1 95.88 293 THR B C 1
ATOM 5496 O O . THR B 1 293 ? -7.824 -31.484 -12.711 1 95.88 293 THR B O 1
ATOM 5499 N N . GLY B 1 294 ? -5.867 -32.406 -12.078 1 97.38 294 GLY B N 1
ATOM 5500 C CA . GLY B 1 294 ? -6.312 -33.75 -12.445 1 97.38 294 GLY B CA 1
ATOM 5501 C C . GLY B 1 294 ? -6.145 -34.062 -13.93 1 97.38 294 GLY B C 1
ATOM 5502 O O . GLY B 1 294 ? -6.457 -35.156 -14.383 1 97.38 294 GLY B O 1
ATOM 5503 N N . ASN B 1 295 ? -5.688 -33.031 -14.656 1 98.31 295 ASN B N 1
ATOM 5504 C CA . ASN B 1 295 ? -5.418 -33.188 -16.078 1 98.31 295 ASN B CA 1
ATOM 5505 C C . ASN B 1 295 ? -6.625 -33.781 -16.812 1 98.31 295 ASN B C 1
ATOM 5507 O O . ASN B 1 295 ? -6.52 -34.812 -17.469 1 98.31 295 ASN B O 1
ATOM 5511 N N . THR B 1 296 ? -7.641 -33.062 -16.922 1 97.5 296 THR B N 1
ATOM 5512 C CA . THR B 1 296 ? -8.953 -33.594 -17.281 1 97.5 296 THR B CA 1
ATOM 5513 C C . THR B 1 296 ? -9.227 -33.375 -18.766 1 97.5 296 THR B C 1
ATOM 5515 O O . THR B 1 296 ? -10.273 -33.75 -19.281 1 97.5 296 THR B O 1
ATOM 5518 N N . MET B 1 297 ? -8.297 -32.812 -19.5 1 97.94 297 MET B N 1
ATOM 5519 C CA . MET B 1 297 ? -8.516 -32.531 -20.922 1 97.94 297 MET B CA 1
ATOM 5520 C C . MET B 1 297 ? -8.898 -33.781 -21.688 1 97.94 297 MET B C 1
ATOM 5522 O O . MET B 1 297 ? -9.766 -33.719 -22.562 1 97.94 297 MET B O 1
ATOM 5526 N N . PRO B 1 298 ? -8.305 -34.938 -21.438 1 97.69 298 PRO B N 1
ATOM 5527 C CA . PRO B 1 298 ? -8.719 -36.156 -22.141 1 97.69 298 PRO B CA 1
ATOM 5528 C C . PRO B 1 298 ? -10.203 -36.469 -21.969 1 97.69 298 PRO B C 1
ATOM 5530 O O . PRO B 1 298 ? -10.844 -36.938 -22.906 1 97.69 298 PRO B O 1
ATOM 5533 N N . VAL B 1 299 ? -10.703 -36.219 -20.859 1 97.19 299 VAL B N 1
ATOM 5534 C CA . VAL B 1 299 ? -12.117 -36.5 -20.594 1 97.19 299 VAL B CA 1
ATOM 5535 C C . VAL B 1 299 ? -12.984 -35.594 -21.469 1 97.19 299 VAL B C 1
ATOM 5537 O O . VAL B 1 299 ? -13.984 -36.031 -22.031 1 97.19 299 VAL B O 1
ATOM 5540 N N . ALA B 1 300 ? -12.602 -34.312 -21.5 1 97.12 300 ALA B N 1
ATOM 5541 C CA . ALA B 1 300 ? -13.328 -33.375 -22.344 1 97.12 300 ALA B CA 1
ATOM 5542 C C . ALA B 1 300 ? -13.281 -33.781 -23.812 1 97.12 300 ALA B C 1
ATOM 5544 O O . ALA B 1 300 ? -14.305 -33.75 -24.5 1 97.12 300 ALA B O 1
ATOM 5545 N N . LEU B 1 301 ? -12.148 -34.188 -24.281 1 98.12 301 LEU B N 1
ATOM 5546 C CA . LEU B 1 301 ? -11.969 -34.531 -25.672 1 98.12 301 LEU B CA 1
ATOM 5547 C C . LEU B 1 301 ? -12.688 -35.844 -26.016 1 98.12 301 LEU B C 1
ATOM 5549 O O . LEU B 1 301 ? -13.367 -35.938 -27.047 1 98.12 301 LEU B O 1
ATOM 5553 N N . LEU B 1 302 ? -12.586 -36.844 -25.188 1 97.69 302 LEU B N 1
ATOM 5554 C CA . LEU B 1 302 ? -13.273 -38.125 -25.391 1 97.69 302 LEU B CA 1
ATOM 5555 C C . LEU B 1 302 ? -14.789 -37.938 -25.312 1 97.69 302 LEU B C 1
ATOM 5557 O O . LEU B 1 302 ? -15.531 -38.562 -26.062 1 97.69 302 LEU B O 1
ATOM 5561 N N . GLY B 1 303 ? -15.188 -37.094 -24.438 1 97.56 303 GLY B N 1
ATOM 5562 C CA . GLY B 1 303 ? -16.609 -36.875 -24.188 1 97.56 303 GLY B CA 1
ATOM 5563 C C . GLY B 1 303 ? -17.328 -36.25 -25.375 1 97.56 303 GLY B C 1
ATOM 5564 O O . GLY B 1 303 ? -18.547 -36.375 -25.5 1 97.56 303 GLY B O 1
ATOM 5565 N N . LEU B 1 304 ? -16.609 -35.594 -26.25 1 97.81 304 LEU B N 1
ATOM 5566 C CA . LEU B 1 304 ? -17.219 -34.969 -27.406 1 97.81 304 LEU B CA 1
ATOM 5567 C C . LEU B 1 304 ? -17.891 -36 -28.297 1 97.81 304 LEU B C 1
ATOM 5569 O O . LEU B 1 304 ? -18.844 -35.688 -29.016 1 97.81 304 LEU B O 1
ATOM 5573 N N . ARG B 1 305 ? -17.453 -37.219 -28.203 1 97.25 305 ARG B N 1
ATOM 5574 C CA . ARG B 1 305 ? -17.984 -38.25 -29.062 1 97.25 305 ARG B CA 1
ATOM 5575 C C . ARG B 1 305 ? -18.797 -39.281 -28.266 1 97.25 305 ARG B C 1
ATOM 5577 O O . ARG B 1 305 ? -19.125 -40.344 -28.766 1 97.25 305 ARG B O 1
ATOM 5584 N N . SER B 1 306 ? -19.031 -38.969 -27.094 1 97.5 306 SER B N 1
ATOM 5585 C CA . SER B 1 306 ? -19.719 -39.906 -26.234 1 97.5 306 SER B CA 1
ATOM 5586 C C . SER B 1 306 ? -21.172 -40.094 -26.641 1 97.5 306 SER B C 1
ATOM 5588 O O . SER B 1 306 ? -21.812 -39.125 -27.078 1 97.5 306 SER B O 1
ATOM 5590 N N . LYS B 1 307 ? -21.75 -41.25 -26.422 1 96.44 307 LYS B N 1
ATOM 5591 C CA . LYS B 1 307 ? -23.156 -41.531 -26.672 1 96.44 307 LYS B CA 1
ATOM 5592 C C . LYS B 1 307 ? -24.016 -41.062 -25.5 1 96.44 307 LYS B C 1
ATOM 5594 O O . LYS B 1 307 ? -25.234 -40.938 -25.641 1 96.44 307 LYS B O 1
ATOM 5599 N N . SER B 1 308 ? -23.391 -40.906 -24.406 1 96.38 308 SER B N 1
ATOM 5600 C CA . SER B 1 308 ? -24.109 -40.312 -23.281 1 96.38 308 SER B CA 1
ATOM 5601 C C . SER B 1 308 ? -24.391 -38.844 -23.5 1 96.38 308 SER B C 1
ATOM 5603 O O . SER B 1 308 ? -23.469 -38.062 -23.75 1 96.38 308 SER B O 1
ATOM 5605 N N . LYS B 1 309 ? -25.688 -38.438 -23.375 1 95.44 309 LYS B N 1
ATOM 5606 C CA . LYS B 1 309 ? -26.078 -37.031 -23.578 1 95.44 309 LYS B CA 1
ATOM 5607 C C . LYS B 1 309 ? -25.469 -36.125 -22.531 1 95.44 309 LYS B C 1
ATOM 5609 O O . LYS B 1 309 ? -25.047 -35 -22.828 1 95.44 309 LYS B O 1
ATOM 5614 N N . GLN B 1 310 ? -25.438 -36.562 -21.375 1 94.88 310 GLN B N 1
ATOM 5615 C CA . GLN B 1 310 ? -24.875 -35.781 -20.281 1 94.88 310 GLN B CA 1
ATOM 5616 C C . GLN B 1 310 ? -23.375 -35.562 -20.484 1 94.88 310 GLN B C 1
ATOM 5618 O O . GLN B 1 310 ? -22.891 -34.438 -20.359 1 94.88 310 GLN B O 1
ATOM 5623 N N . ILE B 1 311 ? -22.688 -36.625 -20.75 1 96.69 311 ILE B N 1
ATOM 5624 C CA . ILE B 1 311 ? -21.234 -36.531 -20.922 1 96.69 311 ILE B CA 1
ATOM 5625 C C . ILE B 1 311 ? -20.922 -35.625 -22.109 1 96.69 311 ILE B C 1
ATOM 5627 O O . ILE B 1 311 ? -20.047 -34.75 -22.031 1 96.69 311 ILE B O 1
ATOM 5631 N N . ASN B 1 312 ? -21.625 -35.812 -23.141 1 97.44 312 ASN B N 1
ATOM 5632 C CA . ASN B 1 312 ? -21.406 -35 -24.344 1 97.44 312 ASN B CA 1
ATOM 5633 C C . ASN B 1 312 ? -21.672 -33.531 -24.078 1 97.44 312 ASN B C 1
ATOM 5635 O O . ASN B 1 312 ? -20.906 -32.688 -24.531 1 97.44 312 ASN B O 1
ATOM 5639 N N . ALA B 1 313 ? -22.703 -33.25 -23.406 1 95.94 313 ALA B N 1
ATOM 5640 C CA . ALA B 1 313 ? -23.047 -31.859 -23.078 1 95.94 313 ALA B CA 1
ATOM 5641 C C . ALA B 1 313 ? -21.969 -31.219 -22.219 1 95.94 313 ALA B C 1
ATOM 5643 O O . ALA B 1 313 ? -21.562 -30.078 -22.469 1 95.94 313 ALA B O 1
ATOM 5644 N N . VAL B 1 314 ? -21.484 -31.859 -21.234 1 95.44 314 VAL B N 1
ATOM 5645 C CA . VAL B 1 314 ? -20.453 -31.359 -20.328 1 95.44 314 VAL B CA 1
ATOM 5646 C C . VAL B 1 314 ? -19.141 -31.156 -21.094 1 95.44 314 VAL B C 1
ATOM 5648 O O . VAL B 1 314 ? -18.453 -30.156 -20.891 1 95.44 314 VAL B O 1
ATOM 5651 N N . ALA B 1 315 ? -18.828 -32.125 -21.906 1 96.62 315 ALA B N 1
ATOM 5652 C CA . ALA B 1 315 ? -17.594 -32.062 -22.703 1 96.62 315 ALA B CA 1
ATOM 5653 C C . ALA B 1 315 ? -17.578 -30.828 -23.594 1 96.62 315 ALA B C 1
ATOM 5655 O O . ALA B 1 315 ? -16.562 -30.141 -23.703 1 96.62 315 ALA B O 1
ATOM 5656 N N . LYS B 1 316 ? -18.672 -30.562 -24.203 1 95.5 316 LYS B N 1
ATOM 5657 C CA . LYS B 1 316 ? -18.781 -29.438 -25.141 1 95.5 316 LYS B CA 1
ATOM 5658 C C . LYS B 1 316 ? -18.484 -28.109 -24.438 1 95.5 316 LYS B C 1
ATOM 5660 O O . LYS B 1 316 ? -17.844 -27.234 -25.016 1 95.5 316 LYS B O 1
ATOM 5665 N N . ILE B 1 317 ? -18.844 -27.984 -23.25 1 92.38 317 ILE B N 1
ATOM 5666 C CA . ILE B 1 317 ? -18.656 -26.703 -22.562 1 92.38 317 ILE B CA 1
ATOM 5667 C C . ILE B 1 317 ? -17.328 -26.703 -21.828 1 92.38 317 ILE B C 1
ATOM 5669 O O . ILE B 1 317 ? -16.906 -25.688 -21.281 1 92.38 317 ILE B O 1
ATOM 5673 N N . SER B 1 318 ? -16.562 -27.812 -21.828 1 94.25 318 SER B N 1
ATOM 5674 C CA . SER B 1 318 ? -15.359 -27.953 -21.031 1 94.25 318 SER B CA 1
ATOM 5675 C C . SER B 1 318 ? -14.102 -27.828 -21.875 1 94.25 318 SER B C 1
ATOM 5677 O O . SER B 1 318 ? -13.016 -27.547 -21.359 1 94.25 318 SER B O 1
ATOM 5679 N N . VAL B 1 319 ? -14.18 -28 -23.141 1 95.06 319 VAL B N 1
ATOM 5680 C CA . VAL B 1 319 ? -13.008 -28.094 -24 1 95.06 319 VAL B CA 1
ATOM 5681 C C . VAL B 1 319 ? -12.25 -26.766 -23.984 1 95.06 319 VAL B C 1
ATOM 5683 O O . VAL B 1 319 ? -11.031 -26.75 -23.797 1 95.06 319 VAL B O 1
ATOM 5686 N N . VAL B 1 320 ? -12.914 -25.719 -24.172 1 92 320 VAL B N 1
ATOM 5687 C CA . VAL B 1 320 ? -12.258 -24.422 -24.25 1 92 320 VAL B CA 1
ATOM 5688 C C . VAL B 1 320 ? -11.711 -24.031 -22.891 1 92 320 VAL B C 1
ATOM 5690 O O . VAL B 1 320 ? -10.523 -23.734 -22.75 1 92 320 VAL B O 1
ATOM 5693 N N . PRO B 1 321 ? -12.523 -24.078 -21.828 1 91 321 PRO B N 1
ATOM 5694 C CA . PRO B 1 321 ? -11.945 -23.812 -20.5 1 91 321 PRO B CA 1
ATOM 5695 C C . PRO B 1 321 ? -10.797 -24.75 -20.156 1 91 321 PRO B C 1
ATOM 5697 O O . PRO B 1 321 ? -9.812 -24.328 -19.547 1 91 321 PRO B O 1
ATOM 5700 N N . GLY B 1 322 ? -10.977 -25.969 -20.547 1 93.5 322 GLY B N 1
ATOM 5701 C CA . GLY B 1 322 ? -9.914 -26.922 -20.328 1 93.5 322 GLY B CA 1
ATOM 5702 C C . GLY B 1 322 ? -8.617 -26.547 -21.031 1 93.5 322 GLY B C 1
ATOM 5703 O O . GLY B 1 322 ? -7.527 -26.781 -20.5 1 93.5 322 GLY B O 1
ATOM 5704 N N . TRP B 1 323 ? -8.758 -25.969 -22.172 1 94.25 323 TRP B N 1
ATOM 5705 C CA . TRP B 1 323 ? -7.582 -25.516 -22.906 1 94.25 323 TRP B CA 1
ATOM 5706 C C . TRP B 1 323 ? -6.871 -24.391 -22.141 1 94.25 323 TRP B C 1
ATOM 5708 O O . TRP B 1 323 ? -5.688 -24.141 -22.375 1 94.25 323 TRP B O 1
ATOM 5718 N N . PHE B 1 324 ? -7.562 -23.734 -21.281 1 90.19 324 PHE B N 1
ATOM 5719 C CA . PHE B 1 324 ? -6.988 -22.719 -20.406 1 90.19 324 PHE B CA 1
ATOM 5720 C C . PHE B 1 324 ? -6.676 -23.297 -19.031 1 90.19 324 PHE B C 1
ATOM 5722 O O . PHE B 1 324 ? -6.422 -22.547 -18.078 1 90.19 324 PHE B O 1
ATOM 5729 N N . ASN B 1 325 ? -6.809 -24.609 -18.922 1 91.62 325 ASN B N 1
ATOM 5730 C CA . ASN B 1 325 ? -6.504 -25.344 -17.688 1 91.62 325 ASN B CA 1
ATOM 5731 C C . ASN B 1 325 ? -7.516 -25.031 -16.594 1 91.62 325 ASN B C 1
ATOM 5733 O O . ASN B 1 325 ? -7.16 -24.969 -15.406 1 91.62 325 ASN B O 1
ATOM 5737 N N . ILE B 1 326 ? -8.711 -24.781 -17.047 1 90.62 326 ILE B N 1
ATOM 5738 C CA . ILE B 1 326 ? -9.844 -24.656 -16.141 1 90.62 326 ILE B CA 1
ATOM 5739 C C . ILE B 1 326 ? -10.648 -25.953 -16.125 1 90.62 326 ILE B C 1
ATOM 5741 O O . ILE B 1 326 ? -11.305 -26.281 -17.125 1 90.62 326 ILE B O 1
ATOM 5745 N N . ASN B 1 327 ? -10.664 -26.609 -15.023 1 92.06 327 ASN B N 1
ATOM 5746 C CA . ASN B 1 327 ? -11.203 -27.969 -14.992 1 92.06 327 ASN B CA 1
ATOM 5747 C C . ASN B 1 327 ? -12.555 -28.016 -14.289 1 92.06 327 ASN B C 1
ATOM 5749 O O . ASN B 1 327 ? -13.188 -29.062 -14.211 1 92.06 327 ASN B O 1
ATOM 5753 N N . GLU B 1 328 ? -13.109 -26.953 -13.812 1 88.81 328 GLU B N 1
ATOM 5754 C CA . GLU B 1 328 ? -14.328 -26.906 -13.008 1 88.81 328 GLU B CA 1
ATOM 5755 C C . GLU B 1 328 ? -15.516 -27.453 -13.781 1 88.81 328 GLU B C 1
ATOM 5757 O O . GLU B 1 328 ? -16.328 -28.203 -13.234 1 88.81 328 GLU B O 1
ATOM 5762 N N . PRO B 1 329 ? -15.625 -27.156 -15.07 1 89.94 329 PRO B N 1
ATOM 5763 C CA . PRO B 1 329 ? -16.75 -27.719 -15.797 1 89.94 329 PRO B CA 1
ATOM 5764 C C . PRO B 1 329 ? -16.766 -29.25 -15.789 1 89.94 329 PRO B C 1
ATOM 5766 O O . PRO B 1 329 ? -17.828 -29.859 -15.656 1 89.94 329 PRO B O 1
ATOM 5769 N N . ILE B 1 330 ? -15.641 -29.875 -15.891 1 92.38 330 ILE B N 1
ATOM 5770 C CA . ILE B 1 330 ? -15.555 -31.328 -15.867 1 92.38 330 ILE B CA 1
ATOM 5771 C C . ILE B 1 330 ? -15.727 -31.828 -14.43 1 92.38 330 ILE B C 1
ATOM 5773 O O . ILE B 1 330 ? -16.5 -32.75 -14.18 1 92.38 330 ILE B O 1
ATOM 5777 N N . THR B 1 331 ? -15.016 -31.203 -13.492 1 91.31 331 THR B N 1
ATOM 5778 C CA . THR B 1 331 ? -14.977 -31.641 -12.102 1 91.31 331 THR B CA 1
ATOM 5779 C C . THR B 1 331 ? -16.359 -31.562 -11.477 1 91.31 331 THR B C 1
ATOM 5781 O O . THR B 1 331 ? -16.734 -32.406 -10.656 1 91.31 331 THR B O 1
ATOM 5784 N N . PHE B 1 332 ? -17.109 -30.609 -11.914 1 87.62 332 PHE B N 1
ATOM 5785 C CA . PHE B 1 332 ? -18.438 -30.438 -11.328 1 87.62 332 PHE B CA 1
ATOM 5786 C C . PHE B 1 332 ? -19.5 -31.062 -12.227 1 87.62 332 PHE B C 1
ATOM 5788 O O . PHE B 1 332 ? -20.531 -31.516 -11.742 1 87.62 332 PHE B O 1
ATOM 5795 N N . GLY B 1 333 ? -19.281 -31.109 -13.516 1 89.75 333 GLY B N 1
ATOM 5796 C CA . GLY B 1 333 ? -20.266 -31.625 -14.461 1 89.75 333 GLY B CA 1
ATOM 5797 C C . GLY B 1 333 ? -20.281 -33.156 -14.516 1 89.75 333 GLY B C 1
ATOM 5798 O O . GLY B 1 333 ? -21.344 -33.75 -14.656 1 89.75 333 GLY B O 1
ATOM 5799 N N . MET B 1 334 ? -19.141 -33.719 -14.484 1 89.88 334 MET B N 1
ATOM 5800 C CA . MET B 1 334 ? -18.969 -35.156 -14.367 1 89.88 334 MET B CA 1
ATOM 5801 C C . MET B 1 334 ? -18.469 -35.531 -12.984 1 89.88 334 MET B C 1
ATOM 5803 O O . MET B 1 334 ? -17.281 -35.812 -12.805 1 89.88 334 MET B O 1
ATOM 5807 N N . PRO B 1 335 ? -19.422 -35.344 -12.172 1 86.81 335 PRO B N 1
ATOM 5808 C CA . PRO B 1 335 ? -18.812 -34.844 -10.93 1 86.81 335 PRO B CA 1
ATOM 5809 C C . PRO B 1 335 ? -17.766 -35.812 -10.375 1 86.81 335 PRO B C 1
ATOM 5811 O O . PRO B 1 335 ? -18.078 -36.906 -9.969 1 86.81 335 PRO B O 1
ATOM 5814 N N . VAL B 1 336 ? -16.609 -35.312 -10.336 1 91.12 336 VAL B N 1
ATOM 5815 C CA . VAL B 1 336 ? -15.477 -36 -9.758 1 91.12 336 VAL B CA 1
ATOM 5816 C C . VAL B 1 336 ? -15.648 -36.125 -8.242 1 91.12 336 VAL B C 1
ATOM 5818 O O . VAL B 1 336 ? -15.242 -37.125 -7.637 1 91.12 336 VAL B O 1
ATOM 5821 N N . MET B 1 337 ? -16.281 -35.188 -7.746 1 88.44 337 MET B N 1
ATOM 5822 C CA . MET B 1 337 ? -16.5 -35.156 -6.305 1 88.44 337 MET B CA 1
ATOM 5823 C C . MET B 1 337 ? -17.328 -36.344 -5.852 1 88.44 337 MET B C 1
ATOM 5825 O O . MET B 1 337 ? -18.422 -36.594 -6.387 1 88.44 337 MET B O 1
ATOM 5829 N N . TYR B 1 338 ? -16.844 -37.062 -5.02 1 86.75 338 TYR B N 1
ATOM 5830 C CA . TYR B 1 338 ? -17.484 -38.219 -4.395 1 86.75 338 TYR B CA 1
ATOM 5831 C C . TYR B 1 338 ? -17.812 -39.281 -5.426 1 86.75 338 TYR B C 1
ATOM 5833 O O . TYR B 1 338 ? -18.766 -40.031 -5.266 1 86.75 338 TYR B O 1
ATOM 5841 N N . ASN B 1 339 ? -17.20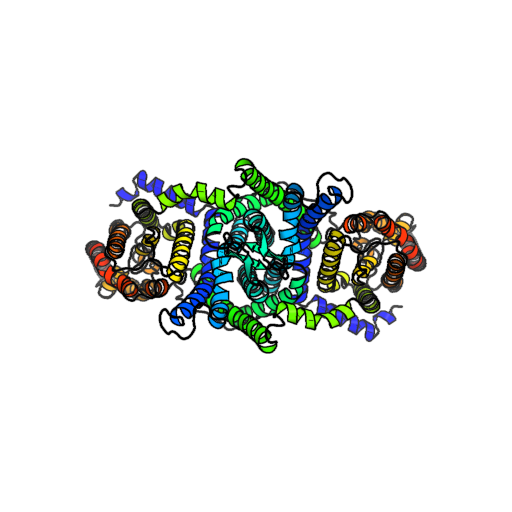3 -39.344 -6.527 1 91.75 339 ASN B N 1
ATOM 5842 C CA . ASN B 1 339 ? -17.281 -40.375 -7.535 1 91.75 339 ASN B CA 1
ATOM 5843 C C . ASN B 1 339 ? -16.031 -41.25 -7.527 1 91.75 339 ASN B C 1
ATOM 5845 O O . ASN B 1 339 ? -15.023 -40.938 -8.141 1 91.75 339 ASN B O 1
ATOM 5849 N N . PRO B 1 340 ? -16.141 -42.375 -6.93 1 90.44 340 PRO B N 1
ATOM 5850 C CA . PRO B 1 340 ? -14.953 -43.219 -6.75 1 90.44 340 PRO B CA 1
ATOM 5851 C C . PRO B 1 340 ? -14.328 -43.625 -8.078 1 90.44 340 PRO B C 1
ATOM 5853 O O . PRO B 1 340 ? -13.109 -43.812 -8.164 1 90.44 340 PRO B O 1
ATOM 5856 N N . ILE B 1 341 ? -15.117 -43.781 -9.07 1 94.06 341 ILE B N 1
ATOM 5857 C CA . ILE B 1 341 ? -14.617 -44.219 -10.367 1 94.06 341 ILE B CA 1
ATOM 5858 C C . ILE B 1 341 ? -13.797 -43.094 -11.008 1 94.06 341 ILE B C 1
ATOM 5860 O O . ILE B 1 341 ? -12.719 -43.344 -11.555 1 94.06 341 ILE B O 1
ATOM 5864 N N . LEU B 1 342 ? -14.25 -41.938 -10.906 1 95.88 342 LEU B N 1
ATOM 5865 C CA . LEU B 1 342 ? -13.586 -40.844 -11.562 1 95.88 342 LEU B CA 1
ATOM 5866 C C . LEU B 1 342 ? -12.461 -40.281 -10.688 1 95.88 342 LEU B C 1
ATOM 5868 O O . LEU B 1 342 ? -11.523 -39.656 -11.195 1 95.88 342 LEU B O 1
ATOM 5872 N N . CYS B 1 343 ? -12.492 -40.469 -9.398 1 96.31 343 CYS B N 1
ATOM 5873 C CA . CYS B 1 343 ? -11.477 -39.969 -8.477 1 96.31 343 CYS B CA 1
ATOM 5874 C C . CYS B 1 343 ? -10.141 -40.656 -8.711 1 96.31 343 CYS B C 1
ATOM 5876 O O . CYS B 1 343 ? -9.086 -40.062 -8.547 1 96.31 343 CYS B O 1
ATOM 5878 N N . ILE B 1 344 ? -10.188 -41.844 -9.109 1 96.44 344 ILE B N 1
ATOM 5879 C CA . ILE B 1 344 ? -8.969 -42.656 -9.266 1 96.44 344 ILE B CA 1
ATOM 5880 C C . ILE B 1 344 ? -8.086 -42.031 -10.344 1 96.44 344 ILE B C 1
ATOM 5882 O O . ILE B 1 344 ? -6.941 -41.656 -10.086 1 96.44 344 ILE B O 1
ATOM 5886 N N . PRO B 1 345 ? -8.625 -41.875 -11.57 1 97.62 345 PRO B N 1
ATOM 5887 C CA . PRO B 1 345 ? -7.773 -41.25 -12.594 1 97.62 345 PRO B CA 1
ATOM 5888 C C . PRO B 1 345 ? -7.461 -39.812 -12.289 1 97.62 345 PRO B C 1
ATOM 5890 O O . PRO B 1 345 ? -6.387 -39.312 -12.648 1 97.62 345 PRO B O 1
ATOM 5893 N N . TYR B 1 346 ? -8.391 -39.094 -11.617 1 97.81 346 TYR B N 1
ATOM 5894 C CA . TYR B 1 346 ? -8.18 -37.688 -11.258 1 97.81 346 TYR B CA 1
ATOM 5895 C C . TYR B 1 346 ? -6.941 -37.5 -10.391 1 97.81 346 TYR B C 1
ATOM 5897 O O . TYR B 1 346 ? -6.121 -36.625 -10.641 1 97.81 346 TYR B O 1
ATOM 5905 N N . VAL B 1 347 ? -6.773 -38.375 -9.43 1 97.88 347 VAL B N 1
ATOM 5906 C CA . VAL B 1 347 ? -5.664 -38.281 -8.484 1 97.88 347 VAL B CA 1
ATOM 5907 C C . VAL B 1 347 ? -4.418 -38.938 -9.102 1 97.88 347 VAL B C 1
ATOM 5909 O O . VAL B 1 347 ? -3.318 -38.375 -9 1 97.88 347 VAL B O 1
ATOM 5912 N N . LEU B 1 348 ? -4.594 -40 -9.781 1 98.38 348 LEU B N 1
ATOM 5913 C CA . LEU B 1 348 ? -3.479 -40.781 -10.305 1 98.38 348 LEU B CA 1
ATOM 5914 C C . LEU B 1 348 ? -2.766 -40.031 -11.422 1 98.38 348 LEU B C 1
ATOM 5916 O O . LEU B 1 348 ? -1.549 -40.156 -11.578 1 98.38 348 LEU B O 1
ATOM 5920 N N . SER B 1 349 ? -3.473 -39.312 -12.234 1 98.56 349 SER B N 1
ATOM 5921 C CA . SER B 1 349 ? -2.875 -38.594 -13.352 1 98.56 349 SER B CA 1
ATOM 5922 C C . SER B 1 349 ? -1.824 -37.594 -12.867 1 98.56 349 SER B C 1
ATOM 5924 O O . SER B 1 349 ? -0.87 -37.281 -13.586 1 98.56 349 SER B O 1
ATOM 5926 N N . ILE B 1 350 ? -1.919 -37.094 -11.633 1 98.5 350 ILE B N 1
ATOM 5927 C CA . ILE B 1 350 ? -1.067 -36.031 -11.094 1 98.5 350 ILE B CA 1
ATOM 5928 C C . ILE B 1 350 ? 0.353 -36.562 -10.906 1 98.5 350 ILE B C 1
ATOM 5930 O O . ILE B 1 350 ? 1.284 -36.094 -11.57 1 98.5 350 ILE B O 1
ATOM 5934 N N . PRO B 1 351 ? 0.538 -37.625 -10.078 1 98.62 351 PRO B N 1
ATOM 5935 C CA . PRO B 1 351 ? 1.911 -38.125 -9.938 1 98.62 351 PRO B CA 1
ATOM 5936 C C . PRO B 1 351 ? 2.467 -38.688 -11.242 1 98.62 351 PRO B C 1
ATOM 5938 O O . PRO B 1 351 ? 3.67 -38.594 -11.492 1 98.62 351 PRO B O 1
ATOM 5941 N N . VAL B 1 352 ? 1.67 -39.281 -12.07 1 98.75 352 VAL B N 1
ATOM 5942 C CA . VAL B 1 352 ? 2.131 -39.844 -13.328 1 98.75 352 VAL B CA 1
ATOM 5943 C C . VAL B 1 352 ? 2.703 -38.75 -14.227 1 98.75 352 VAL B C 1
ATOM 5945 O O . VAL B 1 352 ? 3.809 -38.875 -14.75 1 98.75 352 VAL B O 1
ATOM 5948 N N . LEU B 1 353 ? 2.006 -37.719 -14.406 1 98.75 353 LEU B N 1
ATOM 5949 C CA . LEU B 1 353 ? 2.471 -36.625 -15.289 1 98.75 353 LEU B CA 1
ATOM 5950 C C . LEU B 1 353 ? 3.633 -35.875 -14.656 1 98.75 353 LEU B C 1
ATOM 5952 O O . LEU B 1 353 ? 4.5 -35.375 -15.367 1 98.75 353 LEU B O 1
ATOM 5956 N N . MET B 1 354 ? 3.643 -35.781 -13.32 1 98.56 354 MET B N 1
ATOM 5957 C CA . MET B 1 354 ? 4.797 -35.219 -12.648 1 98.56 354 MET B CA 1
ATOM 5958 C C . MET B 1 354 ? 6.059 -36 -12.938 1 98.56 354 MET B C 1
ATOM 5960 O O . MET B 1 354 ? 7.121 -35.438 -13.188 1 98.56 354 MET B O 1
ATOM 5964 N N . LEU B 1 355 ? 5.91 -37.312 -12.898 1 98.69 355 LEU B N 1
ATOM 5965 C CA . LEU B 1 355 ? 7.055 -38.188 -13.172 1 98.69 355 LEU B CA 1
ATOM 5966 C C . LEU B 1 355 ? 7.477 -38.062 -14.633 1 98.69 355 LEU B C 1
ATOM 5968 O O . LEU B 1 355 ? 8.672 -38.062 -14.945 1 98.69 355 LEU B O 1
ATOM 5972 N N . CYS B 1 356 ? 6.527 -38 -15.523 1 98.75 356 CYS B N 1
ATOM 5973 C CA . CYS B 1 356 ? 6.848 -37.781 -16.938 1 98.75 356 CYS B CA 1
ATOM 5974 C C . CYS B 1 356 ? 7.59 -36.469 -17.109 1 98.75 356 CYS B C 1
ATOM 5976 O O . CYS B 1 356 ? 8.578 -36.406 -17.844 1 98.75 356 CYS B O 1
ATOM 5978 N N . THR B 1 357 ? 7.113 -35.438 -16.453 1 98.5 357 THR B N 1
ATOM 5979 C CA . THR B 1 357 ? 7.719 -34.125 -16.562 1 98.5 357 THR B CA 1
ATOM 5980 C C . THR B 1 357 ? 9.125 -34.125 -15.969 1 98.5 357 THR B C 1
ATOM 5982 O O . THR B 1 357 ? 10.039 -33.5 -16.531 1 98.5 357 THR B O 1
ATOM 5985 N N . LEU B 1 358 ? 9.281 -34.781 -14.828 1 98.44 358 LEU B N 1
ATOM 5986 C CA . LEU B 1 358 ? 10.609 -34.969 -14.25 1 98.44 358 LEU B CA 1
ATOM 5987 C C . LEU B 1 358 ? 11.555 -35.625 -15.242 1 98.44 358 LEU B C 1
ATOM 5989 O O . LEU B 1 358 ? 12.703 -35.156 -15.398 1 98.44 358 LEU B O 1
ATOM 5993 N N . ALA B 1 359 ? 11.102 -36.625 -15.891 1 98.5 359 ALA B N 1
ATOM 5994 C CA . ALA B 1 359 ? 11.906 -37.312 -16.906 1 98.5 359 ALA B CA 1
ATOM 5995 C C . ALA B 1 359 ? 12.242 -36.344 -18.047 1 98.5 359 ALA B C 1
ATOM 5997 O O . ALA B 1 359 ? 13.367 -36.375 -18.578 1 98.5 359 ALA B O 1
ATOM 5998 N N . GLY B 1 360 ? 11.266 -35.531 -18.438 1 98.19 360 GLY B N 1
ATOM 5999 C CA . GLY B 1 360 ? 11.508 -34.562 -19.484 1 98.19 360 GLY B CA 1
ATOM 6000 C C . GLY B 1 360 ? 12.617 -33.594 -19.125 1 98.19 360 GLY B C 1
ATOM 6001 O O . GLY B 1 360 ? 13.43 -33.219 -19.984 1 98.19 360 GLY B O 1
ATOM 6002 N N . TYR B 1 361 ? 12.656 -33.156 -17.891 1 97.69 361 TYR B N 1
ATOM 6003 C CA . TYR B 1 361 ? 13.719 -32.281 -17.422 1 97.69 361 TYR B CA 1
ATOM 6004 C C . TYR B 1 361 ? 15.055 -33 -17.375 1 97.69 361 TYR B C 1
ATOM 6006 O O . TYR B 1 361 ? 16.078 -32.469 -17.797 1 97.69 361 TYR B O 1
ATOM 6014 N N . LYS B 1 362 ? 15.094 -34.188 -16.906 1 97.12 362 LYS B N 1
ATOM 6015 C CA . LYS B 1 362 ? 16.328 -34.969 -16.719 1 97.12 362 LYS B CA 1
ATOM 6016 C C . LYS B 1 362 ? 16.984 -35.281 -18.047 1 97.12 362 LYS B C 1
ATOM 6018 O O . LYS B 1 362 ? 18.219 -35.344 -18.141 1 97.12 362 LYS B O 1
ATOM 6023 N N . ILE B 1 363 ? 16.25 -35.469 -19.094 1 97.25 363 ILE B N 1
ATOM 6024 C CA . ILE B 1 363 ? 16.828 -35.844 -20.375 1 97.25 363 ILE B CA 1
ATOM 6025 C C . ILE B 1 363 ? 17.156 -34.562 -21.172 1 97.25 363 ILE B C 1
ATOM 6027 O O . ILE B 1 363 ? 17.656 -34.656 -22.297 1 97.25 363 ILE B O 1
ATOM 6031 N N . GLY B 1 364 ? 16.766 -33.438 -20.672 1 96.31 364 GLY B N 1
ATOM 6032 C CA . GLY B 1 364 ? 17.141 -32.188 -21.281 1 96.31 364 GLY B CA 1
ATOM 6033 C C . GLY B 1 364 ? 16.125 -31.688 -22.297 1 96.31 364 GLY B C 1
ATOM 6034 O O . GLY B 1 364 ? 16.375 -30.672 -22.969 1 96.31 364 GLY B O 1
ATOM 6035 N N . PHE B 1 365 ? 15.078 -32.375 -22.406 1 98 365 PHE B N 1
ATOM 6036 C CA . PHE B 1 365 ? 14.047 -31.938 -23.344 1 98 365 PHE B CA 1
ATOM 6037 C C . PHE B 1 365 ? 13.398 -30.656 -22.859 1 98 365 PHE B C 1
ATOM 6039 O O . PHE B 1 365 ? 13.102 -29.766 -23.672 1 98 365 PHE B O 1
ATOM 6046 N N . LEU B 1 366 ? 13.172 -30.531 -21.594 1 98.06 366 LEU B N 1
ATOM 6047 C CA . LEU B 1 366 ? 12.555 -29.344 -21 1 98.06 366 LEU B CA 1
ATOM 6048 C C . LEU B 1 366 ? 13.617 -28.422 -20.406 1 98.06 366 LEU B C 1
ATOM 6050 O O . LEU B 1 366 ? 14.594 -28.891 -19.828 1 98.06 366 LEU B O 1
ATOM 6054 N N . GLN B 1 367 ? 13.414 -27.188 -20.625 1 97 367 GLN B N 1
ATOM 6055 C CA . GLN B 1 367 ? 14.211 -26.156 -19.969 1 97 367 GLN B CA 1
ATOM 6056 C C . GLN B 1 367 ? 13.492 -25.609 -18.734 1 97 367 GLN B C 1
ATOM 6058 O O . GLN B 1 367 ? 12.281 -25.375 -18.781 1 97 367 GLN B O 1
ATOM 6063 N N . PRO B 1 368 ? 14.266 -25.438 -17.656 1 97.38 368 PRO B N 1
ATOM 6064 C CA . PRO B 1 368 ? 13.641 -24.797 -16.484 1 97.38 368 PRO B CA 1
ATOM 6065 C C . PRO B 1 368 ? 13.164 -23.375 -16.766 1 97.38 368 PRO B C 1
ATOM 6067 O O . PRO B 1 368 ? 13.805 -22.656 -17.531 1 97.38 368 PRO B O 1
ATOM 6070 N N . ALA B 1 369 ? 12.086 -23.062 -16.062 1 96.44 369 ALA B N 1
ATOM 6071 C CA . ALA B 1 369 ? 11.508 -21.719 -16.234 1 96.44 369 ALA B CA 1
ATOM 6072 C C . ALA B 1 369 ? 12.422 -20.656 -15.648 1 96.44 369 ALA B C 1
ATOM 6074 O O . ALA B 1 369 ? 13.031 -20.859 -14.594 1 96.44 369 ALA B O 1
ATOM 6075 N N . TRP B 1 370 ? 12.586 -19.484 -16.359 1 96.75 370 TRP B N 1
ATOM 6076 C CA . TRP B 1 370 ? 13.367 -18.359 -15.859 1 96.75 370 TRP B CA 1
ATOM 6077 C C . TRP B 1 370 ? 12.586 -17.062 -15.992 1 96.75 370 TRP B C 1
ATOM 6079 O O . TRP B 1 370 ? 13.102 -15.992 -15.656 1 96.75 370 TRP B O 1
ATOM 6089 N N . ILE B 1 371 ? 11.352 -17.094 -16.531 1 96.12 371 ILE B N 1
ATOM 6090 C CA . ILE B 1 371 ? 10.391 -16 -16.562 1 96.12 371 ILE B CA 1
ATOM 6091 C C . ILE B 1 371 ? 9.133 -16.391 -15.789 1 96.12 371 ILE B C 1
ATOM 6093 O O . ILE B 1 371 ? 8.555 -17.453 -16.047 1 96.12 371 ILE B O 1
ATOM 6097 N N . SER B 1 372 ? 8.719 -15.617 -14.805 1 94.81 372 SER B N 1
ATOM 6098 C CA . SER B 1 372 ? 7.516 -15.906 -14.039 1 94.81 372 SER B CA 1
ATOM 6099 C C . SER B 1 372 ? 6.262 -15.523 -14.82 1 94.81 372 SER B C 1
ATOM 6101 O O . SER B 1 372 ? 6.074 -14.359 -15.172 1 94.81 372 SER B O 1
ATOM 6103 N N . ILE B 1 373 ? 5.465 -16.5 -15.141 1 90.94 373 ILE B N 1
ATOM 6104 C CA . ILE B 1 373 ? 4.191 -16.312 -15.828 1 90.94 373 ILE B CA 1
ATOM 6105 C C . ILE B 1 373 ? 3.041 -16.641 -14.875 1 90.94 373 ILE B C 1
ATOM 6107 O O . ILE B 1 373 ? 2.957 -17.75 -14.352 1 90.94 373 ILE B O 1
ATOM 6111 N N . SER B 1 374 ? 2.205 -15.672 -14.57 1 85 374 SER B N 1
ATOM 6112 C CA . SER B 1 374 ? 1.144 -15.883 -13.594 1 85 374 SER B CA 1
ATOM 6113 C C . SER B 1 374 ? -0.233 -15.797 -14.25 1 85 374 SER B C 1
ATOM 6115 O O . SER B 1 374 ? -1.244 -16.109 -13.617 1 85 374 SER B O 1
ATOM 6117 N N . ALA B 1 375 ? -0.32 -15.594 -15.531 1 77.5 375 ALA B N 1
ATOM 6118 C CA . ALA B 1 375 ? -1.588 -15.547 -16.25 1 77.5 375 ALA B CA 1
ATOM 6119 C C . ALA B 1 375 ? -2.012 -16.938 -16.719 1 77.5 375 ALA B C 1
ATOM 6121 O O . ALA B 1 375 ? -1.166 -17.781 -17 1 77.5 375 ALA B O 1
ATOM 6122 N N . LEU B 1 376 ? -3.268 -17.109 -16.609 1 80.56 376 LEU B N 1
ATOM 6123 C CA . LEU B 1 376 ? -3.799 -18.328 -17.203 1 80.56 376 LEU B CA 1
ATOM 6124 C C . LEU B 1 376 ? -3.816 -18.234 -18.734 1 80.56 376 LEU B C 1
ATOM 6126 O O . LEU B 1 376 ? -4.508 -17.375 -19.297 1 80.56 376 LEU B O 1
ATOM 6130 N N . LEU B 1 377 ? -3.012 -19 -19.281 1 87 377 LEU B N 1
ATOM 6131 C CA . LEU B 1 377 ? -2.883 -19.031 -20.734 1 87 377 LEU B CA 1
ATOM 6132 C C . LEU B 1 377 ? -3.246 -20.406 -21.297 1 87 377 LEU B C 1
ATOM 6134 O O . LEU B 1 377 ? -3.279 -21.391 -20.547 1 87 377 LEU B O 1
ATOM 6138 N N . PRO B 1 378 ? -3.574 -20.359 -22.594 1 90.44 378 PRO B N 1
ATOM 6139 C CA . PRO B 1 378 ? -3.855 -21.656 -23.203 1 90.44 378 PRO B CA 1
ATOM 6140 C C . PRO B 1 378 ? -2.68 -22.625 -23.094 1 90.44 378 PRO B C 1
ATOM 6142 O O . PRO B 1 378 ? -1.528 -22.203 -23 1 90.44 378 PRO B O 1
ATOM 6145 N N . MET B 1 379 ? -3.059 -23.906 -23.156 1 95.81 379 MET B N 1
ATOM 6146 C CA . MET B 1 379 ? -2.049 -24.969 -23.078 1 95.81 379 MET B CA 1
ATOM 6147 C C . MET B 1 379 ? -0.874 -24.656 -24 1 95.81 379 MET B C 1
ATOM 6149 O O . MET B 1 379 ? -1.069 -24.266 -25.156 1 95.81 379 MET B O 1
ATOM 6153 N N . GLY B 1 380 ? 0.285 -24.781 -23.453 1 96.19 380 GLY B N 1
ATOM 6154 C CA . GLY B 1 380 ? 1.511 -24.609 -24.219 1 96.19 380 GLY B CA 1
ATOM 6155 C C . GLY B 1 380 ? 2.031 -23.188 -24.203 1 96.19 380 GLY B C 1
ATOM 6156 O O . GLY B 1 380 ? 3.242 -22.953 -24.234 1 96.19 380 GLY B O 1
ATOM 6157 N N . PHE B 1 381 ? 1.201 -22.219 -24.125 1 94.12 381 PHE B N 1
ATOM 6158 C CA . PHE B 1 381 ? 1.607 -20.828 -24.234 1 94.12 381 PHE B CA 1
ATOM 6159 C C . PHE B 1 381 ? 2.354 -20.375 -22.984 1 94.12 381 PHE B C 1
ATOM 6161 O O . PHE B 1 381 ? 3.385 -19.703 -23.078 1 94.12 381 PHE B O 1
ATOM 6168 N N . GLY B 1 382 ? 1.828 -20.688 -21.844 1 92.81 382 GLY B N 1
ATOM 6169 C CA . GLY B 1 382 ? 2.514 -20.344 -20.609 1 92.81 382 GLY B CA 1
ATOM 6170 C C . GLY B 1 382 ? 3.891 -20.969 -20.5 1 92.81 382 GLY B C 1
ATOM 6171 O O . GLY B 1 382 ? 4.848 -20.312 -20.078 1 92.81 382 GLY B O 1
ATOM 6172 N N . ALA B 1 383 ? 3.939 -22.234 -20.859 1 95.38 383 ALA B N 1
ATOM 6173 C CA . ALA B 1 383 ? 5.211 -22.953 -20.828 1 95.38 383 ALA B CA 1
ATOM 6174 C C . ALA B 1 383 ? 6.219 -22.344 -21.797 1 95.38 383 ALA B C 1
ATOM 6176 O O . ALA B 1 383 ? 7.402 -22.234 -21.484 1 95.38 383 ALA B O 1
ATOM 6177 N N . TYR B 1 384 ? 5.773 -21.984 -22.906 1 95.69 384 TYR B N 1
ATOM 6178 C CA . TYR B 1 384 ? 6.652 -21.328 -23.875 1 95.69 384 TYR B CA 1
ATOM 6179 C C . TYR B 1 384 ? 7.172 -20 -23.328 1 95.69 384 TYR B C 1
ATOM 6181 O O . TYR B 1 384 ? 8.383 -19.75 -23.344 1 95.69 384 TYR B O 1
ATOM 6189 N N . LEU B 1 385 ? 6.277 -19.188 -22.891 1 94.69 385 LEU B N 1
ATOM 6190 C CA . LEU B 1 385 ? 6.629 -17.828 -22.484 1 94.69 385 LEU B CA 1
ATOM 6191 C C . LEU B 1 385 ? 7.539 -17.844 -21.266 1 94.69 385 LEU B C 1
ATOM 6193 O O . LEU B 1 385 ? 8.367 -16.953 -21.094 1 94.69 385 LEU B O 1
ATOM 6197 N N . SER B 1 386 ? 7.426 -18.844 -20.453 1 96.38 386 SER B N 1
ATOM 6198 C CA . SER B 1 386 ? 8.242 -18.906 -19.234 1 96.38 386 SER B CA 1
ATOM 6199 C C . SER B 1 386 ? 9.672 -19.328 -19.562 1 96.38 386 SER B C 1
ATOM 6201 O O . SER B 1 386 ? 10.57 -19.172 -18.734 1 96.38 386 SER B O 1
ATOM 6203 N N . THR B 1 387 ? 9.938 -19.859 -20.781 1 95.75 387 THR B N 1
ATOM 6204 C CA . THR B 1 387 ? 11.25 -20.422 -21.109 1 95.75 387 THR B CA 1
ATOM 6205 C C . THR B 1 387 ? 11.719 -19.922 -22.484 1 95.75 387 THR B C 1
ATOM 6207 O O . THR B 1 387 ? 12.898 -20.031 -22.812 1 95.75 387 THR B O 1
ATOM 6210 N N . LEU B 1 388 ? 10.781 -19.484 -23.281 1 93.19 388 LEU B N 1
ATOM 6211 C CA . LEU B 1 388 ? 11 -19.078 -24.672 1 93.19 388 LEU B CA 1
ATOM 6212 C C . LEU B 1 388 ? 11.602 -20.234 -25.484 1 93.19 388 LEU B C 1
ATOM 6214 O O . LEU B 1 388 ? 12.43 -20.016 -26.359 1 93.19 388 LEU B O 1
ATOM 6218 N N . ARG B 1 389 ? 11.266 -21.469 -25.078 1 94.75 389 ARG B N 1
ATOM 6219 C CA . ARG B 1 389 ? 11.68 -22.672 -25.781 1 94.75 389 ARG B CA 1
ATOM 6220 C C . ARG B 1 389 ? 10.469 -23.438 -26.328 1 94.75 389 ARG B C 1
ATOM 6222 O O . ARG B 1 389 ? 9.531 -23.719 -25.578 1 94.75 389 ARG B O 1
ATOM 6229 N N . TRP B 1 390 ? 10.531 -23.875 -27.531 1 96.06 390 TRP B N 1
ATOM 6230 C CA . TRP B 1 390 ? 9.398 -24.5 -28.203 1 96.06 390 TRP B CA 1
ATOM 6231 C C . TRP B 1 390 ? 9.125 -25.891 -27.641 1 96.06 390 TRP B C 1
ATOM 6233 O O . TRP B 1 390 ? 7.977 -26.344 -27.609 1 96.06 390 TRP B O 1
ATOM 6243 N N . GLN B 1 391 ? 10.133 -26.547 -27.188 1 98 391 GLN B N 1
ATOM 6244 C CA . GLN B 1 391 ? 9.961 -27.875 -26.578 1 98 391 GLN B CA 1
ATOM 6245 C C . GLN B 1 391 ? 9.023 -27.797 -25.375 1 98 391 GLN B C 1
ATOM 6247 O O . GLN B 1 391 ? 8.211 -28.703 -25.156 1 98 391 GLN B O 1
ATOM 6252 N N . ASN B 1 392 ? 9.211 -26.719 -24.594 1 97.88 392 ASN B N 1
ATOM 6253 C CA . ASN B 1 392 ? 8.32 -26.547 -23.469 1 97.88 392 ASN B CA 1
ATOM 6254 C C . ASN B 1 392 ? 6.875 -26.312 -23.922 1 97.88 392 ASN B C 1
ATOM 6256 O O . ASN B 1 392 ? 5.938 -26.781 -23.266 1 97.88 392 ASN B O 1
ATOM 6260 N N . ALA B 1 393 ? 6.672 -25.688 -24.984 1 96.69 393 ALA B N 1
ATOM 6261 C CA . ALA B 1 393 ? 5.332 -25.438 -25.5 1 96.69 393 ALA B CA 1
ATOM 6262 C C . ALA B 1 393 ? 4.633 -26.734 -25.891 1 96.69 393 ALA B C 1
ATOM 6264 O O . ALA B 1 393 ? 3.457 -26.922 -25.562 1 96.69 393 ALA B O 1
ATOM 6265 N N . ILE B 1 394 ? 5.25 -27.578 -26.562 1 98.12 394 ILE B N 1
ATOM 6266 C CA . ILE B 1 394 ? 4.625 -28.766 -27.109 1 98.12 394 ILE B CA 1
ATOM 6267 C C . ILE B 1 394 ? 4.453 -29.812 -26.016 1 98.12 394 ILE B C 1
ATOM 6269 O O . ILE B 1 394 ? 3.689 -30.781 -26.172 1 98.12 394 ILE B O 1
ATOM 6273 N N . TRP B 1 395 ? 5.164 -29.641 -24.906 1 98.25 395 TRP B N 1
ATOM 6274 C CA . TRP B 1 395 ? 5.137 -30.609 -23.812 1 98.25 395 TRP B CA 1
ATOM 6275 C C . TRP B 1 395 ? 3.717 -30.812 -23.297 1 98.25 395 TRP B C 1
ATOM 6277 O O . TRP B 1 395 ? 3.295 -31.938 -23.031 1 98.25 395 TRP B O 1
ATOM 6287 N N . ASP B 1 396 ? 2.998 -29.703 -23.109 1 97.81 396 ASP B N 1
ATOM 6288 C CA . ASP B 1 396 ? 1.621 -29.797 -22.625 1 97.81 396 ASP B CA 1
ATOM 6289 C C . ASP B 1 396 ? 0.796 -30.734 -23.5 1 97.81 396 ASP B C 1
ATOM 6291 O O . ASP B 1 396 ? -0.01 -31.516 -23 1 97.81 396 ASP B O 1
ATOM 6295 N N . TYR B 1 397 ? 1.004 -30.656 -24.734 1 98.25 397 TYR B N 1
ATOM 6296 C CA . TYR B 1 397 ? 0.256 -31.469 -25.688 1 98.25 397 TYR B CA 1
ATOM 6297 C C . TYR B 1 397 ? 0.755 -32.906 -25.672 1 98.25 397 TYR B C 1
ATOM 6299 O O . TYR B 1 397 ? -0.031 -33.844 -25.844 1 98.25 397 TYR B O 1
ATOM 6307 N N . LEU B 1 398 ? 2.002 -33.062 -25.531 1 98.56 398 LEU B N 1
ATOM 6308 C CA . LEU B 1 398 ? 2.543 -34.406 -25.406 1 98.56 398 LEU B CA 1
ATOM 6309 C C . LEU B 1 398 ? 1.994 -35.125 -24.156 1 98.56 398 LEU B C 1
ATOM 6311 O O . LEU B 1 398 ? 1.812 -36.344 -24.156 1 98.56 398 LEU B O 1
ATOM 6315 N N . MET B 1 399 ? 1.718 -34.375 -23.125 1 98.62 399 MET B N 1
ATOM 6316 C CA . MET B 1 399 ? 1.232 -34.938 -21.859 1 98.62 399 MET B CA 1
ATOM 6317 C C . MET B 1 399 ? -0.205 -35.406 -22 1 98.62 399 MET B C 1
ATOM 6319 O O . MET B 1 399 ? -0.691 -36.188 -21.156 1 98.62 399 MET B O 1
ATOM 6323 N N . LEU B 1 400 ? -0.861 -35.062 -23.094 1 98.5 400 LEU B N 1
ATOM 6324 C CA . LEU B 1 400 ? -2.186 -35.625 -23.359 1 98.5 400 LEU B CA 1
ATOM 6325 C C . LEU B 1 400 ? -2.129 -37.156 -23.484 1 98.5 400 LEU B C 1
ATOM 6327 O O . LEU B 1 400 ? -3.09 -37.844 -23.141 1 98.5 400 LEU B O 1
ATOM 6331 N N . ILE B 1 401 ? -1.045 -37.594 -23.906 1 98.62 401 ILE B N 1
ATOM 6332 C CA . ILE B 1 401 ? -0.897 -39.031 -24.156 1 98.62 401 ILE B CA 1
ATOM 6333 C C . ILE B 1 401 ? -0.933 -39.812 -22.828 1 98.62 401 ILE B C 1
ATOM 6335 O O . ILE B 1 401 ? -1.832 -40.625 -22.609 1 98.62 401 ILE B O 1
ATOM 6339 N N . PRO B 1 402 ? 0.053 -39.531 -21.906 1 98.69 402 PRO B N 1
ATOM 6340 C CA . PRO B 1 402 ? -0.053 -40.281 -20.641 1 98.69 402 PRO B CA 1
ATOM 6341 C C . PRO B 1 402 ? -1.335 -39.938 -19.891 1 98.69 402 PRO B C 1
ATOM 6343 O O . PRO B 1 402 ? -1.877 -40.812 -19.188 1 98.69 402 PRO B O 1
ATOM 6346 N N . ALA B 1 403 ? -1.848 -38.75 -19.953 1 98.69 403 ALA B N 1
ATOM 6347 C CA . ALA B 1 403 ? -3.104 -38.406 -19.297 1 98.69 403 ALA B CA 1
ATOM 6348 C C . ALA B 1 403 ? -4.258 -39.25 -19.828 1 98.69 403 ALA B C 1
ATOM 6350 O O . ALA B 1 403 ? -5.086 -39.75 -19.047 1 98.69 403 ALA B O 1
ATOM 6351 N N . THR B 1 404 ? -4.328 -39.406 -21.141 1 98.69 404 THR B N 1
ATOM 6352 C CA . THR B 1 404 ? -5.379 -40.219 -21.766 1 98.69 404 THR B CA 1
ATOM 6353 C C . THR B 1 404 ? -5.266 -41.688 -21.344 1 98.69 404 THR B C 1
ATOM 6355 O O . THR B 1 404 ? -6.277 -42.344 -21.078 1 98.69 404 THR B O 1
ATOM 6358 N N . LEU B 1 405 ? -4.094 -42.156 -21.281 1 98.69 405 LEU B N 1
ATOM 6359 C CA . LEU B 1 405 ? -3.879 -43.531 -20.891 1 98.69 405 LEU B CA 1
ATOM 6360 C C . LEU B 1 405 ? -4.391 -43.812 -19.469 1 98.69 405 LEU B C 1
ATOM 6362 O O . LEU B 1 405 ? -4.934 -44.875 -19.188 1 98.69 405 LEU B O 1
ATOM 6366 N N . VAL B 1 406 ? -4.219 -42.844 -18.609 1 98.56 406 VAL B N 1
ATOM 6367 C CA . VAL B 1 406 ? -4.66 -43 -17.219 1 98.56 406 VAL B CA 1
ATOM 6368 C C . VAL B 1 406 ? -6.18 -42.844 -17.141 1 98.56 406 VAL B C 1
ATOM 6370 O O . VAL B 1 406 ? -6.848 -43.625 -16.469 1 98.56 406 VAL B O 1
ATOM 6373 N N . TRP B 1 407 ? -6.773 -41.906 -17.859 1 98.38 407 TRP B N 1
ATOM 6374 C CA . TRP B 1 407 ? -8.18 -41.562 -17.75 1 98.38 407 TRP B CA 1
ATOM 6375 C C . TRP B 1 407 ? -9.062 -42.531 -18.5 1 98.38 407 TRP B C 1
ATOM 6377 O O . TRP B 1 407 ? -10.203 -42.812 -18.094 1 98.38 407 TRP B O 1
ATOM 6387 N N . TYR B 1 408 ? -8.578 -43.156 -19.531 1 98.25 408 TYR B N 1
ATOM 6388 C CA . TYR B 1 408 ? -9.391 -43.844 -20.531 1 98.25 408 TYR B CA 1
ATOM 6389 C C . TYR B 1 408 ? -10.18 -45 -19.906 1 98.25 408 TYR B C 1
ATOM 6391 O O . TYR B 1 408 ? -11.398 -45.062 -20.062 1 98.25 408 TYR B O 1
ATOM 6399 N N . PRO B 1 409 ? -9.539 -45.906 -19.156 1 98.12 409 PRO B N 1
ATOM 6400 C CA . PRO B 1 409 ? -10.305 -47.062 -18.625 1 98.12 409 PRO B CA 1
ATOM 6401 C C . PRO B 1 409 ? -11.422 -46.625 -17.688 1 98.12 409 PRO B C 1
ATOM 6403 O O . PRO B 1 409 ? -12.531 -47.156 -17.734 1 98.12 409 PRO B O 1
ATOM 6406 N N . PHE B 1 410 ? -11.195 -45.688 -16.891 1 97.44 410 PHE B N 1
ATOM 6407 C CA . PHE B 1 410 ? -12.18 -45.25 -15.914 1 97.44 410 PHE B CA 1
ATOM 6408 C C . PHE B 1 410 ? -13.281 -44.438 -16.578 1 97.44 410 PHE B C 1
ATOM 6410 O O . PHE B 1 410 ? -14.453 -44.531 -16.203 1 97.44 410 PHE B O 1
ATOM 6417 N N . TYR B 1 411 ? -12.844 -43.594 -17.562 1 97.06 411 TYR B N 1
ATOM 6418 C CA . TYR B 1 411 ? -13.82 -42.844 -18.359 1 97.06 411 TYR B CA 1
ATOM 6419 C C . TYR B 1 411 ? -14.797 -43.812 -19.031 1 97.06 411 TYR B C 1
ATOM 6421 O O . TYR B 1 411 ? -16.016 -43.562 -19.016 1 97.06 411 TYR B O 1
ATOM 6429 N N . LYS B 1 412 ? -14.312 -44.875 -19.578 1 97.62 412 LYS B N 1
ATOM 6430 C CA . LYS B 1 412 ? -15.156 -45.844 -20.297 1 97.62 412 LYS B CA 1
ATOM 6431 C C . LYS B 1 412 ? -16.141 -46.5 -19.344 1 97.62 412 LYS B C 1
ATOM 6433 O O . LYS B 1 412 ? -17.281 -46.781 -19.703 1 97.62 412 LYS B O 1
ATOM 6438 N N . ILE B 1 413 ? -15.664 -46.812 -18.188 1 96.81 413 ILE B N 1
ATOM 6439 C CA . ILE B 1 413 ? -16.531 -47.406 -17.188 1 96.81 413 ILE B CA 1
ATOM 6440 C C . ILE B 1 413 ? -17.656 -46.438 -16.844 1 96.81 413 ILE B C 1
ATOM 6442 O O . ILE B 1 413 ? -18.828 -46.812 -16.812 1 96.81 413 ILE B O 1
ATOM 6446 N N . TYR B 1 414 ? -17.328 -45.25 -16.594 1 96.12 414 TYR B N 1
ATOM 6447 C CA . TYR B 1 414 ? -18.312 -44.219 -16.219 1 96.12 414 TYR B CA 1
ATOM 6448 C C . TYR B 1 414 ? -19.281 -43.969 -17.375 1 96.12 414 TYR B C 1
ATOM 6450 O O . TYR B 1 414 ? -20.484 -43.844 -17.156 1 96.12 414 TYR B O 1
ATOM 6458 N N . GLU B 1 415 ? -18.75 -43.875 -18.594 1 96.94 415 GLU B N 1
ATOM 6459 C CA . GLU B 1 415 ? -19.578 -43.656 -19.766 1 96.94 415 GLU B CA 1
ATOM 6460 C C . GLU B 1 415 ? -20.609 -44.781 -19.938 1 96.94 415 GLU B C 1
ATOM 6462 O O . GLU B 1 415 ? -21.781 -44.5 -20.203 1 96.94 415 GLU B O 1
ATOM 6467 N N . LYS B 1 416 ? -20.156 -45.969 -19.781 1 96.81 416 LYS B N 1
ATOM 6468 C CA . LYS B 1 416 ? -21.062 -47.094 -19.891 1 96.81 416 LYS B CA 1
ATOM 6469 C C . LYS B 1 416 ? -22.172 -47.031 -18.859 1 96.81 416 LYS B C 1
ATOM 6471 O O . LYS B 1 416 ? -23.328 -47.312 -19.156 1 96.81 416 LYS B O 1
ATOM 6476 N N . GLN B 1 417 ? -21.781 -46.688 -17.703 1 94.88 417 GLN B N 1
ATOM 6477 C CA . GLN B 1 417 ? -22.766 -46.562 -16.625 1 94.88 417 GLN B CA 1
ATOM 6478 C C . GLN B 1 417 ? -23.797 -45.5 -16.969 1 94.88 417 GLN B C 1
ATOM 6480 O O . GLN B 1 417 ? -25 -45.719 -16.734 1 94.88 417 GLN B O 1
ATOM 6485 N N . LEU B 1 418 ? -23.391 -44.406 -17.469 1 95.06 418 LEU B N 1
ATOM 6486 C CA . LEU B 1 418 ? -24.297 -43.281 -17.766 1 95.06 418 LEU B CA 1
ATOM 6487 C C . LEU B 1 418 ? -25.188 -43.625 -18.953 1 95.06 418 LEU B C 1
ATOM 6489 O O . LEU B 1 418 ? -26.359 -43.25 -18.984 1 95.06 418 LEU B O 1
ATOM 6493 N N . ILE B 1 419 ? -24.656 -44.281 -19.938 1 96.06 419 ILE B N 1
ATOM 6494 C CA . ILE B 1 419 ? -25.438 -44.688 -21.094 1 96.06 419 ILE B CA 1
ATOM 6495 C C . ILE B 1 419 ? -26.547 -45.625 -20.656 1 96.06 419 ILE B C 1
ATOM 6497 O O . ILE B 1 419 ? -27.688 -45.5 -21.109 1 96.06 419 ILE B O 1
ATOM 6501 N N . ALA B 1 420 ? -26.203 -46.531 -19.797 1 95.69 420 ALA B N 1
ATOM 6502 C CA . ALA B 1 420 ? -27.188 -47.5 -19.281 1 95.69 420 ALA B CA 1
ATOM 6503 C C . ALA B 1 420 ? -28.281 -46.781 -18.5 1 95.69 420 ALA B C 1
ATOM 6505 O O . ALA B 1 420 ? -29.453 -47.125 -18.625 1 95.69 420 ALA B O 1
ATOM 6506 N N . LYS B 1 421 ? -27.828 -45.875 -17.703 1 94.25 421 LYS B N 1
ATOM 6507 C CA . LYS B 1 421 ? -28.781 -45.094 -16.922 1 94.25 421 LYS B CA 1
ATOM 6508 C C . LYS B 1 421 ? -29.719 -44.281 -17.828 1 94.25 421 LYS B C 1
ATOM 6510 O O . LYS B 1 421 ? -30.906 -44.188 -17.562 1 94.25 421 LYS B O 1
ATOM 6515 N N . GLU B 1 422 ? -29.172 -43.656 -18.859 1 94.12 422 GLU B N 1
ATOM 6516 C CA . GLU B 1 422 ? -29.953 -42.844 -19.797 1 94.12 422 GLU B CA 1
ATOM 6517 C C . GLU B 1 422 ? -30.922 -43.719 -20.609 1 94.12 422 GLU B C 1
ATOM 6519 O O . GLU B 1 422 ? -32.062 -43.312 -20.875 1 94.12 422 GLU B O 1
ATOM 6524 N N . ALA B 1 423 ? -30.516 -44.875 -20.953 1 92.81 423 ALA B N 1
ATOM 6525 C CA . ALA B 1 423 ? -31.359 -45.812 -21.688 1 92.81 423 ALA B CA 1
ATOM 6526 C C . ALA B 1 423 ? -32.531 -46.312 -20.812 1 92.81 423 ALA B C 1
ATOM 6528 O O . ALA B 1 423 ? -33.656 -46.438 -21.281 1 92.81 423 ALA B O 1
ATOM 6529 N N . ALA B 1 424 ? -32.188 -46.5 -19.609 1 92.44 424 ALA B N 1
ATOM 6530 C CA . ALA B 1 424 ? -33.25 -46.938 -18.672 1 92.44 424 ALA B CA 1
ATOM 6531 C C . ALA B 1 424 ? -34.25 -45.844 -18.438 1 92.44 424 ALA B C 1
ATOM 6533 O O . ALA B 1 424 ? -35.438 -46.125 -18.266 1 92.44 424 ALA B O 1
ATOM 6534 N N . ALA B 1 425 ? -33.656 -44.562 -18.375 1 85.5 425 ALA B N 1
ATOM 6535 C CA . ALA B 1 425 ? -34.562 -43.406 -18.156 1 85.5 425 ALA B CA 1
ATOM 6536 C C . ALA B 1 425 ? -35.5 -43.219 -19.344 1 85.5 425 ALA B C 1
ATOM 6538 O O . ALA B 1 425 ? -36.656 -42.812 -19.172 1 85.5 425 ALA B O 1
ATOM 6539 N N . ILE B 1 426 ? -35.188 -43.688 -20.594 1 87.38 426 ILE B N 1
ATOM 6540 C CA . ILE B 1 426 ? -35.969 -43.562 -21.812 1 87.38 426 ILE B CA 1
ATOM 6541 C C . ILE B 1 426 ? -37.062 -44.625 -21.844 1 87.38 426 ILE B C 1
ATOM 6543 O O . ILE B 1 426 ? -38.219 -44.375 -22.219 1 87.38 426 ILE B O 1
ATOM 6547 N N . VAL B 1 427 ? -36.844 -45.719 -21.359 1 90.81 427 VAL B N 1
ATOM 6548 C CA . VAL B 1 427 ? -37.812 -46.844 -21.312 1 90.81 427 VAL B CA 1
ATOM 6549 C C . VAL B 1 427 ? -38.875 -46.562 -20.266 1 90.81 427 VAL B C 1
ATOM 6551 O O . VAL B 1 427 ? -40.062 -46.781 -20.5 1 90.81 427 VAL B O 1
ATOM 6554 N N . GLU B 1 428 ? -38.375 -46.156 -19.25 1 87.88 428 GLU B N 1
ATOM 6555 C CA . GLU B 1 428 ? -39.312 -45.844 -18.188 1 87.88 428 GLU B CA 1
ATOM 6556 C C . GLU B 1 428 ? -40.281 -44.719 -18.594 1 87.88 428 GLU B C 1
ATOM 6558 O O . GLU B 1 428 ? -41.469 -44.75 -18.25 1 87.88 428 GLU B O 1
ATOM 6563 N N . GLU B 1 429 ? -39.812 -43.688 -19.25 1 83.88 429 GLU B N 1
ATOM 6564 C CA . GLU B 1 429 ? -40.625 -42.594 -19.703 1 83.88 429 GLU B CA 1
ATOM 6565 C C . GLU B 1 429 ? -41.625 -43.062 -20.781 1 83.88 429 GLU B C 1
ATOM 6567 O O . GLU B 1 429 ? -42.75 -42.594 -20.828 1 83.88 429 GLU B O 1
ATOM 6572 N N . SER B 1 430 ? -41.188 -43.938 -21.625 1 85.19 430 SER B N 1
ATOM 6573 C CA . SER B 1 430 ? -42.062 -44.469 -22.672 1 85.19 430 SER B CA 1
ATOM 6574 C C . SER B 1 430 ? -43.156 -45.375 -22.094 1 85.19 430 SER B C 1
ATOM 6576 O O . SER B 1 430 ? -44.281 -45.406 -22.578 1 85.19 430 SER B O 1
ATOM 6578 N N . GLU B 1 431 ? -42.812 -46 -21.125 1 84.06 431 GLU B N 1
ATOM 6579 C CA . GLU B 1 431 ? -43.781 -46.875 -20.469 1 84.06 431 GLU B CA 1
ATOM 6580 C C . GLU B 1 431 ? -44.812 -46.062 -19.703 1 84.06 431 GLU B C 1
ATOM 6582 O O . GLU B 1 431 ? -46 -46.438 -19.641 1 84.06 431 GLU B O 1
ATOM 6587 N N . ASN B 1 432 ? -44.375 -44.969 -19.172 1 76.31 432 ASN B N 1
ATOM 6588 C CA . ASN B 1 432 ? -45.312 -44.125 -18.422 1 76.31 432 ASN B CA 1
ATOM 6589 C C . ASN B 1 432 ? -46.219 -43.344 -19.359 1 76.31 432 ASN B C 1
ATOM 6591 O O . ASN B 1 432 ? -47.281 -42.844 -18.938 1 76.31 432 ASN B O 1
ATOM 6595 N N . LEU B 1 433 ? -45.844 -43.125 -20.516 1 73.06 433 LEU B N 1
ATOM 6596 C CA . LEU B 1 433 ? -46.719 -42.438 -21.484 1 73.06 433 LEU B CA 1
ATOM 6597 C C . LEU B 1 433 ? -47.719 -43.406 -22.094 1 73.06 433 LEU B C 1
ATOM 6599 O O . LEU B 1 433 ? -48.75 -43 -22.625 1 73.06 433 LEU B O 1
ATOM 6603 N N . THR B 1 434 ? -47.469 -44.625 -22.141 1 73.44 434 THR B N 1
ATOM 6604 C CA . THR B 1 434 ? -48.375 -45.625 -22.672 1 73.44 434 THR B CA 1
ATOM 6605 C C . THR B 1 434 ? -49.375 -46.062 -21.609 1 73.44 434 THR B C 1
ATOM 6607 O O . THR B 1 434 ? -50.344 -46.781 -21.922 1 73.44 434 THR B O 1
ATOM 6610 N N . VAL B 1 435 ? -49.156 -45.531 -20.344 1 61.66 435 VAL B N 1
ATOM 6611 C CA . VAL B 1 435 ? -50.188 -45.875 -19.344 1 61.66 435 VAL B CA 1
ATOM 6612 C C . VAL B 1 435 ? -51.094 -44.656 -19.125 1 61.66 435 VAL B C 1
ATOM 6614 O O . VAL B 1 435 ? -50.625 -43.5 -19.094 1 61.66 435 VAL B O 1
#

Sequence (870 aa):
MEKVFESKFMIKLQEFGQKLGSNKFLAALQAAMMSLMGVIMVGAISQIICSLGSETLLNLFTSDSKIYQIIYLPYQFTMNSLSLWVVALLSFNYAKNLKMKSPIMNAVDSLICFLLVSGALITNEAGLTGIDMTYLGAQGMFIGFIVVFISVRIEKFCADKDIRIKMPDVVPPFLQDGFASILPLLFSVIVLLGASTLVSNMTGGAYTIASGFMAVLGKPLSTLTSVPGMIIMCTFAGILWCFGIHGTMILVPIIMPLGIQAAVANAAAHEAGQALTFYPVALFGAMAVCGGTGNTMPVALLGLRSKSKQINAVAKISVVPGWFNINEPITFGMPVMYNPILCIPYVLSIPVLMLCTLAGYKIGFLQPAWISISALLPMGFGAYLSTLRWQNAIWDYLMLIPATLVWYPFYKIYEKQLIAKEAAAIVEESENLTVMEKVFESKFMIKLQEFGQKLGSNKFLAALQAAMMSLMGVIMVGAISQIICSLGSETLLNLFTSDSKIYQIIYLPYQFTMNSLSLWVVALLSFNYAKNLKMKSPIMNAVDSLICFLLVSGALITNEAGLTGIDMTYLGAQGMFIGFIVVFISVRIEKFCADKDIRIKMPDVVPPFLQDGFASILPLLFSVIVLLGASTLVSNMTGGAYTIASGFMAVLGKPLSTLTSVPGMIIMCTFAGILWCFGIHGTMILVPIIMPLGIQAAVANAAAHEAGQALTFYPVALFGAMAVCGGTGNTMPVALLGLRSKSKQINAVAKISVVPGWFNINEPITFGMPVMYNPILCIPYVLSIPVLMLCTLAGYKIGFLQPAWISISALLPMGFGAYLSTLRWQNAIWDYLMLIPATLVWYPFYKIYEKQLIAKEAAAIVEESENLTV

Secondary structure (DSSP, 8-state):
-GGGGGSHHHHHHHHHHHHHHH-HHHHHHHHHHHHTHHHHHHHHHHHHHHHHHSTTTT-SS-TTSHHHHHHHHHHHTTGGGHHHHHHHHHHHHHHHHTT-S-HHHHHHHHHHHHHHHH--EEE-TT--EEEE-TTTSGGGHHHHHHHHHHHHHHHHHHHHTT-S----TTS-HHHHHHHHTHHHHHHHHHHHHHHHHHHHHHTTTS--HHHHHHHHHHHHHHHHTSHHHHHHHHHHHHHHHTTT--HHHHHHHHHHHHHHHHHHHHHHHHHTTPPPP--GGGGGGGGGTTTSTT--HHHHHHHTT-S-HHHHHHHHHHHHHHHTT--HHHHHHTT-TT-HHHHHHHHHHHHHHHHHHHHHHHTTSSPPP-S---S---TTHHHHHHHT-HHHHHHHHHTHHHHHHHHHHHHHHHHHHHHHHHHHHHHHHHHHH--/-HHHHTSHHHHHHHHHHHHHHH-HHHHHHHHHHHHTHHHHHHHHHHHHHHHHHSTTTT-SS-TTSHHHHHHHHHHHTTGGGHHHHHHHHHHHHHHHHTT-S-HHHHHHHHHHHHHHHH--EEE-TT--EEEE-TTTSGGGHHHHHHHHHHHHHHHHHHHHTT-S----TTS-HHHHHHHHTHHHHHHHHHHHHHHHHHHHHHTTTS--HHHHHHHHHHHHHHHHTSHHHHHHHHHHHHHHHHTT--HHHHHHHHHHHHHHHHHHHHHHHHHTTPPP---GGGGGGGGGTTTSTT--HHHHHHHTT-S-HHHHHHHHHHHHHHHTT--HHHHHHTT-TT-HHHHHHHHHHHHHHHHHHHHHHHTTSSPPP-S---S---TTHHHHHHHT-HHHHHHHHHTHHHHHHHHHHHHHHHHHHHHHHHHHHHHHHHHHH--

InterPro domains:
  IPR003352 Phosphotransferase system, EIIC [PF02378] (32-348)
  IPR004501 Phosphotransferase system, EIIC component, type 3 [PS51105] (9-410)
  IPR004796 Phosphotransferase system, cellobiose-type IIC component [PIRSF006351] (7-425)
  IPR051088 Bacterial PTS System Sugar-Specific EIIC/EIIB [PTHR33989] (10-425)